Protein 9HTZ (pdb70)

Radius of gyration: 34.24 Å; Cα contacts (8 Å, |Δi|>4): 1737; chains: 4; bounding box: 71×93×92 Å

B-factor: mean 42.59, std 13.67, range [19.83, 121.64]

Organism: NCBI:txid3144407

Sequence (943 aa):
KLAPGYLEPADLPVRLALLGAPPKPGSAALARDEEARRRAALALRGSSREKLAATDAELSFPGPAKTFSCALGTQISEKKSTPHLYTLMQRTLTDAGGSSTYAGKNAYNRTRPFVVHDDEGTCRKKDMEPLLRTDGSWPSGHSAAGWAWGLVLAEISPARATELMTRGLAYGQSRVICDAHWQSDVDAGRIMGAATVASLHGNPAFLADLAAAKEEVKAAQQAGLKPAEDCAAEGVALGLTQKLAPGYLEPADLPVRLALLGAPPKPGSAALARDEEARRAALALRGSSREKLAATDAELSFPGPAKTFSCALGTQISEKSTPHLYTLMQRTLTDAGGSTYAGKNAYNRTRPFVVHDEGTCRKDMEPLLRTDGSWPSGHSAAGWAWGLVLAEISPARATELMTRGLAYGQSRVICDAHWQSDVDAGRIMGAATVASLHGNPAFLADLAAAKEEVKAAQQAGLKPAEDCAAEGVALGKLAPGYLEPADLPVRLALLGAPPKPGSAALARDEEARRAALALRGSSREKLAATTDAELSFPGPAKTFSCALGTQISEKSTPHLYTLMQRTLTDAGGSTYAGKNAYNRTRPFVVHDDEGTCRKKDMEPLLRRTDGSWPSGHSAAGWAWGLVLAEISPARATELMTRGLAYGQSRVICDAHWQSDVDAGRIMGAATVASLHGNPAFLADLAAAKEEVKAAQQAGLKPAEDCAAEGVALGLTQKLAPGYLEPADLPVRLALLGAPPKPGSAALARDEEARRAALALRGSSREKLAATDAELSFPGPAKTFSCALGTQISEKSTPHLYTLMQRTLTDAGGSTYAGKNAYNRTRPFVVHDEGTCRKDMEPLLRTDGSWPSGHSAAGWAWGLVLAEISPARATEELMTRGLAYGQSRVICDAHWQSDVDAGRIMGAATVASLHGNPAFLADLAAAKEEVKAAQQAGLKKPAEDCAAEGVALGL

Secondary structure (DSSP, 8-state):
--PPPSS-GGGS--HHHH-PPPPPTTSHHHHHHHHHHHHHHTTTTSHHHHHHHHHT--STTHHHHHHHHHHTS---TTT-HHHHHHHHHHHHHHSSTT--STTS-----HHHHTT---S-GGGHHHHHT---SS-HHHHHHHHHHHHHHHHSGGGHHHHHHHHHHHHHHHHHTTSS-HHHHHHHHHHHHHHHHHHTT-HHHHHHHHHHHHHHHHHHHTT---SS-HHHHHHHHT---/--PPPSS-GGGS--HHHH--PPPPTT-HHHHHHHHHHHHHHTTTTSHHHHHHHHHT--STTHHHHHTHHHHTS---TTT-HHHHHHHHHHHHHHSSTT--STTS-----HHHHTT---S-GGGHHHHHT---SS-HHHHHHHHHHHHHHHHSGGGHHHHHHHHHHHHHHHHHTTSS-HHHHHHHHHHHHHHHHHHTT-HHHHHHHHHHHHHHHHHHHTT---SS-HHHHHHHH-/--PPPSS-GGGS--HHHH-PPPPPTT-HHHHHHHHHHHHHHTTTTSHHHHHHHHHT--STTHHHHHHHHHHTS---TTT-HHHHHHHHHHHHHHSGGG--STTS-----HHHHTT---S-GGGHHHHHT---SS-HHHHHHHHHHHHHHHH-GGGHHHHHHHHHHHHHHHHHTTSS-HHHHHHHHHHHHHHHHHHTT-HHHHHHHHHHHHHHHHHHHTT---SS-HHHHHHHH----/--PPPSS-GGGS--HHHH-PPPPPTT-HHHHHHHHHHHHHHTTTTSHHHHHHHHHT--STTHHHHHHHHHHTS---TTT-HHHHHHHHHHHHHHSGGG--BTBS-----HHHHTT---S-GGGHHHHHT---SS-HHHHHHHHHHHHHHHHSGGGHHHHHHHHHHHHHHHHHTTSS-HHHHHHHHHHHHHHHHHHTT-HHHHHHHHHHHHHHHHHHHTT---SS-HHHHHHHHT-

Solvent-accessible surface area: 38184 Å² total; per-residue (Å²): 246,74,28,96,21,12,20,118,110,100,78,42,14,69,27,82,16,12,20,59,55,21,27,130,123,86,20,17,21,55,41,50,2,38,50,22,29,140,68,7,31,86,70,120,65,33,60,27,31,131,23,0,20,81,0,1,56,42,79,43,71,8,0,0,90,12,0,0,10,9,0,24,0,26,3,8,117,89,33,0,58,82,0,16,55,1,1,54,54,2,15,24,5,2,10,14,69,46,21,55,67,158,96,28,95,131,30,72,16,2,0,45,78,64,123,37,36,21,21,44,169,102,43,17,96,137,20,102,123,51,17,25,5,0,2,10,18,0,0,1,0,2,2,2,0,4,2,1,2,8,10,8,75,102,77,15,34,74,0,0,28,5,0,17,15,0,0,52,0,5,4,14,3,2,0,2,12,17,23,3,0,44,20,0,27,25,7,0,2,0,4,12,7,21,0,10,39,27,104,48,0,67,67,21,7,59,27,0,59,105,26,2,104,60,3,66,138,56,36,15,65,19,21,36,82,50,79,53,24,16,122,15,37,53,107,128,226,254,110,30,48,4,8,9,56,93,103,76,41,13,75,26,92,37,13,20,58,62,21,27,144,122,85,21,18,20,56,43,48,1,38,46,21,31,144,72,7,27,87,70,116,72,35,55,24,30,141,19,0,20,81,0,1,59,42,76,41,71,8,0,0,92,11,0,0,13,9,0,23,1,35,2,32,116,198,40,0,56,62,0,17,33,1,0,52,17,2,12,22,5,2,10,18,59,42,20,60,67,172,102,27,94,131,29,68,16,2,0,41,77,66,123,38,37,21,26,42,167,103,41,19,92,142,19,111,126,52,18,23,5,0,3,12,20,0,0,0,0,2,1,2,0,6,2,1,1,6,10,7,72,99,79,16,33,78,0,0,46,5,0,16,16,0,0,54,0,5,4,10,2,2,0,4,11,15,23,2,0,43,18,0,25,26,7,0,2,0,4,12,6,12,0,7,26,16,36,2,0,59,41,1,6,58,26,0,59,98,28,1,125,62,4,66,158,72,52,90,174,29,83,48,96,49,77,47,27,38,111,11,64,104,242,84,30,100,20,13,19,120,108,102,80,39,12,71,21,78,43,12,19,59,57,21,26,135,125,83,17,17,22,56,42,51,1,35,47,21,32,138,70,7,30,88,71,111,70,36,57,26,32,152,20,0,19,80,0,1,56,50,79,43,63,10,0,0,96,11,0,0,13,9,0,20,0,22,3,30,121,198,27,0,59,79,0,18,55,0,0,54,59,2,13,27,4,1,0,36,66,34,19,60,66,171,107,29,90,131,28,69,14,2,6,55,77,65,136,44,36,16,10,38,145,97,39,22,70,138,18,134,126,54,18,18,4,0,2,10,20,0,0,0,0,2,1,3,0,5,2,1,4,8,9,6,81,100,74,21,33,62,0,1,28,5,0,16,15,0,0,56,0,5,4,11,2,3,0,3,12,16,24,3,0,44,19,0,28,24,6,0,2,0,3,13,7,18,0,6,35,28,103,49,0,65,65,22,7,58,27,0,62,99,24,2,129,61,8,68,159,87,52,72,162,28,83,53,96,48,79,52,25,14,114,11,46,48,102,137,88,232,89,29,96,22,14,19,120,106,101,86,40,14,74,24,86,46,8,17,60,59,20,27,144,125,84,21,19,19,53,43,48,1,35,48,23,29,138,69,8,24,86,69,112,60,34,53,24,30,128,22,0,18,79,0,1,62,46,70,43,70,10,0,0,94,12,0,0,13,10,0,22,0,34,3,30,119,202,38,0,58,78,0,16,53,1,0,54,57,2,16,23,4,2,0,29,64,38,17,90,40,171,99,28,95,128,30,70,14,1,0,42,78,67,121,34,14,16,26,46,130,101,37,11,96,119,10,112,128,43,14,22,5,0,3,10,19,0,0,0,0,2,1,3,0,6,2,1,0,7,9,6,65,100,82,12,30,77,0,0,20,4,0,15,15,0,0,52,0,4,4,12,2,2,0,2,12,17,22,3,0,45,17,0,27,29,6,0,2,0,3,15,7,13,0,6,32,26,106,46,0,64,66,18,7,62,29,0,52,90,27,1,119,57,3,73,155,73,60,86,152,14,80,54,98,36,78,51,26,31,119,12,32,63,148

Structure (mmCIF, N/CA/C/O backbone):
data_9HTZ
#
_entry.id   9HTZ
#
_cell.length_a   61.070
_cell.length_b   123.637
_cell.length_c   138.646
_cell.angle_alpha   90.00
_cell.angle_beta   90.00
_cell.angle_gamma   90.00
#
_symmetry.space_group_name_H-M   'P 2 21 21'
#
loop_
_entity.id
_entity.type
_entity.pdbx_description
1 polymer 'Phosphatase PAP2 family protein'
2 non-polymer 'ACETATE ION'
3 non-polymer 1,2-ETHANEDIOL
4 non-polymer GLYCEROL
5 non-polymer DI(HYDROXYETHYL)ETHER
6 non-polymer 'SULFATE ION'
7 water water
#
loop_
_atom_site.group_PDB
_atom_site.id
_atom_site.type_symbol
_atom_site.label_atom_id
_atom_site.label_alt_id
_atom_site.label_comp_id
_atom_site.label_asym_id
_atom_site.label_entity_id
_atom_site.label_seq_id
_atom_site.pdbx_PDB_ins_code
_atom_site.Cartn_x
_atom_site.Cartn_y
_atom_site.Cartn_z
_atom_site.occupancy
_atom_site.B_iso_or_equiv
_atom_site.auth_seq_id
_atom_site.auth_comp_id
_atom_site.auth_asym_id
_atom_site.auth_atom_id
_atom_site.pdbx_PDB_model_num
ATOM 1 N N . LYS A 1 38 ? 6.632 -2.064 39.006 1.00 69.61 38 LYS A N 1
ATOM 2 C CA . LYS A 1 38 ? 6.017 -3.384 38.987 1.00 67.16 38 LYS A CA 1
ATOM 3 C C . LYS A 1 38 ? 5.621 -3.833 40.394 1.00 71.88 38 LYS A C 1
ATOM 4 O O . LYS A 1 38 ? 4.485 -4.236 40.634 1.00 71.12 38 LYS A O 1
ATOM 10 N N . LEU A 1 39 ? 6.568 -3.753 41.324 1.00 70.36 39 LEU A N 1
ATOM 11 C CA . LEU A 1 39 ? 6.379 -4.246 42.680 1.00 64.55 39 LEU A CA 1
ATOM 12 C C . LEU A 1 39 ? 6.513 -3.103 43.675 1.00 56.17 39 LEU A C 1
ATOM 13 O O . LEU A 1 39 ? 7.454 -2.308 43.593 1.00 59.11 39 LEU A O 1
ATOM 18 N N . ALA A 1 40 ? 5.572 -3.030 44.609 1.00 45.06 40 ALA A N 1
ATOM 19 C CA . ALA A 1 40 ? 5.650 -2.072 45.690 1.00 50.01 40 ALA A CA 1
ATOM 20 C C . ALA A 1 40 ? 6.733 -2.489 46.685 1.00 42.97 40 ALA A C 1
ATOM 21 O O . ALA A 1 40 ? 7.139 -3.652 46.725 1.00 47.34 40 ALA A O 1
ATOM 23 N N . PRO A 1 41 ? 7.258 -1.547 47.465 1.00 43.19 41 PRO A N 1
ATOM 24 C CA . PRO A 1 41 ? 8.174 -1.928 48.548 1.00 42.55 41 PRO A CA 1
ATOM 25 C C . PRO A 1 41 ? 7.455 -2.783 49.582 1.00 37.60 41 PRO A C 1
ATOM 26 O O . PRO A 1 41 ? 6.355 -2.454 50.024 1.00 38.35 41 PRO A O 1
ATOM 30 N N . GLY A 1 42 ? 8.076 -3.898 49.954 1.00 33.53 42 GLY A N 1
ATOM 31 C CA . GLY A 1 42 ? 7.563 -4.684 51.054 1.00 34.09 42 GLY A CA 1
ATOM 32 C C . GLY A 1 42 ? 7.732 -3.980 52.386 1.00 36.03 42 GLY A C 1
ATOM 33 O O . GLY A 1 42 ? 8.551 -3.076 52.550 1.00 36.01 42 GLY A O 1
ATOM 34 N N . TYR A 1 43 ? 6.902 -4.377 53.352 1.00 32.77 43 TYR A N 1
ATOM 35 C CA . TYR A 1 43 ? 7.079 -3.886 54.717 1.00 36.70 43 TYR A CA 1
ATOM 36 C C . TYR A 1 43 ? 8.342 -4.453 55.351 1.00 38.09 43 TYR A C 1
ATOM 37 O O . TYR A 1 43 ? 9.030 -3.759 56.108 1.00 37.00 43 TYR A O 1
ATOM 46 N N . LEU A 1 44 ? 8.644 -5.718 55.076 1.00 38.87 44 LEU A N 1
ATOM 47 C CA . LEU A 1 44 ? 9.657 -6.460 55.810 1.00 39.19 44 LEU A CA 1
ATOM 48 C C . LEU A 1 44 ? 11.035 -6.320 55.176 1.00 37.18 44 LEU A C 1
ATOM 49 O O . LEU A 1 44 ? 11.184 -6.388 53.952 1.00 39.22 44 LEU A O 1
ATOM 54 N N . GLU A 1 45 ? 12.041 -6.126 56.025 1.00 41.43 45 GLU A N 1
ATOM 55 C CA . GLU A 1 45 ? 13.424 -6.250 55.608 1.00 48.14 45 GLU A CA 1
ATOM 56 C C . GLU A 1 45 ? 13.707 -7.714 55.283 1.00 48.83 45 GLU A C 1
ATOM 57 O O . GLU A 1 45 ? 13.034 -8.609 55.799 1.00 47.09 45 GLU A O 1
ATOM 63 N N . PRO A 1 46 ? 14.680 -7.984 54.408 1.00 47.38 46 PRO A N 1
ATOM 64 C CA . PRO A 1 46 ? 14.982 -9.386 54.066 1.00 44.88 46 PRO A CA 1
ATOM 65 C C . PRO A 1 46 ? 15.239 -10.270 55.276 1.00 45.91 46 PRO A C 1
ATOM 66 O O . PRO A 1 46 ? 14.779 -11.419 55.309 1.00 46.31 46 PRO A O 1
ATOM 70 N N . ALA A 1 47 ? 15.948 -9.759 56.283 1.00 47.80 47 ALA A N 1
ATOM 71 C CA . ALA A 1 47 ? 16.268 -10.563 57.457 1.00 49.67 47 ALA A CA 1
ATOM 72 C C . ALA A 1 47 ? 15.038 -10.926 58.278 1.00 42.67 47 ALA A C 1
ATOM 73 O O . ALA A 1 47 ? 15.115 -11.829 59.116 1.00 42.81 47 ALA A O 1
ATOM 75 N N . ASP A 1 48 ? 13.911 -10.253 58.062 1.00 48.79 48 ASP A N 1
ATOM 76 C CA . ASP A 1 48 ? 12.694 -10.517 58.814 1.00 40.76 48 ASP A CA 1
ATOM 77 C C . ASP A 1 48 ? 11.694 -11.380 58.057 1.00 38.11 48 ASP A C 1
ATOM 78 O O . ASP A 1 48 ? 10.606 -11.645 58.578 1.00 44.17 48 ASP A O 1
ATOM 83 N N . LEU A 1 49 ? 12.032 -11.830 56.857 1.00 38.21 49 LEU A N 1
ATOM 84 C CA . LEU A 1 49 ? 11.154 -12.736 56.137 1.00 41.06 49 LEU A CA 1
ATOM 85 C C . LEU A 1 49 ? 11.204 -14.125 56.769 1.00 39.37 49 LEU A C 1
ATOM 86 O O . LEU A 1 49 ? 12.276 -14.587 57.169 1.00 35.03 49 LEU A O 1
ATOM 91 N N . PRO A 1 50 ? 10.062 -14.802 56.888 1.00 43.98 50 PRO A N 1
ATOM 92 C CA . PRO A 1 50 ? 10.078 -16.191 57.364 1.00 34.73 50 PRO A CA 1
ATOM 93 C C . PRO A 1 50 ? 10.919 -17.073 56.451 1.00 39.29 50 PRO A C 1
ATOM 94 O O . PRO A 1 50 ? 10.936 -16.899 55.231 1.00 40.18 50 PRO A O 1
ATOM 98 N N . VAL A 1 51 ? 11.620 -18.024 57.061 1.00 42.39 51 VAL A N 1
ATOM 99 C CA . VAL A 1 51 ? 12.610 -18.853 56.376 1.00 39.43 51 VAL A CA 1
ATOM 100 C C . VAL A 1 51 ? 11.923 -20.108 55.845 1.00 35.40 51 VAL A C 1
ATOM 101 O O . VAL A 1 51 ? 11.548 -20.992 56.621 1.00 36.83 51 VAL A O 1
ATOM 105 N N . ARG A 1 52 ? 11.759 -20.180 54.519 1.00 31.97 52 ARG A N 1
ATOM 106 C CA . ARG A 1 52 ? 11.087 -21.316 53.885 1.00 38.54 52 ARG A CA 1
ATOM 107 C C . ARG A 1 52 ? 11.688 -22.639 54.325 1.00 39.13 52 ARG A C 1
ATOM 108 O O . ARG A 1 52 ? 10.965 -23.580 54.666 1.00 34.24 52 ARG A O 1
ATOM 116 N N . LEU A 1 53 ? 13.021 -22.730 54.300 1.00 41.32 53 LEU A N 1
ATOM 117 C CA . LEU A 1 53 ? 13.686 -23.996 54.577 1.00 42.87 53 LEU A CA 1
ATOM 118 C C . LEU A 1 53 ? 13.364 -24.496 55.979 1.00 45.63 53 LEU A C 1
ATOM 119 O O . LEU A 1 53 ? 13.200 -25.703 56.193 1.00 42.63 53 LEU A O 1
ATOM 124 N N . ALA A 1 54 ? 13.250 -23.581 56.947 1.00 35.01 54 ALA A N 1
ATOM 125 C CA . ALA A 1 54 ? 12.958 -23.991 58.317 1.00 37.73 54 ALA A CA 1
ATOM 126 C C . ALA A 1 54 ? 11.495 -24.386 58.497 1.00 32.06 54 ALA A C 1
ATOM 127 O O . ALA A 1 54 ? 11.189 -25.303 59.267 1.00 32.38 54 ALA A O 1
ATOM 129 N N . LEU A 1 55 ? 10.581 -23.719 57.792 1.00 33.79 55 LEU A N 1
ATOM 130 C CA . LEU A 1 55 ? 9.155 -23.874 58.058 1.00 30.66 55 LEU A CA 1
ATOM 131 C C . LEU A 1 55 ? 8.481 -24.964 57.234 1.00 35.73 55 LEU A C 1
ATOM 132 O O . LEU A 1 55 ? 7.440 -25.482 57.656 1.00 34.56 55 LEU A O 1
ATOM 137 N N . LEU A 1 56 ? 9.029 -25.320 56.077 1.00 36.85 56 LEU A N 1
ATOM 138 C CA . LEU A 1 56 ? 8.365 -26.221 55.146 1.00 34.99 56 LEU A CA 1
ATOM 139 C C . LEU A 1 56 ? 9.098 -27.554 55.062 1.00 35.43 56 LEU A C 1
ATOM 140 O O . LEU A 1 56 ? 10.322 -27.622 55.212 1.00 34.42 56 LEU A O 1
ATOM 145 N N . GLY A 1 57 ? 8.339 -28.615 54.825 1.00 30.84 57 GLY A N 1
ATOM 146 C CA . GLY A 1 57 ? 8.944 -29.888 54.509 1.00 34.30 57 GLY A CA 1
ATOM 147 C C . GLY A 1 57 ? 9.347 -29.967 53.050 1.00 32.43 57 GLY A C 1
ATOM 148 O O . GLY A 1 57 ? 9.057 -29.084 52.246 1.00 35.09 57 GLY A O 1
ATOM 149 N N . ALA A 1 58 ? 10.027 -31.056 52.706 1.00 36.31 58 ALA A N 1
ATOM 150 C CA . ALA A 1 58 ? 10.386 -31.287 51.318 1.00 32.62 58 ALA A CA 1
ATOM 151 C C . ALA A 1 58 ? 9.127 -31.497 50.473 1.00 36.54 58 ALA A C 1
ATOM 152 O O . ALA A 1 58 ? 8.105 -31.973 50.977 1.00 31.43 58 ALA A O 1
ATOM 154 N N . PRO A 1 59 ? 9.177 -31.156 49.185 1.00 36.40 59 PRO A N 1
ATOM 155 C CA . PRO A 1 59 ? 8.046 -31.444 48.293 1.00 34.29 59 PRO A CA 1
ATOM 156 C C . PRO A 1 59 ? 7.819 -32.938 48.175 1.00 36.37 59 PRO A C 1
ATOM 157 O O . PRO A 1 59 ? 8.717 -33.737 48.496 1.00 35.52 59 PRO A O 1
ATOM 161 N N . PRO A 1 60 ? 6.634 -33.360 47.730 1.00 35.00 60 PRO A N 1
ATOM 162 C CA . PRO A 1 60 ? 6.364 -34.796 47.576 1.00 31.62 60 PRO A CA 1
ATOM 163 C C . PRO A 1 60 ? 7.417 -35.494 46.723 1.00 32.49 60 PRO A C 1
ATOM 164 O O . PRO A 1 60 ? 7.764 -35.039 45.633 1.00 40.51 60 PRO A O 1
ATOM 168 N N . LYS A 1 61 ? 7.933 -36.603 47.234 1.00 38.00 61 LYS A N 1
ATOM 169 C CA . LYS A 1 61 ? 8.944 -37.371 46.530 1.00 33.38 61 LYS A CA 1
ATOM 170 C C . LYS A 1 61 ? 8.332 -38.216 45.420 1.00 37.64 61 LYS A C 1
ATOM 171 O O . LYS A 1 61 ? 7.145 -38.547 45.458 1.00 39.22 61 LYS A O 1
ATOM 177 N N . PRO A 1 62 ? 9.126 -38.571 44.412 1.00 35.41 62 PRO A N 1
ATOM 178 C CA . PRO A 1 62 ? 8.630 -39.481 43.376 1.00 42.73 62 PRO A CA 1
ATOM 179 C C . PRO A 1 62 ? 8.207 -40.813 43.977 1.00 39.35 62 PRO A C 1
ATOM 180 O O . PRO A 1 62 ? 8.842 -41.330 44.899 1.00 42.29 62 PRO A O 1
ATOM 184 N N . GLY A 1 63 ? 7.123 -41.368 43.437 1.00 33.86 63 GLY A N 1
ATOM 185 C CA . GLY A 1 63 ? 6.618 -42.646 43.897 1.00 40.22 63 GLY A CA 1
ATOM 186 C C . GLY A 1 63 ? 5.938 -42.628 45.246 1.00 39.99 63 GLY A C 1
ATOM 187 O O . GLY A 1 63 ? 5.582 -43.694 45.756 1.00 33.23 63 GLY A O 1
ATOM 188 N N . SER A 1 64 ? 5.737 -41.458 45.839 1.00 30.46 64 SER A N 1
ATOM 189 C CA . SER A 1 64 ? 5.143 -41.359 47.163 1.00 38.47 64 SER A CA 1
ATOM 190 C C . SER A 1 64 ? 3.630 -41.168 47.076 1.00 34.35 64 SER A C 1
ATOM 191 O O . SER A 1 64 ? 3.088 -40.700 46.072 1.00 36.56 64 SER A O 1
ATOM 194 N N . ALA A 1 65 ? 2.947 -41.543 48.159 1.00 37.64 65 ALA A N 1
ATOM 195 C CA . ALA A 1 65 ? 1.528 -41.233 48.281 1.00 34.11 65 ALA A CA 1
ATOM 196 C C . ALA A 1 65 ? 1.292 -39.727 48.316 1.00 31.89 65 ALA A C 1
ATOM 197 O O . ALA A 1 65 ? 0.240 -39.250 47.871 1.00 36.17 65 ALA A O 1
ATOM 199 N N . ALA A 1 66 ? 2.250 -38.963 48.845 1.00 35.03 66 ALA A N 1
ATOM 200 C CA . ALA A 1 66 ? 2.141 -37.507 48.815 1.00 32.62 66 ALA A CA 1
ATOM 201 C C . ALA A 1 66 ? 2.070 -36.990 47.382 1.00 33.92 66 ALA A C 1
ATOM 202 O O . ALA A 1 66 ? 1.255 -36.116 47.062 1.00 32.72 66 ALA A O 1
ATOM 204 N N . LEU A 1 67 ? 2.924 -37.517 46.503 1.00 36.47 67 LEU A N 1
ATOM 205 C CA . LEU A 1 67 ? 2.846 -37.137 45.098 1.00 35.62 67 LEU A CA 1
ATOM 206 C C . LEU A 1 67 ? 1.545 -37.627 44.475 1.00 31.91 67 LEU A C 1
ATOM 207 O O . LEU A 1 67 ? 0.940 -36.924 43.659 1.00 28.49 67 LEU A O 1
ATOM 212 N N . ALA A 1 68 ? 1.098 -38.829 44.852 1.00 30.70 68 ALA A N 1
ATOM 213 C CA . ALA A 1 68 ? -0.180 -39.333 44.359 1.00 31.19 68 ALA A CA 1
ATOM 214 C C . ALA A 1 68 ? -1.325 -38.395 44.728 1.00 37.69 68 ALA A C 1
ATOM 215 O O . ALA A 1 68 ? -2.252 -38.191 43.933 1.00 30.74 68 ALA A O 1
ATOM 217 N N . ARG A 1 69 ? -1.282 -37.819 45.933 1.00 34.10 69 ARG A N 1
ATOM 218 C CA . ARG A 1 69 ? -2.289 -36.840 46.325 1.00 30.88 69 ARG A CA 1
ATOM 219 C C . ARG A 1 69 ? -2.234 -35.600 45.436 1.00 31.29 69 ARG A C 1
ATOM 220 O O . ARG A 1 69 ? -3.275 -35.024 45.100 1.00 32.48 69 ARG A O 1
ATOM 228 N N . ASP A 1 70 ? -1.028 -35.165 45.056 1.00 34.35 70 ASP A N 1
ATOM 229 C CA . ASP A 1 70 ? -0.910 -34.023 44.150 1.00 32.10 70 ASP A CA 1
ATOM 230 C C . ASP A 1 70 ? -1.523 -34.327 42.789 1.00 35.95 70 ASP A C 1
ATOM 231 O O . ASP A 1 70 ? -2.212 -33.479 42.207 1.00 33.96 70 ASP A O 1
ATOM 236 N N . GLU A 1 71 ? -1.284 -35.528 42.260 1.00 27.81 71 GLU A N 1
ATOM 237 C CA . GLU A 1 71 ? -1.878 -35.881 40.975 1.00 36.38 71 GLU A CA 1
ATOM 238 C C . GLU A 1 71 ? -3.389 -36.027 41.081 1.00 35.68 71 GLU A C 1
ATOM 239 O O . GLU A 1 71 ? -4.122 -35.624 40.171 1.00 37.03 71 GLU A O 1
ATOM 245 N N . GLU A 1 72 ? -3.871 -36.593 42.188 1.00 33.81 72 GLU A N 1
ATOM 246 C CA . GLU A 1 72 ? -5.308 -36.738 42.391 1.00 37.94 72 GLU A CA 1
ATOM 247 C C . GLU A 1 72 ? -5.997 -35.378 42.418 1.00 35.01 72 GLU A C 1
ATOM 248 O O . GLU A 1 72 ? -7.032 -35.182 41.772 1.00 38.51 72 GLU A O 1
ATOM 254 N N . ALA A 1 73 ? -5.424 -34.419 43.147 1.00 32.97 73 ALA A N 1
ATOM 255 C CA . ALA A 1 73 ? -6.001 -33.080 43.180 1.00 32.33 73 ALA A CA 1
ATOM 256 C C . ALA A 1 73 ? -5.955 -32.425 41.806 1.00 35.77 73 ALA A C 1
ATOM 257 O O . ALA A 1 73 ? -6.884 -31.704 41.423 1.00 36.96 73 ALA A O 1
ATOM 259 N N . ARG A 1 74 ? -4.876 -32.654 41.051 1.00 35.14 74 ARG A N 1
ATOM 260 C CA . ARG A 1 74 ? -4.805 -32.125 39.693 1.00 32.66 74 ARG A CA 1
ATOM 261 C C . ARG A 1 74 ? -5.936 -32.671 38.828 1.00 35.69 74 ARG A C 1
ATOM 262 O O . ARG A 1 74 ? -6.579 -31.918 38.087 1.00 36.59 74 ARG A O 1
ATOM 270 N N . ARG A 1 75 ? -6.199 -33.976 38.915 1.00 34.21 75 ARG A N 1
ATOM 271 C CA A ARG A 1 75 ? -7.264 -34.563 38.108 0.62 40.13 75 ARG A CA 1
ATOM 272 C CA B ARG A 1 75 ? -7.267 -34.570 38.115 0.38 40.09 75 ARG A CA 1
ATOM 273 C C . ARG A 1 75 ? -8.629 -34.011 38.500 1.00 38.37 75 ARG A C 1
ATOM 274 O O . ARG A 1 75 ? -9.444 -33.688 37.630 1.00 35.52 75 ARG A O 1
ATOM 289 N N . ALA A 1 76 ? -8.899 -33.898 39.803 1.00 40.66 76 ALA A N 1
ATOM 290 C CA . ALA A 1 76 ? -10.172 -33.337 40.246 1.00 36.57 76 ALA A CA 1
ATOM 291 C C . ALA A 1 76 ? -10.317 -31.890 39.794 1.00 40.42 76 ALA A C 1
ATOM 292 O O . ALA A 1 76 ? -11.419 -31.445 39.450 1.00 39.81 76 ALA A O 1
ATOM 294 N N . ALA A 1 77 ? -9.209 -31.144 39.779 1.00 37.74 77 ALA A N 1
ATOM 295 C CA . ALA A 1 77 ? -9.260 -29.748 39.358 1.00 37.46 77 ALA A CA 1
ATOM 296 C C . ALA A 1 77 ? -9.520 -29.630 37.863 1.00 37.08 77 ALA A C 1
ATOM 297 O O . ALA A 1 77 ? -10.296 -28.771 37.428 1.00 33.36 77 ALA A O 1
ATOM 299 N N . LEU A 1 78 ? -8.876 -30.476 37.056 1.00 33.57 78 LEU A N 1
ATOM 300 C CA . LEU A 1 78 ? -9.055 -30.392 35.612 1.00 37.23 78 LEU A CA 1
ATOM 301 C C . LEU A 1 78 ? -10.456 -30.802 35.169 1.00 43.43 78 LEU A C 1
ATOM 302 O O . LEU A 1 78 ? -10.851 -30.490 34.039 1.00 34.16 78 LEU A O 1
ATOM 307 N N . ALA A 1 79 ? -11.211 -31.504 36.018 1.00 34.72 79 ALA A N 1
ATOM 308 C CA . ALA A 1 79 ? -12.608 -31.762 35.698 1.00 35.73 79 ALA A CA 1
ATOM 309 C C . ALA A 1 79 ? -13.410 -30.470 35.612 1.00 35.34 79 ALA A C 1
ATOM 310 O O . ALA A 1 79 ? -14.468 -30.446 34.974 1.00 34.67 79 ALA A O 1
ATOM 312 N N . LEU A 1 80 ? -12.930 -29.401 36.246 1.00 37.47 80 LEU A N 1
ATOM 313 C CA . LEU A 1 80 ? -13.575 -28.096 36.222 1.00 31.35 80 LEU A CA 1
ATOM 314 C C . LEU A 1 80 ? -13.151 -27.237 35.038 1.00 32.78 80 LEU A C 1
ATOM 315 O O . LEU A 1 80 ? -13.514 -26.058 34.990 1.00 36.92 80 LEU A O 1
ATOM 320 N N . ARG A 1 81 ? -12.372 -27.778 34.103 1.00 36.73 81 ARG A N 1
ATOM 321 C CA . ARG A 1 81 ? -12.052 -27.034 32.889 1.00 38.09 81 ARG A CA 1
ATOM 322 C C . ARG A 1 81 ? -13.320 -26.639 32.142 1.00 38.45 81 ARG A C 1
ATOM 323 O O . ARG A 1 81 ? -14.200 -27.470 31.903 1.00 34.82 81 ARG A O 1
ATOM 331 N N . GLY A 1 82 ? -13.401 -25.364 31.767 1.00 30.19 82 GLY A N 1
ATOM 332 C CA . GLY A 1 82 ? -14.553 -24.828 31.077 1.00 32.84 82 GLY A CA 1
ATOM 333 C C . GLY A 1 82 ? -15.629 -24.268 31.979 1.00 35.24 82 GLY A C 1
ATOM 334 O O . GLY A 1 82 ? -16.604 -23.696 31.474 1.00 33.72 82 GLY A O 1
ATOM 335 N N . SER A 1 83 ? -15.471 -24.393 33.291 1.00 32.59 83 SER A N 1
ATOM 336 C CA . SER A 1 83 ? -16.481 -24.014 34.264 1.00 33.43 83 SER A CA 1
ATOM 337 C C . SER A 1 83 ? -16.297 -22.572 34.729 1.00 30.10 83 SER A C 1
ATOM 338 O O . SER A 1 83 ? -15.277 -21.927 34.477 1.00 29.17 83 SER A O 1
ATOM 341 N N . SER A 1 84 ? -17.317 -22.073 35.432 1.00 33.31 84 SER A N 1
ATOM 342 C CA . SER A 1 84 ? -17.220 -20.756 36.055 1.00 31.26 84 SER A CA 1
ATOM 343 C C . SER A 1 84 ? -16.124 -20.719 37.112 1.00 38.77 84 SER A C 1
ATOM 344 O O . SER A 1 84 ? -15.444 -19.697 37.274 1.00 31.08 84 SER A O 1
ATOM 347 N N . ARG A 1 85 ? -15.925 -21.828 37.832 1.00 28.25 85 ARG A N 1
ATOM 348 C CA . ARG A 1 85 ? -14.870 -21.865 38.839 1.00 31.73 85 ARG A CA 1
ATOM 349 C C . ARG A 1 85 ? -13.497 -21.679 38.205 1.00 32.79 85 ARG A C 1
ATOM 350 O O . ARG A 1 85 ? -12.623 -21.016 38.778 1.00 33.77 85 ARG A O 1
ATOM 358 N N . GLU A 1 86 ? -13.285 -22.262 37.023 1.00 29.17 86 GLU A N 1
ATOM 359 C CA . GLU A 1 86 ? -12.032 -22.034 36.312 1.00 31.04 86 GLU A CA 1
ATOM 360 C C . GLU A 1 86 ? -11.901 -20.573 35.901 1.00 31.57 86 GLU A C 1
ATOM 361 O O . GLU A 1 86 ? -10.818 -19.986 36.002 1.00 34.68 86 GLU A O 1
ATOM 367 N N . LYS A 1 87 ? -13.000 -19.969 35.442 1.00 34.33 87 LYS A N 1
ATOM 368 C CA . LYS A 1 87 ? -12.964 -18.567 35.039 1.00 35.17 87 LYS A CA 1
ATOM 369 C C . LYS A 1 87 ? -12.589 -17.674 36.213 1.00 32.26 87 LYS A C 1
ATOM 370 O O . LYS A 1 87 ? -11.782 -16.746 36.070 1.00 30.15 87 LYS A O 1
ATOM 376 N N . LEU A 1 88 ? -13.132 -17.969 37.394 1.00 32.92 88 LEU A N 1
ATOM 377 C CA . LEU A 1 88 ? -12.762 -17.210 38.582 1.00 30.39 88 LEU A CA 1
ATOM 378 C C . LEU A 1 88 ? -11.297 -17.421 38.937 1.00 33.38 88 LEU A C 1
ATOM 379 O O . LEU A 1 88 ? -10.625 -16.495 39.406 1.00 35.02 88 LEU A O 1
ATOM 384 N N . ALA A 1 89 ? -10.784 -18.635 38.721 1.00 30.21 89 ALA A N 1
ATOM 385 C CA . ALA A 1 89 ? -9.362 -18.880 38.935 1.00 30.37 89 ALA A CA 1
ATOM 386 C C . ALA A 1 89 ? -8.505 -18.056 37.983 1.00 29.24 89 ALA A C 1
ATOM 387 O O . ALA A 1 89 ? -7.366 -17.715 38.314 1.00 28.91 89 ALA A O 1
ATOM 389 N N . ALA A 1 90 ? -9.029 -17.738 36.796 1.00 29.70 90 ALA A N 1
ATOM 390 C CA . ALA A 1 90 ? -8.268 -16.946 35.836 1.00 31.41 90 ALA A CA 1
ATOM 391 C C . ALA A 1 90 ? -8.084 -15.509 36.315 1.00 33.88 90 ALA A C 1
ATOM 392 O O . ALA A 1 90 ? -7.029 -14.907 36.086 1.00 30.96 90 ALA A O 1
ATOM 394 N N . THR A 1 91 ? -9.091 -14.938 36.983 1.00 30.75 91 THR A N 1
ATOM 395 C CA . THR A 1 91 ? -8.899 -13.601 37.539 1.00 33.42 91 THR A CA 1
ATOM 396 C C . THR A 1 91 ? -8.203 -13.653 38.893 1.00 36.62 91 THR A C 1
ATOM 397 O O . THR A 1 91 ? -7.501 -12.701 39.259 1.00 29.02 91 THR A O 1
ATOM 401 N N . ASP A 1 92 ? -8.355 -14.758 39.632 1.00 29.17 92 ASP A N 1
ATOM 402 C CA . ASP A 1 92 ? -7.564 -14.947 40.842 1.00 26.27 92 ASP A CA 1
ATOM 403 C C . ASP A 1 92 ? -6.072 -14.965 40.551 1.00 30.24 92 ASP A C 1
ATOM 404 O O . ASP A 1 92 ? -5.273 -14.669 41.448 1.00 31.46 92 ASP A O 1
ATOM 409 N N . ALA A 1 93 ? -5.677 -15.304 39.322 1.00 27.81 93 ALA A N 1
ATOM 410 C CA . ALA A 1 93 ? -4.269 -15.322 38.946 1.00 33.42 93 ALA A CA 1
ATOM 411 C C . ALA A 1 93 ? -3.677 -13.929 38.797 1.00 31.96 93 ALA A C 1
ATOM 412 O O . ALA A 1 93 ? -2.451 -13.803 38.727 1.00 33.04 93 ALA A O 1
ATOM 414 N N . GLU A 1 94 ? -4.508 -12.893 38.728 1.00 34.02 94 GLU A N 1
ATOM 415 C CA . GLU A 1 94 ? -4.045 -11.543 38.424 1.00 30.04 94 GLU A CA 1
ATOM 416 C C . GLU A 1 94 ? -3.444 -10.920 39.676 1.00 32.34 94 GLU A C 1
ATOM 417 O O . GLU A 1 94 ? -4.162 -10.618 40.634 1.00 32.71 94 GLU A O 1
ATOM 423 N N . LEU A 1 95 ? -2.122 -10.753 39.682 1.00 33.35 95 LEU A N 1
ATOM 424 C CA . LEU A 1 95 ? -1.440 -10.078 40.775 1.00 35.10 95 LEU A CA 1
ATOM 425 C C . LEU A 1 95 ? -1.205 -8.600 40.507 1.00 34.38 95 LEU A C 1
ATOM 426 O O . LEU A 1 95 ? -0.953 -7.848 41.455 1.00 38.69 95 LEU A O 1
ATOM 431 N N . SER A 1 96 ? -1.276 -8.168 39.252 1.00 34.21 96 SER A N 1
ATOM 432 C CA . SER A 1 96 ? -1.178 -6.749 38.947 1.00 37.35 96 SER A CA 1
ATOM 433 C C . SER A 1 96 ? -2.395 -6.038 39.517 1.00 40.71 96 SER A C 1
ATOM 434 O O . SER A 1 96 ? -3.535 -6.402 39.208 1.00 31.85 96 SER A O 1
ATOM 437 N N . PHE A 1 97 ? -2.156 -5.031 40.353 1.00 33.24 97 PHE A N 1
ATOM 438 C CA . PHE A 1 97 ? -3.257 -4.285 40.932 1.00 39.32 97 PHE A CA 1
ATOM 439 C C . PHE A 1 97 ? -3.954 -3.457 39.853 1.00 35.29 97 PHE A C 1
ATOM 440 O O . PHE A 1 97 ? -3.314 -2.996 38.903 1.00 33.42 97 PHE A O 1
ATOM 448 N N . PRO A 1 98 ? -5.276 -3.257 39.971 1.00 31.09 98 PRO A N 1
ATOM 449 C CA . PRO A 1 98 ? -6.151 -3.554 41.115 1.00 34.10 98 PRO A CA 1
ATOM 450 C C . PRO A 1 98 ? -6.667 -4.990 41.186 1.00 29.89 98 PRO A C 1
ATOM 451 O O . PRO A 1 98 ? -7.670 -5.223 41.848 1.00 29.65 98 PRO A O 1
ATOM 455 N N . GLY A 1 99 ? -6.012 -5.950 40.533 1.00 30.43 99 GLY A N 1
ATOM 456 C CA . GLY A 1 99 ? -6.433 -7.335 40.533 1.00 26.95 99 GLY A CA 1
ATOM 457 C C . GLY A 1 99 ? -6.799 -7.869 41.905 1.00 29.93 99 GLY A C 1
ATOM 458 O O . GLY A 1 99 ? -7.954 -8.232 42.161 1.00 29.16 99 GLY A O 1
ATOM 459 N N . PRO A 1 100 ? -5.825 -7.925 42.822 1.00 25.49 100 PRO A N 1
ATOM 460 C CA . PRO A 1 100 ? -6.131 -8.445 44.168 1.00 28.26 100 PRO A CA 1
ATOM 461 C C . PRO A 1 100 ? -7.191 -7.647 44.914 1.00 29.18 100 PRO A C 1
ATOM 462 O O . PRO A 1 100 ? -8.021 -8.243 45.616 1.00 27.14 100 PRO A O 1
ATOM 466 N N . ALA A 1 101 ? -7.195 -6.318 44.778 1.00 26.35 101 ALA A N 1
ATOM 467 C CA . ALA A 1 101 ? -8.211 -5.506 45.443 1.00 31.42 101 ALA A CA 1
ATOM 468 C C . ALA A 1 101 ? -9.608 -5.892 44.974 1.00 28.31 101 ALA A C 1
ATOM 469 O O . ALA A 1 101 ? -10.524 -6.071 45.784 1.00 31.09 101 ALA A O 1
ATOM 471 N N . LYS A 1 102 ? -9.779 -6.041 43.662 1.00 29.76 102 LYS A N 1
ATOM 472 C CA . LYS A 1 102 ? -11.057 -6.473 43.109 1.00 30.65 102 LYS A CA 1
ATOM 473 C C . LYS A 1 102 ? -11.442 -7.856 43.631 1.00 29.52 102 LYS A C 1
ATOM 474 O O . LYS A 1 102 ? -12.597 -8.091 44.017 1.00 30.91 102 LYS A O 1
ATOM 480 N N . THR A 1 103 ? -10.472 -8.770 43.676 1.00 27.00 103 THR A N 1
ATOM 481 C CA . THR A 1 103 ? -10.731 -10.162 44.037 1.00 27.65 103 THR A CA 1
ATOM 482 C C . THR A 1 103 ? -11.330 -10.304 45.435 1.00 26.79 103 THR A C 1
ATOM 483 O O . THR A 1 103 ? -12.169 -11.180 45.668 1.00 27.03 103 THR A O 1
ATOM 487 N N . PHE A 1 104 ? -10.889 -9.488 46.388 1.00 27.50 104 PHE A N 1
ATOM 488 C CA . PHE A 1 104 ? -11.337 -9.620 47.768 1.00 27.38 104 PHE A CA 1
ATOM 489 C C . PHE A 1 104 ? -12.467 -8.661 48.142 1.00 25.69 104 PHE A C 1
ATOM 490 O O . PHE A 1 104 ? -12.943 -8.702 49.283 1.00 26.60 104 PHE A O 1
ATOM 498 N N . SER A 1 105 ? -12.944 -7.842 47.202 1.00 26.26 105 SER A N 1
ATOM 499 C CA . SER A 1 105 ? -13.921 -6.807 47.536 1.00 27.18 105 SER A CA 1
ATOM 500 C C . SER A 1 105 ? -15.250 -7.411 47.973 1.00 29.40 105 SER A C 1
ATOM 501 O O . SER A 1 105 ? -15.846 -6.968 48.961 1.00 27.19 105 SER A O 1
ATOM 504 N N . CYS A 1 106 ? -15.736 -8.423 47.252 1.00 28.41 106 CYS A N 1
ATOM 505 C CA . CYS A 1 106 ? -17.010 -9.027 47.627 1.00 30.31 106 CYS A CA 1
ATOM 506 C C . CYS A 1 106 ? -16.938 -9.662 49.008 1.00 27.91 106 CYS A C 1
ATOM 507 O O . CYS A 1 106 ? -17.852 -9.500 49.821 1.00 28.75 106 CYS A O 1
ATOM 510 N N . ALA A 1 107 ? -15.860 -10.388 49.295 1.00 34.42 107 ALA A N 1
ATOM 511 C CA . ALA A 1 107 ? -15.713 -10.968 50.623 1.00 30.25 107 ALA A CA 1
ATOM 512 C C . ALA A 1 107 ? -15.609 -9.886 51.685 1.00 30.82 107 ALA A C 1
ATOM 513 O O . ALA A 1 107 ? -16.044 -10.094 52.822 1.00 30.76 107 ALA A O 1
ATOM 515 N N . LEU A 1 108 ? -15.028 -8.730 51.343 1.00 33.93 108 LEU A N 1
ATOM 516 C CA . LEU A 1 108 ? -14.923 -7.646 52.316 1.00 29.82 108 LEU A CA 1
ATOM 517 C C . LEU A 1 108 ? -16.264 -6.947 52.526 1.00 33.96 108 LEU A C 1
ATOM 518 O O . LEU A 1 108 ? -16.514 -6.396 53.605 1.00 36.00 108 LEU A O 1
ATOM 523 N N . GLY A 1 109 ? -17.136 -6.958 51.522 1.00 32.09 109 GLY A N 1
ATOM 524 C CA . GLY A 1 109 ? -18.397 -6.253 51.604 1.00 30.93 109 GLY A CA 1
ATOM 525 C C . GLY A 1 109 ? -18.348 -4.806 51.163 1.00 38.49 109 GLY A C 1
ATOM 526 O O . GLY A 1 109 ? -19.377 -4.118 51.226 1.00 35.21 109 GLY A O 1
ATOM 527 N N . THR A 1 110 ? -17.194 -4.326 50.709 1.00 32.16 110 THR A N 1
ATOM 528 C CA . THR A 1 110 ? -17.070 -2.983 50.167 1.00 37.31 110 THR A CA 1
ATOM 529 C C . THR A 1 110 ? -15.914 -3.007 49.182 1.00 35.05 110 THR A C 1
ATOM 530 O O . THR A 1 110 ? -15.062 -3.897 49.230 1.00 32.60 110 THR A O 1
ATOM 534 N N . GLN A 1 111 ? -15.896 -2.035 48.274 1.00 28.99 111 GLN A N 1
ATOM 535 C CA . GLN A 1 111 ? -14.884 -2.033 47.226 1.00 31.42 111 GLN A CA 1
ATOM 536 C C . GLN A 1 111 ? -13.539 -1.597 47.782 1.00 33.42 111 GLN A C 1
ATOM 537 O O . GLN A 1 111 ? -13.441 -0.585 48.479 1.00 34.90 111 GLN A O 1
ATOM 543 N N . ILE A 1 112 ? -12.504 -2.374 47.485 1.00 29.98 112 ILE A N 1
ATOM 544 C CA . ILE A 1 112 ? -11.139 -2.007 47.834 1.00 30.60 112 ILE A CA 1
ATOM 545 C C . ILE A 1 112 ? -10.605 -1.179 46.674 1.00 31.62 112 ILE A C 1
ATOM 546 O O . ILE A 1 112 ? -10.399 -1.697 45.575 1.00 38.00 112 ILE A O 1
ATOM 551 N N . SER A 1 113 ? -10.373 0.110 46.920 1.00 32.53 113 SER A N 1
ATOM 552 C CA . SER A 1 113 ? -9.927 1.015 45.873 1.00 41.12 113 SER A CA 1
ATOM 553 C C . SER A 1 113 ? -9.047 2.091 46.483 1.00 39.31 113 SER A C 1
ATOM 554 O O . SER A 1 113 ? -9.091 2.347 47.688 1.00 37.73 113 SER A O 1
ATOM 557 N N . GLU A 1 114 ? -8.251 2.731 45.623 1.00 38.69 114 GLU A N 1
ATOM 558 C CA . GLU A 1 114 ? -7.435 3.851 46.076 1.00 39.41 114 GLU A CA 1
ATOM 559 C C . GLU A 1 114 ? -8.301 4.998 46.571 1.00 38.80 114 GLU A C 1
ATOM 560 O O . GLU A 1 114 ? -7.943 5.680 47.538 1.00 46.22 114 GLU A O 1
ATOM 566 N N . LYS A 1 115 ? -9.452 5.220 45.934 1.00 39.57 115 LYS A N 1
ATOM 567 C CA A LYS A 1 115 ? -10.301 6.347 46.304 0.62 43.05 115 LYS A CA 1
ATOM 568 C CA B LYS A 1 115 ? -10.286 6.353 46.314 0.38 43.96 115 LYS A CA 1
ATOM 569 C C . LYS A 1 115 ? -10.943 6.127 47.670 1.00 42.42 115 LYS A C 1
ATOM 570 O O . LYS A 1 115 ? -10.926 7.016 48.529 1.00 43.22 115 LYS A O 1
ATOM 581 N N . SER A 1 116 ? -11.508 4.941 47.891 1.00 42.90 116 SER A N 1
ATOM 582 C CA . SER A 1 116 ? -12.288 4.696 49.100 1.00 33.25 116 SER A CA 1
ATOM 583 C C . SER A 1 116 ? -11.470 4.119 50.252 1.00 36.66 116 SER A C 1
ATOM 584 O O . SER A 1 116 ? -11.712 4.469 51.412 1.00 37.98 116 SER A O 1
ATOM 587 N N . THR A 1 117 ? -10.529 3.220 49.976 1.00 38.50 117 THR A N 1
ATOM 588 C CA . THR A 1 117 ? -9.712 2.592 51.019 1.00 36.57 117 THR A CA 1
ATOM 589 C C . THR A 1 117 ? -8.233 2.653 50.637 1.00 36.90 117 THR A C 1
ATOM 590 O O . THR A 1 117 ? -7.588 1.621 50.430 1.00 36.87 117 THR A O 1
ATOM 594 N N . PRO A 1 118 ? -7.659 3.862 50.554 1.00 35.95 118 PRO A N 1
ATOM 595 C CA . PRO A 1 118 ? -6.270 3.985 50.057 1.00 36.39 118 PRO A CA 1
ATOM 596 C C . PRO A 1 118 ? -5.243 3.225 50.882 1.00 33.86 118 PRO A C 1
ATOM 597 O O . PRO A 1 118 ? -4.319 2.632 50.313 1.00 32.11 118 PRO A O 1
ATOM 601 N N . HIS A 1 119 ? -5.357 3.254 52.209 1.00 34.18 119 HIS A N 1
ATOM 602 C CA . HIS A 1 119 ? -4.371 2.576 53.046 1.00 30.73 119 HIS A CA 1
ATOM 603 C C . HIS A 1 119 ? -4.498 1.063 52.937 1.00 33.81 119 HIS A C 1
ATOM 604 O O . HIS A 1 119 ? -3.490 0.348 52.963 1.00 31.52 119 HIS A O 1
ATOM 611 N N . LEU A 1 120 ? -5.728 0.556 52.822 1.00 26.81 120 LEU A N 1
ATOM 612 C CA . LEU A 1 120 ? -5.913 -0.871 52.588 1.00 31.09 120 LEU A CA 1
ATOM 613 C C . LEU A 1 120 ? -5.351 -1.270 51.232 1.00 29.40 120 LEU A C 1
ATOM 614 O O . LEU A 1 120 ? -4.690 -2.307 51.102 1.00 31.54 120 LEU A O 1
ATOM 619 N N . TYR A 1 121 ? -5.602 -0.451 50.210 1.00 30.66 121 TYR A N 1
ATOM 620 C CA . TYR A 1 121 ? -5.046 -0.699 48.885 1.00 30.18 121 TYR A CA 1
ATOM 621 C C . TYR A 1 121 ? -3.525 -0.763 48.934 1.00 33.33 121 TYR A C 1
ATOM 622 O O . TYR A 1 121 ? -2.911 -1.697 48.406 1.00 31.40 121 TYR A O 1
ATOM 631 N N . THR A 1 122 ? -2.901 0.236 49.557 1.00 34.07 122 THR A N 1
ATOM 632 C CA . THR A 1 122 ? -1.452 0.222 49.725 1.00 38.80 122 THR A CA 1
ATOM 633 C C . THR A 1 122 ? -1.008 -1.000 50.520 1.00 33.71 122 THR A C 1
ATOM 634 O O . THR A 1 122 ? -0.036 -1.673 50.158 1.00 34.65 122 THR A O 1
ATOM 638 N N . LEU A 1 123 ? -1.711 -1.297 51.615 1.00 32.44 123 LEU A N 1
ATOM 639 C CA . LEU A 1 123 ? -1.346 -2.443 52.436 1.00 31.51 123 LEU A CA 1
ATOM 640 C C . LEU A 1 123 ? -1.333 -3.723 51.613 1.00 30.72 123 LEU A C 1
ATOM 641 O O . LEU A 1 123 ? -0.430 -4.549 51.765 1.00 23.72 123 LEU A O 1
ATOM 646 N N . MET A 1 124 ? -2.325 -3.908 50.737 1.00 35.20 124 MET A N 1
ATOM 647 C CA . MET A 1 124 ? -2.346 -5.115 49.916 1.00 32.27 124 MET A CA 1
ATOM 648 C C . MET A 1 124 ? -1.186 -5.127 48.931 1.00 30.63 124 MET A C 1
ATOM 649 O O . MET A 1 124 ? -0.578 -6.177 48.700 1.00 28.36 124 MET A O 1
ATOM 654 N N . GLN A 1 125 ? -0.855 -3.969 48.351 1.00 33.40 125 GLN A N 1
ATOM 655 C CA . GLN A 1 125 ? 0.262 -3.905 47.413 1.00 33.04 125 GLN A CA 1
ATOM 656 C C . GLN A 1 125 ? 1.574 -4.277 48.085 1.00 34.06 125 GLN A C 1
ATOM 657 O O . GLN A 1 125 ? 2.379 -5.020 47.515 1.00 33.39 125 GLN A O 1
ATOM 663 N N . ARG A 1 126 ? 1.823 -3.741 49.281 1.00 32.25 126 ARG A N 1
ATOM 664 C CA . ARG A 1 126 ? 3.098 -3.985 49.944 1.00 31.16 126 ARG A CA 1
ATOM 665 C C . ARG A 1 126 ? 3.174 -5.405 50.492 1.00 33.31 126 ARG A C 1
ATOM 666 O O . ARG A 1 126 ? 4.243 -6.027 50.474 1.00 30.29 126 ARG A O 1
ATOM 674 N N . THR A 1 127 ? 2.056 -5.932 51.000 1.00 30.14 127 THR A N 1
ATOM 675 C CA . THR A 1 127 ? 2.064 -7.308 51.481 1.00 26.54 127 THR A CA 1
ATOM 676 C C . THR A 1 127 ? 2.166 -8.307 50.336 1.00 31.71 127 THR A C 1
ATOM 677 O O . THR A 1 127 ? 2.646 -9.426 50.552 1.00 33.62 127 THR A O 1
ATOM 681 N N . LEU A 1 128 ? 1.757 -7.920 49.123 1.00 27.86 128 LEU A N 1
ATOM 682 C CA . LEU A 1 128 ? 2.031 -8.754 47.957 1.00 33.96 128 LEU A CA 1
ATOM 683 C C . LEU A 1 128 ? 3.523 -9.013 47.816 1.00 35.59 128 LEU A C 1
ATOM 684 O O . LEU A 1 128 ? 3.942 -10.145 47.562 1.00 36.12 128 LEU A O 1
ATOM 689 N N . THR A 1 129 ? 4.340 -7.973 47.985 1.00 32.18 129 THR A N 1
ATOM 690 C CA . THR A 1 129 ? 5.787 -8.145 47.918 1.00 32.45 129 THR A CA 1
ATOM 691 C C . THR A 1 129 ? 6.305 -9.027 49.050 1.00 29.11 129 THR A C 1
ATOM 692 O O . THR A 1 129 ? 7.137 -9.910 48.819 1.00 42.21 129 THR A O 1
ATOM 696 N N . ASP A 1 130 ? 5.824 -8.808 50.279 1.00 30.03 130 ASP A N 1
ATOM 697 C CA . ASP A 1 130 ? 6.295 -9.601 51.414 1.00 32.78 130 ASP A CA 1
ATOM 698 C C . ASP A 1 130 ? 5.930 -11.075 51.262 1.00 34.73 130 ASP A C 1
ATOM 699 O O . ASP A 1 130 ? 6.765 -11.959 51.493 1.00 34.74 130 ASP A O 1
ATOM 704 N N . ALA A 1 131 ? 4.668 -11.360 50.928 1.00 33.16 131 ALA A N 1
ATOM 705 C CA . ALA A 1 131 ? 4.144 -12.723 50.950 1.00 35.05 131 ALA A CA 1
ATOM 706 C C . ALA A 1 131 ? 4.103 -13.428 49.592 1.00 41.80 131 ALA A C 1
ATOM 707 O O . ALA A 1 131 ? 4.099 -14.662 49.560 1.00 45.27 131 ALA A O 1
ATOM 709 N N . GLY A 1 132 ? 4.050 -12.698 48.478 1.00 45.40 132 GLY A N 1
ATOM 710 C CA . GLY A 1 132 ? 3.616 -13.242 47.201 1.00 48.85 132 GLY A CA 1
ATOM 711 C C . GLY A 1 132 ? 4.598 -13.910 46.254 1.00 57.20 132 GLY A C 1
ATOM 712 O O . GLY A 1 132 ? 4.306 -13.958 45.054 1.00 70.42 132 GLY A O 1
ATOM 713 N N . GLY A 1 133 ? 5.724 -14.448 46.717 1.00 62.67 133 GLY A N 1
ATOM 714 C CA . GLY A 1 133 ? 6.616 -15.210 45.861 1.00 64.07 133 GLY A CA 1
ATOM 715 C C . GLY A 1 133 ? 7.834 -14.481 45.316 1.00 67.31 133 GLY A C 1
ATOM 716 O O . GLY A 1 133 ? 8.804 -15.148 44.919 1.00 67.03 133 GLY A O 1
ATOM 717 N N A SER A 1 134 ? 7.820 -13.146 45.266 0.11 60.01 134 SER A N 1
ATOM 718 N N B SER A 1 134 ? 7.813 -13.144 45.263 0.89 60.12 134 SER A N 1
ATOM 719 C CA A SER A 1 134 ? 9.002 -12.433 44.791 0.11 59.81 134 SER A CA 1
ATOM 720 C CA B SER A 1 134 ? 8.987 -12.410 44.797 0.89 60.14 134 SER A CA 1
ATOM 721 C C A SER A 1 134 ? 10.197 -12.678 45.699 0.11 58.22 134 SER A C 1
ATOM 722 C C B SER A 1 134 ? 10.182 -12.607 45.716 0.89 57.92 134 SER A C 1
ATOM 723 O O A SER A 1 134 ? 11.348 -12.567 45.259 0.11 58.64 134 SER A O 1
ATOM 724 O O B SER A 1 134 ? 11.321 -12.378 45.295 0.89 58.22 134 SER A O 1
ATOM 729 N N . THR A 1 135 ? 9.944 -13.020 46.961 1.00 61.36 135 THR A N 1
ATO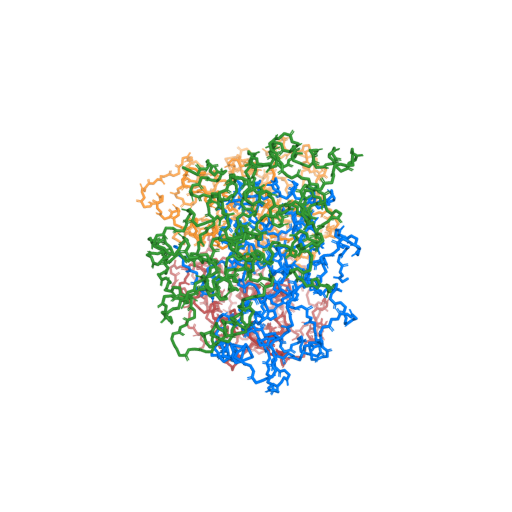M 730 C CA . THR A 1 135 ? 11.004 -13.344 47.902 1.00 65.01 135 THR A CA 1
ATOM 731 C C . THR A 1 135 ? 11.498 -14.776 47.747 1.00 59.65 135 THR A C 1
ATOM 732 O O . THR A 1 135 ? 12.531 -15.126 48.330 1.00 65.34 135 THR A O 1
ATOM 736 N N . TYR A 1 136 ? 10.776 -15.612 46.998 1.00 57.94 136 TYR A N 1
ATOM 737 C CA . TYR A 1 136 ? 11.129 -17.021 46.832 1.00 60.32 136 TYR A CA 1
ATOM 738 C C . TYR A 1 136 ? 12.260 -17.132 45.814 1.00 56.97 136 TYR A C 1
ATOM 739 O O . TYR A 1 136 ? 12.063 -17.473 44.645 1.00 61.10 136 TYR A O 1
ATOM 748 N N . ALA A 1 137 ? 13.472 -16.840 46.271 1.00 58.89 137 ALA A N 1
ATOM 749 C CA . ALA A 1 137 ? 14.635 -16.985 45.411 1.00 59.21 137 ALA A CA 1
ATOM 750 C C . ALA A 1 137 ? 14.937 -18.463 45.188 1.00 58.19 137 ALA A C 1
ATOM 751 O O . ALA A 1 137 ? 14.654 -19.311 46.036 1.00 51.24 137 ALA A O 1
ATOM 753 N N . GLY A 1 138 ? 15.507 -18.773 44.021 1.00 68.38 138 GLY A N 1
ATOM 754 C CA . GLY A 1 138 ? 15.870 -20.151 43.740 1.00 59.49 138 GLY A CA 1
ATOM 755 C C . GLY A 1 138 ? 16.979 -20.657 44.640 1.00 64.67 138 GLY A C 1
ATOM 756 O O . GLY A 1 138 ? 17.087 -21.863 44.880 1.00 66.59 138 GLY A O 1
ATOM 757 N N . LYS A 1 139 ? 17.809 -19.749 45.150 1.00 62.24 139 LYS A N 1
ATOM 758 C CA . LYS A 1 139 ? 18.891 -20.118 46.053 1.00 65.06 139 LYS A CA 1
ATOM 759 C C . LYS A 1 139 ? 18.327 -20.579 47.391 1.00 59.08 139 LYS A C 1
ATOM 760 O O . LYS A 1 139 ? 17.505 -19.886 48.000 1.00 62.99 139 LYS A O 1
ATOM 766 N N . ASN A 1 140 ? 18.773 -21.755 47.842 1.00 59.34 140 ASN A N 1
ATOM 767 C CA . ASN A 1 140 ? 18.298 -22.374 49.083 1.00 55.89 140 ASN A CA 1
ATOM 768 C C . ASN A 1 140 ? 16.804 -22.684 49.005 1.00 55.43 140 ASN A C 1
ATOM 769 O O . ASN A 1 140 ? 16.044 -22.429 49.944 1.00 51.29 140 ASN A O 1
ATOM 774 N N . ALA A 1 141 ? 16.385 -23.271 47.887 1.00 48.31 141 ALA A N 1
ATOM 775 C CA . ALA A 1 141 ? 14.982 -23.585 47.664 1.00 42.94 141 ALA A CA 1
ATOM 776 C C . ALA A 1 141 ? 14.880 -24.717 46.658 1.00 44.40 141 ALA A C 1
ATOM 777 O O . ALA A 1 141 ? 15.750 -24.881 45.799 1.00 42.05 141 ALA A O 1
ATOM 779 N N . TYR A 1 142 ? 13.802 -25.486 46.768 1.00 44.29 142 TYR A N 1
ATOM 780 C CA . TYR A 1 142 ? 13.538 -26.539 45.800 1.00 37.49 142 TYR A CA 1
ATOM 781 C C . TYR A 1 142 ? 13.065 -25.939 44.483 1.00 38.40 142 TYR A C 1
ATOM 782 O O . TYR A 1 142 ? 12.348 -24.935 44.463 1.00 47.49 142 TYR A O 1
ATOM 791 N N . ASN A 1 143 ? 13.484 -26.551 43.379 1.00 34.47 143 ASN A N 1
ATOM 792 C CA . ASN A 1 143 ? 12.966 -26.222 42.057 1.00 40.02 143 ASN A CA 1
ATOM 793 C C . ASN A 1 143 ? 11.745 -27.093 41.787 1.00 42.83 143 ASN A C 1
ATOM 794 O O . ASN A 1 143 ? 11.833 -28.324 41.841 1.00 44.82 143 ASN A O 1
ATOM 799 N N . ARG A 1 144 ? 10.613 -26.459 41.505 1.00 39.39 144 ARG A N 1
ATOM 800 C CA . ARG A 1 144 ? 9.337 -27.146 41.353 1.00 41.67 144 ARG A CA 1
ATOM 801 C C . ARG A 1 144 ? 8.903 -27.084 39.895 1.00 43.52 144 ARG A C 1
ATOM 802 O O . ARG A 1 144 ? 8.657 -25.995 39.368 1.00 51.01 144 ARG A O 1
ATOM 810 N N . THR A 1 145 ? 8.785 -28.240 39.249 1.00 38.72 145 THR A N 1
ATOM 811 C CA . THR A 1 145 ? 8.206 -28.271 37.912 1.00 41.59 145 THR A CA 1
ATOM 812 C C . THR A 1 145 ? 6.686 -28.247 38.039 1.00 39.23 145 THR A C 1
ATOM 813 O O . THR A 1 145 ? 6.101 -29.105 38.706 1.00 35.75 145 THR A O 1
ATOM 817 N N . ARG A 1 146 ? 6.053 -27.259 37.408 1.00 37.96 146 ARG A N 1
ATOM 818 C CA . ARG A 1 146 ? 4.627 -27.026 37.577 1.00 39.09 146 ARG A CA 1
ATOM 819 C C . ARG A 1 146 ? 3.808 -28.102 36.857 1.00 35.41 146 ARG A C 1
ATOM 820 O O . ARG A 1 146 ? 4.293 -28.746 35.923 1.00 37.15 146 ARG A O 1
ATOM 828 N N . PRO A 1 147 ? 2.563 -28.327 37.295 1.00 32.05 147 PRO A N 1
ATOM 829 C CA . PRO A 1 147 ? 1.777 -29.432 36.711 1.00 32.97 147 PRO A CA 1
ATOM 830 C C . PRO A 1 147 ? 1.589 -29.325 35.207 1.00 34.32 147 PRO A C 1
ATOM 831 O O . PRO A 1 147 ? 1.745 -30.325 34.495 1.00 35.42 147 PRO A O 1
ATOM 835 N N . PHE A 1 148 ? 1.247 -28.139 34.697 1.00 32.71 148 PHE A N 1
ATOM 836 C CA . PHE A 1 148 ? 0.987 -28.017 33.266 1.00 34.42 148 PHE A CA 1
ATOM 837 C C . PHE A 1 148 ? 2.245 -28.252 32.443 1.00 38.84 148 PHE A C 1
ATOM 838 O O . PHE A 1 148 ? 2.153 -28.647 31.274 1.00 40.38 148 PHE A O 1
ATOM 846 N N . VAL A 1 149 ? 3.420 -28.027 33.029 1.00 35.32 149 VAL A N 1
ATOM 847 C CA . VAL A 1 149 ? 4.665 -28.346 32.340 1.00 33.70 149 VAL A CA 1
ATOM 848 C C . VAL A 1 149 ? 4.923 -29.848 32.359 1.00 35.72 149 VAL A C 1
ATOM 849 O O . VAL A 1 149 ? 5.283 -30.443 31.337 1.00 37.03 149 VAL A O 1
ATOM 853 N N . VAL A 1 150 ? 4.755 -30.480 33.525 1.00 35.69 150 VAL A N 1
ATOM 854 C CA . VAL A 1 150 ? 4.962 -31.924 33.631 1.00 36.27 150 VAL A CA 1
ATOM 855 C C . VAL A 1 150 ? 4.096 -32.668 32.622 1.00 41.53 150 VAL A C 1
ATOM 856 O O . VAL A 1 150 ? 4.561 -33.594 31.946 1.00 39.71 150 VAL A O 1
ATOM 860 N N . HIS A 1 151 ? 2.829 -32.267 32.491 1.00 39.99 151 HIS A N 1
ATOM 861 C CA . HIS A 1 151 ? 1.864 -32.975 31.660 1.00 41.78 151 HIS A CA 1
ATOM 862 C C . HIS A 1 151 ? 1.633 -32.311 30.304 1.00 40.67 151 HIS A C 1
ATOM 863 O O . HIS A 1 151 ? 0.613 -32.590 29.666 1.00 40.76 151 HIS A O 1
ATOM 870 N N . ASP A 1 152 ? 2.577 -31.477 29.847 1.00 40.09 152 ASP A N 1
ATOM 871 C CA A ASP A 1 152 ? 2.476 -30.742 28.589 0.67 40.44 152 ASP A CA 1
ATOM 872 C CA B ASP A 1 152 ? 2.482 -30.704 28.607 0.33 40.36 152 ASP A CA 1
ATOM 873 C C . ASP A 1 152 ? 1.037 -30.367 28.246 1.00 43.15 152 ASP A C 1
ATOM 874 O O . ASP A 1 152 ? 0.509 -30.800 27.216 1.00 42.79 152 ASP A O 1
ATOM 883 N N . GLU A 1 153 ? 0.392 -29.576 29.099 1.00 38.54 153 GLU A N 1
ATOM 884 C CA . GLU A 1 153 ? -0.990 -29.159 28.912 1.00 38.53 153 GLU A CA 1
ATOM 885 C C . GLU A 1 153 ? -1.097 -27.672 29.227 1.00 42.35 153 GLU A C 1
ATOM 886 O O . GLU A 1 153 ? -0.110 -27.018 29.580 1.00 40.51 153 GLU A O 1
ATOM 892 N N . GLY A 1 154 ? -2.309 -27.129 29.096 1.00 40.10 154 GLY A N 1
ATOM 893 C CA . GLY A 1 154 ? -2.536 -25.712 29.264 1.00 38.66 154 GLY A CA 1
ATOM 894 C C . GLY A 1 154 ? -3.043 -25.333 30.645 1.00 38.06 154 GLY A C 1
ATOM 895 O O . GLY A 1 154 ? -3.485 -26.173 31.426 1.00 35.88 154 GLY A O 1
ATOM 896 N N . THR A 1 155 ? -2.960 -24.040 30.941 1.00 31.72 155 THR A N 1
ATOM 897 C CA . THR A 1 155 ? -3.494 -23.462 32.165 1.00 38.66 155 THR A CA 1
ATOM 898 C C . THR A 1 155 ? -4.716 -22.612 31.843 1.00 36.60 155 THR A C 1
ATOM 899 O O . THR A 1 155 ? -5.085 -22.413 30.683 1.00 31.21 155 THR A O 1
ATOM 903 N N . CYS A 1 156 ? -5.339 -22.092 32.896 1.00 32.08 156 CYS A N 1
ATOM 904 C CA . CYS A 1 156 ? -6.464 -21.188 32.733 1.00 31.15 156 CYS A CA 1
ATOM 905 C C . CYS A 1 156 ? -6.033 -19.793 32.286 1.00 37.55 156 CYS A C 1
ATOM 906 O O . CYS A 1 156 ? -6.894 -18.981 31.936 1.00 33.13 156 CYS A O 1
ATOM 909 N N . ARG A 1 157 ? -4.719 -19.496 32.284 1.00 37.02 157 ARG A N 1
ATOM 910 C CA . ARG A 1 157 ? -4.176 -18.198 31.856 1.00 39.48 157 ARG A CA 1
ATOM 911 C C . ARG A 1 157 ? -3.054 -18.447 30.846 1.00 36.34 157 ARG A C 1
ATOM 912 O O . ARG A 1 157 ? -1.875 -18.442 31.204 1.00 38.24 157 ARG A O 1
ATOM 920 N N . LYS A 1 158 ? -3.432 -18.651 29.579 1.00 37.58 158 LYS A N 1
ATOM 921 C CA A LYS A 1 158 ? -2.442 -18.914 28.536 0.50 40.88 158 LYS A CA 1
ATOM 922 C CA B LYS A 1 158 ? -2.438 -18.918 28.541 0.50 41.10 158 LYS A CA 1
ATOM 923 C C . LYS A 1 158 ? -1.405 -17.802 28.459 1.00 39.78 158 LYS A C 1
ATOM 924 O O . LYS A 1 158 ? -0.221 -18.061 28.210 1.00 38.88 158 LYS A O 1
ATOM 935 N N . ASP A 1 159 ? -1.828 -16.556 28.680 1.00 39.54 159 ASP A N 1
ATOM 936 C CA . ASP A 1 159 ? -0.928 -15.413 28.571 1.00 43.44 159 ASP A CA 1
ATOM 937 C C . ASP A 1 159 ? 0.195 -15.435 29.600 1.00 44.05 159 ASP A C 1
ATOM 938 O O . ASP A 1 159 ? 1.242 -14.822 29.361 1.00 42.83 159 ASP A O 1
ATOM 943 N N . MET A 1 160 ? 0.006 -16.107 30.736 1.00 37.77 160 MET A N 1
ATOM 944 C CA . MET A 1 160 ? 1.014 -16.132 31.790 1.00 40.83 160 MET A CA 1
ATOM 945 C C . MET A 1 160 ? 1.966 -17.315 31.684 1.00 46.69 160 MET A C 1
ATOM 946 O O . MET A 1 160 ? 2.916 -17.393 32.467 1.00 43.90 160 MET A O 1
ATOM 951 N N . GLU A 1 161 ? 1.735 -18.231 30.751 1.00 44.40 161 GLU A N 1
ATOM 952 C CA . GLU A 1 161 ? 2.507 -19.465 30.659 1.00 39.66 161 GLU A CA 1
ATOM 953 C C . GLU A 1 161 ? 3.970 -19.250 30.268 1.00 46.80 161 GLU A C 1
ATOM 954 O O . GLU A 1 161 ? 4.832 -19.970 30.789 1.00 48.27 161 GLU A O 1
ATOM 960 N N . PRO A 1 162 ? 4.310 -18.331 29.348 1.00 45.56 162 PRO A N 1
ATOM 961 C CA . PRO A 1 162 ? 5.741 -18.127 29.043 1.00 45.83 162 PRO A CA 1
ATOM 962 C C . PRO A 1 162 ? 6.597 -17.838 30.266 1.00 49.69 162 PRO A C 1
ATOM 963 O O . PRO A 1 162 ? 7.730 -18.327 30.347 1.00 55.52 162 PRO A O 1
ATOM 967 N N . LEU A 1 163 ? 6.085 -17.065 31.228 1.00 47.00 163 LEU A N 1
ATOM 968 C CA . LEU A 1 163 ? 6.815 -16.837 32.471 1.00 48.55 163 LEU A CA 1
ATOM 969 C C . LEU A 1 163 ? 6.761 -18.053 33.388 1.00 51.50 163 LEU A C 1
ATOM 970 O O . LEU A 1 163 ? 7.793 -18.488 33.914 1.00 49.55 163 LEU A O 1
ATOM 975 N N . LEU A 1 164 ? 5.565 -18.614 33.592 1.00 45.01 164 LEU A N 1
ATOM 976 C CA . LEU A 1 164 ? 5.420 -19.722 34.531 1.00 46.78 164 LEU A CA 1
ATOM 977 C C . LEU A 1 164 ? 6.168 -20.970 34.082 1.00 49.20 164 LEU A C 1
ATOM 978 O O . LEU A 1 164 ? 6.523 -21.798 34.928 1.00 43.98 164 LEU A O 1
ATOM 983 N N . ARG A 1 165 ? 6.410 -21.128 32.776 1.00 48.45 165 ARG A N 1
ATOM 984 C CA . ARG A 1 165 ? 7.078 -22.333 32.291 1.00 47.15 165 ARG A CA 1
ATOM 985 C C . ARG A 1 165 ? 8.492 -22.444 32.841 1.00 53.71 165 ARG A C 1
ATOM 986 O O . ARG A 1 165 ? 8.927 -23.529 33.244 1.00 56.54 165 ARG A O 1
ATOM 994 N N . THR A 1 166 ? 9.220 -21.333 32.870 1.00 48.06 166 THR A N 1
ATOM 995 C CA . THR A 1 166 ? 10.579 -21.289 33.389 1.00 52.04 166 THR A CA 1
ATOM 996 C C . THR A 1 166 ? 10.634 -21.021 34.888 1.00 54.13 166 THR A C 1
ATOM 997 O O . THR A 1 166 ? 11.732 -20.925 35.448 1.00 55.40 166 THR A O 1
ATOM 1001 N N . ASP A 1 167 ? 9.486 -20.881 35.544 1.00 50.99 167 ASP A N 1
ATOM 1002 C CA . ASP A 1 167 ? 9.428 -20.525 36.954 1.00 53.99 167 ASP A CA 1
ATOM 1003 C C . ASP A 1 167 ? 9.150 -21.779 37.777 1.00 49.64 167 ASP A C 1
ATOM 1004 O O . ASP A 1 167 ? 8.169 -22.489 37.526 1.00 46.69 167 ASP A O 1
ATOM 1009 N N . GLY A 1 168 ? 10.017 -22.054 38.749 1.00 49.42 168 GLY A N 1
ATOM 1010 C CA . GLY A 1 168 ? 9.831 -23.200 39.619 1.00 45.73 168 GLY A CA 1
ATOM 1011 C C . GLY A 1 168 ? 9.712 -22.828 41.083 1.00 47.93 168 GLY A C 1
ATOM 1012 O O . GLY A 1 168 ? 10.282 -23.501 41.949 1.00 40.83 168 GLY A O 1
ATOM 1013 N N . SER A 1 169 ? 8.949 -21.771 41.363 1.00 44.78 169 SER A N 1
ATOM 1014 C CA . SER A 1 169 ? 8.907 -21.180 42.695 1.00 47.91 169 SER A CA 1
ATOM 1015 C C . SER A 1 169 ? 8.318 -22.136 43.724 1.00 41.16 169 SER A C 1
ATOM 1016 O O . SER A 1 169 ? 7.390 -22.899 43.441 1.00 36.24 169 SER A O 1
ATOM 1019 N N . TRP A 1 170 ? 8.874 -22.086 44.931 1.00 40.46 170 TRP A N 1
ATOM 1020 C CA . TRP A 1 170 ? 8.488 -22.978 46.017 1.00 37.30 170 TRP A CA 1
ATOM 1021 C C . TRP A 1 170 ? 8.265 -22.157 47.277 1.00 36.84 170 TRP A C 1
ATOM 1022 O O . TRP A 1 170 ? 9.167 -21.400 47.685 1.00 41.77 170 TRP A O 1
ATOM 1033 N N . PRO A 1 171 ? 7.090 -22.230 47.910 1.00 40.30 171 PRO A N 1
ATOM 1034 C CA . PRO A 1 171 ? 5.860 -22.903 47.473 1.00 36.58 171 PRO A CA 1
ATOM 1035 C C . PRO A 1 171 ? 5.055 -21.999 46.542 1.00 33.75 171 PRO A C 1
ATOM 1036 O O . PRO A 1 171 ? 5.630 -21.309 45.709 1.00 34.11 171 PRO A O 1
ATOM 1040 N N . SER A 1 172 ? 3.729 -21.984 46.643 1.00 31.85 172 SER A N 1
ATOM 1041 C CA . SER A 1 172 ? 2.896 -21.134 45.800 1.00 30.42 172 SER A CA 1
ATOM 1042 C C . SER A 1 172 ? 2.815 -19.733 46.401 1.00 30.11 172 SER A C 1
ATOM 1043 O O . SER A 1 172 ? 2.337 -19.559 47.529 1.00 32.18 172 SER A O 1
ATOM 1046 N N . GLY A 1 173 ? 3.281 -18.739 45.644 1.00 32.38 173 GLY A N 1
ATOM 1047 C CA . GLY A 1 173 ? 3.223 -17.366 46.118 1.00 31.39 173 GLY A CA 1
ATOM 1048 C C . GLY A 1 173 ? 1.815 -16.800 46.110 1.00 31.81 173 GLY A C 1
ATOM 1049 O O . GLY A 1 173 ? 1.441 -16.041 47.009 1.00 30.61 173 GLY A O 1
ATOM 1050 N N . HIS A 1 174 ? 1.027 -17.133 45.082 1.00 33.07 174 HIS A N 1
ATOM 1051 C CA . HIS A 1 174 ? -0.385 -16.756 45.075 1.00 28.33 174 HIS A CA 1
ATOM 1052 C C . HIS A 1 174 ? -1.091 -17.272 46.317 1.00 29.45 174 HIS A C 1
ATOM 1053 O O . HIS A 1 174 ? -1.874 -16.550 46.945 1.00 34.32 174 HIS A O 1
ATOM 1060 N N . SER A 1 175 ? -0.848 -18.536 46.671 1.00 30.95 175 SER A N 1
ATOM 1061 C CA . SER A 1 175 ? -1.500 -19.115 47.841 1.00 33.80 175 SER A CA 1
ATOM 1062 C C . SER A 1 175 ? -1.089 -18.387 49.113 1.00 28.49 175 SER A C 1
ATOM 1063 O O . SER A 1 175 ? -1.934 -18.060 49.955 1.00 25.76 175 SER A O 1
ATOM 1066 N N . ALA A 1 176 ? 0.211 -18.133 49.271 1.00 23.05 176 ALA A N 1
ATOM 1067 C CA . ALA A 1 176 ? 0.699 -17.433 50.455 1.00 29.72 176 ALA A CA 1
ATOM 1068 C C . ALA A 1 176 ? 0.078 -16.046 50.563 1.00 28.10 176 ALA A C 1
ATOM 1069 O O . ALA A 1 176 ? -0.399 -15.648 51.631 1.00 28.76 176 ALA A O 1
ATOM 1071 N N . ALA A 1 177 ? 0.063 -15.296 49.461 1.00 33.19 177 ALA A N 1
ATOM 1072 C CA . ALA A 1 177 ? -0.548 -13.972 49.490 1.00 27.84 177 ALA A CA 1
ATOM 1073 C C . ALA A 1 177 ? -2.046 -14.067 49.754 1.00 26.66 177 ALA A C 1
ATOM 1074 O O . ALA A 1 177 ? -2.602 -13.260 50.507 1.00 27.67 177 ALA A O 1
ATOM 1076 N N . GLY A 1 178 ? -2.720 -15.039 49.131 1.00 29.75 178 GLY A N 1
ATOM 1077 C CA . GLY A 1 178 ? -4.148 -15.210 49.368 1.00 28.20 178 GLY A CA 1
ATOM 1078 C C . GLY A 1 178 ? -4.476 -15.437 50.833 1.00 26.74 178 GLY A C 1
ATOM 1079 O O . GLY A 1 178 ? -5.389 -14.816 51.384 1.00 25.74 178 GLY A O 1
ATOM 1080 N N . TRP A 1 179 ? -3.733 -16.328 51.487 1.00 25.54 179 TRP A N 1
ATOM 1081 C CA . TRP A 1 179 ? -4.011 -16.616 52.891 1.00 26.73 179 TRP A CA 1
ATOM 1082 C C . TRP A 1 179 ? -3.620 -15.437 53.772 1.00 30.22 179 TRP A C 1
ATOM 1083 O O . TRP A 1 179 ? -4.352 -15.083 54.705 1.00 28.30 179 TRP A O 1
ATOM 1094 N N . ALA A 1 180 ? -2.491 -14.795 53.464 1.00 24.64 180 ALA A N 1
ATOM 1095 C CA . ALA A 1 180 ? -2.075 -13.602 54.197 1.00 28.46 180 ALA A CA 1
ATOM 1096 C C . ALA A 1 180 ? -3.117 -12.493 54.089 1.00 25.53 180 ALA A C 1
ATOM 1097 O O . ALA A 1 180 ? -3.477 -11.866 55.093 1.00 27.26 180 ALA A O 1
ATOM 1099 N N . TRP A 1 181 ? -3.605 -12.229 52.872 1.00 26.06 181 TRP A N 1
ATOM 1100 C CA . TRP A 1 181 ? -4.666 -11.237 52.695 1.00 26.11 181 TRP A CA 1
ATOM 1101 C C . TRP A 1 181 ? -5.931 -11.643 53.439 1.00 27.42 181 TRP A C 1
ATOM 1102 O O . TRP A 1 181 ? -6.604 -10.801 54.041 1.00 25.51 181 TRP A O 1
ATOM 1113 N N . GLY A 1 182 ? -6.290 -12.926 53.379 1.00 30.38 182 GLY A N 1
ATOM 1114 C CA . GLY A 1 182 ? -7.461 -13.383 54.106 1.00 28.73 182 GLY A CA 1
ATOM 1115 C C . GLY A 1 182 ? -7.352 -13.137 55.599 1.00 27.48 182 GLY A C 1
ATOM 1116 O O . GLY A 1 182 ? -8.312 -12.697 56.237 1.00 27.74 182 GLY A O 1
ATOM 1117 N N . LEU A 1 183 ? -6.176 -13.408 56.170 1.00 28.61 183 LEU A N 1
ATOM 1118 C CA . LEU A 1 183 ? -5.986 -13.287 57.612 1.00 25.24 183 LEU A CA 1
ATOM 1119 C C . LEU A 1 183 ? -5.955 -11.829 58.053 1.00 24.43 183 LEU A C 1
ATOM 1120 O O . LEU A 1 183 ? -6.507 -11.482 59.104 1.00 29.65 183 LEU A O 1
ATOM 1125 N N . VAL A 1 184 ? -5.302 -10.966 57.275 1.00 26.82 184 VAL A N 1
ATOM 1126 C CA . VAL A 1 184 ? -5.238 -9.550 57.624 1.00 29.62 184 VAL A CA 1
ATOM 1127 C C . VAL A 1 184 ? -6.602 -8.895 57.441 1.00 31.09 184 VAL A C 1
ATOM 1128 O O . VAL A 1 184 ? -7.084 -8.173 58.321 1.00 28.59 184 VAL A O 1
ATOM 1132 N N . LEU A 1 185 ? -7.238 -9.128 56.288 1.00 26.29 185 LEU A N 1
ATOM 1133 C CA . LEU A 1 185 ? -8.559 -8.560 56.035 1.00 30.29 185 LEU A CA 1
ATOM 1134 C C . LEU A 1 185 ? -9.580 -9.029 57.064 1.00 31.43 185 LEU A C 1
ATOM 1135 O O . LEU A 1 185 ? -10.491 -8.272 57.418 1.00 32.01 185 LEU A O 1
ATOM 1140 N N . ALA A 1 186 ? -9.469 -10.280 57.526 1.00 27.71 186 ALA A N 1
ATOM 1141 C CA . ALA A 1 186 ? -10.382 -10.777 58.552 1.00 25.98 186 ALA A CA 1
ATOM 1142 C C . ALA A 1 186 ? -10.234 -9.997 59.851 1.00 32.39 186 ALA A C 1
ATOM 1143 O O . ALA A 1 186 ? -11.222 -9.754 60.553 1.00 32.82 186 ALA A O 1
ATOM 1145 N N . GLU A 1 187 ? -9.003 -9.615 60.203 1.00 33.38 187 GLU A N 1
ATOM 1146 C CA . GLU A 1 187 ? -8.808 -8.741 61.355 1.00 33.63 187 GLU A CA 1
ATOM 1147 C C . GLU A 1 187 ? -9.367 -7.348 61.092 1.00 33.24 187 GLU A C 1
ATOM 1148 O O . GLU A 1 187 ? -9.920 -6.715 61.998 1.00 36.78 187 GLU A O 1
ATOM 1154 N N . ILE A 1 188 ? -9.233 -6.857 59.858 1.00 36.73 188 ILE A N 1
ATOM 1155 C CA . ILE A 1 188 ? -9.716 -5.519 59.528 1.00 37.18 188 ILE A CA 1
ATOM 1156 C C . ILE A 1 188 ? -11.233 -5.446 59.652 1.00 37.21 188 ILE A C 1
ATOM 1157 O O . ILE A 1 188 ? -11.779 -4.481 60.196 1.00 35.83 188 ILE A O 1
ATOM 1162 N N . SER A 1 189 ? -11.935 -6.476 59.182 1.00 30.97 189 SER A N 1
ATOM 1163 C CA . SER A 1 189 ? -13.397 -6.515 59.188 1.00 31.75 189 SER A CA 1
ATOM 1164 C C . SER A 1 189 ? -13.824 -7.807 59.869 1.00 37.25 189 SER A C 1
ATOM 1165 O O . SER A 1 189 ? -14.207 -8.776 59.201 1.00 42.06 189 SER A O 1
ATOM 1168 N N . PRO A 1 190 ? -13.774 -7.850 61.206 1.00 42.58 190 PRO A N 1
ATOM 1169 C CA . PRO A 1 190 ? -14.043 -9.113 61.916 1.00 34.49 190 PRO A CA 1
ATOM 1170 C C . PRO A 1 190 ? -15.421 -9.694 61.658 1.00 37.74 190 PRO A C 1
ATOM 1171 O O . PRO A 1 190 ? -15.583 -10.918 61.741 1.00 33.40 190 PRO A O 1
ATOM 1175 N N . ALA A 1 191 ? -16.420 -8.860 61.351 1.00 31.91 191 ALA A N 1
ATOM 1176 C CA . ALA A 1 191 ? -17.761 -9.356 61.064 1.00 38.52 191 ALA A CA 1
ATOM 1177 C C . ALA A 1 191 ? -17.821 -10.193 59.791 1.00 38.43 191 ALA A C 1
ATOM 1178 O O . ALA A 1 191 ? -18.773 -10.960 59.611 1.00 45.18 191 ALA A O 1
ATOM 1180 N N . ARG A 1 192 ? -16.835 -10.063 58.908 1.00 39.03 192 ARG A N 1
ATOM 1181 C CA . ARG A 1 192 ? -16.757 -10.841 57.678 1.00 38.63 192 ARG A CA 1
ATOM 1182 C C . ARG A 1 192 ? -15.505 -11.712 57.667 1.00 34.25 192 ARG A C 1
ATOM 1183 O O . ARG A 1 192 ? -14.967 -12.041 56.608 1.00 36.17 192 ARG A O 1
ATOM 1191 N N . ALA A 1 193 ? -15.058 -12.109 58.860 1.00 36.11 193 ALA A N 1
ATOM 1192 C CA . ALA A 1 193 ? -13.813 -12.856 58.998 1.00 41.17 193 ALA A CA 1
ATOM 1193 C C . ALA A 1 193 ? -13.873 -14.180 58.248 1.00 37.59 193 ALA A C 1
ATOM 1194 O O . ALA A 1 193 ? -12.932 -14.547 57.537 1.00 38.35 193 ALA A O 1
ATOM 1196 N N . THR A 1 194 ? -14.972 -14.921 58.406 1.00 38.64 194 THR A N 1
ATOM 1197 C CA . THR A 1 194 ? -15.075 -16.223 57.756 1.00 38.94 194 THR A CA 1
ATOM 1198 C C . THR A 1 194 ? -15.136 -16.087 56.238 1.00 36.39 194 THR A C 1
ATOM 1199 O O . THR A 1 194 ? -14.467 -16.839 55.520 1.00 34.06 194 THR A O 1
ATOM 1203 N N . GLU A 1 195 ? -15.922 -15.132 55.731 1.00 33.57 195 GLU A N 1
ATOM 1204 C CA . GLU A 1 195 ? -15.958 -14.883 54.291 1.00 30.53 195 GLU A CA 1
ATOM 1205 C C . GLU A 1 195 ? -14.568 -14.571 53.748 1.00 35.39 195 GLU A C 1
ATOM 1206 O O . GLU A 1 195 ? -14.178 -15.073 52.687 1.00 29.45 195 GLU A O 1
ATOM 1212 N N . LEU A 1 196 ? -13.808 -13.742 54.465 1.00 33.90 196 LEU A N 1
ATOM 1213 C CA . LEU A 1 196 ? -12.523 -13.274 53.958 1.00 26.34 196 LEU A CA 1
ATOM 1214 C C . LEU A 1 196 ? -11.467 -14.373 54.017 1.00 31.26 196 LEU A C 1
ATOM 1215 O O . LEU A 1 196 ? -10.670 -14.534 53.082 1.00 25.88 196 LEU A O 1
ATOM 1220 N N . MET A 1 197 ? -11.445 -15.141 55.106 1.00 26.38 197 MET A N 1
ATOM 1221 C CA . MET A 1 197 ? -10.490 -16.235 55.210 1.00 32.23 197 MET A CA 1
ATOM 1222 C C . MET A 1 197 ? -10.823 -17.343 54.218 1.00 30.11 197 MET A C 1
ATOM 1223 O O . MET A 1 197 ? -9.921 -17.931 53.610 1.00 30.56 197 MET A O 1
ATOM 1228 N N . THR A 1 198 ? -12.114 -17.630 54.029 1.00 27.20 198 THR A N 1
ATOM 1229 C CA . THR A 1 198 ? -12.507 -18.575 52.990 1.00 30.03 198 THR A CA 1
ATOM 1230 C C . THR A 1 198 ? -12.034 -18.109 51.618 1.00 28.98 198 THR A C 1
ATOM 1231 O O . THR A 1 198 ? -11.481 -18.898 50.843 1.00 26.08 198 THR A O 1
ATOM 1235 N N . ARG A 1 199 ? -12.210 -16.819 51.315 1.00 28.12 199 ARG A N 1
ATOM 1236 C CA . ARG A 1 199 ? -11.787 -16.297 50.018 1.00 26.72 199 ARG A CA 1
ATOM 1237 C C . ARG A 1 199 ? -10.277 -16.412 49.842 1.00 27.52 199 ARG A C 1
ATOM 1238 O O . ARG A 1 199 ? -9.793 -16.687 48.737 1.00 29.28 199 ARG A O 1
ATOM 1246 N N . GLY A 1 200 ? -9.517 -16.190 50.918 1.00 26.11 200 GLY A N 1
ATOM 1247 C CA . GLY A 1 200 ? -8.071 -16.302 50.831 1.00 25.52 200 GLY A CA 1
ATOM 1248 C C . GLY A 1 200 ? -7.585 -17.718 50.598 1.00 26.42 200 GLY A C 1
ATOM 1249 O O . GLY A 1 200 ? -6.570 -17.924 49.926 1.00 26.79 200 GLY A O 1
ATOM 1250 N N . LEU A 1 201 ? -8.278 -18.708 51.170 1.00 27.18 201 LEU A N 1
ATOM 1251 C CA . LEU A 1 201 ? -7.967 -20.105 50.880 1.00 25.55 201 LEU A CA 1
ATOM 1252 C C . LEU A 1 201 ? -8.359 -20.463 49.452 1.00 27.59 201 LEU A C 1
ATOM 1253 O O . LEU A 1 201 ? -7.617 -21.163 48.751 1.00 25.75 201 LEU A O 1
ATOM 1258 N N . ALA A 1 202 ? -9.528 -19.999 49.011 1.00 23.44 202 ALA A N 1
ATOM 1259 C CA . ALA A 1 202 ? -9.957 -20.251 47.639 1.00 25.41 202 ALA A CA 1
ATOM 1260 C C . ALA A 1 202 ? -8.994 -19.622 46.643 1.00 27.29 202 ALA A C 1
ATOM 1261 O O . ALA A 1 202 ? -8.758 -20.171 45.561 1.00 29.26 202 ALA A O 1
ATOM 1263 N N . TYR A 1 203 ? -8.426 -18.469 47.000 1.00 28.78 203 TYR A N 1
ATOM 1264 C CA . TYR A 1 203 ? -7.442 -17.814 46.148 1.00 23.56 203 TYR A CA 1
ATOM 1265 C C . TYR A 1 203 ? -6.250 -18.728 45.893 1.00 25.96 203 TYR A C 1
ATOM 1266 O O . TYR A 1 203 ? -5.745 -18.808 44.766 1.00 29.23 203 TYR A O 1
ATOM 1275 N N . GLY A 1 204 ? -5.787 -19.428 46.929 1.00 24.25 204 GLY A N 1
ATOM 1276 C CA . GLY A 1 204 ? -4.723 -20.399 46.736 1.00 24.61 204 GLY A CA 1
ATOM 1277 C C . GLY A 1 204 ? -5.172 -21.616 45.952 1.00 30.33 204 GLY A C 1
ATOM 1278 O O . GLY A 1 204 ? -4.439 -22.119 45.096 1.00 29.30 204 GLY A O 1
ATOM 1279 N N . GLN A 1 205 ? -6.386 -22.106 46.228 1.00 27.46 205 GLN A N 1
ATOM 1280 C CA . GLN A 1 205 ? -6.897 -23.269 45.512 1.00 28.65 205 GLN A CA 1
ATOM 1281 C C . GLN A 1 205 ? -7.055 -22.986 44.024 1.00 30.85 205 GLN A C 1
ATOM 1282 O O . GLN A 1 205 ? -6.974 -23.907 43.203 1.00 26.92 205 GLN A O 1
ATOM 1288 N N . SER A 1 206 ? -7.281 -21.721 43.660 1.00 27.30 206 SER A N 1
ATOM 1289 C CA . SER A 1 206 ? -7.353 -21.348 42.251 1.00 28.18 206 SER A CA 1
ATOM 1290 C C . SER A 1 206 ? -6.095 -21.741 41.485 1.00 27.59 206 SER A C 1
ATOM 1291 O O . SER A 1 206 ? -6.165 -21.992 40.278 1.00 33.00 206 SER A O 1
ATOM 1294 N N . ARG A 1 207 ? -4.940 -21.805 42.155 1.00 23.04 207 ARG A N 1
ATOM 1295 C CA . ARG A 1 207 ? -3.722 -22.199 41.450 1.00 28.16 207 ARG A CA 1
ATOM 1296 C C . ARG A 1 207 ? -3.76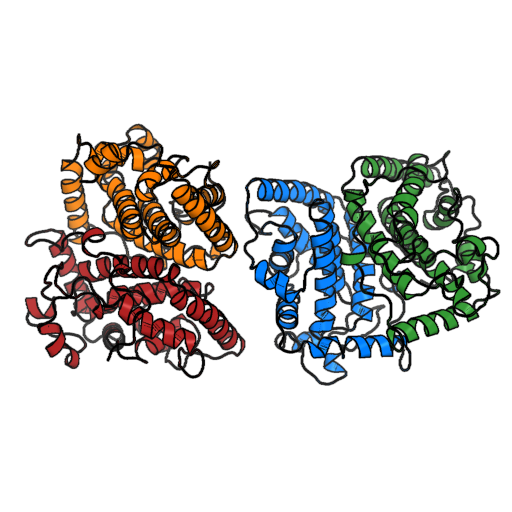0 -23.671 41.051 1.00 27.71 207 ARG A C 1
ATOM 1297 O O . ARG A 1 207 ? -3.207 -24.045 40.011 1.00 30.27 207 ARG A O 1
ATOM 1305 N N . VAL A 1 208 ? -4.401 -24.513 41.860 1.00 28.04 208 VAL A N 1
ATOM 1306 C CA . VAL A 1 208 ? -4.606 -25.904 41.473 1.00 27.26 208 VAL A CA 1
ATOM 1307 C C . VAL A 1 208 ? -5.623 -25.987 40.344 1.00 30.28 208 VAL A C 1
ATOM 1308 O O . VAL A 1 208 ? -5.434 -26.724 39.369 1.00 29.26 208 VAL A O 1
ATOM 1312 N N . ILE A 1 209 ? -6.721 -25.234 40.460 1.00 27.45 209 ILE A N 1
ATOM 1313 C CA . ILE A 1 209 ? -7.755 -25.250 39.428 1.00 28.99 209 ILE A CA 1
ATOM 1314 C C . ILE A 1 209 ? -7.208 -24.734 38.102 1.00 27.65 209 ILE A C 1
ATOM 1315 O O . ILE A 1 209 ? -7.571 -25.233 37.030 1.00 32.58 209 ILE A O 1
ATOM 1320 N N . CYS A 1 210 ? -6.315 -23.748 38.152 1.00 29.59 210 CYS A N 1
ATOM 1321 C CA . CYS A 1 210 ? -5.692 -23.198 36.955 1.00 26.74 210 CYS A CA 1
ATOM 1322 C C . CYS A 1 210 ? -4.616 -24.110 36.376 1.00 31.98 210 CYS A C 1
ATOM 1323 O O . CYS A 1 210 ? -4.131 -23.841 35.273 1.00 34.80 210 CYS A O 1
ATOM 1326 N N . ASP A 1 211 ? -4.239 -25.174 37.088 1.00 32.93 211 ASP A N 1
ATOM 1327 C CA . ASP A 1 211 ? -3.155 -26.074 36.685 1.00 29.31 211 ASP A CA 1
ATOM 1328 C C . ASP A 1 211 ? -1.808 -25.354 36.668 1.00 32.04 211 ASP A C 1
ATOM 1329 O O . ASP A 1 211 ? -0.900 -25.728 35.917 1.00 32.64 211 ASP A O 1
ATOM 1334 N N . ALA A 1 212 ? -1.680 -24.306 37.484 1.00 29.88 212 ALA A N 1
ATOM 1335 C CA . ALA A 1 212 ? -0.441 -23.547 37.580 1.00 30.02 212 ALA A CA 1
ATOM 1336 C C . ALA A 1 212 ? 0.502 -24.095 38.639 1.00 32.35 212 ALA A C 1
ATOM 1337 O O . ALA A 1 212 ? 1.722 -24.033 38.456 1.00 32.69 212 ALA A O 1
ATOM 1339 N N . HIS A 1 213 ? -0.020 -24.647 39.732 1.00 29.54 213 HIS A N 1
ATOM 1340 C CA . HIS A 1 213 ? 0.850 -25.229 40.741 1.00 31.92 213 HIS A CA 1
ATOM 1341 C C . HIS A 1 213 ? 0.148 -26.417 41.384 1.00 30.33 213 HIS A C 1
ATOM 1342 O O . HIS A 1 213 ? -1.049 -26.639 41.188 1.00 27.04 213 HIS A O 1
ATOM 1349 N N . TRP A 1 214 ? 0.925 -27.186 42.151 1.00 32.35 214 TRP A N 1
ATOM 1350 C CA . TRP A 1 214 ? 0.465 -28.399 42.811 1.00 32.87 214 TRP A CA 1
ATOM 1351 C C . TRP A 1 214 ? -0.263 -28.074 44.114 1.00 29.30 214 TRP A C 1
ATOM 1352 O O . TRP A 1 214 ? -0.102 -26.999 44.698 1.00 28.94 214 TRP A O 1
ATOM 1363 N N . GLN A 1 215 ? -1.088 -29.027 44.562 1.00 31.72 215 GLN A N 1
ATOM 1364 C CA . GLN A 1 215 ? -1.776 -28.876 45.842 1.00 27.14 215 GLN A CA 1
ATOM 1365 C C . GLN A 1 215 ? -0.788 -28.688 46.988 1.00 30.10 215 GLN A C 1
ATOM 1366 O O . GLN A 1 215 ? -0.987 -27.824 47.849 1.00 26.95 215 GLN A O 1
ATOM 1372 N N . SER A 1 216 ? 0.286 -29.486 47.013 1.00 28.68 216 SER A N 1
ATOM 1373 C CA . SER A 1 216 ? 1.229 -29.417 48.126 1.00 27.18 216 SER A CA 1
ATOM 1374 C C . SER A 1 216 ? 1.879 -28.041 48.221 1.00 29.15 216 SER A C 1
ATOM 1375 O O . SER A 1 216 ? 2.133 -27.539 49.322 1.00 25.99 216 SER A O 1
ATOM 1378 N N . ASP A 1 217 ? 2.156 -27.415 47.076 1.00 32.46 217 ASP A N 1
ATOM 1379 C CA . ASP A 1 217 ? 2.742 -26.079 47.086 1.00 35.10 217 ASP A CA 1
ATOM 1380 C C . ASP A 1 217 ? 1.720 -25.021 47.478 1.00 33.62 217 ASP A C 1
ATOM 1381 O O . ASP A 1 217 ? 2.083 -23.990 48.054 1.00 26.70 217 ASP A O 1
ATOM 1386 N N . VAL A 1 218 ? 0.445 -25.251 47.171 1.00 32.10 218 VAL A N 1
ATOM 1387 C CA . VAL A 1 218 ? -0.600 -24.368 47.670 1.00 28.65 218 VAL A CA 1
ATOM 1388 C C . VAL A 1 218 ? -0.716 -24.494 49.186 1.00 28.79 218 VAL A C 1
ATOM 1389 O O . VAL A 1 218 ? -0.773 -23.491 49.905 1.00 27.03 218 VAL A O 1
ATOM 1393 N N . ASP A 1 219 ? -0.710 -25.731 49.693 1.00 29.05 219 ASP A N 1
ATOM 1394 C CA . ASP A 1 219 ? -0.801 -25.956 51.132 1.00 28.61 219 ASP A CA 1
ATOM 1395 C C . ASP A 1 219 ? 0.365 -25.310 51.856 1.00 29.32 219 ASP A C 1
ATOM 1396 O O . ASP A 1 219 ? 0.182 -24.599 52.851 1.00 30.07 219 ASP A O 1
ATOM 1401 N N . ALA A 1 220 ? 1.579 -25.544 51.359 1.00 31.53 220 ALA A N 1
ATOM 1402 C CA . ALA A 1 220 ? 2.753 -24.940 51.970 1.00 29.77 220 ALA A CA 1
ATOM 1403 C C . ALA A 1 220 ? 2.697 -23.423 51.874 1.00 29.12 220 ALA A C 1
ATOM 1404 O O . ALA A 1 220 ? 3.218 -22.724 52.754 1.00 28.62 220 ALA A O 1
ATOM 1406 N N . GLY A 1 221 ? 2.070 -22.900 50.814 1.00 31.25 221 GLY A N 1
ATOM 1407 C CA . GLY A 1 221 ? 1.895 -21.459 50.695 1.00 33.18 221 GLY A CA 1
ATOM 1408 C C . GLY A 1 221 ? 1.195 -20.841 51.891 1.00 27.79 221 GLY A C 1
ATOM 1409 O O . GLY A 1 221 ? 1.536 -19.738 52.324 1.00 27.26 221 GLY A O 1
ATOM 1410 N N . ARG A 1 222 ? 0.214 -21.546 52.452 1.00 27.18 222 ARG A N 1
ATOM 1411 C CA . ARG A 1 222 ? -0.508 -21.004 53.597 1.00 29.00 222 ARG A CA 1
ATOM 1412 C C . ARG A 1 222 ? 0.347 -20.975 54.856 1.00 30.79 222 ARG A C 1
ATOM 1413 O O . ARG A 1 222 ? 0.133 -20.118 55.722 1.00 32.55 222 ARG A O 1
ATOM 1421 N N . ILE A 1 223 ? 1.300 -21.902 54.993 1.00 25.95 223 ILE A N 1
ATOM 1422 C CA . ILE A 1 223 ? 2.233 -21.823 56.110 1.00 27.34 223 ILE A CA 1
ATOM 1423 C C . ILE A 1 223 ? 3.040 -20.533 56.015 1.00 30.79 223 ILE A C 1
ATOM 1424 O O . ILE A 1 223 ? 3.181 -19.789 56.994 1.00 30.67 223 ILE A O 1
ATOM 1429 N N . MET A 1 224 ? 3.570 -20.247 54.822 1.00 26.91 224 MET A N 1
ATOM 1430 C CA . MET A 1 224 ? 4.350 -19.030 54.625 1.00 30.22 224 MET A CA 1
ATOM 1431 C C . MET A 1 224 ? 3.487 -17.782 54.791 1.00 27.84 224 MET A C 1
ATOM 1432 O O . MET A 1 224 ? 3.935 -16.783 55.359 1.00 30.28 224 MET A O 1
ATOM 1437 N N . GLY A 1 225 ? 2.244 -17.823 54.307 1.00 24.63 225 GLY A N 1
ATOM 1438 C CA . GLY A 1 225 ? 1.364 -16.671 54.450 1.00 26.27 225 GLY A CA 1
ATOM 1439 C C . GLY A 1 225 ? 1.054 -16.351 55.899 1.00 31.70 225 GLY A C 1
ATOM 1440 O O . GLY A 1 225 ? 1.118 -15.194 56.324 1.00 28.75 225 GLY A O 1
ATOM 1441 N N . ALA A 1 226 ? 0.723 -17.377 56.684 1.00 26.26 226 ALA A N 1
ATOM 1442 C CA . ALA A 1 226 ? 0.461 -17.153 58.100 1.00 24.14 226 ALA A CA 1
ATOM 1443 C C . ALA A 1 226 ? 1.711 -16.653 58.809 1.00 29.72 226 ALA A C 1
ATOM 1444 O O . ALA A 1 226 ? 1.631 -15.764 59.667 1.00 27.87 226 ALA A O 1
ATOM 1446 N N . ALA A 1 227 ? 2.875 -17.226 58.472 1.00 27.37 227 ALA A N 1
ATOM 1447 C CA . ALA A 1 227 ? 4.134 -16.776 59.060 1.00 28.70 227 ALA A CA 1
ATOM 1448 C C . ALA A 1 227 ? 4.413 -15.318 58.725 1.00 28.72 227 ALA A C 1
ATOM 1449 O O . ALA A 1 227 ? 4.839 -14.545 59.591 1.00 32.04 227 ALA A O 1
ATOM 1451 N N . THR A 1 228 ? 4.193 -14.930 57.466 1.00 32.10 228 THR A N 1
ATOM 1452 C CA . THR A 1 228 ? 4.431 -13.551 57.052 1.00 30.17 228 THR A CA 1
ATOM 1453 C C . THR A 1 228 ? 3.527 -12.584 57.806 1.00 26.36 228 THR A C 1
ATOM 1454 O O . THR A 1 228 ? 3.958 -11.486 58.175 1.00 34.95 228 THR A O 1
ATOM 1458 N N . VAL A 1 229 ? 2.270 -12.972 58.042 1.00 23.80 229 VAL A N 1
ATOM 1459 C CA . VAL A 1 229 ? 1.356 -12.122 58.805 1.00 26.23 229 VAL A CA 1
ATOM 1460 C C . VAL A 1 229 ? 1.866 -11.931 60.232 1.00 33.01 229 VAL A C 1
ATOM 1461 O O . VAL A 1 229 ? 1.791 -10.829 60.791 1.00 33.66 229 VAL A O 1
ATOM 1465 N N . ALA A 1 230 ? 2.397 -12.994 60.843 1.00 31.33 230 ALA A N 1
ATOM 1466 C CA . ALA A 1 230 ? 2.969 -12.865 62.180 1.00 33.41 230 ALA A CA 1
ATOM 1467 C C . ALA A 1 230 ? 4.119 -11.867 62.192 1.00 37.24 230 ALA A C 1
ATOM 1468 O O . ALA A 1 230 ? 4.218 -11.036 63.103 1.00 35.40 230 ALA A O 1
ATOM 1470 N N . SER A 1 231 ? 5.009 -11.944 61.197 1.00 31.24 231 SER A N 1
ATOM 1471 C CA . SER A 1 231 ? 6.100 -10.979 61.101 1.00 36.65 231 SER A CA 1
ATOM 1472 C C . SER A 1 231 ? 5.573 -9.568 60.871 1.00 34.28 231 SER A C 1
ATOM 1473 O O . SER A 1 231 ? 6.077 -8.605 61.462 1.00 35.43 231 SER A O 1
ATOM 1476 N N . LEU A 1 232 ? 4.552 -9.430 60.020 1.00 36.04 232 LEU A N 1
ATOM 1477 C CA . LEU A 1 232 ? 4.001 -8.115 59.710 1.00 32.17 232 LEU A CA 1
ATOM 1478 C C . LEU A 1 232 ? 3.489 -7.411 60.959 1.00 35.90 232 LEU A C 1
ATOM 1479 O O . LEU A 1 232 ? 3.604 -6.185 61.077 1.00 36.00 232 LEU A O 1
ATOM 1484 N N . HIS A 1 233 ? 2.930 -8.163 61.909 1.00 30.94 233 HIS A N 1
ATOM 1485 C CA . HIS A 1 233 ? 2.422 -7.539 63.124 1.00 32.81 233 HIS A CA 1
ATOM 1486 C C . HIS A 1 233 ? 3.532 -7.009 64.024 1.00 34.79 233 HIS A C 1
ATOM 1487 O O . HIS A 1 233 ? 3.234 -6.310 64.999 1.00 34.46 233 HIS A O 1
ATOM 1494 N N . GLY A 1 234 ? 4.790 -7.323 63.731 1.00 34.47 234 GLY A N 1
ATOM 1495 C CA . GLY A 1 234 ? 5.913 -6.692 64.389 1.00 37.95 234 GLY A CA 1
ATOM 1496 C C . GLY A 1 234 ? 6.465 -5.478 63.676 1.00 39.93 234 GLY A C 1
ATOM 1497 O O . GLY A 1 234 ? 7.429 -4.872 64.154 1.00 42.52 234 GLY A O 1
ATOM 1498 N N . ASN A 1 235 ? 5.877 -5.103 62.538 1.00 38.71 235 ASN A N 1
ATOM 1499 C CA . ASN A 1 235 ? 6.401 -4.039 61.693 1.00 37.44 235 ASN A CA 1
ATOM 1500 C C . ASN A 1 235 ? 5.566 -2.782 61.876 1.00 36.85 235 ASN A C 1
ATOM 1501 O O . ASN A 1 235 ? 4.360 -2.802 61.578 1.00 37.17 235 ASN A O 1
ATOM 1506 N N . PRO A 1 236 ? 6.143 -1.686 62.380 1.00 34.43 236 PRO A N 1
ATOM 1507 C CA . PRO A 1 236 ? 5.330 -0.485 62.633 1.00 31.45 236 PRO A CA 1
ATOM 1508 C C . PRO A 1 236 ? 4.706 0.128 61.389 1.00 36.34 236 PRO A C 1
ATOM 1509 O O . PRO A 1 236 ? 3.608 0.691 61.486 1.00 42.59 236 PRO A O 1
ATOM 1513 N N . ALA A 1 237 ? 5.353 0.040 60.221 1.00 40.55 237 ALA A N 1
ATOM 1514 C CA . ALA A 1 237 ? 4.745 0.612 59.022 1.00 37.43 237 ALA A CA 1
ATOM 1515 C C . ALA A 1 237 ? 3.482 -0.146 58.641 1.00 35.71 237 ALA A C 1
ATOM 1516 O O . ALA A 1 237 ? 2.457 0.464 58.311 1.00 39.71 237 ALA A O 1
ATOM 1518 N N . PHE A 1 238 ? 3.542 -1.477 58.680 1.00 35.67 238 PHE A N 1
ATOM 1519 C CA . PHE A 1 238 ? 2.350 -2.290 58.463 1.00 31.23 238 PHE A CA 1
ATOM 1520 C C . PHE A 1 238 ? 1.259 -1.954 59.473 1.00 32.74 238 PHE A C 1
ATOM 1521 O O . PHE A 1 238 ? 0.085 -1.829 59.110 1.00 33.30 238 PHE A O 1
ATOM 1529 N N . LEU A 1 239 ? 1.627 -1.814 60.749 1.00 31.26 239 LEU A N 1
ATOM 1530 C CA . LEU A 1 239 ? 0.631 -1.559 61.787 1.00 39.44 239 LEU A CA 1
ATOM 1531 C C . LEU A 1 239 ? -0.064 -0.218 61.579 1.00 36.54 239 LEU A C 1
ATOM 1532 O O . LEU A 1 239 ? -1.261 -0.082 61.861 1.00 35.87 239 LEU A O 1
ATOM 1537 N N . ALA A 1 240 ? 0.672 0.789 61.100 1.00 37.37 240 ALA A N 1
ATOM 1538 C CA . ALA A 1 240 ? 0.065 2.089 60.826 1.00 30.99 240 ALA A CA 1
ATOM 1539 C C . ALA A 1 240 ? -0.937 2.007 59.678 1.00 32.10 240 ALA A C 1
ATOM 1540 O O . ALA A 1 240 ? -2.017 2.604 59.748 1.00 32.00 240 ALA A O 1
ATOM 1542 N N . ASP A 1 241 ? -0.585 1.304 58.595 1.00 33.86 241 ASP A N 1
ATOM 1543 C CA . ASP A 1 241 ? -1.531 1.129 57.493 1.00 31.60 241 ASP A CA 1
ATOM 1544 C C . ASP A 1 241 ? -2.717 0.266 57.900 1.00 35.31 241 ASP A C 1
ATOM 1545 O O . ASP A 1 241 ? -3.835 0.482 57.419 1.00 30.85 241 ASP A O 1
ATOM 1550 N N . LEU A 1 242 ? -2.484 -0.722 58.768 1.00 37.46 242 LEU A N 1
ATOM 1551 C CA . LEU A 1 242 ? -3.558 -1.584 59.250 1.00 35.06 242 LEU A CA 1
ATOM 1552 C C . LEU A 1 242 ? -4.601 -0.787 60.024 1.00 32.47 242 LEU A C 1
ATOM 1553 O O . LEU A 1 242 ? -5.808 -0.957 59.819 1.00 33.79 242 LEU A O 1
ATOM 1558 N N . ALA A 1 243 ? -4.150 0.077 60.937 1.00 35.77 243 ALA A N 1
ATOM 1559 C CA . ALA A 1 243 ? -5.084 0.875 61.727 1.00 33.81 243 ALA A CA 1
ATOM 1560 C C . ALA A 1 243 ? -5.910 1.804 60.846 1.00 35.54 243 ALA A C 1
ATOM 1561 O O . ALA A 1 243 ? -7.116 1.973 61.069 1.00 32.18 243 ALA A O 1
ATOM 1563 N N . ALA A 1 244 ? -5.278 2.421 59.845 1.00 31.93 244 ALA A N 1
ATOM 1564 C CA . ALA A 1 244 ? -6.015 3.293 58.936 1.00 29.89 244 ALA A CA 1
ATOM 1565 C C . ALA A 1 244 ? -6.990 2.496 58.080 1.00 36.62 244 ALA A C 1
ATOM 1566 O O . ALA A 1 244 ? -8.098 2.964 57.792 1.00 37.52 244 ALA A O 1
ATOM 1568 N N . ALA A 1 245 ? -6.593 1.293 57.660 1.00 34.75 245 ALA A N 1
ATOM 1569 C CA . ALA A 1 245 ? -7.474 0.460 56.850 1.00 35.20 245 ALA A CA 1
ATOM 1570 C C . ALA A 1 245 ? -8.723 0.055 57.625 1.00 33.70 245 ALA A C 1
ATOM 1571 O O . ALA A 1 245 ? -9.812 -0.050 57.050 1.00 33.22 245 ALA A O 1
ATOM 1573 N N . LYS A 1 246 ? -8.583 -0.189 58.930 1.00 32.92 246 LYS A N 1
ATOM 1574 C CA . LYS A 1 246 ? -9.747 -0.515 59.746 1.00 37.19 246 LYS A CA 1
ATOM 1575 C C . LYS A 1 246 ? -10.749 0.631 59.752 1.00 37.29 246 LYS A C 1
ATOM 1576 O O . LYS A 1 246 ? -11.962 0.404 59.713 1.00 33.16 246 LYS A O 1
ATOM 1582 N N . GLU A 1 247 ? -10.262 1.871 59.825 1.00 36.58 247 GLU A N 1
ATOM 1583 C CA . GLU A 1 247 ? -11.167 3.014 59.786 1.00 33.84 247 GLU A CA 1
ATOM 1584 C C . GLU A 1 247 ? -11.757 3.210 58.395 1.00 38.53 247 GLU A C 1
ATOM 1585 O O . GLU A 1 247 ? -12.939 3.550 58.259 1.00 35.24 247 GLU A O 1
ATOM 1591 N N . GLU A 1 248 ? -10.948 3.000 57.352 1.00 35.49 248 GLU A N 1
ATOM 1592 C CA . GLU A 1 248 ? -11.429 3.153 55.982 1.00 36.23 248 GLU A CA 1
ATOM 1593 C C . GLU A 1 248 ?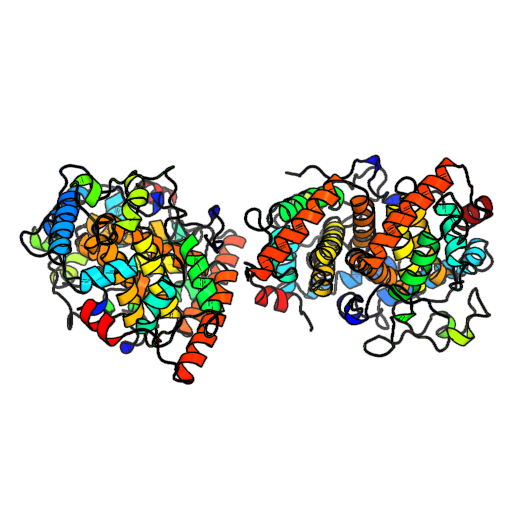 -12.552 2.171 55.675 1.00 38.24 248 GLU A C 1
ATOM 1594 O O . GLU A 1 248 ? -13.588 2.547 55.115 1.00 34.61 248 GLU A O 1
ATOM 1600 N N . VAL A 1 249 ? -12.357 0.900 56.028 1.00 34.82 249 VAL A N 1
ATOM 1601 C CA . VAL A 1 249 ? -13.360 -0.113 55.727 1.00 32.93 249 VAL A CA 1
ATOM 1602 C C . VAL A 1 249 ? -14.630 0.128 56.533 1.00 36.70 249 VAL A C 1
ATOM 1603 O O . VAL A 1 249 ? -15.743 0.035 56.003 1.00 32.02 249 VAL A O 1
ATOM 1607 N N . LYS A 1 250 ? -14.489 0.447 57.821 1.00 35.80 250 LYS A N 1
ATOM 1608 C CA . LYS A 1 250 ? -15.665 0.712 58.639 1.00 41.02 250 LYS A CA 1
ATOM 1609 C C . LYS A 1 250 ? -16.458 1.892 58.095 1.00 43.44 250 LYS A C 1
ATOM 1610 O O . LYS A 1 250 ? -17.691 1.842 58.026 1.00 46.42 250 LYS A O 1
ATOM 1616 N N . ALA A 1 251 ? -15.768 2.971 57.720 1.00 37.60 251 ALA A N 1
ATOM 1617 C CA . ALA A 1 251 ? -16.451 4.133 57.161 1.00 33.05 251 ALA A CA 1
ATOM 1618 C C . ALA A 1 251 ? -17.153 3.784 55.853 1.00 44.27 251 ALA A C 1
ATOM 1619 O O . ALA A 1 251 ? -18.273 4.245 55.596 1.00 42.04 251 ALA A O 1
ATOM 1621 N N . ALA A 1 252 ? -16.507 2.981 55.007 1.00 33.45 252 ALA A N 1
ATOM 1622 C CA . ALA A 1 252 ? -17.114 2.625 53.730 1.00 34.92 252 ALA A CA 1
ATOM 1623 C C . ALA A 1 252 ? -18.342 1.744 53.932 1.00 41.06 252 ALA A C 1
ATOM 1624 O O . ALA A 1 252 ? -19.372 1.946 53.277 1.00 38.96 252 ALA A O 1
ATOM 1626 N N . GLN A 1 253 ? -18.254 0.767 54.839 1.00 43.02 253 GLN A N 1
ATOM 1627 C CA . GLN A 1 253 ? -19.383 -0.125 55.088 1.00 44.44 253 GLN A CA 1
ATOM 1628 C C . GLN A 1 253 ? -20.545 0.616 55.743 1.00 41.02 253 GLN A C 1
ATOM 1629 O O . GLN A 1 253 ? -21.712 0.342 55.442 1.00 51.32 253 GLN A O 1
ATOM 1635 N N . GLN A 1 254 ? -20.248 1.554 56.647 1.00 39.54 254 GLN A N 1
ATOM 1636 C CA . GLN A 1 254 ? -21.310 2.328 57.280 1.00 45.46 254 GLN A CA 1
ATOM 1637 C C . GLN A 1 254 ? -21.972 3.290 56.300 1.00 52.51 254 GLN A C 1
ATOM 1638 O O . GLN A 1 254 ? -23.165 3.589 56.439 1.00 47.58 254 GLN A O 1
ATOM 1644 N N . ALA A 1 255 ? -21.227 3.790 55.315 1.00 45.31 255 ALA A N 1
ATOM 1645 C CA . ALA A 1 255 ? -21.824 4.611 54.268 1.00 45.31 255 ALA A CA 1
ATOM 1646 C C . ALA A 1 255 ? -22.546 3.783 53.212 1.00 42.53 255 ALA A C 1
ATOM 1647 O O . ALA A 1 255 ? -23.081 4.356 52.256 1.00 35.93 255 ALA A O 1
ATOM 1649 N N . GLY A 1 256 ? -22.562 2.459 53.348 1.00 37.77 256 GLY A N 1
ATOM 1650 C CA . GLY A 1 256 ? -23.285 1.629 52.405 1.00 38.24 256 GLY A CA 1
ATOM 1651 C C . GLY A 1 256 ? -22.627 1.494 51.052 1.00 39.75 256 GLY A C 1
ATOM 1652 O O . GLY A 1 256 ? -23.321 1.291 50.051 1.00 36.69 256 GLY A O 1
ATOM 1653 N N . LEU A 1 257 ? -21.305 1.614 50.987 1.00 34.57 257 LEU A N 1
ATOM 1654 C CA . LEU A 1 257 ? -20.598 1.485 49.717 1.00 35.41 257 LEU A CA 1
ATOM 1655 C C . LEU A 1 257 ? -20.510 0.003 49.368 1.00 31.90 257 LEU A C 1
ATOM 1656 O O . LEU A 1 257 ? -19.728 -0.741 49.957 1.00 34.29 257 LEU A O 1
ATOM 1661 N N . LYS A 1 258 ? -21.325 -0.437 48.415 1.00 39.51 258 LYS A N 1
ATOM 1662 C CA . LYS A 1 258 ? -21.335 -1.840 48.038 1.00 38.01 258 LYS A CA 1
ATOM 1663 C C . LYS A 1 258 ? -20.068 -2.195 47.264 1.00 35.82 258 LYS A C 1
ATOM 1664 O O . LYS A 1 258 ? -19.393 -1.315 46.724 1.00 34.46 258 LYS A O 1
ATOM 1670 N N . PRO A 1 259 ? -19.715 -3.480 47.206 1.00 31.45 259 PRO A N 1
ATOM 1671 C CA . PRO A 1 259 ? -18.630 -3.890 46.306 1.00 34.37 259 PRO A CA 1
ATOM 1672 C C . PRO A 1 259 ? -18.994 -3.571 44.864 1.00 31.30 259 PRO A C 1
ATOM 1673 O O . PRO A 1 259 ? -20.148 -3.702 44.452 1.00 34.50 259 PRO A O 1
ATOM 1677 N N . ALA A 1 260 ? -17.995 -3.155 44.093 1.00 33.78 260 ALA A N 1
ATOM 1678 C CA . ALA A 1 260 ? -18.159 -2.905 42.664 1.00 34.74 260 ALA A CA 1
ATOM 1679 C C . ALA A 1 260 ? -17.753 -4.116 41.842 1.00 31.02 260 ALA A C 1
ATOM 1680 O O . ALA A 1 260 ? -17.181 -3.991 40.758 1.00 38.94 260 ALA A O 1
ATOM 1682 N N . GLU A 1 261 ? -18.012 -5.307 42.368 1.00 35.61 261 GLU A N 1
ATOM 1683 C CA . GLU A 1 261 ? -17.774 -6.559 41.674 1.00 33.73 261 GLU A CA 1
ATOM 1684 C C . GLU A 1 261 ? -19.077 -7.343 41.653 1.00 36.69 261 GLU A C 1
ATOM 1685 O O . GLU A 1 261 ? -19.961 -7.134 42.487 1.00 37.38 261 GLU A O 1
ATOM 1691 N N . ASP A 1 262 ? -19.182 -8.271 40.709 1.00 37.14 262 ASP A N 1
ATOM 1692 C CA . ASP A 1 262 ? -20.374 -9.109 40.589 1.00 38.67 262 ASP A CA 1
ATOM 1693 C C . ASP A 1 262 ? -20.294 -10.185 41.666 1.00 42.50 262 ASP A C 1
ATOM 1694 O O . ASP A 1 262 ? -19.762 -11.275 41.453 1.00 43.30 262 ASP A O 1
ATOM 1699 N N . CYS A 1 263 ? -20.807 -9.860 42.855 1.00 35.93 263 CYS A N 1
ATOM 1700 C CA . CYS A 1 263 ? -20.711 -10.793 43.971 1.00 38.55 263 CYS A CA 1
ATOM 1701 C C . CYS A 1 263 ? -21.606 -12.007 43.767 1.00 38.80 263 CYS A C 1
ATOM 1702 O O . CYS A 1 263 ? -21.287 -13.096 44.255 1.00 42.49 263 CYS A O 1
ATOM 1705 N N . ALA A 1 264 ? -22.729 -11.841 43.065 1.00 41.06 264 ALA A N 1
ATOM 1706 C CA . ALA A 1 264 ? -23.553 -12.991 42.713 1.00 37.82 264 ALA A CA 1
ATOM 1707 C C . ALA A 1 264 ? -22.760 -13.994 41.889 1.00 40.80 264 ALA A C 1
ATOM 1708 O O . ALA A 1 264 ? -22.713 -15.187 42.214 1.00 44.64 264 ALA A O 1
ATOM 1710 N N . ALA A 1 265 ? -22.106 -13.521 40.825 1.00 40.82 265 ALA A N 1
ATOM 1711 C CA . ALA A 1 265 ? -21.375 -14.429 39.947 1.00 40.29 265 ALA A CA 1
ATOM 1712 C C . ALA A 1 265 ? -20.204 -15.078 40.671 1.00 41.30 265 ALA A C 1
ATOM 1713 O O . ALA A 1 265 ? -19.906 -16.259 40.447 1.00 41.80 265 ALA A O 1
ATOM 1715 N N . GLU A 1 266 ? -19.521 -14.323 41.536 1.00 37.45 266 GLU A N 1
ATOM 1716 C CA . GLU A 1 266 ? -18.431 -14.910 42.307 1.00 38.30 266 GLU A CA 1
ATOM 1717 C C . GLU A 1 266 ? -18.957 -15.955 43.289 1.00 36.05 266 GLU A C 1
ATOM 1718 O O . GLU A 1 266 ? -18.315 -16.990 43.504 1.00 33.18 266 GLU A O 1
ATOM 1724 N N . GLY A 1 267 ? -20.118 -15.698 43.900 1.00 43.74 267 GLY A N 1
ATOM 1725 C CA . GLY A 1 267 ? -20.716 -16.684 44.791 1.00 35.82 267 GLY A CA 1
ATOM 1726 C C . GLY A 1 267 ? -21.031 -17.998 44.097 1.00 39.15 267 GLY A C 1
ATOM 1727 O O . GLY A 1 267 ? -20.745 -19.075 44.624 1.00 43.51 267 GLY A O 1
ATOM 1728 N N . VAL A 1 268 ? -21.636 -17.927 42.908 1.00 38.67 268 VAL A N 1
ATOM 1729 C CA . VAL A 1 268 ? -21.939 -19.145 42.154 1.00 45.86 268 VAL A CA 1
ATOM 1730 C C . VAL A 1 268 ? -20.658 -19.888 41.789 1.00 41.25 268 VAL A C 1
ATOM 1731 O O . VAL A 1 268 ? -20.547 -21.102 41.989 1.00 39.36 268 VAL A O 1
ATOM 1735 N N . ALA A 1 269 ? -19.669 -19.168 41.248 1.00 43.09 269 ALA A N 1
ATOM 1736 C CA . ALA A 1 269 ? -18.430 -19.819 40.828 1.00 39.90 269 ALA A CA 1
ATOM 1737 C C . ALA A 1 269 ? -17.736 -20.513 41.996 1.00 40.84 269 ALA A C 1
ATOM 1738 O O . ALA A 1 269 ? -17.142 -21.584 41.827 1.00 41.94 269 ALA A O 1
ATOM 1740 N N . LEU A 1 270 ? -17.788 -19.913 43.185 1.00 43.39 270 LEU A N 1
ATOM 1741 C CA . LEU A 1 270 ? -17.140 -20.498 44.352 1.00 41.84 270 LEU A CA 1
ATOM 1742 C C . LEU A 1 270 ? -17.932 -21.641 44.973 1.00 50.89 270 LEU A C 1
ATOM 1743 O O . LEU A 1 270 ? -17.340 -22.486 45.653 1.00 53.03 270 LEU A O 1
ATOM 1748 N N . GLY A 1 271 ? -19.246 -21.682 44.768 1.00 52.48 271 GLY A N 1
ATOM 1749 C CA . GLY A 1 271 ? -20.068 -22.688 45.412 1.00 48.51 271 GLY A CA 1
ATOM 1750 C C . GLY A 1 271 ? -20.390 -22.343 46.849 1.00 70.61 271 GLY A C 1
ATOM 1751 O O . GLY A 1 271 ? -20.603 -23.248 47.664 1.00 69.37 271 GLY A O 1
ATOM 1752 N N . LEU A 1 272 ? -20.439 -21.049 47.176 1.00 77.94 272 LEU A N 1
ATOM 1753 C CA . LEU A 1 272 ? -20.497 -20.597 48.561 1.00 76.81 272 LEU A CA 1
ATOM 1754 C C . LEU A 1 272 ? -21.714 -21.156 49.289 1.00 89.54 272 LEU A C 1
ATOM 1755 O O . LEU A 1 272 ? -22.810 -21.246 48.730 1.00 97.39 272 LEU A O 1
ATOM 1760 N N . THR A 1 273 ? -21.510 -21.516 50.555 1.00 91.04 273 THR A N 1
ATOM 1761 C CA . THR A 1 273 ? -22.550 -22.081 51.403 1.00 97.62 273 THR A CA 1
ATOM 1762 C C . THR A 1 273 ? -22.658 -21.261 52.680 1.00 104.98 273 THR A C 1
ATOM 1763 O O . THR A 1 273 ? -21.641 -20.938 53.304 1.00 97.05 273 THR A O 1
ATOM 1767 N N . GLN A 1 274 ? -23.887 -20.928 53.065 1.00 103.39 274 GLN A N 1
ATOM 1768 C CA . GLN A 1 274 ? -24.132 -20.129 54.260 1.00 101.69 274 GLN A CA 1
ATOM 1769 C C . GLN A 1 274 ? -24.527 -21.010 55.441 1.00 97.66 274 GLN A C 1
ATOM 1770 O O . GLN A 1 274 ? -23.678 -21.430 56.225 1.00 103.86 274 GLN A O 1
ATOM 1776 N N . LYS B 1 38 ? -21.091 18.607 51.598 1.00 78.18 38 LYS B N 1
ATOM 1777 C CA . LYS B 1 38 ? -20.891 17.175 51.794 1.00 78.14 38 LYS B CA 1
ATOM 1778 C C . LYS B 1 38 ? -21.307 16.382 50.555 1.00 71.43 38 LYS B C 1
ATOM 1779 O O . LYS B 1 38 ? -22.453 16.455 50.115 1.00 66.55 38 LYS B O 1
ATOM 1785 N N . LEU B 1 39 ? -20.366 15.620 50.002 1.00 64.87 39 LEU B N 1
ATOM 1786 C CA . LEU B 1 39 ? -20.602 14.811 48.814 1.00 61.56 39 LEU B CA 1
ATOM 1787 C C . LEU B 1 39 ? -20.396 13.342 49.148 1.00 52.42 39 LEU B C 1
ATOM 1788 O O . LEU B 1 39 ? -19.392 12.975 49.767 1.00 52.35 39 LEU B O 1
ATOM 1793 N N . ALA B 1 40 ? -21.349 12.507 48.746 1.00 49.39 40 ALA B N 1
ATOM 1794 C CA . ALA B 1 40 ? -21.176 11.074 48.883 1.00 45.71 40 ALA B CA 1
ATOM 1795 C C . ALA B 1 40 ? -20.176 10.581 47.838 1.00 48.54 40 ALA B C 1
ATOM 1796 O O . ALA B 1 40 ? -20.006 11.205 46.789 1.00 41.00 40 ALA B O 1
ATOM 1798 N N . PRO B 1 41 ? -19.508 9.459 48.087 1.00 44.93 41 PRO B N 1
ATOM 1799 C CA . PRO B 1 41 ? -18.630 8.900 47.053 1.00 37.95 41 PRO B CA 1
ATOM 1800 C C . PRO B 1 41 ? -19.430 8.493 45.824 1.00 37.35 41 PRO B C 1
ATOM 1801 O O . PRO B 1 41 ? -20.477 7.853 45.925 1.00 38.18 41 PRO B O 1
ATOM 1805 N N . GLY B 1 42 ? -18.945 8.892 44.656 1.00 33.76 42 GLY B N 1
ATOM 1806 C CA . GLY B 1 42 ? -19.529 8.406 43.427 1.00 37.83 42 GLY B CA 1
ATOM 1807 C C . GLY B 1 42 ? -19.267 6.925 43.226 1.00 38.12 42 GLY B C 1
ATOM 1808 O O . GLY B 1 42 ? -18.349 6.342 43.800 1.00 36.79 42 GLY B O 1
ATOM 1809 N N . TYR B 1 43 ? -20.114 6.301 42.405 1.00 37.13 43 TYR B N 1
ATOM 1810 C CA . TYR B 1 43 ? -19.890 4.910 42.028 1.00 31.23 43 TYR B CA 1
ATOM 1811 C C . TYR B 1 43 ? -18.637 4.753 41.181 1.00 36.76 43 TYR B C 1
ATOM 1812 O O . TYR B 1 43 ? -17.898 3.773 41.332 1.00 39.42 43 TYR B O 1
ATOM 1821 N N . LEU B 1 44 ? -18.379 5.698 40.284 1.00 32.23 44 LEU B N 1
ATOM 1822 C CA . LEU B 1 44 ? -17.376 5.498 39.251 1.00 42.70 44 LEU B CA 1
ATOM 1823 C C . LEU B 1 44 ? -16.001 5.927 39.741 1.00 44.92 44 LEU B C 1
ATOM 1824 O O . LEU B 1 44 ? -15.850 6.998 40.337 1.00 43.47 44 LEU B O 1
ATOM 1829 N N . GLU B 1 45 ? -15.004 5.088 39.470 1.00 50.31 45 GLU B N 1
ATOM 1830 C CA . GLU B 1 45 ? -13.620 5.481 39.652 1.00 50.17 45 GLU B CA 1
ATOM 1831 C C . GLU B 1 45 ? -13.295 6.551 38.611 1.00 46.89 45 GLU B C 1
ATOM 1832 O O . GLU B 1 45 ? -13.928 6.598 37.554 1.00 48.37 45 GLU B O 1
ATOM 1838 N N . PRO B 1 46 ? -12.324 7.429 38.884 1.00 48.22 46 PRO B N 1
ATOM 1839 C CA . PRO B 1 46 ? -12.051 8.524 37.931 1.00 44.59 46 PRO B CA 1
ATOM 1840 C C . PRO B 1 46 ? -11.842 8.062 36.495 1.00 46.95 46 PRO B C 1
ATOM 1841 O O . PRO B 1 46 ? -12.370 8.688 35.567 1.00 44.96 46 PRO B O 1
ATOM 1845 N N . ALA B 1 47 ? -11.112 6.963 36.290 1.00 44.77 47 ALA B N 1
ATOM 1846 C CA . ALA B 1 47 ? -10.836 6.458 34.950 1.00 39.52 47 ALA B CA 1
ATOM 1847 C C . ALA B 1 47 ? -12.083 5.941 34.241 1.00 46.08 47 ALA B C 1
ATOM 1848 O O . ALA B 1 47 ? -12.048 5.751 33.019 1.00 45.83 47 ALA B O 1
ATOM 1850 N N . ASP B 1 48 ? -13.169 5.699 34.969 1.00 40.34 48 ASP B N 1
ATOM 1851 C CA . ASP B 1 48 ? -14.412 5.216 34.389 1.00 42.11 48 ASP B CA 1
ATOM 1852 C C . ASP B 1 48 ? -15.438 6.319 34.197 1.00 41.58 48 ASP B C 1
ATOM 1853 O O . ASP B 1 48 ? -16.562 6.038 33.768 1.00 36.24 48 ASP B O 1
ATOM 1858 N N . LEU B 1 49 ? -15.084 7.559 34.509 1.00 38.71 49 LEU B N 1
ATOM 1859 C CA . LEU B 1 49 ? -15.967 8.672 34.216 1.00 39.73 49 LEU B CA 1
ATOM 1860 C C . LEU B 1 49 ? -15.957 8.939 32.714 1.00 41.40 49 LEU B C 1
ATOM 1861 O O . LEU B 1 49 ? -14.898 8.886 32.082 1.00 42.07 49 LEU B O 1
ATOM 1866 N N . PRO B 1 50 ? -17.113 9.204 32.113 1.00 46.73 50 PRO B N 1
ATOM 1867 C CA . PRO B 1 50 ? -17.127 9.617 30.704 1.00 44.44 50 PRO B CA 1
ATOM 1868 C C . PRO B 1 50 ? -16.321 10.894 30.503 1.00 42.07 50 PRO B C 1
ATOM 1869 O O . PRO B 1 50 ? -16.311 11.786 31.354 1.00 39.63 50 PRO B O 1
ATOM 1873 N N . VAL B 1 51 ? -15.632 10.965 29.368 1.00 47.99 51 VAL B N 1
ATOM 1874 C CA . VAL B 1 51 ? -14.682 12.038 29.083 1.00 48.44 51 VAL B CA 1
ATOM 1875 C C . VAL B 1 51 ? -15.412 13.161 28.349 1.00 44.83 51 VAL B C 1
ATOM 1876 O O . VAL B 1 51 ? -15.783 13.009 27.182 1.00 38.72 51 VAL B O 1
ATOM 1880 N N . ARG B 1 52 ? -15.615 14.290 29.041 1.00 38.74 52 ARG B N 1
ATOM 1881 C CA . ARG B 1 52 ? -16.331 15.430 28.468 1.00 40.69 52 ARG B CA 1
ATOM 1882 C C . ARG B 1 52 ? -15.773 15.826 27.106 1.00 43.51 52 ARG B C 1
ATOM 1883 O O . ARG B 1 52 ? -16.530 16.056 26.156 1.00 34.85 52 ARG B O 1
ATOM 1891 N N . LEU B 1 53 ? -14.443 15.931 27.003 1.00 36.75 53 LEU B N 1
ATOM 1892 C CA . LEU B 1 53 ? -13.818 16.427 25.779 1.00 41.13 53 LEU B CA 1
ATOM 1893 C C . LEU B 1 53 ? -14.144 15.541 24.583 1.00 40.59 53 LEU B C 1
ATOM 1894 O O . LEU B 1 53 ? -14.299 16.035 23.460 1.00 44.76 53 LEU B O 1
ATOM 1899 N N . ALA B 1 54 ? -14.244 14.230 24.800 1.00 39.21 54 ALA B N 1
ATOM 1900 C CA . ALA B 1 54 ? -14.543 13.329 23.693 1.00 39.16 54 ALA B CA 1
ATOM 1901 C C . ALA B 1 54 ? -16.006 13.407 23.278 1.00 34.44 54 ALA B C 1
ATOM 1902 O O . ALA B 1 54 ? -16.319 13.270 22.090 1.00 35.74 54 ALA B O 1
ATOM 1904 N N . LEU B 1 55 ? -16.911 13.625 24.231 1.00 36.42 55 LEU B N 1
ATOM 1905 C CA . LEU B 1 55 ? -18.340 13.510 23.972 1.00 35.76 55 LEU B CA 1
ATOM 1906 C C . LEU B 1 55 ? -18.996 14.821 23.559 1.00 45.83 55 LEU B C 1
ATOM 1907 O O . LEU B 1 55 ? -20.035 14.798 22.887 1.00 39.44 55 LEU B O 1
ATOM 1912 N N . LEU B 1 56 ? -18.426 15.959 23.943 1.00 38.19 56 LEU B N 1
ATOM 1913 C CA . LEU B 1 56 ? -19.067 17.251 23.759 1.00 33.54 56 LEU B CA 1
ATOM 1914 C C . LEU B 1 56 ? -18.318 18.081 22.727 1.00 36.11 56 LEU B C 1
ATOM 1915 O O . LEU B 1 56 ? -17.098 17.976 22.583 1.00 40.18 56 LEU B O 1
ATOM 1920 N N . GLY B 1 57 ? -19.063 18.906 22.001 1.00 35.82 57 GLY B N 1
ATOM 1921 C CA . GLY B 1 57 ? -18.461 19.899 21.142 1.00 45.20 57 GLY B CA 1
ATOM 1922 C C . GLY B 1 57 ? -18.039 21.125 21.924 1.00 43.06 57 GLY B C 1
ATOM 1923 O O . GLY B 1 57 ? -18.246 21.237 23.131 1.00 43.26 57 GLY B O 1
ATOM 1924 N N . ALA B 1 58 ? -17.393 22.047 21.219 1.00 46.42 58 ALA B N 1
ATOM 1925 C CA . ALA B 1 58 ? -17.051 23.323 21.821 1.00 37.73 58 ALA B CA 1
ATOM 1926 C C . ALA B 1 58 ? -18.322 24.121 22.126 1.00 38.81 58 ALA B C 1
ATOM 1927 O O . ALA B 1 58 ? -19.343 23.957 21.453 1.00 37.25 58 ALA B O 1
ATOM 1929 N N . PRO B 1 59 ? -18.285 24.986 23.139 1.00 35.38 59 PRO B N 1
ATOM 1930 C CA . PRO B 1 59 ? -19.424 25.881 23.407 1.00 34.69 59 PRO B CA 1
ATOM 1931 C C . PRO B 1 59 ? -19.629 26.856 22.263 1.00 30.64 59 PRO B C 1
ATOM 1932 O O . PRO B 1 59 ? -18.721 27.050 21.439 1.00 29.68 59 PRO B O 1
ATOM 1936 N N . PRO B 1 60 ? -20.804 27.482 22.168 1.00 34.65 60 PRO B N 1
ATOM 1937 C CA . PRO B 1 60 ? -21.046 28.446 21.086 1.00 36.34 60 PRO B CA 1
ATOM 1938 C C . PRO B 1 60 ? -19.957 29.506 21.017 1.00 28.79 60 PRO B C 1
ATOM 1939 O O . PRO B 1 60 ? -19.570 30.088 22.030 1.00 31.23 60 PRO B O 1
ATOM 1943 N N . LYS B 1 61 ? -19.438 29.730 19.815 1.00 28.28 61 LYS B N 1
ATOM 1944 C CA . LYS B 1 61 ? -18.406 30.736 19.614 1.00 33.72 61 LYS B CA 1
ATOM 1945 C C . LYS B 1 61 ? -19.010 32.138 19.573 1.00 30.92 61 LYS B C 1
ATOM 1946 O O . LYS B 1 61 ? -20.199 32.306 19.291 1.00 30.73 61 LYS B O 1
ATOM 1952 N N . PRO B 1 62 ? -18.209 33.166 19.859 1.00 33.84 62 PRO B N 1
ATOM 1953 C CA . PRO B 1 62 ? -18.704 34.543 19.720 1.00 30.05 62 PRO B CA 1
ATOM 1954 C C . PRO B 1 62 ? -19.169 34.817 18.297 1.00 28.76 62 PRO B C 1
ATOM 1955 O O . PRO B 1 62 ? -18.591 34.318 17.330 1.00 32.08 62 PRO B O 1
ATOM 1959 N N . GLY B 1 63 ? -20.240 35.602 18.176 1.00 32.17 63 GLY B N 1
ATOM 1960 C CA . GLY B 1 63 ? -20.761 35.958 16.867 1.00 34.97 63 GLY B CA 1
ATOM 1961 C C . GLY B 1 63 ? -21.457 34.846 16.110 1.00 38.34 63 GLY B C 1
ATOM 1962 O O . GLY B 1 63 ? -21.851 35.054 14.959 1.00 35.09 63 GLY B O 1
ATOM 1963 N N . SER B 1 64 ? -21.647 33.682 16.720 1.00 30.66 64 SER B N 1
ATOM 1964 C CA . SER B 1 64 ? -22.232 32.545 16.029 1.00 36.55 64 SER B CA 1
ATOM 1965 C C . SER B 1 64 ? -23.743 32.500 16.230 1.00 27.40 64 SER B C 1
ATOM 1966 O O . SER B 1 64 ? -24.287 33.034 17.200 1.00 31.95 64 SER B O 1
ATOM 1969 N N . ALA B 1 65 ? -24.420 31.836 15.290 1.00 34.81 65 ALA B N 1
ATOM 1970 C CA . ALA B 1 65 ? -25.844 31.561 15.452 1.00 34.37 65 ALA B CA 1
ATOM 1971 C C . ALA B 1 65 ? -26.104 30.672 16.660 1.00 31.83 65 ALA B C 1
ATOM 1972 O O . ALA B 1 65 ? -27.156 30.787 17.301 1.00 38.17 65 ALA B O 1
ATOM 1974 N N . ALA B 1 66 ? -25.164 29.779 16.984 1.00 26.41 66 ALA B N 1
ATOM 1975 C CA . ALA B 1 66 ? -25.294 28.963 18.188 1.00 24.12 66 ALA B CA 1
ATOM 1976 C C . ALA B 1 66 ? -25.346 29.826 19.441 1.00 29.27 66 ALA B C 1
ATOM 1977 O O . ALA B 1 66 ? -26.139 29.563 20.351 1.00 29.91 66 ALA B O 1
ATOM 1979 N N . LEU B 1 67 ? -24.491 30.849 19.520 1.00 29.73 67 LEU B N 1
ATOM 1980 C CA . LEU B 1 67 ? -24.563 31.766 20.652 1.00 35.32 67 LEU B CA 1
ATOM 1981 C C . LEU B 1 67 ? -25.871 32.550 20.634 1.00 34.93 67 LEU B C 1
ATOM 1982 O O . LEU B 1 67 ? -26.479 32.781 21.686 1.00 26.69 67 LEU B O 1
ATOM 1987 N N . ALA B 1 68 ? -26.319 32.963 19.443 1.00 29.16 68 ALA B N 1
ATOM 1988 C CA . ALA B 1 68 ? -27.601 33.647 19.330 1.00 37.68 68 ALA B CA 1
ATOM 1989 C C . ALA B 1 68 ? -28.737 32.768 19.837 1.00 31.61 68 ALA B C 1
ATOM 1990 O O . ALA B 1 68 ? -29.678 33.263 20.466 1.00 31.87 68 ALA B O 1
ATOM 1992 N N . ARG B 1 69 ? -28.668 31.458 19.575 1.00 33.55 69 ARG B N 1
ATOM 1993 C CA . ARG B 1 69 ? -29.680 30.551 20.111 1.00 33.21 69 ARG B CA 1
ATOM 1994 C C . ARG B 1 69 ? -29.658 30.532 21.638 1.00 28.36 69 ARG B C 1
ATOM 1995 O O . ARG B 1 69 ? -30.713 30.450 22.278 1.00 30.67 69 ARG B O 1
ATOM 2003 N N . ASP B 1 70 ? -28.466 30.583 22.239 1.00 31.45 70 ASP B N 1
ATOM 2004 C CA . ASP B 1 70 ? -28.382 30.658 23.697 1.00 31.78 70 ASP B CA 1
ATOM 2005 C C . ASP B 1 70 ? -29.010 31.941 24.227 1.00 26.72 70 ASP B C 1
ATOM 2006 O O . ASP B 1 70 ? -29.714 31.921 25.242 1.00 31.66 70 ASP B O 1
ATOM 2011 N N . GLU B 1 71 ? -28.760 33.070 23.561 1.00 28.35 71 GLU B N 1
ATOM 2012 C CA . GLU B 1 71 ? -29.357 34.324 24.011 1.00 37.78 71 GLU B CA 1
ATOM 2013 C C . GLU B 1 71 ? -30.867 34.300 23.829 1.00 31.64 71 GLU B C 1
ATOM 2014 O O . GLU B 1 71 ? -31.611 34.793 24.683 1.00 37.16 71 GLU B O 1
ATOM 2020 N N . GLU B 1 72 ? -31.331 33.714 22.726 1.00 32.21 72 GLU B N 1
ATOM 2021 C CA . GLU B 1 72 ? -32.762 33.565 22.495 1.00 32.79 72 GLU B CA 1
ATOM 2022 C C . GLU B 1 72 ? -33.405 32.722 23.591 1.00 34.80 72 GLU B C 1
ATOM 2023 O O . GLU B 1 72 ? -34.453 33.084 24.138 1.00 32.80 72 GLU B O 1
ATOM 2029 N N . ALA B 1 73 ? -32.775 31.600 23.946 1.00 31.16 73 ALA B N 1
ATOM 2030 C CA . ALA B 1 73 ? -33.321 30.762 25.007 1.00 35.26 73 ALA B CA 1
ATOM 2031 C C . ALA B 1 73 ? -33.313 31.488 26.345 1.00 36.03 73 ALA B C 1
ATOM 2032 O O . ALA B 1 73 ? -34.247 31.344 27.144 1.00 33.87 73 ALA B O 1
ATOM 2034 N N . ARG B 1 74 ? -32.265 32.271 26.611 1.00 31.70 74 ARG B N 1
ATOM 2035 C CA . ARG B 1 74 ? -32.239 33.062 27.835 1.00 31.15 74 ARG B CA 1
ATOM 2036 C C . ARG B 1 74 ? -33.415 34.032 27.889 1.00 33.16 74 ARG B C 1
ATOM 2037 O O . ARG B 1 74 ? -34.054 34.182 28.938 1.00 32.61 74 ARG B O 1
ATOM 2045 N N . ARG B 1 75 ? -33.732 34.689 26.768 1.00 32.52 75 ARG B N 1
ATOM 2046 C CA . ARG B 1 75 ? -34.819 35.664 26.794 1.00 37.51 75 ARG B CA 1
ATOM 2047 C C . ARG B 1 75 ? -36.170 34.987 26.992 1.00 32.21 75 ARG B C 1
ATOM 2048 O O . ARG B 1 75 ? -37.011 35.484 27.750 1.00 36.79 75 ARG B O 1
ATOM 2056 N N . ALA B 1 76 ? -36.401 33.857 26.319 1.00 29.09 76 ALA B N 1
ATOM 2057 C CA . ALA B 1 76 ? -37.652 33.132 26.520 1.00 30.53 76 ALA B CA 1
ATOM 2058 C C . ALA B 1 76 ? -37.783 32.652 27.960 1.00 35.48 76 ALA B C 1
ATOM 2059 O O . ALA B 1 76 ? -38.881 32.656 28.528 1.00 35.06 76 ALA B O 1
ATOM 2061 N N . ALA B 1 77 ? -36.668 32.249 28.573 1.00 34.70 77 ALA B N 1
ATOM 2062 C CA . ALA B 1 77 ? -36.717 31.756 29.944 1.00 40.71 77 ALA B CA 1
ATOM 2063 C C . ALA B 1 77 ? -36.989 32.881 30.940 1.00 34.89 77 ALA B C 1
ATOM 2064 O O . ALA B 1 77 ? -37.795 32.715 31.863 1.00 34.99 77 ALA B O 1
ATOM 2066 N N . LEU B 1 78 ? -36.339 34.032 30.767 1.00 31.19 78 LEU B N 1
ATOM 2067 C CA . LEU B 1 78 ? -36.501 35.129 31.715 1.00 33.05 78 LEU B CA 1
ATOM 2068 C C . LEU B 1 78 ? -37.891 35.746 31.662 1.00 37.09 78 LEU B C 1
ATOM 2069 O O . LEU B 1 78 ? -38.269 36.464 32.592 1.00 39.57 78 LEU B O 1
ATOM 2074 N N . ALA B 1 79 ? -38.657 35.485 30.600 1.00 36.84 79 ALA B N 1
ATOM 2075 C CA . ALA B 1 79 ? -40.051 35.908 30.572 1.00 35.87 79 ALA B CA 1
ATOM 2076 C C . ALA B 1 79 ? -40.863 35.265 31.690 1.00 39.09 79 ALA B C 1
ATOM 2077 O O . ALA B 1 79 ? -41.929 35.783 32.043 1.00 33.07 79 ALA B O 1
ATOM 2079 N N . LEU B 1 80 ? -40.390 34.141 32.239 1.00 33.94 80 LEU B N 1
ATOM 2080 C CA . LEU B 1 80 ? -41.041 33.452 33.347 1.00 32.04 80 LEU B CA 1
ATOM 2081 C C . LEU B 1 80 ? -40.621 33.978 34.715 1.00 30.06 80 LEU B C 1
ATOM 2082 O O . LEU B 1 80 ? -40.996 33.384 35.729 1.00 31.89 80 LEU B O 1
ATOM 2087 N N . ARG B 1 81 ? -39.841 35.056 34.772 1.00 34.30 81 ARG B N 1
ATOM 2088 C CA . ARG B 1 81 ? -39.491 35.646 36.058 1.00 33.58 81 ARG B CA 1
ATOM 2089 C C . ARG B 1 81 ? -40.758 36.051 36.801 1.00 32.88 81 ARG B C 1
ATOM 2090 O O . ARG B 1 81 ? -41.642 36.700 36.234 1.00 34.67 81 ARG B O 1
ATOM 2098 N N . GLY B 1 82 ? -40.849 35.661 38.072 1.00 32.91 82 GLY B N 1
ATOM 2099 C CA . GLY B 1 82 ? -42.011 35.953 38.886 1.00 33.90 82 GLY B CA 1
ATOM 2100 C C . GLY B 1 82 ? -43.098 34.904 38.844 1.00 35.66 82 GLY B C 1
ATOM 2101 O O . GLY B 1 82 ? -44.088 35.037 39.576 1.00 36.38 82 GLY B O 1
ATOM 2102 N N . SER B 1 83 ? -42.950 33.876 38.011 1.00 31.58 83 SER B N 1
ATOM 2103 C CA . SER B 1 83 ? -43.960 32.850 37.819 1.00 33.50 83 SER B CA 1
ATOM 2104 C C . SER B 1 83 ? -43.723 31.677 38.769 1.00 34.22 83 SER B C 1
ATOM 2105 O O . SER B 1 83 ? -42.678 31.558 39.414 1.00 32.18 83 SER B O 1
ATOM 2108 N N . SER B 1 84 ? -44.723 30.798 38.850 1.00 31.08 84 SER B N 1
ATOM 2109 C CA . SER B 1 84 ? -44.563 29.574 39.626 1.00 37.36 84 SER B CA 1
ATOM 2110 C C . SER B 1 84 ? -43.465 28.686 39.058 1.00 32.15 84 SER B C 1
ATOM 2111 O O . SER B 1 84 ? -42.765 28.007 39.817 1.00 39.22 84 SER B O 1
ATOM 2114 N N . ARG B 1 85 ? -43.297 28.682 37.733 1.00 30.89 85 ARG B N 1
ATOM 2115 C CA . ARG B 1 85 ? -42.238 27.886 37.126 1.00 37.36 85 ARG B CA 1
ATOM 2116 C C . ARG B 1 85 ? -40.866 28.347 37.602 1.00 34.80 85 ARG B C 1
ATOM 2117 O O . ARG B 1 85 ? -39.970 27.525 37.827 1.00 35.64 85 ARG B O 1
ATOM 2125 N N . GLU B 1 86 ? -40.681 29.657 37.766 1.00 31.43 86 GLU B N 1
ATOM 2126 C CA . GLU B 1 86 ? -39.415 30.136 38.310 1.00 36.66 86 GLU B CA 1
ATOM 2127 C C . GLU B 1 86 ? -39.232 29.667 39.744 1.00 34.49 86 GLU B C 1
ATOM 2128 O O . GLU B 1 86 ? -38.128 29.288 40.146 1.00 34.96 86 GLU B O 1
ATOM 2134 N N . LYS B 1 87 ? -40.304 29.703 40.537 1.00 34.36 87 LYS B N 1
ATOM 2135 C CA . LYS B 1 87 ? -40.223 29.235 41.916 1.00 37.12 87 LYS B CA 1
ATOM 2136 C C . LYS B 1 87 ? -39.884 27.747 41.974 1.00 35.12 87 LYS B C 1
ATOM 2137 O O . LYS B 1 87 ? -39.108 27.316 42.833 1.00 36.83 87 LYS B O 1
ATOM 2143 N N . LEU B 1 88 ? -40.444 26.949 41.062 1.00 38.59 88 LEU B N 1
ATOM 2144 C CA . LEU B 1 88 ? -40.040 25.549 40.973 1.00 35.25 88 LEU B CA 1
ATOM 2145 C C . LEU B 1 88 ? -38.587 25.413 40.532 1.00 37.52 88 LEU B C 1
ATOM 2146 O O . LEU B 1 88 ? -37.892 24.489 40.969 1.00 35.05 88 LEU B O 1
ATOM 2151 N N . ALA B 1 89 ? -38.111 26.318 39.672 1.00 34.74 89 ALA B N 1
ATOM 2152 C CA . ALA B 1 89 ? -36.702 26.302 39.296 1.00 34.35 89 ALA B CA 1
ATOM 2153 C C . ALA B 1 89 ? -35.802 26.563 40.495 1.00 33.30 89 ALA B C 1
ATOM 2154 O O . ALA B 1 89 ? -34.675 26.057 40.545 1.00 33.86 89 ALA B O 1
ATOM 2156 N N . ALA B 1 90 ? -36.282 27.341 41.470 1.00 33.62 90 ALA B N 1
ATOM 2157 C CA . ALA B 1 90 ? -35.496 27.624 42.667 1.00 37.41 90 ALA B CA 1
ATOM 2158 C C . ALA B 1 90 ? -35.355 26.399 43.566 1.00 41.46 90 ALA B C 1
ATOM 2159 O O . ALA B 1 90 ? -34.319 26.236 44.219 1.00 34.82 90 ALA B O 1
ATOM 2161 N N . THR B 1 91 ? -36.377 25.539 43.635 1.00 36.60 91 THR B N 1
ATOM 2162 C CA . THR B 1 91 ? -36.224 24.311 44.413 1.00 39.16 91 THR B CA 1
ATOM 2163 C C . THR B 1 91 ? -35.498 23.229 43.623 1.00 37.58 91 THR B C 1
ATOM 2164 O O . THR B 1 91 ? -34.836 22.374 44.221 1.00 42.23 91 THR B O 1
ATOM 2168 N N . ASP B 1 92 ? -35.601 23.254 42.290 1.00 32.98 92 ASP B N 1
ATOM 2169 C CA . ASP B 1 92 ? -34.786 22.383 41.450 1.00 31.41 92 ASP B CA 1
ATOM 2170 C C . ASP B 1 92 ? -33.299 22.668 41.614 1.00 36.30 92 ASP B C 1
ATOM 2171 O O . ASP B 1 92 ? -32.475 21.795 41.326 1.00 37.25 92 ASP B O 1
ATOM 2176 N N . ALA B 1 93 ? -32.938 23.872 42.060 1.00 32.44 93 ALA B N 1
ATOM 2177 C CA . ALA B 1 93 ? -31.533 24.209 42.249 1.00 39.69 93 ALA B CA 1
ATOM 2178 C C . ALA B 1 93 ? -30.913 23.508 43.453 1.00 36.49 93 ALA B C 1
ATOM 2179 O O . ALA B 1 93 ? -29.682 23.477 43.569 1.00 34.06 93 ALA B O 1
ATOM 2181 N N . GLU B 1 94 ? -31.721 22.944 44.348 1.00 37.62 94 GLU B N 1
ATOM 2182 C CA . GLU B 1 94 ? -31.204 22.409 45.604 1.00 43.03 94 GLU B CA 1
ATOM 2183 C C . GLU B 1 94 ? -30.589 21.035 45.362 1.00 35.38 94 GLU B C 1
ATOM 2184 O O . GLU B 1 94 ? -31.304 20.055 45.136 1.00 37.82 94 GLU B O 1
ATOM 2190 N N . LEU B 1 95 ? -29.264 20.957 45.421 1.00 35.20 95 LEU B N 1
ATOM 2191 C CA . LEU B 1 95 ? -28.578 19.680 45.288 1.00 37.55 95 LEU B CA 1
ATOM 2192 C C . LEU B 1 95 ? -28.280 19.030 46.629 1.00 40.42 95 LEU B C 1
ATOM 2193 O O . LEU B 1 95 ? -28.021 17.822 46.670 1.00 46.18 95 LEU B O 1
ATOM 2198 N N . SER B 1 96 ? -28.313 19.793 47.718 1.00 36.96 96 SER B N 1
ATOM 2199 C CA . SER B 1 96 ? -28.160 19.210 49.043 1.00 40.83 96 SER B CA 1
ATOM 2200 C C . SER B 1 96 ? -29.358 18.315 49.336 1.00 43.20 96 SER B C 1
ATOM 2201 O O . SER B 1 96 ? -30.509 18.756 49.243 1.00 39.56 96 SER B O 1
ATOM 2204 N N . PHE B 1 97 ? -29.091 17.053 49.659 1.00 38.01 97 PHE B N 1
ATOM 2205 C CA . PHE B 1 97 ? -30.170 16.130 49.956 1.00 42.61 97 PHE B CA 1
ATOM 2206 C C . PHE B 1 97 ? -30.836 16.514 51.276 1.00 42.71 97 PHE B C 1
ATOM 2207 O O . PHE B 1 97 ? -30.175 17.014 52.189 1.00 42.11 97 PHE B O 1
ATOM 2215 N N . PRO B 1 98 ? -32.153 16.285 51.408 1.00 40.74 98 PRO B N 1
ATOM 2216 C CA . PRO B 1 98 ? -33.049 15.516 50.528 1.00 40.92 98 PRO B CA 1
ATOM 2217 C C . PRO B 1 98 ? -33.619 16.277 49.329 1.00 39.93 98 PRO B C 1
ATOM 2218 O O . PRO B 1 98 ? -34.650 15.869 48.805 1.00 40.09 98 PRO B O 1
ATOM 2222 N N . GLY B 1 99 ? -32.995 17.369 48.886 1.00 39.08 99 GLY B N 1
ATOM 2223 C CA . GLY B 1 99 ? -33.472 18.149 47.763 1.00 41.02 99 GLY B CA 1
ATOM 2224 C C . GLY B 1 99 ? -33.857 17.339 46.537 1.00 37.68 99 GLY B C 1
ATOM 2225 O O . GLY B 1 99 ? -35.021 17.315 46.121 1.00 34.50 99 GLY B O 1
ATOM 2226 N N . PRO B 1 100 ? -32.882 16.664 45.924 1.00 36.83 100 PRO B N 1
ATOM 2227 C CA . PRO B 1 100 ? -33.202 15.870 44.727 1.00 39.42 100 PRO B CA 1
ATOM 2228 C C . PRO B 1 100 ? -34.222 14.777 44.985 1.00 36.55 100 PRO B C 1
ATOM 2229 O O . PRO B 1 100 ? -35.067 14.510 44.122 1.00 33.20 100 PRO B O 1
ATOM 2233 N N . ALA B 1 101 ? -34.159 14.130 46.153 1.00 37.79 101 ALA B N 1
ATOM 2234 C CA . ALA B 1 101 ? -35.149 13.112 46.491 1.00 34.01 101 ALA B CA 1
ATOM 2235 C C . ALA B 1 101 ? -36.550 13.708 46.524 1.00 40.52 101 ALA B C 1
ATOM 2236 O O . ALA B 1 101 ? -37.505 13.113 46.007 1.00 33.00 101 ALA B O 1
ATOM 2238 N N . LYS B 1 102 ? -36.688 14.878 47.150 1.00 33.32 102 LYS B N 1
ATOM 2239 C CA . LYS B 1 102 ? -37.968 15.574 47.175 1.00 38.34 102 LYS B CA 1
ATOM 2240 C C . LYS B 1 102 ? -38.415 15.938 45.766 1.00 34.54 102 LYS B C 1
ATOM 2241 O O . LYS B 1 102 ? -39.583 15.756 45.408 1.00 38.61 102 LYS B O 1
ATOM 2247 N N . THR B 1 103 ? -37.484 16.433 44.948 1.00 36.09 103 THR B N 1
ATOM 2248 C CA . THR B 1 103 ? -37.821 16.921 43.615 1.00 37.52 103 THR B CA 1
ATOM 2249 C C . THR B 1 103 ? -38.439 15.834 42.744 1.00 34.62 103 THR B C 1
ATOM 2250 O O . THR B 1 103 ? -39.362 16.106 41.968 1.00 35.46 103 THR B O 1
ATOM 2254 N N . PHE B 1 104 ? -37.949 14.602 42.851 1.00 30.36 104 PHE B N 1
ATOM 2255 C CA . PHE B 1 104 ? -38.388 13.529 41.969 1.00 35.09 104 PHE B CA 1
ATOM 2256 C C . PHE B 1 104 ? -39.478 12.646 42.570 1.00 33.77 104 PHE B C 1
ATOM 2257 O O . PHE B 1 104 ? -39.867 11.658 41.940 1.00 32.90 104 PHE B O 1
ATOM 2265 N N . SER B 1 105 ? -39.976 12.966 43.768 1.00 32.88 105 SER B N 1
ATOM 2266 C CA . SER B 1 105 ? -40.948 12.089 44.415 1.00 32.32 105 SER B CA 1
ATOM 2267 C C . SER B 1 105 ? -42.280 12.069 43.674 1.00 39.44 105 SER B C 1
ATOM 2268 O O . SER B 1 105 ? -42.870 11.000 43.485 1.00 41.53 105 SER B O 1
ATOM 2271 N N . CYS B 1 106 ? -42.778 13.238 43.260 1.00 35.77 106 CYS B N 1
ATOM 2272 C CA . CYS B 1 106 ? -44.077 13.296 42.593 1.00 38.70 106 CYS B CA 1
ATOM 2273 C C . CYS B 1 106 ? -44.066 12.541 41.268 1.00 37.71 106 CYS B C 1
ATOM 2274 O O . CYS B 1 106 ? -45.025 11.835 40.939 1.00 38.54 106 CYS B O 1
ATOM 2277 N N . ALA B 1 107 ? -43.006 12.701 40.477 1.00 33.09 107 ALA B N 1
ATOM 2278 C CA . ALA B 1 107 ? -42.913 11.952 39.230 1.00 41.47 107 ALA B CA 1
ATOM 2279 C C . ALA B 1 107 ? -42.826 10.454 39.489 1.00 39.98 107 ALA B C 1
ATOM 2280 O O . ALA B 1 107 ? -43.300 9.655 38.675 1.00 30.97 107 ALA B O 1
ATOM 2282 N N . LEU B 1 108 ? -42.214 10.057 40.608 1.00 34.32 108 LEU B N 1
ATOM 2283 C CA . LEU B 1 108 ? -42.098 8.639 40.932 1.00 41.07 108 LEU B CA 1
ATOM 2284 C C . LEU B 1 108 ? -43.416 8.059 41.432 1.00 43.00 108 LEU B C 1
ATOM 2285 O O . LEU B 1 108 ? -43.652 6.854 41.291 1.00 39.69 108 LEU B O 1
ATOM 2290 N N . GLY B 1 109 ? -44.269 8.883 42.035 1.00 38.28 109 GLY B N 1
ATOM 2291 C CA . GLY B 1 109 ? -45.502 8.403 42.620 1.00 40.91 109 GLY B CA 1
ATOM 2292 C C . GLY B 1 109 ? -45.380 7.935 44.052 1.00 38.59 109 GLY B C 1
ATOM 2293 O O . GLY B 1 109 ? -46.368 7.450 44.615 1.00 40.07 109 GLY B O 1
ATOM 2294 N N . THR B 1 110 ? -44.202 8.057 44.656 1.00 38.50 110 THR B N 1
ATOM 2295 C CA . THR B 1 110 ? -43.999 7.707 46.054 1.00 38.05 110 THR B CA 1
ATOM 2296 C C . THR B 1 110 ? -42.842 8.541 46.582 1.00 36.50 110 THR B C 1
ATOM 2297 O O . THR B 1 110 ? -42.029 9.058 45.813 1.00 38.42 110 THR B O 1
ATOM 2301 N N . GLN B 1 111 ? -42.782 8.684 47.904 1.00 39.07 111 GLN B N 1
ATOM 2302 C CA . GLN B 1 111 ? -41.759 9.519 48.521 1.00 36.81 111 GLN B CA 1
ATOM 2303 C C . GLN B 1 111 ? -40.405 8.819 48.512 1.00 37.94 111 GLN B C 1
ATOM 2304 O O . GLN B 1 111 ? -40.284 7.670 48.947 1.00 35.28 111 GLN B O 1
ATOM 2310 N N . ILE B 1 112 ? -39.387 9.527 48.032 1.00 33.44 112 ILE B N 1
ATOM 2311 C CA . ILE B 1 112 ? -38.008 9.051 48.061 1.00 38.67 112 ILE B CA 1
ATOM 2312 C C . ILE B 1 112 ? -37.391 9.486 49.388 1.00 37.34 112 ILE B C 1
ATOM 2313 O O . ILE B 1 112 ? -37.228 10.682 49.642 1.00 42.77 112 ILE B O 1
ATOM 2318 N N . SER B 1 113 ? -37.063 8.518 50.243 1.00 37.31 113 SER B N 1
ATOM 2319 C CA . SER B 1 113 ? -36.488 8.816 51.548 1.00 41.48 113 SER B CA 1
ATOM 2320 C C . SER B 1 113 ? -35.594 7.666 51.989 1.00 45.87 113 SER B C 1
ATOM 2321 O O . SER B 1 113 ? -35.674 6.551 51.462 1.00 41.40 113 SER B O 1
ATOM 2324 N N . GLU B 1 114 ? -34.724 7.957 52.962 1.00 39.13 114 GLU B N 1
ATOM 2325 C CA . GLU B 1 114 ? -33.902 6.904 53.550 1.00 41.57 114 GLU B CA 1
ATOM 2326 C C . GLU B 1 114 ? -34.750 5.856 54.250 1.00 43.53 114 GLU B C 1
ATOM 2327 O O . GLU B 1 114 ? -34.389 4.674 54.265 1.00 40.42 114 GLU B O 1
ATOM 2333 N N . LYS B 1 115 ? -35.873 6.269 54.838 1.00 49.46 115 LYS B N 1
ATOM 2334 C CA . LYS B 1 115 ? -36.698 5.338 55.598 1.00 46.20 115 LYS B CA 1
ATOM 2335 C C . LYS B 1 115 ? -37.391 4.342 54.680 1.00 48.34 115 LYS B C 1
ATOM 2336 O O . LYS B 1 115 ? -37.407 3.138 54.961 1.00 43.70 115 LYS B O 1
ATOM 2342 N N . SER B 1 116 ? -37.950 4.819 53.570 1.00 41.59 116 SER B N 1
ATOM 2343 C CA . SER B 1 116 ? -38.781 3.988 52.710 1.00 44.95 116 SER B CA 1
ATOM 2344 C C . SER B 1 116 ? -38.016 3.379 51.539 1.00 45.18 116 SER B C 1
ATOM 2345 O O . SER B 1 116 ? -38.284 2.231 51.168 1.00 41.39 116 SER B O 1
ATOM 2348 N N . THR B 1 117 ? -37.081 4.118 50.937 1.00 41.89 117 THR B N 1
ATOM 2349 C CA . THR B 1 117 ? -36.300 3.643 49.791 1.00 37.86 117 THR B CA 1
ATOM 2350 C C . THR B 1 117 ? -34.816 3.902 50.044 1.00 43.49 117 THR B C 1
ATOM 2351 O O . THR B 1 117 ? -34.181 4.699 49.344 1.00 43.14 117 THR B O 1
ATOM 2355 N N . PRO B 1 118 ? -34.227 3.227 51.038 1.00 45.19 118 PRO B N 1
ATOM 2356 C CA . PRO B 1 118 ? -32.825 3.532 51.395 1.00 43.72 118 PRO B CA 1
ATOM 2357 C C . PRO B 1 118 ? -31.843 3.345 50.251 1.00 42.11 118 PRO B C 1
ATOM 2358 O O . PRO B 1 118 ? -30.926 4.160 50.084 1.00 37.90 118 PRO B O 1
ATOM 2362 N N . HIS B 1 119 ? -31.992 2.275 49.470 1.00 39.99 119 HIS B N 1
ATOM 2363 C CA . HIS B 1 119 ? -31.053 2.029 48.384 1.00 43.45 119 HIS B CA 1
ATOM 2364 C C . HIS B 1 119 ? -31.234 3.020 47.244 1.00 40.53 119 HIS B C 1
ATOM 2365 O O . HIS B 1 119 ? -30.254 3.375 46.580 1.00 37.79 119 HIS B O 1
ATOM 2372 N N . LEU B 1 120 ? -32.470 3.450 46.977 1.00 39.32 120 LEU B N 1
ATOM 2373 C CA . LEU B 1 120 ? -32.679 4.498 45.985 1.00 39.23 120 LEU B CA 1
ATOM 2374 C C . LEU B 1 120 ? -32.076 5.818 46.451 1.00 40.70 120 LEU B C 1
ATOM 2375 O O . LEU B 1 120 ? -31.437 6.529 45.668 1.00 34.91 120 LEU B O 1
ATOM 2380 N N . TYR B 1 121 ? -32.277 6.160 47.724 1.00 35.36 121 TYR B N 1
ATOM 2381 C CA . TYR B 1 121 ? -31.687 7.371 48.285 1.00 37.23 121 TYR B CA 1
ATOM 2382 C C . TYR B 1 121 ? -30.164 7.346 48.166 1.00 38.34 121 TYR B C 1
ATOM 2383 O O . TYR B 1 121 ? -29.543 8.330 47.745 1.00 32.97 121 TYR B O 1
ATOM 2392 N N . THR B 1 122 ? -29.542 6.231 48.558 1.00 38.52 122 THR B N 1
ATOM 2393 C CA . THR B 1 122 ? -28.096 6.093 48.419 1.00 31.29 122 THR B CA 1
ATOM 2394 C C . THR B 1 122 ? -27.672 6.240 46.966 1.00 33.28 122 THR B C 1
ATOM 2395 O O . THR B 1 122 ? -26.704 6.946 46.654 1.00 34.84 122 THR B O 1
ATOM 2399 N N . LEU B 1 123 ? -28.385 5.566 46.063 1.00 32.05 123 LEU B N 1
ATOM 2400 C CA . LEU B 1 123 ? -28.063 5.641 44.645 1.00 32.84 123 LEU B CA 1
ATOM 2401 C C . LEU B 1 123 ? -28.115 7.076 44.133 1.00 37.22 123 LEU B C 1
ATOM 2402 O O . LEU B 1 123 ? -27.233 7.502 43.381 1.00 32.51 123 LEU B O 1
ATOM 2407 N N . MET B 1 124 ? -29.136 7.839 44.528 1.00 33.47 124 MET B N 1
ATOM 2408 C CA . MET B 1 124 ? -29.229 9.216 44.053 1.00 32.67 124 MET B CA 1
ATOM 2409 C C . MET B 1 124 ? -28.088 10.067 44.593 1.00 32.11 124 MET B C 1
ATOM 2410 O O . MET B 1 124 ? -27.566 10.937 43.885 1.00 34.15 124 MET B O 1
ATOM 2415 N N . GLN B 1 125 ? -27.698 9.843 45.847 1.00 32.05 125 GLN B N 1
ATOM 2416 C CA . GLN B 1 125 ? -26.583 10.591 46.418 1.00 37.51 125 GLN B CA 1
ATOM 2417 C C . GLN B 1 125 ? -25.289 10.305 45.665 1.00 34.88 125 GLN B C 1
ATOM 2418 O O . GLN B 1 125 ? -24.541 11.226 45.321 1.00 37.53 125 GLN B O 1
ATOM 2424 N N . ARG B 1 126 ? -25.013 9.027 45.389 1.00 34.93 126 ARG B N 1
ATOM 2425 C CA . ARG B 1 126 ? -23.752 8.673 44.746 1.00 35.25 126 ARG B CA 1
ATOM 2426 C C . ARG B 1 126 ? -23.743 9.085 43.280 1.00 36.40 126 ARG B C 1
ATOM 2427 O O . ARG B 1 126 ? -22.715 9.532 42.758 1.00 35.54 126 ARG B O 1
ATOM 2435 N N . THR B 1 127 ? -24.875 8.944 42.595 1.00 35.35 127 THR B N 1
ATOM 2436 C CA . THR B 1 127 ? -24.926 9.365 41.205 1.00 34.32 127 THR B CA 1
ATOM 2437 C C . THR B 1 127 ? -24.895 10.880 41.065 1.00 38.38 127 THR B C 1
ATOM 2438 O O . THR B 1 127 ? -24.524 11.378 39.998 1.00 33.35 127 THR B O 1
ATOM 2442 N N . LEU B 1 128 ? -25.294 11.625 42.102 1.00 33.39 128 LEU B N 1
ATOM 2443 C CA . LEU B 1 128 ? -25.079 13.068 42.075 1.00 38.16 128 LEU B CA 1
ATOM 2444 C C . LEU B 1 128 ? -23.598 13.382 41.925 1.00 35.89 128 LEU B C 1
ATOM 2445 O O . LEU B 1 128 ? -23.218 14.261 41.150 1.00 31.39 128 LEU B O 1
ATOM 2450 N N . THR B 1 129 ? -22.747 12.676 42.666 1.00 35.05 129 THR B N 1
ATOM 2451 C CA . THR B 1 129 ? -21.310 12.870 42.513 1.00 36.56 129 THR B CA 1
ATOM 2452 C C . THR B 1 129 ? -20.836 12.430 41.133 1.00 36.11 129 THR B C 1
ATOM 2453 O O . THR B 1 129 ? -20.030 13.122 40.502 1.00 34.18 129 THR B O 1
ATOM 2457 N N . ASP B 1 130 ? -21.338 11.294 40.639 1.00 34.92 130 ASP B N 1
ATOM 2458 C CA . ASP B 1 130 ? -20.910 10.808 39.329 1.00 33.04 130 ASP B CA 1
ATOM 2459 C C . ASP B 1 130 ? -21.286 11.788 38.224 1.00 32.91 130 ASP B C 1
ATOM 2460 O O . ASP B 1 130 ? -20.452 12.142 37.385 1.00 37.73 130 ASP B O 1
ATOM 2465 N N . ALA B 1 131 ? -22.541 12.229 38.194 1.00 38.10 131 ALA B N 1
ATOM 2466 C CA . ALA B 1 131 ? -23.016 13.027 37.072 1.00 35.64 131 ALA B CA 1
ATOM 2467 C C . ALA B 1 131 ? -23.001 14.527 37.328 1.00 39.11 131 ALA B C 1
ATOM 2468 O O . ALA B 1 131 ? -22.837 15.300 36.382 1.00 43.02 131 ALA B O 1
ATOM 2470 N N . GLY B 1 132 ? -23.143 14.945 38.583 1.00 73.44 132 GLY B N 1
ATOM 2471 C CA . GLY B 1 132 ? -23.492 16.310 38.938 1.00 79.40 132 GLY B CA 1
ATOM 2472 C C . GLY B 1 132 ? -22.424 17.360 39.174 1.00 84.35 132 GLY B C 1
ATOM 2473 O O . GLY B 1 132 ? -22.315 17.878 40.290 1.00 104.49 132 GLY B O 1
ATOM 2474 N N . GLY B 1 133 ? -21.630 17.686 38.160 1.00 65.40 133 GLY B N 1
ATOM 2475 C CA . GLY B 1 133 ? -20.686 18.788 38.265 1.00 73.06 133 GLY B CA 1
ATOM 2476 C C . GLY B 1 133 ? -19.406 18.634 39.066 1.00 68.80 133 GLY B C 1
ATOM 2477 O O . GLY B 1 133 ? -18.403 19.270 38.725 1.00 63.38 133 GLY B O 1
ATOM 2478 N N . SER B 1 134 ? -19.410 17.829 40.133 1.00 62.67 134 SER B N 1
ATOM 2479 C CA . SER B 1 134 ? -18.215 17.731 40.969 1.00 66.26 134 SER B CA 1
ATOM 2480 C C . SER B 1 134 ? -17.040 17.136 40.200 1.00 63.73 134 SER B C 1
ATOM 2481 O O . SER B 1 134 ? -15.880 17.394 40.543 1.00 62.62 134 SER B O 1
ATOM 2484 N N . THR B 1 135 ? -17.316 16.348 39.159 1.00 67.04 135 THR B N 1
ATOM 2485 C CA . THR B 1 135 ? -16.269 15.825 38.292 1.00 62.96 135 THR B CA 1
ATOM 2486 C C . THR B 1 135 ? -15.794 16.844 37.266 1.00 67.36 135 THR B C 1
ATOM 2487 O O . THR B 1 135 ? -14.753 16.623 36.637 1.00 63.03 135 THR B O 1
ATOM 2491 N N . TYR B 1 136 ? -16.526 17.947 37.082 1.00 59.83 136 TYR B N 1
ATOM 2492 C CA . TYR B 1 136 ? -16.195 18.951 36.069 1.00 55.38 136 TYR B CA 1
ATOM 2493 C C . TYR B 1 136 ? -15.063 19.846 36.567 1.00 64.43 136 TYR B C 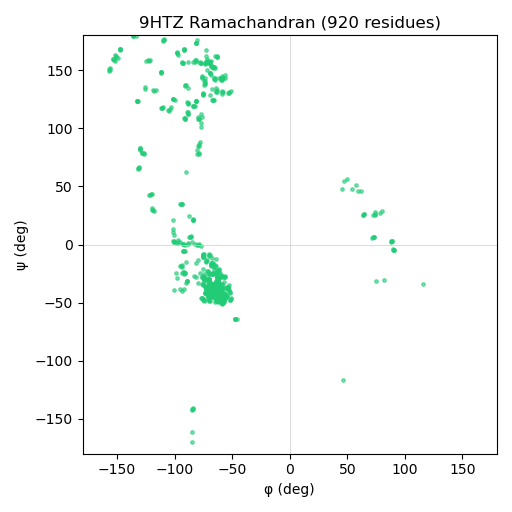1
ATOM 2494 O O . TYR B 1 136 ? -15.263 20.984 37.001 1.00 63.14 136 TYR B O 1
ATOM 2503 N N . ALA B 1 137 ? -13.844 19.316 36.497 1.00 57.88 137 ALA B N 1
ATOM 2504 C CA . ALA B 1 137 ? -12.675 20.104 36.846 1.00 68.04 137 ALA B CA 1
ATOM 2505 C C . ALA B 1 137 ? -12.396 21.138 35.756 1.00 70.53 137 ALA B C 1
ATOM 2506 O O . ALA B 1 137 ? -12.877 21.033 34.625 1.00 64.16 137 ALA B O 1
ATOM 2508 N N . GLY B 1 138 ? -11.602 22.150 36.109 1.00 72.57 138 GLY B N 1
ATOM 2509 C CA . GLY B 1 138 ? -11.258 23.174 35.138 1.00 73.06 138 GLY B CA 1
ATOM 2510 C C . GLY B 1 138 ? -10.289 22.691 34.078 1.00 74.89 138 GLY B C 1
ATOM 2511 O O . GLY B 1 138 ? -10.287 23.204 32.955 1.00 74.15 138 GLY B O 1
ATOM 2512 N N . LYS B 1 139 ? -9.463 21.702 34.412 1.00 77.79 139 LYS B N 1
ATOM 2513 C CA . LYS B 1 139 ? -8.475 21.184 33.474 1.00 76.79 139 LYS B CA 1
ATOM 2514 C C . LYS B 1 139 ? -9.142 20.317 32.411 1.00 71.16 139 LYS B C 1
ATOM 2515 O O . LYS B 1 139 ? -10.021 19.502 32.710 1.00 65.32 139 LYS B O 1
ATOM 2521 N N . ASN B 1 140 ? -8.707 20.494 31.159 1.00 68.26 140 ASN B N 1
ATOM 2522 C CA . ASN B 1 140 ? -9.337 19.859 29.996 1.00 58.27 140 ASN B CA 1
ATOM 2523 C C . ASN B 1 140 ? -10.832 20.171 29.954 1.00 59.23 140 ASN B C 1
ATOM 2524 O O . ASN B 1 140 ? -11.676 19.290 29.779 1.00 58.52 140 ASN B O 1
ATOM 2529 N N . ALA B 1 141 ? -11.155 21.449 30.125 1.00 54.69 141 ALA B N 1
ATOM 2530 C CA . ALA B 1 141 ? -12.539 21.891 30.110 1.00 55.87 141 ALA B CA 1
ATOM 2531 C C . ALA B 1 141 ? -12.575 23.360 29.729 1.00 48.22 141 ALA B C 1
ATOM 2532 O O . ALA B 1 141 ? -11.635 24.110 30.004 1.00 43.29 141 ALA B O 1
ATOM 2534 N N . TYR B 1 142 ? -13.669 23.755 29.086 1.00 49.89 142 TYR B N 1
ATOM 2535 C CA . TYR B 1 142 ? -13.901 25.155 28.777 1.00 41.64 142 TYR B CA 1
ATOM 2536 C C . TYR B 1 142 ? -14.346 25.901 30.024 1.00 42.97 142 TYR B C 1
ATOM 2537 O O . TYR B 1 142 ? -15.092 25.368 30.851 1.00 48.78 142 TYR B O 1
ATOM 2546 N N . ASN B 1 143 ? -13.896 27.146 30.151 1.00 41.16 143 ASN B N 1
ATOM 2547 C CA . ASN B 1 143 ? -14.391 28.035 31.192 1.00 42.86 143 ASN B CA 1
ATOM 2548 C C . ASN B 1 143 ? -15.616 28.762 30.653 1.00 51.32 143 ASN B C 1
ATOM 2549 O O . ASN B 1 143 ? -15.533 29.463 29.639 1.00 60.51 143 ASN B O 1
ATOM 2554 N N . ARG B 1 144 ? -16.744 28.601 31.332 1.00 37.81 144 ARG B N 1
ATOM 2555 C CA . ARG B 1 144 ? -18.021 29.124 30.875 1.00 44.40 144 ARG B CA 1
ATOM 2556 C C . ARG B 1 144 ? -18.441 30.263 31.791 1.00 48.45 144 ARG B C 1
ATOM 2557 O O . ARG B 1 144 ? -18.631 30.056 32.994 1.00 53.16 144 ARG B O 1
ATOM 2565 N N . THR B 1 145 ? -18.577 31.460 31.233 1.00 36.09 145 THR B N 1
ATOM 2566 C CA . THR B 1 145 ? -19.164 32.562 31.983 1.00 38.57 145 THR B CA 1
ATOM 2567 C C . THR B 1 145 ? -20.682 32.425 31.933 1.00 37.03 145 THR B C 1
ATOM 2568 O O . THR B 1 145 ? -21.268 32.357 30.848 1.00 37.95 145 THR B O 1
ATOM 2572 N N . ARG B 1 146 ? -21.313 32.366 33.103 1.00 33.10 146 ARG B N 1
ATOM 2573 C CA . ARG B 1 146 ? -22.734 32.074 33.195 1.00 36.32 146 ARG B CA 1
ATOM 2574 C C . ARG B 1 146 ? -23.573 33.263 32.722 1.00 39.57 146 ARG B C 1
ATOM 2575 O O . ARG B 1 146 ? -23.112 34.406 32.741 1.00 36.17 146 ARG B O 1
ATOM 2583 N N . PRO B 1 147 ? -24.816 33.010 32.286 1.00 32.16 147 PRO B N 1
ATOM 2584 C CA . PRO B 1 147 ? -25.634 34.109 31.737 1.00 35.55 147 PRO B CA 1
ATOM 2585 C C . PRO B 1 147 ? -25.835 35.268 32.698 1.00 38.91 147 PRO B C 1
ATOM 2586 O O . PRO B 1 147 ? -25.702 36.427 32.283 1.00 36.64 147 PRO B O 1
ATOM 2590 N N . PHE B 1 148 ? -26.147 34.997 33.971 1.00 32.82 148 PHE B N 1
ATOM 2591 C CA . PHE B 1 148 ? -26.397 36.099 34.894 1.00 35.66 148 PHE B CA 1
ATOM 2592 C C . PHE B 1 148 ? -25.145 36.925 35.157 1.00 39.15 148 PHE B C 1
ATOM 2593 O O . PHE B 1 148 ? -25.260 38.098 35.533 1.00 39.01 148 PHE B O 1
ATOM 2601 N N . VAL B 1 149 ? -23.957 36.344 34.987 1.00 37.89 149 VAL B N 1
ATOM 2602 C CA . VAL B 1 149 ? -22.731 37.126 35.092 1.00 38.84 149 VAL B CA 1
ATOM 2603 C C . VAL B 1 149 ? -22.517 37.956 33.832 1.00 36.54 149 VAL B C 1
ATOM 2604 O O . VAL B 1 149 ? -22.170 39.140 33.903 1.00 38.44 149 VAL B O 1
ATOM 2608 N N . VAL B 1 150 ? -22.698 37.335 32.660 1.00 37.36 150 VAL B N 1
ATOM 2609 C CA . VAL B 1 150 ? -22.531 38.044 31.391 1.00 37.17 150 VAL B CA 1
ATOM 2610 C C . VAL B 1 150 ? -23.394 39.301 31.349 1.00 37.62 150 VAL B C 1
ATOM 2611 O O . VAL B 1 150 ? -22.935 40.373 30.940 1.00 39.08 150 VAL B O 1
ATOM 2615 N N . HIS B 1 151 ? -24.645 39.198 31.790 1.00 36.90 151 HIS B N 1
ATOM 2616 C CA . HIS B 1 151 ? -25.598 40.295 31.677 1.00 42.35 151 HIS B CA 1
ATOM 2617 C C . HIS B 1 151 ? -25.791 41.068 32.974 1.00 40.24 151 HIS B C 1
ATOM 2618 O O . HIS B 1 151 ? -26.704 41.896 33.050 1.00 44.51 151 HIS B O 1
ATOM 2625 N N . ASP B 1 152 ? -24.950 40.825 33.983 1.00 45.65 152 ASP B N 1
ATOM 2626 C CA . ASP B 1 152 ? -24.987 41.540 35.264 1.00 45.20 152 ASP B CA 1
ATOM 2627 C C . ASP B 1 152 ? -26.411 41.627 35.815 1.00 39.54 152 ASP B C 1
ATOM 2628 O O . ASP B 1 152 ? -26.931 42.706 36.109 1.00 39.75 152 ASP B O 1
ATOM 2633 N N . GLU B 1 153 ? -27.046 40.464 35.951 1.00 43.50 153 GLU B N 1
ATOM 2634 C CA . GLU B 1 153 ? -28.408 40.358 36.459 1.00 45.39 153 GLU B CA 1
ATOM 2635 C C . GLU B 1 153 ? -28.463 39.238 37.495 1.00 43.21 153 GLU B C 1
ATOM 2636 O O . GLU B 1 153 ? -27.456 38.589 37.790 1.00 48.74 153 GLU B O 1
ATOM 2642 N N . GLY B 1 154 ? -29.653 39.022 38.063 1.00 46.04 154 GLY B N 1
ATOM 2643 C CA . GLY B 1 154 ? -29.843 38.064 39.131 1.00 36.99 154 GLY B CA 1
ATOM 2644 C C . GLY B 1 154 ? -30.385 36.718 38.660 1.00 41.03 154 GLY B C 1
ATOM 2645 O O . GLY B 1 154 ? -30.855 36.560 37.537 1.00 43.14 154 GLY B O 1
ATOM 2646 N N . THR B 1 155 ? -30.296 35.737 39.556 1.00 35.64 155 THR B N 1
ATOM 2647 C CA . THR B 1 155 ? -30.841 34.401 39.353 1.00 39.60 155 THR B CA 1
ATOM 2648 C C . THR B 1 155 ? -32.053 34.180 40.252 1.00 33.89 155 THR B C 1
ATOM 2649 O O . THR B 1 155 ? -32.421 35.023 41.073 1.00 38.28 155 THR B O 1
ATOM 2653 N N . CYS B 1 156 ? -32.671 33.008 40.094 1.00 35.48 156 CYS B N 1
ATOM 2654 C CA . CYS B 1 156 ? -33.780 32.603 40.947 1.00 36.72 156 CYS B CA 1
ATOM 2655 C C . CYS B 1 156 ? -33.332 32.167 42.339 1.00 39.83 156 CYS B C 1
ATOM 2656 O O . CYS B 1 156 ? -34.188 31.979 43.210 1.00 41.31 156 CYS B O 1
ATOM 2659 N N . ARG B 1 157 ? -32.021 31.993 42.566 1.00 41.15 157 ARG B N 1
ATOM 2660 C CA . ARG B 1 157 ? -31.459 31.598 43.863 1.00 39.87 157 ARG B CA 1
ATOM 2661 C C . ARG B 1 157 ? -30.328 32.573 44.190 1.00 43.92 157 ARG B C 1
ATOM 2662 O O . ARG B 1 157 ? -29.152 32.266 43.983 1.00 44.61 157 ARG B O 1
ATOM 2670 N N . LYS B 1 158 ? -30.690 33.751 44.705 1.00 48.97 158 LYS B N 1
ATOM 2671 C CA . LYS B 1 158 ? -29.683 34.760 45.023 1.00 48.31 158 LYS B CA 1
ATOM 2672 C C . LYS B 1 158 ? -28.682 34.248 46.052 1.00 46.71 158 LYS B C 1
ATOM 2673 O O . LYS B 1 158 ? -27.523 34.680 46.062 1.00 46.42 158 LYS B O 1
ATOM 2679 N N . ASP B 1 159 ? -29.102 33.315 46.908 1.00 46.34 159 ASP B N 1
ATOM 2680 C CA . ASP B 1 159 ? -28.218 32.790 47.944 1.00 41.89 159 ASP B CA 1
ATOM 2681 C C . ASP B 1 159 ? -27.090 31.945 47.361 1.00 48.34 159 ASP B C 1
ATOM 2682 O O . ASP B 1 159 ? -26.027 31.824 47.980 1.00 44.54 159 ASP B O 1
ATOM 2687 N N . MET B 1 160 ? -27.292 31.357 46.183 1.00 49.56 160 MET B N 1
ATOM 2688 C CA . MET B 1 160 ? -26.287 30.480 45.596 1.00 44.13 160 MET B CA 1
ATOM 2689 C C . MET B 1 160 ? -25.330 31.220 44.667 1.00 43.74 160 MET B C 1
ATOM 2690 O O . MET B 1 160 ? -24.363 30.618 44.188 1.00 42.44 160 MET B O 1
ATOM 2695 N N . GLU B 1 161 ? -25.579 32.502 44.405 1.00 44.31 161 GLU B N 1
ATOM 2696 C CA . GLU B 1 161 ? -24.839 33.294 43.427 1.00 44.54 161 GLU B CA 1
ATOM 2697 C C . GLU B 1 161 ? -23.383 33.558 43.801 1.00 49.82 161 GLU B C 1
ATOM 2698 O O . GLU B 1 161 ? -22.523 33.503 42.914 1.00 53.02 161 GLU B O 1
ATOM 2704 N N . PRO B 1 162 ? -23.050 33.872 45.065 1.00 48.11 162 PRO B N 1
ATOM 2705 C CA . PRO B 1 162 ? -21.628 34.078 45.397 1.00 55.39 162 PRO B CA 1
ATOM 2706 C C . PRO B 1 162 ? -20.738 32.916 44.990 1.00 54.35 162 PRO B C 1
ATOM 2707 O O . PRO B 1 162 ? -19.599 33.130 44.555 1.00 56.34 162 PRO B O 1
ATOM 2711 N N . LEU B 1 163 ? -21.235 31.686 45.118 1.00 54.59 163 LEU B N 1
ATOM 2712 C CA . LEU B 1 163 ? -20.484 30.521 44.665 1.00 56.83 163 LEU B CA 1
ATOM 2713 C C . LEU B 1 163 ? -20.509 30.408 43.144 1.00 60.34 163 LEU B C 1
ATOM 2714 O O . LEU B 1 163 ? -19.468 30.192 42.513 1.00 63.86 163 LEU B O 1
ATOM 2719 N N . LEU B 1 164 ? -21.694 30.560 42.542 1.00 46.26 164 LEU B N 1
ATOM 2720 C CA . LEU B 1 164 ? -21.838 30.368 41.102 1.00 52.32 164 LEU B CA 1
ATOM 2721 C C . LEU B 1 164 ? -21.054 31.397 40.297 1.00 51.51 164 LEU B C 1
ATOM 2722 O O . LEU B 1 164 ? -20.698 31.133 39.143 1.00 46.73 164 LEU B O 1
ATOM 2727 N N . ARG B 1 165 ? -20.785 32.573 40.876 1.00 50.59 165 ARG B N 1
ATOM 2728 C CA . ARG B 1 165 ? -20.131 33.641 40.120 1.00 52.16 165 ARG B CA 1
ATOM 2729 C C . ARG B 1 165 ? -18.732 33.238 39.672 1.00 61.80 165 ARG B C 1
ATOM 2730 O O . ARG B 1 165 ? -18.347 33.477 38.521 1.00 68.13 165 ARG B O 1
ATOM 2738 N N . THR B 1 166 ? -17.956 32.640 40.568 1.00 63.36 166 THR B N 1
ATOM 2739 C CA . THR B 1 166 ? -16.600 32.204 40.264 1.00 66.66 166 THR B CA 1
ATOM 2740 C C . THR B 1 166 ? -16.557 30.822 39.627 1.00 60.15 166 THR B C 1
ATOM 2741 O O . THR B 1 166 ? -15.465 30.314 39.353 1.00 55.90 166 THR B O 1
ATOM 2745 N N . ASP B 1 167 ? -17.711 30.208 39.390 1.00 53.94 167 ASP B N 1
ATOM 2746 C CA . ASP B 1 167 ? -17.796 28.848 38.875 1.00 60.01 167 ASP B CA 1
ATOM 2747 C C . ASP B 1 167 ? -18.061 28.915 37.375 1.00 55.36 167 ASP B C 1
ATOM 2748 O O . ASP B 1 167 ? -19.040 29.528 36.938 1.00 50.94 167 ASP B O 1
ATOM 2753 N N . GLY B 1 168 ? -17.194 28.278 36.595 1.00 55.01 168 GLY B N 1
ATOM 2754 C CA . GLY B 1 168 ? -17.361 28.239 35.157 1.00 54.02 168 GLY B CA 1
ATOM 2755 C C . GLY B 1 168 ? -17.500 26.829 34.625 1.00 47.41 168 GLY B C 1
ATOM 2756 O O . GLY B 1 168 ? -16.899 26.483 33.605 1.00 48.42 168 GLY B O 1
ATOM 2757 N N . SER B 1 169 ? -18.299 26.013 35.314 1.00 49.72 169 SER B N 1
ATOM 2758 C CA . SER B 1 169 ? -18.381 24.588 35.019 1.00 48.43 169 SER B CA 1
ATOM 2759 C C . SER B 1 169 ? -18.981 24.332 33.641 1.00 46.54 169 SER B C 1
ATOM 2760 O O . SER B 1 169 ? -19.897 25.031 33.198 1.00 40.29 169 SER B O 1
ATOM 2763 N N . TRP B 1 170 ? -18.447 23.315 32.967 1.00 46.33 170 TRP B N 1
ATOM 2764 C CA . TRP B 1 170 ? -18.857 22.937 31.619 1.00 39.80 170 TRP B CA 1
ATOM 2765 C C . TRP B 1 170 ? -19.065 21.433 31.586 1.00 38.08 170 TRP B C 1
ATOM 2766 O O . TRP B 1 170 ? -18.141 20.676 31.942 1.00 38.34 170 TRP B O 1
ATOM 2777 N N . PRO B 1 171 ? -20.245 20.940 31.195 1.00 37.24 171 PRO B N 1
ATOM 2778 C CA . PRO B 1 171 ? -21.486 21.675 30.924 1.00 35.84 171 PRO B CA 1
ATOM 2779 C C . PRO B 1 171 ? -22.275 21.914 32.215 1.00 33.54 171 PRO B C 1
ATOM 2780 O O . PRO B 1 171 ? -21.680 22.177 33.255 1.00 33.85 171 PRO B O 1
ATOM 2784 N N . SER B 1 172 ? -23.605 21.836 32.185 1.00 31.59 172 SER B N 1
ATOM 2785 C CA . SER B 1 172 ? -24.416 22.037 33.382 1.00 31.15 172 SER B CA 1
ATOM 2786 C C . SER B 1 172 ? -24.506 20.741 34.182 1.00 33.81 172 SER B C 1
ATOM 2787 O O . SER B 1 172 ? -25.023 19.732 33.686 1.00 29.55 172 SER B O 1
ATOM 2790 N N . GLY B 1 173 ? -24.019 20.781 35.427 1.00 35.72 173 GLY B N 1
ATOM 2791 C CA . GLY B 1 173 ? -24.060 19.602 36.277 1.00 25.34 173 GLY B CA 1
ATOM 2792 C C . GLY B 1 173 ? -25.462 19.269 36.753 1.00 31.40 173 GLY B C 1
ATOM 2793 O O . GLY B 1 173 ? -25.825 18.094 36.866 1.00 26.23 173 GLY B O 1
ATOM 2794 N N . HIS B 1 174 ? -26.254 20.296 37.076 1.00 30.38 174 HIS B N 1
ATOM 2795 C CA . HIS B 1 174 ? -27.663 20.078 37.392 1.00 29.09 174 HIS B CA 1
ATOM 2796 C C . HIS B 1 174 ? -28.364 19.360 36.250 1.00 27.37 174 HIS B C 1
ATOM 2797 O O . HIS B 1 174 ? -29.120 18.407 36.467 1.00 30.53 174 HIS B O 1
ATOM 2804 N N . SER B 1 175 ? -28.116 19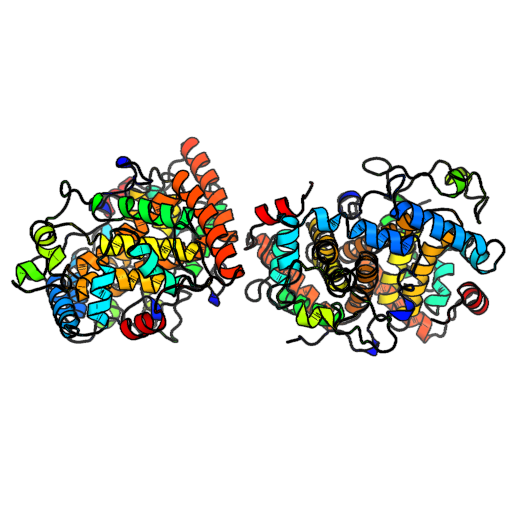.806 35.019 1.00 27.56 175 SER B N 1
ATOM 2805 C CA . SER B 1 175 ? -28.758 19.193 33.865 1.00 26.88 175 SER B CA 1
ATOM 2806 C C . SER B 1 175 ? -28.358 17.730 33.736 1.00 27.98 175 SER B C 1
ATOM 2807 O O . SER B 1 175 ? -29.207 16.861 33.503 1.00 25.25 175 SER B O 1
ATOM 2810 N N . ALA B 1 176 ? -27.063 17.443 33.882 1.00 27.64 176 ALA B N 1
ATOM 2811 C CA . ALA B 1 176 ? -26.583 16.068 33.788 1.00 27.38 176 ALA B CA 1
ATOM 2812 C C . ALA B 1 176 ? -27.220 15.182 34.855 1.00 25.89 176 ALA B C 1
ATOM 2813 O O . ALA B 1 176 ? -27.691 14.078 34.559 1.00 24.23 176 ALA B O 1
ATOM 2815 N N . ALA B 1 177 ? -27.247 15.655 36.105 1.00 28.68 177 ALA B N 1
ATOM 2816 C CA . ALA B 1 177 ? -27.831 14.873 37.191 1.00 29.13 177 ALA B CA 1
ATOM 2817 C C . ALA B 1 177 ? -29.328 14.673 36.993 1.00 30.46 177 ALA B C 1
ATOM 2818 O O . ALA B 1 177 ? -29.846 13.576 37.224 1.00 29.19 177 ALA B O 1
ATOM 2820 N N . GLY B 1 178 ? -30.035 15.726 36.576 1.00 28.41 178 GLY B N 1
ATOM 2821 C CA . GLY B 1 178 ? -31.462 15.601 36.329 1.00 24.37 178 GLY B CA 1
ATOM 2822 C C . GLY B 1 178 ? -31.776 14.538 35.295 1.00 30.31 178 GLY B C 1
ATOM 2823 O O . GLY B 1 178 ? -32.674 13.713 35.483 1.00 26.60 178 GLY B O 1
ATOM 2824 N N . TRP B 1 179 ? -31.039 14.545 34.183 1.00 26.83 179 TRP B N 1
ATOM 2825 C CA . TRP B 1 179 ? -31.300 13.570 33.130 1.00 29.53 179 TRP B CA 1
ATOM 2826 C C . TRP B 1 179 ? -30.874 12.173 33.565 1.00 28.45 179 TRP B C 1
ATOM 2827 O O . TRP B 1 179 ? -31.566 11.190 33.279 1.00 30.90 179 TRP B O 1
ATOM 2838 N N . ALA B 1 180 ? -29.741 12.067 34.263 1.00 26.04 180 ALA B N 1
ATOM 2839 C CA . ALA B 1 180 ? -29.309 10.778 34.792 1.00 27.38 180 ALA B CA 1
ATOM 2840 C C . ALA B 1 180 ? -30.342 10.206 35.752 1.00 33.63 180 ALA B C 1
ATOM 2841 O O . ALA B 1 180 ? -30.700 9.026 35.666 1.00 33.73 180 ALA B O 1
ATOM 2843 N N . TRP B 1 181 ? -30.831 11.034 36.682 1.00 25.24 181 TRP B N 1
ATOM 2844 C CA . TRP B 1 181 ? -31.852 10.578 37.618 1.00 31.99 181 TRP B CA 1
ATOM 2845 C C . TRP B 1 181 ? -33.124 10.174 36.891 1.00 30.48 181 TRP B C 1
ATOM 2846 O O . TRP B 1 181 ? -33.745 9.160 37.230 1.00 28.47 181 TRP B O 1
ATOM 2857 N N . GLY B 1 182 ? -33.536 10.966 35.897 1.00 24.41 182 GLY B N 1
ATOM 2858 C CA . GLY B 1 182 ? -34.715 10.614 35.124 1.00 28.26 182 GLY B CA 1
ATOM 2859 C C . GLY B 1 182 ? -34.588 9.266 34.441 1.00 25.49 182 GLY B C 1
ATOM 2860 O O . GLY B 1 182 ? -35.528 8.471 34.442 1.00 31.28 182 GLY B O 1
ATOM 2861 N N . LEU B 1 183 ? -33.422 8.987 33.857 1.00 28.28 183 LEU B N 1
ATOM 2862 C CA . LEU B 1 183 ? -33.243 7.738 33.122 1.00 30.23 183 LEU B CA 1
ATOM 2863 C C . LEU B 1 183 ? -33.177 6.543 34.062 1.00 32.10 183 LEU B C 1
ATOM 2864 O O . LEU B 1 183 ? -33.745 5.485 33.771 1.00 27.21 183 LEU B O 1
ATOM 2869 N N . VAL B 1 184 ? -32.487 6.694 35.194 1.00 29.66 184 VAL B N 1
ATOM 2870 C CA . VAL B 1 184 ? -32.365 5.596 36.149 1.00 27.10 184 VAL B CA 1
ATOM 2871 C C . VAL B 1 184 ? -33.705 5.326 36.826 1.00 33.94 184 VAL B C 1
ATOM 2872 O O . VAL B 1 184 ? -34.145 4.175 36.935 1.00 29.54 184 VAL B O 1
ATOM 2876 N N . LEU B 1 185 ? -34.367 6.381 37.302 1.00 30.43 185 LEU B N 1
ATOM 2877 C CA . LEU B 1 185 ? -35.669 6.205 37.935 1.00 29.81 185 LEU B CA 1
ATOM 2878 C C . LEU B 1 185 ? -36.680 5.600 36.971 1.00 34.36 185 LEU B C 1
ATOM 2879 O O . LEU B 1 185 ? -37.536 4.806 37.379 1.00 33.66 185 LEU B O 1
ATOM 2884 N N . ALA B 1 186 ? -36.603 5.969 35.688 1.00 30.47 186 ALA B N 1
ATOM 2885 C CA . ALA B 1 186 ? -37.519 5.413 34.696 1.00 27.27 186 ALA B CA 1
ATOM 2886 C C . ALA B 1 186 ? -37.336 3.907 34.553 1.00 33.97 186 ALA B C 1
ATOM 2887 O O . ALA B 1 186 ? -38.312 3.170 34.367 1.00 37.37 186 ALA B O 1
ATOM 2889 N N . GLU B 1 187 ? -36.089 3.433 34.624 1.00 29.52 187 GLU B N 1
ATOM 2890 C CA . GLU B 1 187 ? -35.842 1.998 34.650 1.00 32.81 187 GLU B CA 1
ATOM 2891 C C . GLU B 1 187 ? -36.369 1.377 35.937 1.00 37.16 187 GLU B C 1
ATOM 2892 O O . GLU B 1 187 ? -36.853 0.238 35.933 1.00 34.72 187 GLU B O 1
ATOM 2898 N N . ILE B 1 188 ? -36.261 2.103 37.051 1.00 33.70 188 ILE B N 1
ATOM 2899 C CA . ILE B 1 188 ? -36.721 1.578 38.330 1.00 33.74 188 ILE B CA 1
ATOM 2900 C C . ILE B 1 188 ? -38.233 1.390 38.329 1.00 32.81 188 ILE B C 1
ATOM 2901 O O . ILE B 1 188 ? -38.741 0.370 38.805 1.00 39.56 188 ILE B O 1
ATOM 2906 N N . SER B 1 189 ? -38.977 2.352 37.789 1.00 35.62 189 SER B N 1
ATOM 2907 C CA . SER B 1 189 ? -40.442 2.309 37.784 1.00 40.74 189 SER B CA 1
ATOM 2908 C C . SER B 1 189 ? -40.925 2.546 36.359 1.00 39.59 189 SER B C 1
ATOM 2909 O O . SER B 1 189 ? -41.362 3.653 36.013 1.00 39.88 189 SER B O 1
ATOM 2912 N N . PRO B 1 190 ? -40.869 1.517 35.508 1.00 43.59 190 PRO B N 1
ATOM 2913 C CA . PRO B 1 190 ? -41.199 1.711 34.083 1.00 39.26 190 PRO B CA 1
ATOM 2914 C C . PRO B 1 190 ? -42.600 2.238 33.831 1.00 40.56 190 PRO B C 1
ATOM 2915 O O . PRO B 1 190 ? -42.827 2.888 32.802 1.00 42.22 190 PRO B O 1
ATOM 2919 N N . ALA B 1 191 ? -43.552 1.971 34.729 1.00 39.95 191 ALA B N 1
ATOM 2920 C CA . ALA B 1 191 ? -44.908 2.478 34.547 1.00 43.03 191 ALA B CA 1
ATOM 2921 C C . ALA B 1 191 ? -44.970 3.997 34.607 1.00 38.18 191 ALA B C 1
ATOM 2922 O O . ALA B 1 191 ? -45.961 4.584 34.162 1.00 42.93 191 ALA B O 1
ATOM 2924 N N . ARG B 1 192 ? -43.944 4.643 35.155 1.00 41.50 192 ARG B N 1
ATOM 2925 C CA . ARG B 1 192 ? -43.874 6.096 35.237 1.00 40.16 192 ARG B CA 1
ATOM 2926 C C . ARG B 1 192 ? -42.661 6.635 34.480 1.00 40.96 192 ARG B C 1
ATOM 2927 O O . ARG B 1 192 ? -42.122 7.690 34.821 1.00 37.26 192 ARG B O 1
ATOM 2935 N N . ALA B 1 193 ? -42.245 5.916 33.432 1.00 39.33 193 ALA B N 1
ATOM 2936 C CA . ALA B 1 193 ? -41.023 6.254 32.706 1.00 41.91 193 ALA B CA 1
ATOM 2937 C C . ALA B 1 193 ? -41.099 7.643 32.085 1.00 40.86 193 ALA B C 1
ATOM 2938 O O . ALA B 1 193 ? -40.160 8.440 32.200 1.00 31.41 193 ALA B O 1
ATOM 2940 N N . THR B 1 194 ? -42.207 7.948 31.409 1.00 38.72 194 THR B N 1
ATOM 2941 C CA . THR B 1 194 ? -42.329 9.242 30.749 1.00 35.71 194 THR B CA 1
ATOM 2942 C C . THR B 1 194 ? -42.397 10.381 31.758 1.00 39.55 194 THR B C 1
ATOM 2943 O O . THR B 1 194 ? -41.749 11.417 31.570 1.00 40.87 194 THR B O 1
ATOM 2947 N N . GLU B 1 195 ? -43.173 10.212 32.833 1.00 36.26 195 GLU B N 1
ATOM 2948 C CA . GLU B 1 195 ? -43.223 11.230 33.881 1.00 37.33 195 GLU B CA 1
ATOM 2949 C C . GLU B 1 195 ? -41.831 11.509 34.436 1.00 35.50 195 GLU B C 1
ATOM 2950 O O . GLU B 1 195 ? -41.422 12.666 34.575 1.00 34.65 195 GLU B O 1
ATOM 2956 N N . LEU B 1 196 ? -41.084 10.450 34.745 1.00 33.74 196 LEU B N 1
ATOM 2957 C CA . LEU B 1 196 ? -39.783 10.618 35.379 1.00 35.42 196 LEU B CA 1
ATOM 2958 C C . LEU B 1 196 ? -38.766 11.246 34.427 1.00 37.35 196 LEU B C 1
ATOM 2959 O O . LEU B 1 196 ? -37.992 12.119 34.834 1.00 38.53 196 LEU B O 1
ATOM 2964 N N . MET B 1 197 ? -38.749 10.824 33.160 1.00 30.63 197 MET B N 1
ATOM 2965 C CA . MET B 1 197 ? -37.814 11.410 32.203 1.00 31.96 197 MET B CA 1
ATOM 2966 C C . MET B 1 197 ? -38.190 12.855 31.872 1.00 33.13 197 MET B C 1
ATOM 2967 O O . MET B 1 197 ? -37.312 13.717 31.724 1.00 28.59 197 MET B O 1
ATOM 2972 N N . THR B 1 198 ? -39.487 13.144 31.750 1.00 29.97 198 THR B N 1
ATOM 2973 C CA . THR B 1 198 ? -39.903 14.533 31.586 1.00 31.67 198 THR B CA 1
ATOM 2974 C C . THR B 1 198 ? -39.426 15.386 32.755 1.00 31.76 198 THR B C 1
ATOM 2975 O O . THR B 1 198 ? -38.936 16.504 32.560 1.00 28.67 198 THR B O 1
ATOM 2979 N N . ARG B 1 199 ? -39.550 14.867 33.979 1.00 26.49 199 ARG B N 1
ATOM 2980 C CA . ARG B 1 199 ? -39.109 15.619 35.149 1.00 30.77 199 ARG B CA 1
ATOM 2981 C C . ARG B 1 199 ? -37.604 15.860 35.115 1.00 31.84 199 ARG B C 1
ATOM 2982 O O . ARG B 1 199 ? -37.132 16.939 35.492 1.00 31.50 199 ARG B O 1
ATOM 2990 N N . GLY B 1 200 ? -36.835 14.870 34.656 1.00 30.10 200 GLY B N 1
ATOM 2991 C CA . GLY B 1 200 ? -35.394 15.041 34.579 1.00 30.05 200 GLY B CA 1
ATOM 2992 C C . GLY B 1 200 ? -34.966 16.074 33.557 1.00 31.71 200 GLY B C 1
ATOM 2993 O O . GLY B 1 200 ? -33.976 16.784 33.764 1.00 30.71 200 GLY B O 1
ATOM 2994 N N . LEU B 1 201 ? -35.700 16.179 32.447 1.00 32.53 201 LEU B N 1
ATOM 2995 C CA . LEU B 1 201 ? -35.414 17.227 31.476 1.00 29.34 201 LEU B CA 1
ATOM 2996 C C . LEU B 1 201 ? -35.768 18.598 32.034 1.00 30.80 201 LEU B C 1
ATOM 2997 O O . LEU B 1 201 ? -34.999 19.553 31.884 1.00 30.86 201 LEU B O 1
ATOM 3002 N N . ALA B 1 202 ? -36.921 18.708 32.698 1.00 30.79 202 ALA B N 1
ATOM 3003 C CA . ALA B 1 202 ? -37.303 19.977 33.308 1.00 32.31 202 ALA B CA 1
ATOM 3004 C C . ALA B 1 202 ? -36.301 20.413 34.367 1.00 31.07 202 ALA B C 1
ATOM 3005 O O . ALA B 1 202 ? -36.066 21.614 34.543 1.00 32.56 202 ALA B O 1
ATOM 3007 N N . TYR B 1 203 ? -35.708 19.452 35.079 1.00 29.67 203 TYR B N 1
ATOM 3008 C CA . TYR B 1 203 ? -34.705 19.769 36.088 1.00 27.39 203 TYR B CA 1
ATOM 3009 C C . TYR B 1 203 ? -33.527 20.518 35.478 1.00 29.91 203 TYR B C 1
ATOM 3010 O O . TYR B 1 203 ? -33.019 21.480 36.067 1.00 28.99 203 TYR B O 1
ATOM 3019 N N . GLY B 1 204 ? -33.069 20.080 34.305 1.00 28.71 204 GLY B N 1
ATOM 3020 C CA . GLY B 1 204 ? -32.020 20.809 33.611 1.00 34.44 204 GLY B CA 1
ATOM 3021 C C . GLY B 1 204 ? -32.500 22.140 33.065 1.00 32.02 204 GLY B C 1
ATOM 3022 O O . GLY B 1 204 ? -31.778 23.139 33.118 1.00 29.24 204 GLY B O 1
ATOM 3023 N N . GLN B 1 205 ? -33.721 22.168 32.526 1.00 25.79 205 GLN B N 1
ATOM 3024 C CA . GLN B 1 205 ? -34.278 23.406 31.995 1.00 29.54 205 GLN B CA 1
ATOM 3025 C C . GLN B 1 205 ? -34.449 24.456 33.087 1.00 29.56 205 GLN B C 1
ATOM 3026 O O . GLN B 1 205 ? -34.420 25.658 32.804 1.00 32.16 205 GLN B O 1
ATOM 3032 N N . SER B 1 206 ? -34.641 24.022 34.335 1.00 34.64 206 SER B N 1
ATOM 3033 C CA . SER B 1 206 ? -34.715 24.958 35.452 1.00 33.82 206 SER B CA 1
ATOM 3034 C C . SER B 1 206 ? -33.471 25.831 35.557 1.00 30.48 206 SER B C 1
ATOM 3035 O O . SER B 1 206 ? -33.547 26.949 36.078 1.00 28.92 206 SER B O 1
ATOM 3038 N N . ARG B 1 207 ? -32.320 25.337 35.090 1.00 32.60 207 ARG B N 1
ATOM 3039 C CA . ARG B 1 207 ? -31.097 26.131 35.160 1.00 34.95 207 ARG B CA 1
ATOM 3040 C C . ARG B 1 207 ? -31.146 27.316 34.206 1.00 28.82 207 ARG B C 1
ATOM 3041 O O . ARG B 1 207 ? -30.603 28.383 34.515 1.00 29.98 207 ARG B O 1
ATOM 3049 N N . VAL B 1 208 ? -31.797 27.152 33.056 1.00 29.11 208 VAL B N 1
ATOM 3050 C CA . VAL B 1 208 ? -31.987 28.269 32.138 1.00 29.64 208 VAL B CA 1
ATOM 3051 C C . VAL B 1 208 ? -32.991 29.256 32.715 1.00 32.70 208 VAL B C 1
ATOM 3052 O O . VAL B 1 208 ? -32.780 30.474 32.685 1.00 34.01 208 VAL B O 1
ATOM 3056 N N . ILE B 1 209 ? -34.105 28.741 33.243 1.00 32.54 209 ILE B N 1
ATOM 3057 C CA . ILE B 1 209 ? -35.134 29.599 33.826 1.00 32.35 209 ILE B CA 1
ATOM 3058 C C . ILE B 1 209 ? -34.581 30.358 35.021 1.00 34.74 209 ILE B C 1
ATOM 3059 O O . ILE B 1 209 ? -34.941 31.517 35.255 1.00 34.36 209 ILE B O 1
ATOM 3064 N N . CYS B 1 210 ? -33.685 29.728 35.782 1.00 30.18 210 CYS B N 1
ATOM 3065 C CA . CYS B 1 210 ? -33.037 30.380 36.909 1.00 33.28 210 CYS B CA 1
ATOM 3066 C C . CYS B 1 210 ? -31.980 31.377 36.458 1.00 30.76 210 CYS B C 1
ATOM 3067 O O . CYS B 1 210 ? -31.453 32.111 37.297 1.00 34.53 210 CYS B O 1
ATOM 3070 N N . ASP B 1 211 ? -31.662 31.407 35.162 1.00 32.37 211 ASP B N 1
ATOM 3071 C CA . ASP B 1 211 ? -30.603 32.246 34.597 1.00 33.73 211 ASP B CA 1
ATOM 3072 C C . ASP B 1 211 ? -29.237 31.846 35.142 1.00 35.39 211 ASP B C 1
ATOM 3073 O O . ASP B 1 211 ? -28.301 32.647 35.165 1.00 35.74 211 ASP B O 1
ATOM 3078 N N . ALA B 1 212 ? -29.109 30.587 35.557 1.00 31.57 212 ALA B N 1
ATOM 3079 C CA . ALA B 1 212 ? -27.859 30.094 36.115 1.00 38.66 212 ALA B CA 1
ATOM 3080 C C . ALA B 1 212 ? -26.915 29.531 35.060 1.00 31.26 212 ALA B C 1
ATOM 3081 O O . ALA B 1 212 ? -25.695 29.627 35.225 1.00 33.43 212 ALA B O 1
ATOM 3083 N N . HIS B 1 213 ? -27.432 28.950 33.978 1.00 29.15 213 HIS B N 1
ATOM 3084 C CA . HIS B 1 213 ? -26.552 28.445 32.934 1.00 29.98 213 HIS B CA 1
ATOM 3085 C C . HIS B 1 213 ? -27.226 28.585 31.576 1.00 27.62 213 HIS B C 1
ATOM 3086 O O . HIS B 1 213 ? -28.422 28.866 31.471 1.00 27.39 213 HIS B O 1
ATOM 3093 N N . TRP B 1 214 ? -26.426 28.394 30.530 1.00 32.73 214 TRP B N 1
ATOM 3094 C CA . TRP B 1 214 ? -26.888 28.551 29.162 1.00 31.60 214 TRP B CA 1
ATOM 3095 C C . TRP B 1 214 ? -27.595 27.296 28.669 1.00 30.64 214 TRP B C 1
ATOM 3096 O O . TRP B 1 214 ? -27.356 26.184 29.149 1.00 28.13 214 TRP B O 1
ATOM 3107 N N . GLN B 1 215 ? -28.449 27.492 27.660 1.00 29.71 215 GLN B N 1
ATOM 3108 C CA . GLN B 1 215 ? -29.157 26.371 27.049 1.00 30.01 215 GLN B CA 1
ATOM 3109 C C . GLN B 1 215 ? -28.188 25.324 26.512 1.00 30.08 215 GLN B C 1
ATOM 3110 O O . GLN B 1 215 ? -28.416 24.121 26.679 1.00 32.41 215 GLN B O 1
ATOM 3116 N N . SER B 1 216 ? -27.110 25.759 25.851 1.00 28.02 216 SER B N 1
ATOM 3117 C CA . SER B 1 216 ? -26.169 24.811 25.258 1.00 30.38 216 SER B CA 1
ATOM 3118 C C . SER B 1 216 ? -25.506 23.943 26.321 1.00 33.93 216 SER B C 1
ATOM 3119 O O . SER B 1 216 ? -25.217 22.765 26.080 1.00 33.40 216 SER B O 1
ATOM 3122 N N . ASP B 1 217 ? -25.235 24.514 27.498 1.00 29.78 217 ASP B N 1
ATOM 3123 C CA . ASP B 1 217 ? -24.643 23.730 28.576 1.00 27.20 217 ASP B CA 1
ATOM 3124 C C . ASP B 1 217 ? -25.658 22.796 29.216 1.00 30.47 217 ASP B C 1
ATOM 3125 O O . ASP B 1 217 ? -25.291 21.716 29.690 1.00 29.38 217 ASP B O 1
ATOM 3130 N N . VAL B 1 218 ? -26.930 23.190 29.241 1.00 27.59 218 VAL B N 1
ATOM 3131 C CA . VAL B 1 218 ? -27.977 22.272 29.669 1.00 29.20 218 VAL B CA 1
ATOM 3132 C C . VAL B 1 218 ? -28.122 21.137 28.662 1.00 31.12 218 VAL B C 1
ATOM 3133 O O . VAL B 1 218 ? -28.241 19.966 29.038 1.00 34.86 218 VAL B O 1
ATOM 3137 N N . ASP B 1 219 ? -28.102 21.460 27.367 1.00 26.86 219 ASP B N 1
ATOM 3138 C CA . ASP B 1 219 ? -28.199 20.423 26.346 1.00 32.35 219 ASP B CA 1
ATOM 3139 C C . ASP B 1 219 ? -27.038 19.447 26.455 1.00 29.29 219 ASP B C 1
ATOM 3140 O O . ASP B 1 219 ? -27.234 18.229 26.467 1.00 33.48 219 ASP B O 1
ATOM 3145 N N . ALA B 1 220 ? -25.816 19.971 26.545 1.00 25.36 220 ALA B N 1
ATOM 3146 C CA . ALA B 1 220 ? -24.650 19.113 26.688 1.00 29.49 220 ALA B CA 1
ATOM 3147 C C . ALA B 1 220 ? -24.691 18.334 27.995 1.00 32.09 220 ALA B C 1
ATOM 3148 O O . ALA B 1 220 ? -24.179 17.211 28.063 1.00 34.41 220 ALA B O 1
ATOM 3150 N N . GLY B 1 221 ? -25.280 18.919 29.043 1.00 35.40 221 GLY B N 1
ATOM 3151 C CA . GLY B 1 221 ? -25.430 18.200 30.299 1.00 25.07 221 GLY B CA 1
ATOM 3152 C C . GLY B 1 221 ? -26.137 16.870 30.137 1.00 30.68 221 GLY B C 1
ATOM 3153 O O . GLY B 1 221 ? -25.778 15.883 30.780 1.00 31.03 221 GLY B O 1
ATOM 3154 N N . ARG B 1 222 ? -27.140 16.818 29.261 1.00 29.41 222 ARG B N 1
ATOM 3155 C CA . ARG B 1 222 ? -27.863 15.568 29.053 1.00 32.61 222 ARG B CA 1
ATOM 3156 C C . ARG B 1 222 ? -27.016 14.538 28.321 1.00 32.63 222 ARG B C 1
ATOM 3157 O O . ARG B 1 222 ? -27.200 13.334 28.527 1.00 31.01 222 ARG B O 1
ATOM 3165 N N . ILE B 1 223 ? -26.096 14.980 27.460 1.00 30.09 223 ILE B N 1
ATOM 3166 C CA . ILE B 1 223 ? -25.162 14.037 26.853 1.00 29.52 223 ILE B CA 1
ATOM 3167 C C . ILE B 1 223 ? -24.316 13.384 27.937 1.00 35.79 223 ILE B C 1
ATOM 3168 O O . ILE B 1 223 ? -24.153 12.158 27.971 1.00 28.71 223 ILE B O 1
ATOM 3173 N N . MET B 1 224 ? -23.777 14.199 28.851 1.00 26.37 224 MET B N 1
ATOM 3174 C CA . MET B 1 224 ? -22.985 13.664 29.952 1.00 26.31 224 MET B CA 1
ATOM 3175 C C . MET B 1 224 ? -23.843 12.835 30.902 1.00 29.51 224 MET B C 1
ATOM 3176 O O . MET B 1 224 ? -23.402 11.791 31.394 1.00 27.74 224 MET B O 1
ATOM 3181 N N . GLY B 1 225 ? -25.076 13.276 31.161 1.00 28.01 225 GLY B N 1
ATOM 3182 C CA . GLY B 1 225 ? -25.948 12.523 32.047 1.00 26.72 225 GLY B CA 1
ATOM 3183 C C . GLY B 1 225 ? -26.264 11.140 31.511 1.00 31.51 225 GLY B C 1
ATOM 3184 O O . GLY B 1 225 ? -26.226 10.152 32.251 1.00 27.41 225 GLY B O 1
ATOM 3185 N N . ALA B 1 226 ? -26.593 11.056 30.218 1.00 28.94 226 ALA B N 1
ATOM 3186 C CA . ALA B 1 226 ? -26.873 9.769 29.589 1.00 33.57 226 ALA B CA 1
ATOM 3187 C C . ALA B 1 226 ? -25.632 8.888 29.556 1.00 26.66 226 ALA B C 1
ATOM 3188 O O . ALA B 1 226 ? -25.711 7.681 29.814 1.00 30.82 226 ALA B O 1
ATOM 3190 N N . ALA B 1 227 ? -24.479 9.478 29.236 1.00 29.90 227 ALA B N 1
ATOM 3191 C CA . ALA B 1 227 ? -23.232 8.725 29.218 1.00 26.99 227 ALA B CA 1
ATOM 3192 C C . ALA B 1 227 ? -22.919 8.148 30.590 1.00 31.40 227 ALA B C 1
ATOM 3193 O O . ALA B 1 227 ? -22.488 6.994 30.704 1.00 29.86 227 ALA B O 1
ATOM 3195 N N . THR B 1 228 ? -23.118 8.945 31.641 1.00 28.95 228 THR B N 1
ATOM 3196 C CA . THR B 1 228 ? -22.822 8.487 32.991 1.00 30.04 228 THR B CA 1
ATOM 3197 C C . THR B 1 228 ? -23.699 7.302 33.363 1.00 31.21 228 THR B C 1
ATOM 3198 O O . THR B 1 228 ? -23.230 6.344 33.985 1.00 26.83 228 THR B O 1
ATOM 3202 N N . VAL B 1 229 ? -24.969 7.335 32.966 1.00 29.05 229 VAL B N 1
ATOM 3203 C CA . VAL B 1 229 ? -25.846 6.208 33.252 1.00 30.82 229 VAL B CA 1
ATOM 3204 C C . VAL B 1 229 ? -25.350 4.956 32.540 1.00 26.56 229 VAL B C 1
ATOM 3205 O O . VAL B 1 229 ? -25.337 3.863 33.119 1.00 31.27 229 VAL B O 1
ATOM 3209 N N . ALA B 1 230 ? -24.909 5.095 31.289 1.00 31.20 230 ALA B N 1
ATOM 3210 C CA . ALA B 1 230 ? -24.358 3.945 30.579 1.00 31.08 230 ALA B CA 1
ATOM 3211 C C . ALA B 1 230 ? -23.135 3.401 31.305 1.00 32.55 230 ALA B C 1
ATOM 3212 O O . ALA B 1 230 ? -22.994 2.185 31.483 1.00 30.60 230 ALA B O 1
ATOM 3214 N N . SER B 1 231 ? -22.243 4.294 31.742 1.00 32.28 231 SER B N 1
ATOM 3215 C CA . SER B 1 231 ? -21.077 3.866 32.508 1.00 30.58 231 SER B CA 1
ATOM 3216 C C . SER B 1 231 ? -21.489 3.223 33.825 1.00 33.59 231 SER B C 1
ATOM 3217 O O . SER B 1 231 ? -20.912 2.208 34.235 1.00 33.83 231 SER B O 1
ATOM 3220 N N . LEU B 1 232 ? -22.485 3.806 34.501 1.00 28.95 232 LEU B N 1
ATOM 3221 C CA . LEU B 1 232 ? -22.956 3.264 35.772 1.00 31.46 232 LEU B CA 1
ATOM 3222 C C . LEU B 1 232 ? -23.472 1.840 35.614 1.00 32.77 232 LEU B C 1
ATOM 3223 O O . LEU B 1 232 ? -23.301 1.010 36.513 1.00 33.66 232 LEU B O 1
ATOM 3228 N N . HIS B 1 233 ? -24.106 1.537 34.476 1.00 31.02 233 HIS B N 1
ATOM 3229 C CA . HIS B 1 233 ? -24.613 0.191 34.241 1.00 30.04 233 HIS B CA 1
ATOM 3230 C C . HIS B 1 233 ? -23.501 -0.831 34.043 1.00 38.56 233 HIS B C 1
ATOM 3231 O O . HIS B 1 233 ? -23.791 -2.032 34.010 1.00 39.36 233 HIS B O 1
ATOM 3238 N N . GLY B 1 234 ? -22.251 -0.393 33.917 1.00 34.26 234 GLY B N 1
ATOM 3239 C CA . GLY B 1 234 ? -21.118 -1.289 33.960 1.00 34.51 234 GLY B CA 1
ATOM 3240 C C . GLY B 1 234 ? -20.536 -1.477 35.342 1.00 38.64 234 GLY B C 1
ATOM 3241 O O . GLY B 1 234 ? -19.564 -2.221 35.503 1.00 39.12 234 GLY B O 1
ATOM 3242 N N . ASN B 1 235 ? -21.106 -0.811 36.353 1.00 37.20 235 ASN B N 1
ATOM 3243 C CA . ASN B 1 235 ? -20.583 -0.841 37.709 1.00 33.59 235 ASN B CA 1
ATOM 3244 C C . ASN B 1 235 ? -21.475 -1.742 38.553 1.00 35.64 235 ASN B C 1
ATOM 3245 O O . ASN B 1 235 ? -22.649 -1.406 38.769 1.00 30.60 235 ASN B O 1
ATOM 3250 N N . PRO B 1 236 ? -20.979 -2.876 39.053 1.00 39.69 236 PRO B N 1
ATOM 3251 C CA . PRO B 1 236 ? -21.856 -3.792 39.804 1.00 37.38 236 PRO B CA 1
ATOM 3252 C C . PRO B 1 236 ? -22.437 -3.204 41.082 1.00 33.88 236 PRO B C 1
ATOM 3253 O O . PRO B 1 236 ? -23.509 -3.646 41.509 1.00 35.47 236 PRO B O 1
ATOM 3257 N N . ALA B 1 237 ? -21.747 -2.265 41.740 1.00 33.34 237 ALA B N 1
ATOM 3258 C CA . ALA B 1 237 ? -22.308 -1.655 42.943 1.00 31.84 237 ALA B CA 1
ATOM 3259 C C . ALA B 1 237 ? -23.538 -0.826 42.604 1.00 36.28 237 ALA B C 1
ATOM 3260 O O . ALA B 1 237 ? -24.554 -0.892 43.307 1.00 38.50 237 ALA B O 1
ATOM 3262 N N . PHE B 1 238 ? -23.459 -0.030 41.536 1.00 34.65 238 PHE B N 1
ATOM 3263 C CA . PHE B 1 238 ? -24.643 0.663 41.050 1.00 32.44 238 PHE B CA 1
ATOM 3264 C C . PHE B 1 238 ? -25.750 -0.330 40.722 1.00 33.07 238 PHE B C 1
ATOM 3265 O O . PHE B 1 238 ? -26.920 -0.093 41.040 1.00 32.08 238 PHE B O 1
ATOM 3273 N N . LEU B 1 239 ? -25.399 -1.445 40.075 1.00 31.63 239 LEU B N 1
ATOM 3274 C CA . LEU B 1 239 ? -26.419 -2.410 39.670 1.00 45.17 239 LEU B CA 1
ATOM 3275 C C . LEU B 1 239 ? -27.109 -3.024 40.881 1.00 32.41 239 LEU B C 1
ATOM 3276 O O . LEU B 1 239 ? -28.328 -3.230 40.871 1.00 35.09 239 LEU B O 1
ATOM 3281 N N . ALA B 1 240 ? -26.351 -3.300 41.941 1.00 35.93 240 ALA B N 1
ATOM 3282 C CA . ALA B 1 240 ? -26.941 -3.877 43.144 1.00 41.22 240 ALA B CA 1
ATOM 3283 C C . ALA B 1 240 ? -27.873 -2.890 43.839 1.00 37.79 240 ALA B C 1
ATOM 3284 O O . ALA B 1 240 ? -28.971 -3.260 44.265 1.00 35.05 240 ALA B O 1
ATOM 3286 N N . ASP B 1 241 ? -27.455 -1.628 43.963 1.00 34.61 241 ASP B N 1
ATOM 3287 C CA . ASP B 1 241 ? -28.331 -0.627 44.562 1.00 34.06 241 ASP B CA 1
ATOM 3288 C C . ASP B 1 241 ? -29.565 -0.396 43.704 1.00 33.54 241 ASP B C 1
ATOM 3289 O O . ASP B 1 241 ? -30.656 -0.142 44.226 1.00 34.95 241 ASP B O 1
ATOM 3294 N N . LEU B 1 242 ? -29.406 -0.473 42.382 1.00 39.10 242 LEU B N 1
ATOM 3295 C CA . LEU B 1 242 ? -30.531 -0.300 41.472 1.00 32.05 242 LEU B CA 1
ATOM 3296 C C . LEU B 1 242 ? -31.575 -1.387 41.684 1.00 37.89 242 LEU B C 1
ATOM 3297 O O . LEU B 1 242 ? -32.772 -1.099 41.812 1.00 34.28 242 LEU B O 1
ATOM 3302 N N . ALA B 1 243 ? -31.128 -2.647 41.739 1.00 34.25 243 ALA B N 1
ATOM 3303 C CA . ALA B 1 243 ? -32.045 -3.768 41.919 1.00 38.60 243 ALA B CA 1
ATOM 3304 C C . ALA B 1 243 ? -32.789 -3.670 43.245 1.00 35.15 243 ALA B C 1
ATOM 3305 O O . ALA B 1 243 ? -33.991 -3.949 43.311 1.00 34.92 243 ALA B O 1
ATOM 3307 N N . ALA B 1 244 ? -32.092 -3.280 44.315 1.00 33.48 244 ALA B N 1
ATOM 3308 C CA . ALA B 1 244 ? -32.762 -3.110 45.600 1.00 34.27 244 ALA B CA 1
ATOM 3309 C C . ALA B 1 244 ? -33.740 -1.942 45.561 1.00 39.59 244 ALA B C 1
ATOM 3310 O O . ALA B 1 244 ? -34.817 -2.008 46.166 1.00 39.39 244 ALA B O 1
ATOM 3312 N N . ALA B 1 245 ? -33.381 -0.863 44.860 1.00 35.90 245 ALA B N 1
ATOM 3313 C CA . ALA B 1 245 ? -34.280 0.282 44.755 1.00 38.99 245 ALA B CA 1
ATOM 3314 C C . ALA B 1 245 ? -35.563 -0.097 44.033 1.00 36.45 245 ALA B C 1
ATOM 3315 O O . ALA B 1 245 ? -36.640 0.409 44.367 1.00 34.33 245 ALA B O 1
ATOM 3317 N N . LYS B 1 246 ? -35.464 -0.982 43.034 1.00 32.24 246 LYS B N 1
ATOM 3318 C CA . LYS B 1 246 ? -36.653 -1.441 42.327 1.00 37.94 246 LYS B CA 1
ATOM 3319 C C . LYS B 1 246 ? -37.614 -2.141 43.274 1.00 39.20 246 LYS B C 1
ATOM 3320 O O . LYS B 1 246 ? -38.829 -1.929 43.204 1.00 37.51 246 LYS B O 1
ATOM 3326 N N . GLU B 1 247 ? -37.081 -2.963 44.179 1.00 41.15 247 GLU B N 1
ATOM 3327 C CA . GLU B 1 247 ? -37.922 -3.658 45.146 1.00 44.33 247 GLU B CA 1
ATOM 3328 C C . GLU B 1 247 ? -38.520 -2.683 46.147 1.00 37.10 247 GLU B C 1
ATOM 3329 O O . GLU B 1 247 ? -39.684 -2.820 46.540 1.00 40.67 247 GLU B O 1
ATOM 3335 N N . GLU B 1 248 ? -37.732 -1.693 46.566 1.00 35.83 248 GLU B N 1
ATOM 3336 C CA . GLU B 1 248 ? -38.208 -0.684 47.505 1.00 40.59 248 GLU B CA 1
ATOM 3337 C C . GLU B 1 248 ? -39.352 0.129 46.912 1.00 34.94 248 GLU B C 1
ATOM 3338 O O . GLU B 1 248 ? -40.383 0.341 47.561 1.00 39.15 248 GLU B O 1
ATOM 3344 N N . VAL B 1 249 ? -39.185 0.596 45.673 1.00 37.33 249 VAL B N 1
ATOM 3345 C CA . VAL B 1 249 ? -40.210 1.415 45.032 1.00 37.50 249 VAL B CA 1
ATOM 3346 C C . VAL B 1 249 ? -41.468 0.595 44.771 1.00 39.25 249 VAL B C 1
ATOM 3347 O O . VAL B 1 249 ? -42.590 1.080 44.955 1.00 36.91 249 VAL B O 1
ATOM 3351 N N . LYS B 1 250 ? -41.300 -0.655 44.332 1.00 37.88 250 LYS B N 1
ATOM 3352 C CA . LYS B 1 250 ? -42.442 -1.537 44.126 1.00 38.78 250 LYS B CA 1
ATOM 3353 C C . LYS B 1 250 ? -43.234 -1.725 45.413 1.00 41.09 250 LYS B C 1
ATOM 3354 O O . LYS B 1 250 ? -44.463 -1.599 45.422 1.00 41.40 250 LYS B O 1
ATOM 3360 N N . ALA B 1 251 ? -42.540 -2.006 46.521 1.00 45.76 251 ALA B N 1
ATOM 3361 C CA . ALA B 1 251 ? -43.227 -2.200 47.794 1.00 41.52 251 ALA B CA 1
ATOM 3362 C C . ALA B 1 251 ? -43.927 -0.924 48.244 1.00 40.83 251 ALA B C 1
ATOM 3363 O O . ALA B 1 251 ? -45.049 -0.973 48.759 1.00 42.38 251 ALA B O 1
ATOM 3365 N N . ALA B 1 252 ? -43.277 0.229 48.064 1.00 38.77 252 ALA B N 1
ATOM 3366 C CA . ALA B 1 252 ? -43.872 1.487 48.505 1.00 43.04 252 ALA B CA 1
ATOM 3367 C C . ALA B 1 252 ? -45.108 1.830 47.681 1.00 44.97 252 ALA B C 1
ATOM 3368 O O . ALA B 1 252 ? -46.134 2.242 48.236 1.00 42.55 252 ALA B O 1
ATOM 3370 N N . GLN B 1 253 ? -45.033 1.659 46.359 1.00 44.76 253 GLN B N 1
ATOM 3371 C CA . GLN B 1 253 ? -46.177 1.964 45.507 1.00 39.96 253 GLN B CA 1
ATOM 3372 C C . GLN B 1 253 ? -47.315 0.983 45.746 1.00 48.84 253 GLN B C 1
ATOM 3373 O O . GLN B 1 253 ? -48.491 1.370 45.733 1.00 60.38 253 GLN B O 1
ATOM 3379 N N . GLN B 1 254 ? -46.986 -0.290 45.976 1.00 46.10 254 GLN B N 1
ATOM 3380 C CA . GLN B 1 254 ? -48.019 -1.274 46.273 1.00 46.25 254 GLN B CA 1
ATOM 3381 C C . GLN B 1 254 ? -48.637 -1.036 47.646 1.00 53.64 254 GLN B C 1
ATOM 3382 O O . GLN B 1 254 ? -49.816 -1.341 47.851 1.00 53.89 254 GLN B O 1
ATOM 3388 N N . ALA B 1 255 ? -47.874 -0.491 48.598 1.00 46.45 255 ALA B N 1
ATOM 3389 C CA . ALA B 1 255 ? -48.469 -0.123 49.876 1.00 44.58 255 ALA B CA 1
ATOM 3390 C C . ALA B 1 255 ? -49.256 1.175 49.786 1.00 41.69 255 ALA B C 1
ATOM 3391 O O . ALA B 1 255 ? -49.851 1.594 50.783 1.00 50.25 255 ALA B O 1
ATOM 3393 N N . GLY B 1 256 ? -49.280 1.808 48.615 1.00 49.23 256 GLY B N 1
ATOM 3394 C CA . GLY B 1 256 ? -50.047 3.022 48.430 1.00 44.90 256 GLY B CA 1
ATOM 3395 C C . GLY B 1 256 ? -49.449 4.229 49.110 1.00 50.13 256 GLY B C 1
ATOM 3396 O O . GLY B 1 256 ? -50.179 5.170 49.437 1.00 50.88 256 GLY B O 1
ATOM 3397 N N . LEU B 1 257 ? -48.134 4.232 49.326 1.00 42.05 257 LEU B N 1
ATOM 3398 C CA . LEU B 1 257 ? -47.467 5.355 49.974 1.00 47.14 257 LEU B CA 1
ATOM 3399 C C . LEU B 1 257 ? -47.346 6.485 48.961 1.00 48.75 257 LEU B C 1
ATOM 3400 O O . LEU B 1 257 ? -46.586 6.385 47.992 1.00 45.86 257 LEU B O 1
ATOM 3405 N N . LYS B 1 258 ? -48.109 7.547 49.169 1.00 46.51 258 LYS B N 1
ATOM 3406 C CA . LYS B 1 258 ? -48.103 8.664 48.248 1.00 43.97 258 LYS B CA 1
ATOM 3407 C C . LYS B 1 258 ? -46.947 9.602 48.567 1.00 47.69 258 LYS B C 1
ATOM 3408 O O . LYS B 1 258 ? -46.424 9.602 49.684 1.00 51.50 258 LYS B O 1
ATOM 3414 N N . PRO B 1 259 ? -46.508 10.393 47.591 1.00 46.19 259 PRO B N 1
ATOM 3415 C CA . PRO B 1 259 ? -45.466 11.385 47.871 1.00 49.87 259 PRO B CA 1
ATOM 3416 C C . PRO B 1 259 ? -45.912 12.356 48.953 1.00 47.94 259 PRO B C 1
ATOM 3417 O O . PRO B 1 259 ? -47.088 12.712 49.050 1.00 47.50 259 PRO B O 1
ATOM 3421 N N . ALA B 1 260 ? -44.956 12.776 49.780 1.00 48.93 260 ALA B N 1
ATOM 3422 C CA . ALA B 1 260 ? -45.194 13.804 50.784 1.00 46.70 260 ALA B CA 1
ATOM 3423 C C . ALA B 1 260 ? -44.843 15.189 50.267 1.00 52.40 260 ALA B C 1
ATOM 3424 O O . ALA B 1 260 ? -44.395 16.050 51.034 1.00 60.83 260 ALA B O 1
ATOM 3426 N N . GLU B 1 261 ? -45.071 15.425 48.981 1.00 52.11 261 GLU B N 1
ATOM 3427 C CA . GLU B 1 261 ? -44.833 16.696 48.324 1.00 47.02 261 GLU B CA 1
ATOM 3428 C C . GLU B 1 261 ? -46.148 17.174 47.729 1.00 52.27 261 GLU B C 1
ATOM 3429 O O . GLU B 1 261 ? -47.069 16.384 47.496 1.00 50.92 261 GLU B O 1
ATOM 3435 N N . ASP B 1 262 ? -46.236 18.478 47.489 1.00 48.06 262 ASP B N 1
ATOM 3436 C CA . ASP B 1 262 ? -47.429 19.056 46.877 1.00 45.33 262 ASP B CA 1
ATOM 3437 C C . ASP B 1 262 ? -47.356 18.787 45.378 1.00 45.07 262 ASP B C 1
ATOM 3438 O O . ASP B 1 262 ? -46.871 19.609 44.599 1.00 44.87 262 ASP B O 1
ATOM 3443 N N . CYS B 1 263 ? -47.842 17.610 44.968 1.00 45.48 263 CYS B N 1
ATOM 3444 C CA . CYS B 1 263 ? -47.751 17.230 43.561 1.00 41.36 263 CYS B CA 1
ATOM 3445 C C . CYS B 1 263 ? -48.678 18.059 42.689 1.00 44.89 263 CYS B C 1
ATOM 3446 O O . CYS B 1 263 ? -48.378 18.285 41.510 1.00 45.04 263 CYS B O 1
ATOM 3449 N N . ALA B 1 264 ? -49.809 18.505 43.237 1.00 47.74 264 ALA B N 1
ATOM 3450 C CA . ALA B 1 264 ? -50.662 19.435 42.509 1.00 49.55 264 ALA B CA 1
ATOM 3451 C C . ALA B 1 264 ? -49.904 20.714 42.172 1.00 46.92 264 ALA B C 1
ATOM 3452 O O . ALA B 1 264 ? -49.896 21.160 41.019 1.00 50.65 264 ALA B O 1
ATOM 3454 N N . ALA B 1 265 ? -49.253 21.316 43.171 1.00 45.40 265 ALA B N 1
ATOM 3455 C CA . ALA B 1 265 ? -48.547 22.573 42.938 1.00 49.56 265 ALA B CA 1
ATOM 3456 C C . ALA B 1 265 ? -47.372 22.391 41.981 1.00 52.56 265 ALA B C 1
ATOM 3457 O O . ALA B 1 265 ? -47.101 23.265 41.152 1.00 51.24 265 ALA B O 1
ATOM 3459 N N . GLU B 1 266 ? -46.653 21.271 42.083 1.00 47.65 266 GLU B N 1
ATOM 3460 C CA . GLU B 1 266 ? -45.571 21.031 41.132 1.00 43.17 266 GLU B CA 1
ATOM 3461 C C . GLU B 1 266 ? -46.112 20.839 39.724 1.00 49.39 266 GLU B C 1
ATOM 3462 O O . GLU B 1 266 ? -45.506 21.305 38.751 1.00 50.17 266 GLU B O 1
ATOM 3468 N N . GLY B 1 267 ? -47.252 20.153 39.601 1.00 49.92 267 GLY B N 1
ATOM 3469 C CA . GLY B 1 267 ? -47.855 19.963 38.292 1.00 46.04 267 GLY B CA 1
ATOM 3470 C C . GLY B 1 267 ? -48.204 21.269 37.603 1.00 53.90 267 GLY B C 1
ATOM 3471 O O . GLY B 1 267 ? -47.918 21.453 36.416 1.00 54.81 267 GLY B O 1
ATOM 3472 N N . VAL B 1 268 ? -48.841 22.191 38.332 1.00 50.96 268 VAL B N 1
ATOM 3473 C CA . VAL B 1 268 ? -49.177 23.487 37.745 1.00 56.66 268 VAL B CA 1
ATOM 3474 C C . VAL B 1 268 ? -47.906 24.233 37.352 1.00 49.77 268 VAL B C 1
ATOM 3475 O O . VAL B 1 268 ? -47.816 24.803 36.260 1.00 56.96 268 VAL B O 1
ATOM 3479 N N . ALA B 1 269 ? -46.902 24.234 38.235 1.00 49.35 269 ALA B N 1
ATOM 3480 C CA . ALA B 1 269 ? -45.660 24.951 37.965 1.00 46.72 269 ALA B CA 1
ATOM 3481 C C . ALA B 1 269 ? -44.987 24.458 36.693 1.00 50.48 269 ALA B C 1
ATOM 3482 O O . ALA B 1 269 ? -44.367 25.249 35.974 1.00 52.00 269 ALA B O 1
ATOM 3484 N N . LEU B 1 270 ? -45.104 23.164 36.393 1.00 49.84 270 LEU B N 1
ATOM 3485 C CA . LEU B 1 270 ? -44.426 22.614 35.226 1.00 50.51 270 LEU B CA 1
ATOM 3486 C C . LEU B 1 270 ? -45.110 23.015 33.923 1.00 51.48 270 LEU B C 1
ATOM 3487 O O . LEU B 1 270 ? -44.457 23.053 32.874 1.00 60.72 270 LEU B O 1
ATOM 3492 N N . GLY B 1 271 ? -46.404 23.317 33.960 1.00 57.53 271 GLY B N 1
ATOM 3493 C CA . GLY B 1 271 ? -47.118 23.733 32.760 1.00 55.16 271 GLY B CA 1
ATOM 3494 C C . GLY B 1 271 ? -47.531 22.615 31.821 1.00 58.62 271 GLY B C 1
ATOM 3495 O O . GLY B 1 271 ? -48.002 21.560 32.250 1.00 74.49 271 GLY B O 1
ATOM 3496 N N . LYS C 1 38 ? -11.535 -27.097 84.219 1.00 91.09 38 LYS C N 1
ATOM 3497 C CA . LYS C 1 38 ? -10.109 -27.297 83.995 1.00 91.88 38 LYS C CA 1
ATOM 3498 C C . LYS C 1 38 ? -9.619 -26.476 82.806 1.00 87.41 38 LYS C C 1
ATOM 3499 O O . LYS C 1 38 ? -8.447 -26.548 82.429 1.00 83.73 38 LYS C O 1
ATOM 3505 N N . LEU C 1 39 ? -10.519 -25.694 82.219 1.00 82.88 39 LEU C N 1
ATOM 3506 C CA . LEU C 1 39 ? -10.209 -24.849 81.076 1.00 74.74 39 LEU C CA 1
ATOM 3507 C C . LEU C 1 39 ? -10.375 -23.380 81.444 1.00 65.82 39 LEU C C 1
ATOM 3508 O O . LEU C 1 39 ? -11.389 -22.986 82.033 1.00 58.75 39 LEU C O 1
ATOM 3513 N N . ALA C 1 40 ? -9.382 -22.572 81.079 1.00 56.55 40 ALA C N 1
ATOM 3514 C CA . ALA C 1 40 ? -9.472 -21.136 81.264 1.00 48.31 40 ALA C CA 1
ATOM 3515 C C . ALA C 1 40 ? -10.496 -20.550 80.298 1.00 49.79 40 ALA C C 1
ATOM 3516 O O . ALA C 1 40 ? -10.791 -21.143 79.263 1.00 48.94 40 ALA C O 1
ATOM 3518 N N . PRO C 1 41 ? -11.065 -19.391 80.622 1.00 49.83 41 PRO C N 1
ATOM 3519 C CA . PRO C 1 41 ? -11.957 -18.731 79.660 1.00 40.17 41 PRO C CA 1
ATOM 3520 C C . PRO C 1 41 ? -11.194 -18.343 78.403 1.00 38.92 41 PRO C C 1
ATOM 3521 O O . PRO C 1 41 ? -10.112 -17.758 78.468 1.00 37.62 41 PRO C O 1
ATOM 3525 N N . GLY C 1 42 ? -11.754 -18.693 77.250 1.00 35.90 42 GLY C N 1
ATOM 3526 C CA . GLY C 1 42 ? -11.200 -18.220 76.003 1.00 34.94 42 GLY C CA 1
ATOM 3527 C C . GLY C 1 42 ? -11.416 -16.729 75.827 1.00 42.37 42 GLY C C 1
ATOM 3528 O O . GLY C 1 42 ? -12.297 -16.120 76.434 1.00 42.91 42 GLY C O 1
ATOM 3529 N N . TYR C 1 43 ? -10.569 -16.123 74.993 1.00 38.62 43 TYR C N 1
ATOM 3530 C CA . TYR C 1 43 ? -10.773 -14.723 74.641 1.00 41.56 43 TYR C CA 1
ATOM 3531 C C . TYR C 1 43 ? -12.027 -14.536 73.799 1.00 35.10 43 TYR C C 1
ATOM 3532 O O . TYR C 1 43 ? -12.747 -13.549 73.963 1.00 31.23 43 TYR C O 1
ATOM 3541 N N . LEU C 1 44 ? -12.282 -15.453 72.869 1.00 34.38 44 LEU C N 1
ATOM 3542 C CA . LEU C 1 44 ? -13.297 -15.248 71.847 1.00 36.99 44 LEU C CA 1
ATOM 3543 C C . LEU C 1 44 ? -14.659 -15.766 72.283 1.00 45.47 44 LEU C C 1
ATOM 3544 O O . LEU C 1 44 ? -14.773 -16.855 72.858 1.00 43.57 44 LEU C O 1
ATOM 3549 N N . GLU C 1 45 ? -15.692 -14.977 71.994 1.00 39.09 45 GLU C N 1
ATOM 3550 C CA . GLU C 1 45 ? -17.054 -15.470 72.097 1.00 41.32 45 GLU C CA 1
ATOM 3551 C C . GLU C 1 45 ? -17.288 -16.531 71.024 1.00 43.78 45 GLU C C 1
ATOM 3552 O O . GLU C 1 45 ? -16.639 -16.512 69.974 1.00 47.12 45 GLU C O 1
ATOM 3558 N N . PRO C 1 46 ? -18.200 -17.477 71.267 1.00 55.34 46 PRO C N 1
ATOM 3559 C CA . PRO C 1 46 ? -18.438 -18.540 70.273 1.00 42.33 46 PRO C CA 1
ATOM 3560 C C . PRO C 1 46 ? -18.732 -18.015 68.876 1.00 48.63 46 PRO C C 1
ATOM 3561 O O . PRO C 1 46 ? -18.258 -18.593 67.889 1.00 42.87 46 PRO C O 1
ATOM 3565 N N . ALA C 1 47 ? -19.504 -16.929 68.767 1.00 38.92 47 ALA C N 1
ATOM 3566 C CA . ALA C 1 47 ? -19.851 -16.378 67.461 1.00 48.10 47 ALA C CA 1
ATOM 3567 C C . ALA C 1 47 ? -18.644 -15.806 66.726 1.00 49.46 47 ALA C C 1
ATOM 3568 O O . ALA C 1 47 ? -18.724 -15.582 65.513 1.00 48.17 47 ALA C O 1
ATOM 3570 N N . ASP C 1 48 ? -17.539 -15.557 67.426 1.00 49.45 48 ASP C N 1
ATOM 3571 C CA . ASP C 1 48 ? -16.324 -15.030 66.821 1.00 41.04 48 ASP C CA 1
ATOM 3572 C C . ASP C 1 48 ? -15.265 -16.096 66.578 1.00 44.02 48 ASP C C 1
ATOM 3573 O O . ASP C 1 48 ? -14.163 -15.764 66.131 1.00 38.31 48 ASP C O 1
ATOM 3578 N N . LEU C 1 49 ? -15.560 -17.357 66.875 1.00 34.97 49 LEU C N 1
ATOM 3579 C CA . LEU C 1 49 ? -14.636 -18.425 66.536 1.00 40.89 49 LEU C CA 1
ATOM 3580 C C . LEU C 1 49 ? -14.675 -18.689 65.032 1.00 40.43 49 LEU C C 1
ATOM 3581 O O . LEU C 1 49 ? -15.746 -18.640 64.420 1.00 46.87 49 LEU C O 1
ATOM 3586 N N . PRO C 1 50 ? -13.527 -18.949 64.408 1.00 40.57 50 PRO C N 1
ATOM 3587 C CA . PRO C 1 50 ? -13.527 -19.342 62.993 1.00 41.63 50 PRO C CA 1
ATOM 3588 C C . PRO C 1 50 ? -14.352 -20.601 62.764 1.00 43.78 50 PRO C C 1
ATOM 3589 O O . PRO C 1 50 ? -14.374 -21.513 63.593 1.00 47.72 50 PRO C O 1
ATOM 3593 N N . VAL C 1 51 ? -15.033 -20.639 61.624 1.00 47.96 51 VAL C N 1
ATOM 3594 C CA . VAL C 1 51 ? -15.992 -21.692 61.306 1.00 44.59 51 VAL C CA 1
ATOM 3595 C C . VAL C 1 51 ? -15.263 -22.810 60.567 1.00 44.89 51 VAL C C 1
ATOM 3596 O O . VAL C 1 51 ? -14.857 -22.642 59.413 1.00 43.05 51 VAL C O 1
ATOM 3600 N N . ARG C 1 52 ? -15.094 -23.949 61.243 1.00 37.96 52 ARG C N 1
ATOM 3601 C CA . ARG C 1 52 ? -14.384 -25.089 60.666 1.00 48.11 52 ARG C CA 1
ATOM 3602 C C . ARG C 1 52 ? -14.927 -25.472 59.291 1.00 47.82 52 ARG C C 1
ATOM 3603 O O . ARG C 1 52 ? -14.154 -25.679 58.348 1.00 41.13 52 ARG C O 1
ATOM 3611 N N . LEU C 1 53 ? -16.258 -25.581 59.161 1.00 41.67 53 LEU C N 1
ATOM 3612 C CA . LEU C 1 53 ? -16.846 -26.069 57.911 1.00 47.37 53 LEU C CA 1
ATOM 3613 C C . LEU C 1 53 ? -16.498 -25.179 56.731 1.00 47.65 53 LEU C C 1
ATOM 3614 O O . LEU C 1 53 ? -16.290 -25.670 55.615 1.00 45.92 53 LEU C O 1
ATOM 3619 N N . ALA C 1 54 ? -16.440 -23.867 56.950 1.00 41.15 54 ALA C N 1
ATOM 3620 C CA . ALA C 1 54 ? -16.145 -22.965 55.844 1.00 41.21 54 ALA C CA 1
ATOM 3621 C C . ALA C 1 54 ? -14.671 -23.020 55.463 1.00 40.39 54 ALA C C 1
ATOM 3622 O O . ALA C 1 54 ? -14.326 -22.925 54.280 1.00 41.49 54 ALA C O 1
ATOM 3624 N N . LEU C 1 55 ? -13.790 -23.206 56.444 1.00 36.05 55 LEU C N 1
ATOM 3625 C CA . LEU C 1 55 ? -12.359 -23.065 56.212 1.00 43.23 55 LEU C CA 1
ATOM 3626 C C . LEU C 1 55 ? -11.674 -24.363 55.805 1.00 47.65 55 LEU C C 1
ATOM 3627 O O . LEU C 1 55 ? -10.622 -24.316 55.157 1.00 46.25 55 LEU C O 1
ATOM 3632 N N . LEU C 1 56 ? -12.237 -25.510 56.160 1.00 43.13 56 LEU C N 1
ATOM 3633 C CA . LEU C 1 56 ? -11.582 -26.794 55.972 1.00 42.41 56 LEU C CA 1
ATOM 3634 C C . LEU C 1 56 ? -12.306 -27.613 54.912 1.00 42.43 56 LEU C C 1
ATOM 3635 O O . LEU C 1 56 ? -13.521 -27.496 54.731 1.00 40.93 56 LEU C O 1
ATOM 3640 N N . GLY C 1 57 ? -11.544 -28.423 54.194 1.00 39.89 57 GLY C N 1
ATOM 3641 C CA . GLY C 1 57 ? -12.148 -29.408 53.328 1.00 44.58 57 GLY C CA 1
ATOM 3642 C C . GLY C 1 57 ? -12.569 -30.641 54.102 1.00 38.00 57 GLY C C 1
ATOM 3643 O O . GLY C 1 57 ? -12.303 -30.792 55.293 1.00 45.41 57 GLY C O 1
ATOM 3644 N N . ALA C 1 58 ? -13.251 -31.539 53.407 1.00 43.93 58 ALA C N 1
ATOM 3645 C CA . ALA C 1 58 ? -13.604 -32.809 54.012 1.00 37.97 58 ALA C CA 1
ATOM 3646 C C . ALA C 1 58 ? -12.331 -33.609 54.297 1.00 42.28 58 ALA C C 1
ATOM 3647 O O . ALA C 1 58 ? -11.307 -33.417 53.635 1.00 38.28 58 ALA C O 1
ATOM 3649 N N . PRO C 1 59 ? -12.359 -34.494 55.290 1.00 42.78 59 PRO C N 1
ATOM 3650 C CA . PRO C 1 59 ? -11.201 -35.359 55.545 1.00 42.74 59 PRO C CA 1
ATOM 3651 C C . PRO C 1 59 ? -10.939 -36.273 54.367 1.00 43.79 59 PRO C C 1
ATOM 3652 O O . PRO C 1 59 ? -11.818 -36.442 53.505 1.00 33.26 59 PRO C O 1
ATOM 3656 N N . PRO C 1 60 ? -9.741 -36.857 54.273 1.00 39.50 60 PRO C N 1
ATOM 3657 C CA . PRO C 1 60 ? -9.435 -37.765 53.161 1.00 40.06 60 PRO C CA 1
ATOM 3658 C C . PRO C 1 60 ? -10.500 -38.842 53.010 1.00 37.27 60 PRO C C 1
ATOM 3659 O O . PRO C 1 60 ? -10.906 -39.475 53.985 1.00 34.98 60 PRO C O 1
ATOM 3663 N N . LYS C 1 61 ? -10.964 -39.033 51.777 1.00 40.86 61 LYS C N 1
ATOM 3664 C CA . LYS C 1 61 ? -12.003 -40.011 51.506 1.00 43.50 61 LYS C CA 1
ATOM 3665 C C . LYS C 1 61 ? -11.410 -41.418 51.505 1.00 40.54 61 LYS C C 1
ATOM 3666 O O . LYS C 1 61 ? -10.208 -41.598 51.290 1.00 36.05 61 LYS C O 1
ATOM 3672 N N . PRO C 1 62 ? -12.230 -42.437 51.748 1.00 43.60 62 PRO C N 1
ATOM 3673 C CA . PRO C 1 62 ? -11.745 -43.815 51.614 1.00 38.17 62 PRO C CA 1
ATOM 3674 C C . PRO C 1 62 ? -11.255 -44.079 50.196 1.00 37.88 62 PRO C C 1
ATOM 3675 O O . PRO C 1 62 ? -11.841 -43.606 49.220 1.00 37.49 62 PRO C O 1
ATOM 3679 N N . GLY C 1 63 ? -10.168 -44.844 50.091 1.00 34.87 63 GLY C N 1
ATOM 3680 C CA . GLY C 1 63 ? -9.611 -45.188 48.797 1.00 35.34 63 GLY C CA 1
ATOM 3681 C C . GLY C 1 63 ? -8.906 -44.065 48.067 1.00 36.44 63 GLY C C 1
ATOM 3682 O O . GLY C 1 63 ? -8.506 -44.254 46.915 1.00 36.04 63 GLY C O 1
ATOM 3683 N N . SER C 1 64 ? -8.731 -42.906 48.695 1.00 33.93 64 SER C N 1
ATOM 3684 C CA . SER C 1 64 ? -8.131 -41.764 48.027 1.00 35.19 64 SER C CA 1
ATOM 3685 C C . SER C 1 64 ? -6.628 -41.730 48.269 1.00 35.62 64 SER C C 1
ATOM 3686 O O . SER C 1 64 ? -6.118 -42.281 49.249 1.00 38.03 64 SER C O 1
ATOM 3689 N N . ALA C 1 65 ? -5.919 -41.068 47.351 1.00 34.41 65 ALA C N 1
ATOM 3690 C CA . ALA C 1 65 ? -4.497 -40.816 47.558 1.00 33.12 65 ALA C CA 1
ATOM 3691 C C . ALA C 1 65 ? -4.261 -39.937 48.777 1.00 31.20 65 ALA C C 1
ATOM 3692 O O . ALA C 1 65 ? -3.230 -40.070 49.444 1.00 37.53 65 ALA C O 1
ATOM 3694 N N . ALA C 1 66 ? -5.202 -39.041 49.091 1.00 33.13 66 ALA C N 1
ATOM 3695 C CA . ALA C 1 66 ? -5.085 -38.249 50.310 1.00 30.98 66 ALA C CA 1
ATOM 3696 C C . ALA C 1 66 ? -5.044 -39.144 51.541 1.00 29.15 66 ALA C C 1
ATOM 3697 O O . ALA C 1 66 ? -4.242 -38.922 52.453 1.00 28.31 66 ALA C O 1
ATOM 3699 N N . LEU C 1 67 ? -5.901 -40.167 51.582 1.00 33.10 67 LEU C N 1
ATOM 3700 C CA . LEU C 1 67 ? -5.853 -41.119 52.685 1.00 29.54 67 LEU C CA 1
ATOM 3701 C C . LEU C 1 67 ? -4.552 -41.909 52.667 1.00 31.27 67 LEU C C 1
ATOM 3702 O O . LEU C 1 67 ? -3.965 -42.174 53.723 1.00 31.45 67 LEU C O 1
ATOM 3707 N N . ALA C 1 68 ? -4.087 -42.291 51.473 1.00 31.60 68 ALA C N 1
ATOM 3708 C CA . ALA C 1 68 ? -2.806 -42.979 51.362 1.00 31.93 68 ALA C CA 1
ATOM 3709 C C . ALA C 1 68 ? -1.675 -42.117 51.906 1.00 31.85 68 ALA C C 1
ATOM 3710 O O . ALA C 1 68 ? -0.760 -42.625 52.563 1.00 33.26 68 ALA C O 1
ATOM 3712 N N . ARG C 1 69 ? -1.732 -40.804 51.664 1.00 33.42 69 ARG C N 1
ATOM 3713 C CA . ARG C 1 69 ? -0.722 -39.910 52.223 1.00 29.90 69 ARG C CA 1
ATOM 3714 C C . ARG C 1 69 ? -0.746 -39.940 53.746 1.00 28.38 69 ARG C C 1
ATOM 3715 O O . ARG C 1 69 ? 0.307 -39.891 54.392 1.00 34.44 69 ARG C O 1
ATOM 3723 N N . ASP C 1 70 ? -1.937 -40.019 54.340 1.00 33.77 70 ASP C N 1
ATOM 3724 C CA . ASP C 1 70 ? -2.028 -40.125 55.793 1.00 33.23 70 ASP C CA 1
ATOM 3725 C C . ASP C 1 70 ? -1.401 -41.419 56.301 1.00 31.42 70 ASP C C 1
ATOM 3726 O O . ASP C 1 70 ? -0.716 -41.422 57.330 1.00 32.44 70 ASP C O 1
ATOM 3731 N N . GLU C 1 71 ? -1.640 -42.534 55.608 1.00 33.17 71 GLU C N 1
ATOM 3732 C CA . GLU C 1 71 ? -1.045 -43.798 56.034 1.00 38.55 71 GLU C CA 1
ATOM 3733 C C . GLU C 1 71 ? 0.463 -43.790 55.831 1.00 32.69 71 GLU C C 1
ATOM 3734 O O . GLU C 1 71 ? 1.211 -44.333 56.653 1.00 37.10 71 GLU C O 1
ATOM 3740 N N . GLU C 1 72 ? 0.918 -43.195 54.731 1.00 33.29 72 GLU C N 1
ATOM 3741 C CA . GLU C 1 72 ? 2.347 -43.047 54.493 1.00 37.11 72 GLU C CA 1
ATOM 3742 C C . GLU C 1 72 ? 2.993 -42.209 55.591 1.00 39.30 72 GLU C C 1
ATOM 3743 O O . GLU C 1 72 ? 4.055 -42.567 56.115 1.00 38.23 72 GLU C O 1
ATOM 3749 N N . ALA C 1 73 ? 2.354 -41.095 55.966 1.00 35.97 73 ALA C N 1
ATOM 3750 C CA . ALA C 1 73 ? 2.876 -40.264 57.048 1.00 39.59 73 ALA C CA 1
ATOM 3751 C C . ALA C 1 73 ? 2.868 -41.012 58.375 1.00 38.43 73 ALA C C 1
ATOM 3752 O O . ALA C 1 73 ? 3.789 -40.862 59.187 1.00 36.14 73 ALA C O 1
ATOM 3754 N N . ARG C 1 74 ? 1.831 -41.812 58.620 1.00 33.08 74 ARG C N 1
ATOM 3755 C CA . ARG C 1 74 ? 1.797 -42.634 59.824 1.00 33.91 74 ARG C CA 1
ATOM 3756 C C . ARG C 1 74 ? 2.968 -43.609 59.859 1.00 39.05 74 ARG C C 1
ATOM 3757 O O . ARG C 1 74 ? 3.658 -43.732 60.878 1.00 35.49 74 ARG C O 1
ATOM 3765 N N . ARG C 1 75 ? 3.207 -44.315 58.751 1.00 36.81 75 ARG C N 1
ATOM 3766 C CA . ARG C 1 75 ? 4.275 -45.309 58.733 1.00 37.51 75 ARG C CA 1
ATOM 3767 C C . ARG C 1 75 ? 5.637 -44.658 58.929 1.00 33.79 75 ARG C C 1
ATOM 3768 O O . ARG C 1 75 ? 6.492 -45.194 59.644 1.00 40.65 75 ARG C O 1
ATOM 3776 N N . ALA C 1 76 ? 5.857 -43.500 58.305 1.00 34.09 76 ALA C N 1
ATOM 3777 C CA . ALA C 1 76 ? 7.113 -42.787 58.505 1.00 38.40 76 ALA C CA 1
ATOM 3778 C C . ALA C 1 76 ? 7.256 -42.329 59.949 1.00 34.88 76 ALA C C 1
ATOM 3779 O O . ALA C 1 76 ? 8.359 -42.343 60.506 1.00 41.50 76 ALA C O 1
ATOM 3781 N N . ALA C 1 77 ? 6.147 -41.927 60.574 1.00 42.59 77 ALA C N 1
ATOM 3782 C CA . ALA C 1 77 ? 6.201 -41.456 61.954 1.00 44.30 77 ALA C CA 1
ATOM 3783 C C . ALA C 1 77 ? 6.468 -42.597 62.929 1.00 42.37 77 ALA C C 1
ATOM 3784 O O . ALA C 1 77 ? 7.250 -42.441 63.874 1.00 41.84 77 ALA C O 1
ATOM 3786 N N . LEU C 1 78 ? 5.822 -43.748 62.726 1.00 38.13 78 LEU C N 1
ATOM 3787 C CA . LEU C 1 78 ? 5.978 -44.857 63.659 1.00 39.03 78 LEU C CA 1
ATOM 3788 C C . LEU C 1 78 ? 7.373 -45.462 63.613 1.00 41.16 78 LEU C C 1
ATOM 3789 O O . LEU C 1 78 ? 7.755 -46.176 64.546 1.00 41.06 78 LEU C O 1
ATOM 3794 N N . ALA C 1 79 ? 8.142 -45.197 62.555 1.00 38.27 79 ALA C N 1
ATOM 3795 C CA . ALA C 1 79 ? 9.538 -45.612 62.542 1.00 38.81 79 ALA C CA 1
ATOM 3796 C C . ALA C 1 79 ? 10.328 -44.951 63.660 1.00 40.19 79 ALA C C 1
ATOM 3797 O O . ALA C 1 79 ? 11.377 -45.469 64.057 1.00 43.43 79 ALA C O 1
ATOM 3799 N N . LEU C 1 80 ? 9.844 -43.822 64.174 1.00 35.63 80 LEU C N 1
ATOM 3800 C CA . LEU C 1 80 ? 10.478 -43.112 65.271 1.00 34.46 80 LEU C CA 1
ATOM 3801 C C . LEU C 1 80 ? 10.053 -43.630 66.638 1.00 34.28 80 LEU C C 1
ATOM 3802 O O . LEU C 1 80 ? 10.434 -43.034 67.649 1.00 33.43 80 LEU C O 1
ATOM 3807 N N . ARG C 1 81 ? 9.278 -44.716 66.695 1.00 37.11 81 ARG C N 1
ATOM 3808 C CA . ARG C 1 81 ? 8.921 -45.297 67.982 1.00 39.69 81 ARG C CA 1
ATOM 3809 C C . ARG C 1 81 ? 10.178 -45.687 68.748 1.00 38.74 81 ARG C C 1
ATOM 3810 O O . ARG C 1 81 ? 11.082 -46.320 68.199 1.00 39.69 81 ARG C O 1
ATOM 3818 N N . GLY C 1 82 ? 10.236 -45.291 70.017 1.00 34.11 82 GLY C N 1
ATOM 3819 C CA . GLY C 1 82 ? 11.379 -45.558 70.860 1.00 31.82 82 GLY C CA 1
ATOM 3820 C C . GLY C 1 82 ? 12.450 -44.490 70.836 1.00 36.72 82 GLY C C 1
ATOM 3821 O O . GLY C 1 82 ? 13.415 -44.591 71.603 1.00 37.15 82 GLY C O 1
ATOM 3822 N N . SER C 1 83 ? 12.306 -43.469 69.995 1.00 33.54 83 SER C N 1
ATOM 3823 C CA . SER C 1 83 ? 13.334 -42.457 69.821 1.00 33.99 83 SER C CA 1
ATOM 3824 C C . SER C 1 83 ? 13.104 -41.292 70.776 1.00 34.12 83 SER C C 1
ATOM 3825 O O . SER C 1 83 ? 12.042 -41.145 71.384 1.00 37.25 83 SER C O 1
ATOM 3828 N N . SER C 1 84 ? 14.124 -40.441 70.889 1.00 31.99 84 SER C N 1
ATOM 3829 C CA . SER C 1 84 ? 13.977 -39.233 71.690 1.00 39.14 84 SER C CA 1
ATOM 3830 C C . SER C 1 84 ? 12.902 -38.314 71.120 1.00 34.14 84 SER C C 1
ATOM 3831 O O . SER C 1 84 ? 12.233 -37.606 71.878 1.00 39.09 84 SER C O 1
ATOM 3834 N N . ARG C 1 85 ? 12.731 -38.299 69.793 1.00 35.79 85 ARG C N 1
ATOM 3835 C CA . ARG C 1 85 ? 11.672 -37.488 69.198 1.00 37.94 85 ARG C CA 1
ATOM 3836 C C . ARG C 1 85 ? 10.297 -37.950 69.663 1.00 28.03 85 ARG C C 1
ATOM 3837 O O . ARG C 1 85 ? 9.404 -37.128 69.889 1.00 37.89 85 ARG C O 1
ATOM 3845 N N . GLU C 1 86 ? 10.106 -39.263 69.814 1.00 35.96 86 GLU C N 1
ATOM 3846 C CA . GLU C 1 86 ? 8.837 -39.759 70.339 1.00 33.36 86 GLU C CA 1
ATOM 3847 C C . GLU C 1 86 ? 8.634 -39.308 71.779 1.00 39.35 86 GLU C C 1
ATOM 3848 O O . GLU C 1 86 ? 7.525 -38.925 72.167 1.00 33.75 86 GLU C O 1
ATOM 3854 N N . LYS C 1 87 ? 9.699 -39.351 72.589 1.00 32.64 87 LYS C N 1
ATOM 3855 C CA . LYS C 1 87 ? 9.597 -38.889 73.969 1.00 38.83 87 LYS C CA 1
ATOM 3856 C C . LYS C 1 87 ? 9.228 -37.411 74.027 1.00 39.48 87 LYS C C 1
ATOM 3857 O O . LYS C 1 87 ? 8.430 -36.995 74.874 1.00 38.01 87 LYS C O 1
ATOM 3863 N N . LEU C 1 88 ? 9.799 -36.601 73.134 1.00 38.46 88 LEU C N 1
ATOM 3864 C CA . LEU C 1 88 ? 9.402 -35.199 73.071 1.00 39.41 88 LEU C CA 1
ATOM 3865 C C . LEU C 1 88 ? 7.954 -35.056 72.623 1.00 38.40 88 LEU C C 1
ATOM 3866 O O . LEU C 1 88 ? 7.253 -34.143 73.073 1.00 38.82 88 LEU C O 1
ATOM 3871 N N . ALA C 1 89 ? 7.491 -35.947 71.742 1.00 42.06 89 ALA C N 1
ATOM 3872 C CA . ALA C 1 89 ? 6.081 -35.947 71.365 1.00 31.58 89 ALA C CA 1
ATOM 3873 C C . ALA C 1 89 ? 5.190 -36.244 72.562 1.00 39.17 89 ALA C C 1
ATOM 3874 O O . ALA C 1 89 ? 4.054 -35.755 72.627 1.00 36.97 89 ALA C O 1
ATOM 3876 N N . ALA C 1 90 ? 5.696 -37.020 73.529 1.00 36.70 90 ALA C N 1
ATOM 3877 C CA . ALA C 1 90 ? 4.910 -37.346 74.714 1.00 36.47 90 ALA C CA 1
ATOM 3878 C C . ALA C 1 90 ? 4.696 -36.122 75.596 1.00 37.76 90 ALA C C 1
ATOM 3879 O O . ALA C 1 90 ? 3.593 -35.908 76.108 1.00 37.22 90 ALA C O 1
ATOM 3881 N N A THR C 1 91 ? 5.738 -35.311 75.797 0.83 37.42 91 THR C N 1
ATOM 3882 N N B THR C 1 91 ? 5.733 -35.304 75.783 0.17 36.61 91 THR C N 1
ATOM 3883 C CA A THR C 1 91 ? 5.554 -34.089 76.570 0.83 35.98 91 THR C CA 1
ATOM 3884 C CA B THR C 1 91 ? 5.579 -34.088 76.571 0.17 39.83 91 THR C CA 1
ATOM 3885 C C A THR C 1 91 ? 4.825 -33.021 75.768 0.83 36.98 91 THR C C 1
ATOM 3886 C C B THR C 1 91 ? 4.951 -32.951 75.769 0.17 37.53 91 THR C C 1
ATOM 3887 O O A THR C 1 91 ? 4.152 -32.168 76.355 0.83 37.98 91 THR C O 1
ATOM 3888 O O B THR C 1 91 ? 4.468 -31.984 76.366 0.17 38.12 91 THR C O 1
ATOM 3895 N N . ASP C 1 92 ? 4.936 -33.052 74.436 1.00 37.65 92 ASP C N 1
ATOM 3896 C CA . ASP C 1 92 ? 4.168 -32.122 73.614 1.00 30.49 92 ASP C CA 1
ATOM 3897 C C . ASP C 1 92 ? 2.672 -32.360 73.744 1.00 37.59 92 ASP C C 1
ATOM 3898 O O . ASP C 1 92 ? 1.884 -31.443 73.489 1.00 35.74 92 ASP C O 1
ATOM 3903 N N . ALA C 1 93 ? 2.268 -33.573 74.126 1.00 36.07 93 ALA C N 1
ATOM 3904 C CA . ALA C 1 93 ? 0.858 -33.893 74.303 1.00 37.38 93 ALA C CA 1
ATOM 3905 C C . ALA C 1 93 ? 0.264 -33.256 75.550 1.00 33.48 93 ALA C C 1
ATOM 3906 O O . ALA C 1 93 ? -0.962 -33.221 75.686 1.00 38.48 93 ALA C O 1
ATOM 3908 N N . GLU C 1 94 ? 1.094 -32.758 76.463 1.00 37.31 94 GLU C N 1
ATOM 3909 C CA . GLU C 1 94 ? 0.606 -32.280 77.753 1.00 40.43 94 GLU C CA 1
ATOM 3910 C C . GLU C 1 94 ? -0.003 -30.892 77.594 1.00 35.55 94 GLU C C 1
ATOM 3911 O O . GLU C 1 94 ? 0.719 -29.904 77.430 1.00 34.51 94 GLU C O 1
ATOM 3917 N N . LEU C 1 95 ? -1.332 -30.810 77.682 1.00 40.18 95 LEU C N 1
ATOM 3918 C CA . LEU C 1 95 ? -2.029 -29.532 77.601 1.00 37.89 95 LEU C CA 1
ATOM 3919 C C . LEU C 1 95 ? -2.299 -28.899 78.958 1.00 43.90 95 LEU C C 1
ATOM 3920 O O . LEU C 1 95 ? -2.588 -27.697 79.013 1.00 40.75 95 LEU C O 1
ATOM 3925 N N . SER C 1 96 ? -2.230 -29.664 80.046 1.00 42.17 96 SER C N 1
ATOM 3926 C CA . SER C 1 96 ? -2.362 -29.072 81.371 1.00 44.62 96 SER C CA 1
ATOM 3927 C C . SER C 1 96 ? -1.163 -28.176 81.643 1.00 41.61 96 SER C C 1
ATOM 3928 O O . SER C 1 96 ? -0.016 -28.625 81.566 1.00 46.20 96 SER C O 1
ATOM 3931 N N . PHE C 1 97 ? -1.424 -26.913 81.960 1.00 44.37 97 PHE C N 1
ATOM 3932 C CA . PHE C 1 97 ? -0.337 -26.000 82.259 1.00 42.47 97 PHE C CA 1
ATOM 3933 C C . PHE C 1 97 ? 0.322 -26.404 83.577 1.00 45.53 97 PHE C C 1
ATOM 3934 O O . PHE C 1 97 ? -0.349 -26.891 84.490 1.00 47.80 97 PHE C O 1
ATOM 3942 N N . PRO C 1 98 ? 1.645 -26.210 83.707 1.00 42.79 98 PRO C N 1
ATOM 3943 C CA . PRO C 1 98 ? 2.562 -25.464 82.831 1.00 45.79 98 PRO C CA 1
ATOM 3944 C C . PRO C 1 98 ? 3.106 -26.225 81.623 1.00 41.92 98 PRO C C 1
ATOM 3945 O O . PRO C 1 98 ? 4.140 -25.828 81.097 1.00 44.69 98 PRO C O 1
ATOM 3949 N N . GLY C 1 99 ? 2.458 -27.302 81.176 1.00 41.46 99 GLY C N 1
ATOM 3950 C CA . GLY C 1 99 ? 2.911 -28.081 80.043 1.00 37.70 99 GLY C CA 1
ATOM 3951 C C . GLY C 1 99 ? 3.295 -27.254 78.828 1.00 40.23 99 GLY C C 1
ATOM 3952 O O . GLY C 1 99 ? 4.456 -27.238 78.404 1.00 39.49 99 GLY C O 1
ATOM 3953 N N . PRO C 1 100 ? 2.320 -26.555 78.237 1.00 35.72 100 PRO C N 1
ATOM 3954 C CA . PRO C 1 100 ? 2.633 -25.738 77.054 1.00 39.11 100 PRO C CA 1
ATOM 3955 C C . PRO C 1 100 ? 3.658 -24.654 77.329 1.00 36.63 100 PRO C C 1
ATOM 3956 O O . PRO C 1 100 ? 4.457 -24.327 76.443 1.00 33.36 100 PRO C O 1
ATOM 3960 N N . ALA C 1 101 ? 3.629 -24.058 78.523 1.00 33.56 101 ALA C N 1
ATOM 3961 C CA . ALA C 1 101 ? 4.606 -23.031 78.875 1.00 38.73 101 ALA C CA 1
ATOM 3962 C C . ALA C 1 101 ? 6.029 -23.582 78.847 1.00 36.28 101 ALA C C 1
ATOM 3963 O O . ALA C 1 101 ? 6.935 -22.954 78.288 1.00 39.21 101 ALA C O 1
ATOM 3965 N N . LYS C 1 102 ? 6.248 -24.753 79.456 1.00 35.31 102 LYS C N 1
ATOM 3966 C CA . LYS C 1 102 ? 7.566 -25.382 79.396 1.00 40.75 102 LYS C CA 1
ATOM 3967 C C . LYS C 1 102 ? 7.946 -25.719 77.960 1.00 36.93 102 LYS C C 1
ATOM 3968 O O . LYS C 1 102 ? 9.095 -25.521 77.550 1.00 41.38 102 LYS C O 1
ATOM 3974 N N . THR C 1 103 ? 6.989 -26.236 77.186 1.00 37.07 103 THR C N 1
ATOM 3975 C CA . THR C 1 103 ? 7.283 -26.721 75.841 1.00 36.98 103 THR C CA 1
ATOM 3976 C C . THR C 1 103 ? 7.868 -25.625 74.959 1.00 39.36 103 THR C C 1
ATOM 3977 O O . THR C 1 103 ? 8.791 -25.880 74.176 1.00 36.17 103 THR C O 1
ATOM 3981 N N . PHE C 1 104 ? 7.367 -24.398 75.082 1.00 34.15 104 PHE C N 1
ATOM 3982 C CA . PHE C 1 104 ? 7.781 -23.312 74.205 1.00 35.26 104 PHE C CA 1
ATOM 3983 C C . PHE C 1 104 ? 8.865 -22.419 74.801 1.00 39.55 104 PHE C C 1
ATOM 3984 O O . PHE C 1 104 ? 9.264 -21.445 74.155 1.00 36.69 104 PHE C O 1
ATOM 3992 N N . SER C 1 105 ? 9.356 -22.725 76.007 1.00 37.48 105 SER C N 1
ATOM 3993 C CA . SER C 1 105 ? 10.321 -21.840 76.658 1.00 37.12 105 SER C CA 1
ATOM 3994 C C . SER C 1 105 ? 11.658 -21.827 75.928 1.00 39.47 105 SER C C 1
ATOM 3995 O O . SER C 1 105 ? 12.261 -20.763 75.746 1.00 34.72 105 SER C O 1
ATOM 3998 N N . CYS C 1 106 ? 12.150 -23.001 75.525 1.00 36.38 106 CYS C N 1
ATOM 3999 C CA . CYS C 1 106 ? 13.444 -23.063 74.853 1.00 34.74 106 CYS C CA 1
ATOM 4000 C C . CYS C 1 106 ? 13.418 -22.308 73.530 1.00 37.88 106 CYS C C 1
ATOM 4001 O O . CYS C 1 106 ? 14.371 -21.596 73.195 1.00 38.69 106 CYS C O 1
ATOM 4004 N N . ALA C 1 107 ? 12.345 -22.465 72.751 1.00 38.44 107 ALA C N 1
ATOM 4005 C CA . ALA C 1 107 ? 12.228 -21.700 71.514 1.00 38.45 107 ALA C CA 1
ATOM 4006 C C . ALA C 1 107 ? 12.134 -20.201 71.789 1.00 39.19 107 ALA C C 1
ATOM 4007 O O . ALA C 1 107 ? 12.638 -19.390 71.001 1.00 33.13 107 ALA C O 1
ATOM 4009 N N . LEU C 1 108 ? 11.512 -19.812 72.905 1.00 38.41 108 LEU C N 1
ATOM 4010 C CA . LEU C 1 108 ? 11.397 -18.393 73.226 1.00 35.50 108 LEU C CA 1
ATOM 4011 C C . LEU C 1 108 ? 12.719 -17.812 73.710 1.00 38.73 108 LEU C C 1
ATOM 4012 O O . LEU C 1 108 ? 12.991 -16.626 73.486 1.00 37.74 108 LEU C O 1
ATOM 4017 N N . GLY C 1 109 ? 13.564 -18.629 74.333 1.00 39.30 109 GLY C N 1
ATOM 4018 C CA . GLY C 1 109 ? 14.796 -18.150 74.921 1.00 42.64 109 GLY C CA 1
ATOM 4019 C C . GLY C 1 109 ? 14.678 -17.692 76.357 1.00 42.39 109 GLY C C 1
ATOM 4020 O O . GLY C 1 109 ? 15.671 -17.220 76.924 1.00 45.44 109 GLY C O 1
ATOM 4021 N N . THR C 1 110 ? 13.504 -17.820 76.963 1.00 40.80 110 THR C N 1
ATOM 4022 C CA . THR C 1 110 ? 13.324 -17.489 78.366 1.00 43.77 110 THR C CA 1
ATOM 4023 C C . THR C 1 110 ? 12.173 -18.323 78.900 1.00 41.61 110 THR C C 1
ATOM 4024 O O . THR C 1 110 ? 11.353 -18.841 78.139 1.00 41.26 110 THR C O 1
ATOM 4028 N N . GLN C 1 111 ? 12.132 -18.467 80.219 1.00 46.50 111 GLN C N 1
ATOM 4029 C CA . GLN C 1 111 ? 11.122 -19.308 80.841 1.00 47.42 111 GLN C CA 1
ATOM 4030 C C . GLN C 1 111 ? 9.766 -18.609 80.845 1.00 40.36 111 GLN C C 1
ATOM 4031 O O . GLN C 1 111 ? 9.649 -17.449 81.255 1.00 39.12 111 GLN C O 1
ATOM 4037 N N . ILE C 1 112 ? 8.747 -19.317 80.369 1.00 40.49 112 ILE C N 1
ATOM 4038 C CA . ILE C 1 112 ? 7.365 -18.856 80.436 1.00 38.53 112 ILE C CA 1
ATOM 4039 C C . ILE C 1 112 ? 6.779 -19.345 81.757 1.00 38.19 112 ILE C C 1
ATOM 4040 O O . ILE C 1 112 ? 6.630 -20.550 81.968 1.00 40.21 112 ILE C O 1
ATOM 4045 N N . SER C 1 113 ? 6.458 -18.416 82.656 1.00 42.96 113 SER C N 1
ATOM 4046 C CA . SER C 1 113 ? 5.917 -18.779 83.958 1.00 42.88 113 SER C CA 1
ATOM 4047 C C . SER C 1 113 ? 5.023 -17.661 84.471 1.00 42.87 113 SER C C 1
ATOM 4048 O O . SER C 1 113 ? 5.067 -16.530 83.982 1.00 39.14 113 SER C O 1
ATOM 4051 N N . GLU C 1 114 ? 4.199 -17.999 85.466 1.00 47.31 114 GLU C N 1
ATOM 4052 C CA . GLU C 1 114 ? 3.384 -16.986 86.130 1.00 49.38 114 GLU C CA 1
ATOM 4053 C C . GLU C 1 114 ? 4.256 -15.933 86.797 1.00 46.45 114 GLU C C 1
ATOM 4054 O O . GLU C 1 114 ? 3.917 -14.744 86.800 1.00 49.92 114 GLU C O 1
ATOM 4060 N N . LYS C 1 115 ? 5.387 -16.352 87.369 1.00 43.46 115 LYS C N 1
ATOM 4061 C CA . LYS C 1 115 ? 6.247 -15.413 88.080 1.00 47.27 115 LYS C CA 1
ATOM 4062 C C . LYS C 1 115 ? 6.933 -14.447 87.123 1.00 49.30 115 LYS C C 1
ATOM 4063 O O . LYS C 1 115 ? 7.005 -13.242 87.392 1.00 53.48 115 LYS C O 1
ATOM 4069 N N . SER C 1 116 ? 7.444 -14.953 86.004 1.00 49.20 116 SER C N 1
ATOM 4070 C CA . SER C 1 116 ? 8.252 -14.129 85.116 1.00 47.16 116 SER C CA 1
ATOM 4071 C C . SER C 1 116 ? 7.440 -13.485 83.998 1.00 43.44 116 SER C C 1
ATOM 4072 O O . SER C 1 116 ? 7.674 -12.319 83.662 1.00 45.71 116 SER C O 1
ATOM 4075 N N . THR C 1 117 ? 6.488 -14.213 83.417 1.00 39.45 117 THR C N 1
ATOM 4076 C CA . THR C 1 117 ? 5.672 -13.720 82.304 1.00 44.48 117 THR C CA 1
ATOM 4077 C C . THR C 1 117 ? 4.193 -13.993 82.576 1.00 39.83 117 THR C C 1
ATOM 4078 O O . THR C 1 117 ? 3.555 -14.776 81.865 1.00 42.65 117 THR C O 1
ATOM 4082 N N . PRO C 1 118 ? 3.612 -13.348 83.599 1.00 36.94 118 PRO C N 1
ATOM 4083 C CA . PRO C 1 118 ? 2.212 -13.664 83.957 1.00 39.56 118 PRO C CA 1
ATOM 4084 C C . PRO C 1 118 ? 1.219 -13.443 82.827 1.00 41.56 118 PRO C C 1
ATOM 4085 O O . PRO C 1 118 ? 0.309 -14.263 82.647 1.00 34.52 118 PRO C O 1
ATOM 4089 N N . HIS C 1 119 ? 1.355 -12.354 82.065 1.00 37.22 119 HIS C N 1
ATOM 4090 C CA . HIS C 1 119 ? 0.404 -12.089 80.988 1.00 41.42 119 HIS C CA 1
ATOM 4091 C C . HIS C 1 119 ? 0.576 -13.063 79.831 1.00 39.69 119 HIS C C 1
ATOM 4092 O O . HIS C 1 119 ? -0.413 -13.501 79.230 1.00 36.27 119 HIS C O 1
ATOM 4099 N N . LEU C 1 120 ? 1.822 -13.420 79.506 1.00 30.79 120 LEU C N 1
ATOM 4100 C CA . LEU C 1 120 ? 2.042 -14.425 78.473 1.00 31.70 120 LEU C CA 1
ATOM 4101 C C . LEU C 1 120 ? 1.495 -15.775 78.913 1.00 38.67 120 LEU C C 1
ATOM 4102 O O . LEU C 1 120 ? 0.869 -16.492 78.123 1.00 33.32 120 LEU C O 1
ATOM 4107 N N . TYR C 1 121 ? 1.721 -16.130 80.178 1.00 38.91 121 TYR C N 1
ATOM 4108 C CA . TYR C 1 121 ? 1.176 -17.360 80.733 1.00 37.22 121 TYR C CA 1
ATOM 4109 C C . TYR C 1 121 ? -0.342 -17.385 80.609 1.00 36.28 121 TYR C C 1
ATOM 4110 O O . TYR C 1 121 ? -0.924 -18.376 80.152 1.00 32.46 121 TYR C O 1
ATOM 4119 N N . THR C 1 122 ? -1.000 -16.300 81.025 1.00 38.45 122 THR C N 1
ATOM 4120 C CA . THR C 1 122 ? -2.451 -16.198 80.880 1.00 37.26 122 THR C CA 1
ATOM 4121 C C . THR C 1 122 ? -2.866 -16.290 79.415 1.00 28.63 122 THR C C 1
ATOM 4122 O O . THR C 1 122 ? -3.823 -16.992 79.072 1.00 36.21 122 THR C O 1
ATOM 4126 N N . LEU C 1 123 ? -2.164 -15.568 78.539 1.00 30.56 123 LEU C N 1
ATOM 4127 C CA . LEU C 1 123 ? -2.495 -15.598 77.118 1.00 29.89 123 LEU C CA 1
ATOM 4128 C C . LEU C 1 123 ? -2.443 -17.017 76.563 1.00 33.40 123 LEU C C 1
ATOM 4129 O O . LEU C 1 123 ? -3.317 -17.414 75.786 1.00 34.31 123 LEU C O 1
ATOM 4134 N N . MET C 1 124 ? -1.426 -17.796 76.942 1.00 30.03 124 MET C N 1
ATOM 4135 C CA . MET C 1 124 ? -1.336 -19.161 76.431 1.00 30.69 124 MET C CA 1
ATOM 4136 C C . MET C 1 124 ? -2.486 -20.017 76.945 1.00 34.12 124 MET C C 1
ATOM 4137 O O . MET C 1 124 ? -3.043 -20.825 76.196 1.00 35.27 124 MET C O 1
ATOM 4142 N N . GLN C 1 125 ? -2.867 -19.844 78.212 1.00 32.18 125 GLN C N 1
ATOM 4143 C CA . GLN C 1 125 ? -3.985 -20.603 78.762 1.00 37.31 125 GLN C CA 1
ATOM 4144 C C . GLN C 1 125 ? -5.287 -20.275 78.042 1.00 38.15 125 GLN C C 1
ATOM 4145 O O . GLN C 1 125 ? -6.047 -21.175 77.668 1.00 36.12 125 GLN C O 1
ATOM 4151 N N . ARG C 1 126 ? -5.561 -18.987 77.840 1.00 38.57 126 ARG C N 1
ATOM 4152 C CA . ARG C 1 126 ? -6.828 -18.593 77.236 1.00 35.34 126 ARG C CA 1
ATOM 4153 C C . ARG C 1 126 ? -6.864 -18.928 75.749 1.00 36.28 126 ARG C C 1
ATOM 4154 O O . ARG C 1 126 ? -7.910 -19.328 75.224 1.00 36.45 126 ARG C O 1
ATOM 4162 N N . THR C 1 127 ? -5.736 -18.775 75.047 1.00 30.26 127 THR C N 1
ATOM 4163 C CA . THR C 1 127 ? -5.724 -19.118 73.630 1.00 36.11 127 THR C CA 1
ATOM 4164 C C . THR C 1 127 ? -5.790 -20.623 73.398 1.00 35.31 127 THR C C 1
ATOM 4165 O O . THR C 1 127 ? -6.170 -21.045 72.301 1.00 32.57 127 THR C O 1
ATOM 4169 N N . LEU C 1 128 ? -5.393 -21.436 74.383 1.00 32.22 128 LEU C N 1
ATOM 4170 C CA . LEU C 1 128 ? -5.627 -22.873 74.280 1.00 38.30 128 LEU C CA 1
ATOM 4171 C C . LEU C 1 128 ? -7.113 -23.167 74.131 1.00 36.68 128 LEU C C 1
ATOM 4172 O O . LEU C 1 128 ? -7.511 -24.007 73.318 1.00 40.40 128 LEU C O 1
ATOM 4177 N N . THR C 1 129 ? -7.948 -22.483 74.912 1.00 36.24 129 THR C N 1
ATOM 4178 C CA . THR C 1 129 ? -9.391 -22.651 74.784 1.00 37.52 129 THR C CA 1
ATOM 4179 C C . THR C 1 129 ? -9.880 -22.198 73.411 1.00 39.21 129 THR C C 1
ATOM 4180 O O . THR C 1 129 ? -10.689 -22.883 72.776 1.00 42.32 129 THR C O 1
ATOM 4184 N N . ASP C 1 130 ? -9.390 -21.050 72.935 1.00 35.12 130 ASP C N 1
ATOM 4185 C CA . ASP C 1 130 ? -9.811 -20.527 71.637 1.00 37.68 130 ASP C CA 1
ATOM 4186 C C . ASP C 1 130 ? -9.386 -21.442 70.495 1.00 34.89 130 ASP C C 1
ATOM 4187 O O . ASP C 1 130 ? -10.182 -21.743 69.599 1.00 38.64 130 ASP C O 1
ATOM 4192 N N . ALA C 1 131 ? -8.133 -21.890 70.505 1.00 35.24 131 ALA C N 1
ATOM 4193 C CA . ALA C 1 131 ? -7.564 -22.593 69.364 1.00 39.58 131 ALA C CA 1
ATOM 4194 C C . ALA C 1 131 ? -7.687 -24.105 69.459 1.00 48.07 131 ALA C C 1
ATOM 4195 O O . ALA C 1 131 ? -7.702 -24.772 68.419 1.00 55.50 131 ALA C O 1
ATOM 4197 N N . GLY C 1 132 ? -7.806 -24.658 70.659 1.00 64.39 132 GLY C N 1
ATOM 4198 C CA . GLY C 1 132 ? -7.632 -26.080 70.862 1.00 75.75 132 GLY C CA 1
ATOM 4199 C C . GLY C 1 132 ? -8.896 -26.868 70.587 1.00 92.13 132 GLY C C 1
ATOM 4200 O O . GLY C 1 132 ? -9.824 -26.402 69.922 1.00 99.81 132 GLY C O 1
ATOM 4201 N N . GLY C 1 133 ? -8.926 -28.091 71.118 1.00 105.16 133 GLY C N 1
ATOM 4202 C CA . GLY C 1 133 ? -10.062 -28.981 70.948 1.00 110.59 133 GLY C CA 1
ATOM 4203 C C . GLY C 1 133 ? -11.339 -28.543 71.640 1.00 112.07 133 GLY C C 1
ATOM 4204 O O . GLY C 1 133 ? -12.394 -29.121 71.355 1.00 108.67 133 GLY C O 1
ATOM 4205 N N . SER C 1 134 ? -11.276 -27.546 72.528 1.00 104.59 134 SER C N 1
ATOM 4206 C CA . SER C 1 134 ? -12.462 -27.146 73.282 1.00 98.61 134 SER C CA 1
ATOM 4207 C C . SER C 1 134 ? -13.569 -26.650 72.360 1.00 97.52 134 SER C C 1
ATOM 4208 O O . SER C 1 134 ? -14.755 -26.891 72.617 1.00 96.50 134 SER C O 1
ATOM 4211 N N . THR C 1 135 ? -13.202 -25.958 71.282 1.00 101.00 135 THR C N 1
ATOM 4212 C CA . THR C 1 135 ? -14.188 -25.429 70.347 1.00 96.39 135 THR C CA 1
ATOM 4213 C C . THR C 1 135 ? -14.685 -26.475 69.357 1.00 97.74 135 THR C C 1
ATOM 4214 O O . THR C 1 135 ? -15.727 -26.264 68.724 1.00 94.23 135 THR C O 1
ATOM 4218 N N . TYR C 1 136 ? -13.978 -27.597 69.224 1.00 89.19 136 TYR C N 1
ATOM 4219 C CA . TYR C 1 136 ? -14.312 -28.625 68.238 1.00 79.40 136 TYR C CA 1
ATOM 4220 C C . TYR C 1 136 ? -15.443 -29.507 68.760 1.00 86.12 136 TYR C C 1
ATOM 4221 O O . TYR C 1 136 ? -15.239 -30.634 69.221 1.00 87.65 136 TYR C O 1
ATOM 4230 N N . ALA C 1 137 ? -16.662 -28.980 68.683 1.00 86.90 137 ALA C N 1
ATOM 4231 C CA . ALA C 1 137 ? -17.827 -29.758 69.067 1.00 87.46 137 ALA C CA 1
ATOM 4232 C C . ALA C 1 137 ? -18.109 -30.829 68.013 1.00 92.40 137 ALA C C 1
ATOM 4233 O O . ALA C 1 137 ? -17.559 -30.815 66.908 1.00 87.65 137 ALA C O 1
ATOM 4235 N N . GLY C 1 138 ? -18.986 -31.771 68.366 1.00 100.29 138 GLY C N 1
ATOM 4236 C CA . GLY C 1 138 ? -19.349 -32.816 67.426 1.00 94.54 138 GLY C CA 1
ATOM 4237 C C . GLY C 1 138 ? -20.364 -32.370 66.398 1.00 98.81 138 GLY C C 1
ATOM 4238 O O . GLY C 1 138 ? -20.334 -32.835 65.254 1.00 102.25 138 GLY C O 1
ATOM 4239 N N . LYS C 1 139 ? -21.269 -31.472 66.783 1.00 91.52 139 LYS C N 1
ATOM 4240 C CA . LYS C 1 139 ? -22.260 -30.943 65.854 1.00 97.45 139 LYS C CA 1
ATOM 4241 C C . LYS C 1 139 ? -21.579 -30.087 64.795 1.00 89.88 139 LYS C C 1
ATOM 4242 O O . LYS C 1 139 ? -20.735 -29.245 65.119 1.00 83.17 139 LYS C O 1
ATOM 4248 N N . ASN C 1 140 ? -21.947 -30.301 63.528 1.00 96.38 140 ASN C N 1
ATOM 4249 C CA . ASN C 1 140 ? -21.298 -29.608 62.414 1.00 93.14 140 ASN C CA 1
ATOM 4250 C C . ASN C 1 140 ? -19.794 -29.877 62.417 1.00 84.07 140 ASN C C 1
ATOM 4251 O O . ASN C 1 140 ? -18.973 -28.961 62.482 1.00 83.92 140 ASN C O 1
ATOM 4256 N N . ALA C 1 141 ? -19.444 -31.159 62.480 1.00 67.84 141 ALA C N 1
ATOM 4257 C CA . ALA C 1 141 ? -18.054 -31.580 62.437 1.00 66.57 141 ALA C CA 1
ATOM 4258 C C . ALA C 1 141 ? -18.010 -33.023 61.969 1.00 57.67 141 ALA C C 1
ATOM 4259 O O . ALA C 1 141 ? -18.937 -33.797 62.222 1.00 54.12 141 ALA C O 1
ATOM 4261 N N . TYR C 1 142 ? -16.923 -33.375 61.290 1.00 53.06 142 TYR C N 1
ATOM 4262 C CA . TYR C 1 142 ? -16.691 -34.762 60.920 1.00 47.91 142 TYR C CA 1
ATOM 4263 C C . TYR C 1 142 ? -16.224 -35.545 62.135 1.00 52.84 142 TYR C C 1
ATOM 4264 O O . TYR C 1 142 ? -15.493 -35.026 62.984 1.00 55.21 142 TYR C O 1
ATOM 4273 N N . ASN C 1 143 ? -16.658 -36.797 62.220 1.00 44.61 143 ASN C N 1
ATOM 4274 C CA . ASN C 1 143 ? -16.148 -37.714 63.226 1.00 51.15 143 ASN C CA 1
ATOM 4275 C C . ASN C 1 143 ? -14.921 -38.412 62.653 1.00 56.49 143 ASN C C 1
ATOM 4276 O O . ASN C 1 143 ? -15.000 -39.051 61.599 1.00 61.40 143 ASN C O 1
ATOM 4281 N N . ARG C 1 144 ? -13.787 -38.268 63.333 1.00 53.77 144 ARG C N 1
ATOM 4282 C CA . ARG C 1 144 ? -12.505 -38.781 62.864 1.00 49.02 144 ARG C CA 1
ATOM 4283 C C . ARG C 1 144 ? -12.068 -39.916 63.775 1.00 48.93 144 ARG C C 1
ATOM 4284 O O . ARG C 1 144 ? -11.845 -39.701 64.971 1.00 56.56 144 ARG C O 1
ATOM 4292 N N . THR C 1 145 ? -11.938 -41.115 63.218 1.00 37.05 145 THR C N 1
ATOM 4293 C CA . THR C 1 145 ? -11.356 -42.216 63.974 1.00 37.60 145 THR C CA 1
ATOM 4294 C C . THR C 1 145 ? -9.839 -42.084 63.928 1.00 42.81 145 THR C C 1
ATOM 4295 O O . THR C 1 145 ? -9.246 -42.046 62.844 1.00 39.46 145 THR C O 1
ATOM 4299 N N . ARG C 1 146 ? -9.214 -42.014 65.100 1.00 33.64 146 ARG C N 1
ATOM 4300 C CA . ARG C 1 146 ? -7.794 -41.727 65.188 1.00 40.39 146 ARG C CA 1
ATOM 4301 C C . ARG C 1 146 ? -6.960 -42.919 64.712 1.00 40.62 146 ARG C C 1
ATOM 4302 O O . ARG C 1 146 ? -7.431 -44.059 64.710 1.00 39.99 146 ARG C O 1
ATOM 4310 N N . PRO C 1 147 ? -5.715 -42.672 64.282 1.00 40.02 147 PRO C N 1
ATOM 4311 C CA . PRO C 1 147 ? -4.908 -43.768 63.713 1.00 36.55 147 PRO C CA 1
ATOM 4312 C C . PRO C 1 147 ? -4.717 -44.947 64.650 1.00 46.25 147 PRO C C 1
ATOM 4313 O O . PRO C 1 147 ? -4.845 -46.098 64.214 1.00 43.60 147 PRO C O 1
ATOM 4317 N N . PHE C 1 148 ? -4.406 -44.698 65.926 1.00 39.98 148 PHE C N 1
ATOM 4318 C CA . PHE C 1 148 ? -4.146 -45.806 66.839 1.00 41.14 148 PHE C CA 1
ATOM 4319 C C . PHE C 1 148 ? -5.401 -46.632 67.107 1.00 42.81 148 PHE C C 1
ATOM 4320 O O . PHE C 1 148 ? -5.296 -47.817 67.444 1.00 43.66 148 PHE C O 1
ATOM 4328 N N . VAL C 1 149 ? -6.586 -46.037 66.970 1.00 43.13 149 VAL C N 1
ATOM 4329 C CA . VAL C 1 149 ? -7.815 -46.817 67.081 1.00 39.79 149 VAL C CA 1
ATOM 4330 C C . VAL C 1 149 ? -8.040 -47.633 65.814 1.00 45.95 149 VAL C C 1
ATOM 4331 O O . VAL C 1 149 ? -8.364 -48.825 65.872 1.00 45.56 149 VAL C O 1
ATOM 4335 N N . VAL C 1 150 ? -7.869 -46.995 64.652 1.00 49.73 150 VAL C N 1
ATOM 4336 C CA . VAL C 1 150 ? -8.037 -47.677 63.371 1.00 42.81 150 VAL C CA 1
ATOM 4337 C C . VAL C 1 150 ? -7.159 -48.918 63.303 1.00 48.37 150 VAL C C 1
ATOM 4338 O O . VAL C 1 150 ? -7.605 -49.990 62.879 1.00 54.20 150 VAL C O 1
ATOM 4342 N N . HIS C 1 151 ? -5.905 -48.798 63.736 1.00 45.64 151 HIS C N 1
ATOM 4343 C CA . HIS C 1 151 ? -4.929 -49.870 63.605 1.00 48.35 151 HIS C CA 1
ATOM 4344 C C . HIS C 1 151 ? -4.719 -50.651 64.895 1.00 51.09 151 HIS C C 1
ATOM 4345 O O . HIS C 1 151 ? -3.768 -51.436 64.974 1.00 54.82 151 HIS C O 1
ATOM 4352 N N . ASP C 1 152 ? -5.597 -50.470 65.884 1.00 46.40 152 ASP C N 1
ATOM 4353 C CA A ASP C 1 152 ? -5.523 -51.171 67.164 0.75 49.40 152 ASP C CA 1
ATOM 4354 C CA B ASP C 1 152 ? -5.526 -51.139 67.187 0.25 49.34 152 ASP C CA 1
ATOM 4355 C C . ASP C 1 152 ? -4.077 -51.275 67.658 1.00 49.85 152 ASP C C 1
ATOM 4356 O O . ASP C 1 152 ? -3.530 -52.364 67.832 1.00 47.68 152 ASP C O 1
ATOM 4365 N N . GLU C 1 153 ? -3.458 -50.112 67.865 1.00 48.81 153 GLU C N 1
ATOM 4366 C CA . GLU C 1 153 ? -2.083 -50.015 68.338 1.00 50.50 153 GLU C CA 1
ATOM 4367 C C . GLU C 1 153 ? -2.015 -48.941 69.419 1.00 45.40 153 GLU C C 1
ATOM 4368 O O . GLU C 1 153 ? -3.021 -48.311 69.758 1.00 41.63 153 GLU C O 1
ATOM 4374 N N . GLY C 1 154 ? -0.816 -48.737 69.971 1.00 43.93 154 GLY C N 1
ATOM 4375 C CA . GLY C 1 154 ? -0.618 -47.811 71.064 1.00 41.22 154 GLY C CA 1
ATOM 4376 C C . GLY C 1 154 ? -0.100 -46.453 70.613 1.00 45.77 154 GLY C C 1
ATOM 4377 O O . GLY C 1 154 ? 0.372 -46.284 69.491 1.00 47.82 154 GLY C O 1
ATOM 4378 N N . THR C 1 155 ? -0.207 -45.476 71.512 1.00 41.94 155 THR C N 1
ATOM 4379 C CA . THR C 1 155 ? 0.325 -44.133 71.317 1.00 41.76 155 THR C CA 1
ATOM 4380 C C . THR C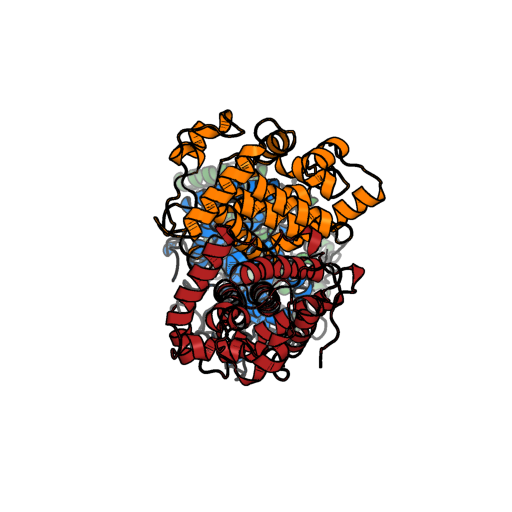 1 155 ? 1.518 -43.903 72.238 1.00 36.80 155 THR C C 1
ATOM 4381 O O . THR C 1 155 ? 1.862 -44.738 73.076 1.00 42.66 155 THR C O 1
ATOM 4385 N N . CYS C 1 156 ? 2.137 -42.730 72.089 1.00 40.22 156 CYS C N 1
ATOM 4386 C CA . CYS C 1 156 ? 3.241 -42.330 72.953 1.00 36.17 156 CYS C CA 1
ATOM 4387 C C . CYS C 1 156 ? 2.786 -41.905 74.348 1.00 41.00 156 CYS C C 1
ATOM 4388 O O . CYS C 1 156 ? 3.636 -41.732 75.229 1.00 37.32 156 CYS C O 1
ATOM 4391 N N . ARG C 1 157 ? 1.475 -41.725 74.572 1.00 40.13 157 ARG C N 1
ATOM 4392 C CA . ARG C 1 157 ? 0.916 -41.339 75.876 1.00 41.01 157 ARG C CA 1
ATOM 4393 C C . ARG C 1 157 ? -0.220 -42.306 76.196 1.00 42.14 157 ARG C C 1
ATOM 4394 O O . ARG C 1 157 ? -1.393 -42.001 75.975 1.00 48.40 157 ARG C O 1
ATOM 4402 N N . LYS C 1 158 ? 0.141 -43.475 76.727 1.00 46.54 158 LYS C N 1
ATOM 4403 C CA A LYS C 1 158 ? -0.856 -44.488 77.065 0.54 48.84 158 LYS C CA 1
ATOM 4404 C CA B LYS C 1 158 ? -0.866 -44.481 77.049 0.46 48.81 158 LYS C CA 1
ATOM 4405 C C . LYS C 1 158 ? -1.910 -43.944 78.019 1.00 46.29 158 LYS C C 1
ATOM 4406 O O . LYS C 1 158 ? -3.072 -44.362 77.968 1.00 49.16 158 LYS C O 1
ATOM 4417 N N . ASP C 1 159 ? -1.524 -43.015 78.896 1.00 52.17 159 ASP C N 1
ATOM 4418 C CA . ASP C 1 159 ? -2.440 -42.500 79.909 1.00 42.67 159 ASP C CA 1
ATOM 4419 C C . ASP C 1 159 ? -3.548 -41.647 79.304 1.00 49.96 159 ASP C C 1
ATOM 4420 O O . ASP C 1 159 ? -4.628 -41.529 79.897 1.00 53.83 159 ASP C O 1
ATOM 4425 N N . MET C 1 160 ? -3.310 -41.047 78.138 1.00 48.82 160 MET C N 1
ATOM 4426 C CA . MET C 1 160 ? -4.290 -40.162 77.521 1.00 51.37 160 MET C CA 1
ATOM 4427 C C . MET C 1 160 ? -5.229 -40.901 76.575 1.00 51.16 160 MET C C 1
ATOM 4428 O O . MET C 1 160 ? -6.187 -40.297 76.082 1.00 52.05 160 MET C O 1
ATOM 4433 N N . GLU C 1 161 ? -4.993 -42.193 76.334 1.00 51.23 161 GLU C N 1
ATOM 4434 C CA . GLU C 1 161 ? -5.758 -42.973 75.367 1.00 52.42 161 GLU C CA 1
ATOM 4435 C C . GLU C 1 161 ? -7.219 -43.200 75.764 1.00 51.63 161 GLU C C 1
ATOM 4436 O O . GLU C 1 161 ? -8.091 -43.103 74.893 1.00 51.01 161 GLU C O 1
ATOM 4442 N N . PRO C 1 162 ? -7.548 -43.510 77.031 1.00 52.93 162 PRO C N 1
ATOM 4443 C CA . PRO C 1 162 ? -8.976 -43.647 77.379 1.00 57.23 162 PRO C CA 1
ATOM 4444 C C . PRO C 1 162 ? -9.801 -42.439 76.970 1.00 54.30 162 PRO C C 1
ATOM 4445 O O . PRO C 1 162 ? -10.959 -42.590 76.565 1.00 59.61 162 PRO C O 1
ATOM 4449 N N . LEU C 1 163 ? -9.222 -41.240 77.052 1.00 58.72 163 LEU C N 1
ATOM 4450 C CA . LEU C 1 163 ? -9.905 -40.044 76.571 1.00 60.52 163 LEU C CA 1
ATOM 4451 C C . LEU C 1 163 ? -9.934 -40.000 75.048 1.00 55.85 163 LEU C C 1
ATOM 4452 O O . LEU C 1 163 ? -10.982 -39.753 74.440 1.00 56.82 163 LEU C O 1
ATOM 4457 N N . LEU C 1 164 ? -8.783 -40.237 74.415 1.00 56.44 164 LEU C N 1
ATOM 4458 C CA . LEU C 1 164 ? -8.677 -40.098 72.966 1.00 54.57 164 LEU C CA 1
ATOM 4459 C C . LEU C 1 164 ? -9.513 -41.122 72.205 1.00 57.72 164 LEU C C 1
ATOM 4460 O O . LEU C 1 164 ? -10.024 -40.801 71.126 1.00 52.56 164 LEU C O 1
ATOM 4465 N N . ARG C 1 165 ? -9.642 -42.351 72.724 1.00 51.24 165 ARG C N 1
ATOM 4466 C CA A ARG C 1 165 ? -10.365 -43.394 71.998 0.51 53.91 165 ARG C CA 1
ATOM 4467 C CA B ARG C 1 165 ? -10.360 -43.387 71.985 0.49 53.95 165 ARG C CA 1
ATOM 4468 C C . ARG C 1 165 ? -11.781 -42.948 71.659 1.00 57.92 165 ARG C C 1
ATOM 4469 O O . ARG C 1 165 ? -12.249 -43.128 70.529 1.00 65.55 165 ARG C O 1
ATOM 4484 N N . THR C 1 166 ? -12.477 -42.362 72.627 1.00 55.13 166 THR C N 1
ATOM 4485 C CA . THR C 1 166 ? -13.831 -41.879 72.409 1.00 57.74 166 THR C CA 1
ATOM 4486 C C . THR C 1 166 ? -13.865 -40.504 71.759 1.00 57.56 166 THR C C 1
ATOM 4487 O O . THR C 1 166 ? -14.955 -39.974 71.528 1.00 68.87 166 THR C O 1
ATOM 4491 N N . ASP C 1 167 ? -12.708 -39.920 71.460 1.00 63.13 167 ASP C N 1
ATOM 4492 C CA . ASP C 1 167 ? -12.614 -38.564 70.933 1.00 63.03 167 ASP C CA 1
ATOM 4493 C C . ASP C 1 167 ? -12.373 -38.630 69.427 1.00 58.13 167 ASP C C 1
ATOM 4494 O O . ASP C 1 167 ? -11.429 -39.283 68.970 1.00 56.14 167 ASP C O 1
ATOM 4499 N N . GLY C 1 168 ? -13.237 -37.962 68.662 1.00 61.32 168 GLY C N 1
ATOM 4500 C CA . GLY C 1 168 ? -13.102 -37.887 67.217 1.00 59.06 168 GLY C CA 1
ATOM 4501 C C . GLY C 1 168 ? -12.995 -36.460 66.713 1.00 62.26 168 GLY C C 1
ATOM 4502 O O . GLY C 1 168 ? -13.590 -36.100 65.692 1.00 55.74 168 GLY C O 1
ATOM 4503 N N . SER C 1 169 ? -12.216 -35.647 67.426 1.00 70.18 169 SER C N 1
ATOM 4504 C CA . SER C 1 169 ? -12.158 -34.213 67.176 1.00 64.61 169 SER C CA 1
ATOM 4505 C C . SER C 1 169 ? -11.568 -33.920 65.802 1.00 61.79 169 SER C C 1
ATOM 4506 O O . SER C 1 169 ? -10.626 -34.584 65.352 1.00 57.34 169 SER C O 1
ATOM 4509 N N . TRP C 1 170 ? -12.129 -32.908 65.139 1.00 57.26 170 TRP C N 1
ATOM 4510 C CA . TRP C 1 170 ? -11.724 -32.528 63.800 1.00 45.74 170 TRP C CA 1
ATOM 4511 C C . TRP C 1 170 ? -11.527 -31.012 63.748 1.00 48.02 170 TRP C C 1
ATOM 4512 O O . TRP C 1 170 ? -12.454 -30.260 64.091 1.00 48.11 170 TRP C O 1
ATOM 4523 N N . PRO C 1 171 ? -10.352 -30.538 63.351 1.00 41.91 171 PRO C N 1
ATOM 4524 C CA . PRO C 1 171 ? -9.121 -31.290 63.090 1.00 38.49 171 PRO C CA 1
ATOM 4525 C C . PRO C 1 171 ? -8.349 -31.531 64.379 1.00 34.45 171 PRO C C 1
ATOM 4526 O O . PRO C 1 171 ? -8.941 -31.761 65.429 1.00 40.87 171 PRO C O 1
ATOM 4530 N N . SER C 1 172 ? -7.022 -31.457 64.329 1.00 37.36 172 SER C N 1
ATOM 4531 C CA . SER C 1 172 ? -6.192 -31.655 65.511 1.00 35.08 172 SER C CA 1
ATOM 4532 C C . SER C 1 172 ? -6.112 -30.367 66.323 1.00 34.50 172 SER C C 1
ATOM 4533 O O . SER C 1 172 ? -5.621 -29.343 65.830 1.00 33.28 172 SER C O 1
ATOM 4536 N N . GLY C 1 173 ? -6.580 -30.427 67.572 1.00 37.22 173 GLY C N 1
ATOM 4537 C CA . GLY C 1 173 ? -6.543 -29.252 68.426 1.00 34.43 173 GLY C CA 1
ATOM 4538 C C . GLY C 1 173 ? -5.147 -28.903 68.904 1.00 28.51 173 GLY C C 1
ATOM 4539 O O . GLY C 1 173 ? -4.794 -27.724 68.987 1.00 27.89 173 GLY C O 1
ATOM 4540 N N . HIS C 1 174 ? -4.342 -29.917 69.249 1.00 30.57 174 HIS C N 1
ATOM 4541 C CA . HIS C 1 174 ? -2.940 -29.678 69.585 1.00 26.14 174 HIS C CA 1
ATOM 4542 C C . HIS C 1 174 ? -2.233 -28.950 68.452 1.00 31.11 174 HIS C C 1
ATOM 4543 O O . HIS C 1 174 ? -1.454 -28.019 68.689 1.00 29.30 174 HIS C O 1
ATOM 4550 N N . SER C 1 175 ? -2.475 -29.385 67.213 1.00 27.16 175 SER C N 1
ATOM 4551 C CA . SER C 1 175 ? -1.848 -28.749 66.062 1.00 28.44 175 SER C CA 1
ATOM 4552 C C . SER C 1 175 ? -2.271 -27.291 65.940 1.00 28.87 175 SER C C 1
ATOM 4553 O O . SER C 1 175 ? -1.436 -26.408 65.711 1.00 25.19 175 SER C O 1
ATOM 4556 N N . ALA C 1 176 ? -3.573 -27.025 66.076 1.00 25.69 176 ALA C N 1
ATOM 4557 C CA . ALA C 1 176 ? -4.070 -25.655 65.989 1.00 31.60 176 ALA C CA 1
ATOM 4558 C C . ALA C 1 176 ? -3.451 -24.775 67.069 1.00 27.16 176 ALA C C 1
ATOM 4559 O O . ALA C 1 176 ? -2.976 -23.669 66.787 1.00 28.18 176 ALA C O 1
ATOM 4561 N N . ALA C 1 177 ? -3.439 -25.261 68.313 1.00 27.11 177 ALA C N 1
ATOM 4562 C CA . ALA C 1 177 ? -2.876 -24.489 69.417 1.00 26.91 177 ALA C CA 1
ATOM 4563 C C . ALA C 1 177 ? -1.379 -24.275 69.242 1.00 30.30 177 ALA C C 1
ATOM 4564 O O . ALA C 1 177 ? -0.861 -23.192 69.542 1.00 26.48 177 ALA C O 1
ATOM 4566 N N . GLY C 1 178 ? -0.662 -25.311 68.801 1.00 28.19 178 GLY C N 1
ATOM 4567 C CA . GLY C 1 178 ? 0.770 -25.172 68.576 1.00 27.64 178 GLY C CA 1
ATOM 4568 C C . GLY C 1 178 ? 1.103 -24.095 67.562 1.00 29.79 178 GLY C C 1
ATOM 4569 O O . GLY C 1 178 ? 1.994 -23.272 67.780 1.00 29.88 178 GLY C O 1
ATOM 4570 N N . TRP C 1 179 ? 0.395 -24.096 66.430 1.00 22.06 179 TRP C N 1
ATOM 4571 C CA . TRP C 1 179 ? 0.660 -23.115 65.382 1.00 28.09 179 TRP C CA 1
ATOM 4572 C C . TRP C 1 179 ? 0.215 -21.728 65.818 1.00 27.44 179 TRP C C 1
ATOM 4573 O O . TRP C 1 179 ? 0.896 -20.733 65.542 1.00 26.49 179 TRP C O 1
ATOM 4584 N N . ALA C 1 180 ? -0.925 -21.643 66.508 1.00 26.64 180 ALA C N 1
ATOM 4585 C CA . ALA C 1 180 ? -1.362 -20.367 67.063 1.00 27.28 180 ALA C CA 1
ATOM 4586 C C . ALA C 1 180 ? -0.334 -19.825 68.045 1.00 26.43 180 ALA C C 1
ATOM 4587 O O . ALA C 1 180 ? 0.017 -18.640 68.007 1.00 26.83 180 ALA C O 1
ATOM 4589 N N . TRP C 1 181 ? 0.159 -20.685 68.940 1.00 28.68 181 TRP C N 1
ATOM 4590 C CA . TRP C 1 181 ? 1.186 -20.259 69.884 1.00 31.02 181 TRP C CA 1
ATOM 4591 C C . TRP C 1 181 ? 2.446 -19.821 69.161 1.00 30.96 181 TRP C C 1
ATOM 4592 O O . TRP C 1 181 ? 3.046 -18.800 69.512 1.00 32.55 181 TRP C O 1
ATOM 4603 N N . GLY C 1 182 ? 2.860 -20.582 68.147 1.00 26.81 182 GLY C N 1
ATOM 4604 C CA . GLY C 1 182 ? 4.036 -20.204 67.383 1.00 31.13 182 GLY C CA 1
ATOM 4605 C C . GLY C 1 182 ? 3.899 -18.845 66.724 1.00 27.51 182 GLY C C 1
ATOM 4606 O O . GLY C 1 182 ? 4.837 -18.046 66.732 1.00 28.09 182 GLY C O 1
ATOM 4607 N N . LEU C 1 183 ? 2.728 -18.564 66.146 1.00 27.04 183 LEU C N 1
ATOM 4608 C CA . LEU C 1 183 ? 2.528 -17.300 65.442 1.00 30.26 183 LEU C CA 1
ATOM 4609 C C . LEU C 1 183 ? 2.443 -16.124 66.410 1.00 29.31 183 LEU C C 1
ATOM 4610 O O . LEU C 1 183 ? 2.985 -15.047 66.136 1.00 29.12 183 LEU C O 1
ATOM 4615 N N . VAL C 1 184 ? 1.767 -16.306 67.544 1.00 29.89 184 VAL C N 1
ATOM 4616 C CA . VAL C 1 184 ? 1.666 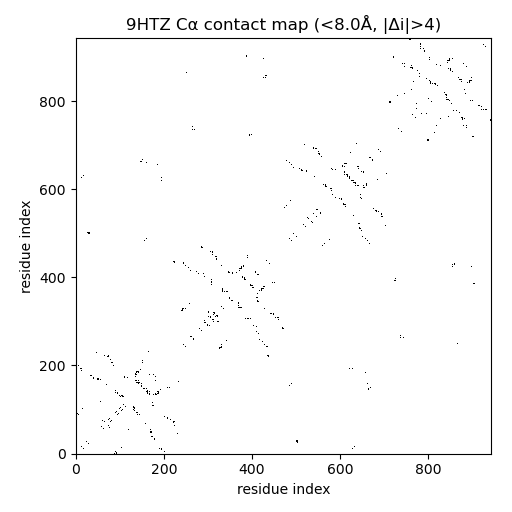-15.226 68.521 1.00 32.80 184 VAL C CA 1
ATOM 4617 C C . VAL C 1 184 ? 3.017 -14.984 69.184 1.00 31.66 184 VAL C C 1
ATOM 4618 O O . VAL C 1 184 ? 3.476 -13.841 69.297 1.00 30.84 184 VAL C O 1
ATOM 4622 N N . LEU C 1 185 ? 3.671 -16.057 69.634 1.00 31.96 185 LEU C N 1
ATOM 4623 C CA . LEU C 1 185 ? 4.976 -15.919 70.275 1.00 30.99 185 LEU C CA 1
ATOM 4624 C C . LEU C 1 185 ? 6.005 -15.314 69.328 1.00 34.63 185 LEU C C 1
ATOM 4625 O O . LEU C 1 185 ? 6.854 -14.520 69.752 1.00 36.21 185 LEU C O 1
ATOM 4630 N N . ALA C 1 186 ? 5.951 -15.678 68.042 1.00 35.00 186 ALA C N 1
ATOM 4631 C CA . ALA C 1 186 ? 6.884 -15.106 67.075 1.00 29.57 186 ALA C CA 1
ATOM 4632 C C . ALA C 1 186 ? 6.695 -13.600 66.959 1.00 36.05 186 ALA C C 1
ATOM 4633 O O . ALA C 1 186 ? 7.668 -12.854 66.790 1.00 30.76 186 ALA C O 1
ATOM 4635 N N . GLU C 1 187 ? 5.444 -13.136 67.032 1.00 32.67 187 GLU C N 1
ATOM 4636 C CA . GLU C 1 187 ? 5.190 -11.701 67.095 1.00 30.75 187 GLU C CA 1
ATOM 4637 C C . GLU C 1 187 ? 5.695 -11.112 68.406 1.00 33.94 187 GLU C C 1
ATOM 4638 O O . GLU C 1 187 ? 6.193 -9.981 68.435 1.00 36.57 187 GLU C O 1
ATOM 4644 N N . ILE C 1 188 ? 5.567 -11.859 69.504 1.00 34.79 188 ILE C N 1
ATOM 4645 C CA . ILE C 1 188 ? 6.005 -11.359 70.803 1.00 30.96 188 ILE C CA 1
ATOM 4646 C C . ILE C 1 188 ? 7.518 -11.169 70.827 1.00 38.91 188 ILE C C 1
ATOM 4647 O O . ILE C 1 188 ? 8.022 -10.164 71.342 1.00 39.82 188 ILE C O 1
ATOM 4652 N N . SER C 1 189 ? 8.267 -12.119 70.266 1.00 34.20 189 SER C N 1
ATOM 4653 C CA . SER C 1 189 ? 9.730 -12.078 70.252 1.00 38.18 189 SER C CA 1
ATOM 4654 C C . SER C 1 189 ? 10.206 -12.289 68.819 1.00 40.16 189 SER C C 1
ATOM 4655 O O . SER C 1 189 ? 10.615 -13.396 68.445 1.00 40.24 189 SER C O 1
ATOM 4658 N N . PRO C 1 190 ? 10.151 -11.245 67.985 1.00 38.94 190 PRO C N 1
ATOM 4659 C CA . PRO C 1 190 ? 10.504 -11.417 66.564 1.00 38.66 190 PRO C CA 1
ATOM 4660 C C . PRO C 1 190 ? 11.924 -11.907 66.339 1.00 39.74 190 PRO C C 1
ATOM 4661 O O . PRO C 1 190 ? 12.197 -12.528 65.304 1.00 39.80 190 PRO C O 1
ATOM 4665 N N . ALA C 1 191 ? 12.843 -11.634 67.266 1.00 37.81 191 ALA C N 1
ATOM 4666 C CA . ALA C 1 191 ? 14.211 -12.109 67.103 1.00 42.76 191 ALA C CA 1
ATOM 4667 C C . ALA C 1 191 ? 14.287 -13.627 67.115 1.00 41.37 191 ALA C C 1
ATOM 4668 O O . ALA C 1 191 ? 15.291 -14.192 66.668 1.00 42.37 191 ALA C O 1
ATOM 4670 N N . ARG C 1 192 ? 13.261 -14.300 67.627 1.00 41.51 192 ARG C N 1
ATOM 4671 C CA . ARG C 1 192 ? 13.237 -15.753 67.632 1.00 39.55 192 ARG C CA 1
ATOM 4672 C C . ARG C 1 192 ? 12.042 -16.279 66.842 1.00 36.20 192 ARG C C 1
ATOM 4673 O O . ARG C 1 192 ? 11.486 -17.329 67.165 1.00 38.09 192 ARG C O 1
ATOM 4681 N N . ALA C 1 193 ? 11.639 -15.533 65.809 1.00 37.59 193 ALA C N 1
ATOM 4682 C CA . ALA C 1 193 ? 10.450 -15.872 65.033 1.00 35.41 193 ALA C CA 1
ATOM 4683 C C . ALA C 1 193 ? 10.570 -17.252 64.396 1.00 37.19 193 ALA C C 1
ATOM 4684 O O . ALA C 1 193 ? 9.629 -18.053 64.440 1.00 32.88 193 ALA C O 1
ATOM 4686 N N . THR C 1 194 ? 11.723 -17.547 63.790 1.00 38.89 194 THR C N 1
ATOM 4687 C CA . THR C 1 194 ? 11.890 -18.829 63.112 1.00 38.07 194 THR C CA 1
ATOM 4688 C C . THR C 1 194 ? 11.824 -19.980 64.105 1.00 34.72 194 THR C C 1
ATOM 4689 O O . THR C 1 194 ? 11.091 -20.954 63.895 1.00 36.25 194 THR C O 1
ATOM 4693 N N . GLU C 1 195 ? 12.580 -19.878 65.201 1.00 32.95 195 GLU C N 1
ATOM 4694 C CA . GLU C 1 195 ? 12.569 -20.925 66.216 1.00 35.60 195 GLU C CA 1
ATOM 4695 C C . GLU C 1 195 ? 11.163 -21.171 66.744 1.00 35.07 195 GLU C C 1
ATOM 4696 O O . GLU C 1 195 ? 10.759 -22.324 66.942 1.00 36.28 195 GLU C O 1
ATOM 4702 N N . LEU C 1 196 ? 10.401 -20.099 66.977 1.00 32.55 196 LEU C N 1
ATOM 4703 C CA . LEU C 1 196 ? 9.089 -20.246 67.599 1.00 30.50 196 LEU C CA 1
ATOM 4704 C C . LEU C 1 196 ? 8.073 -20.842 66.634 1.00 27.44 196 LEU C C 1
ATOM 4705 O O . LEU C 1 196 ? 7.256 -21.680 67.033 1.00 29.36 196 LEU C O 1
ATOM 4710 N N . MET C 1 197 ? 8.086 -20.403 65.369 1.00 26.60 197 MET C N 1
ATOM 4711 C CA . MET C 1 197 ? 7.147 -20.942 64.389 1.00 27.79 197 MET C CA 1
ATOM 4712 C C . MET C 1 197 ? 7.495 -22.380 64.024 1.00 31.42 197 MET C C 1
ATOM 4713 O O . MET C 1 197 ? 6.599 -23.211 63.831 1.00 26.88 197 MET C O 1
ATOM 4718 N N . THR C 1 198 ? 8.788 -22.686 63.898 1.00 24.68 198 THR C N 1
ATOM 4719 C CA . THR C 1 198 ? 9.206 -24.071 63.721 1.00 28.88 198 THR C CA 1
ATOM 4720 C C . THR C 1 198 ? 8.748 -24.940 64.888 1.00 27.29 198 THR C C 1
ATOM 4721 O O . THR C 1 198 ? 8.234 -26.047 64.686 1.00 30.68 198 THR C O 1
ATOM 4725 N N . ARG C 1 199 ? 8.916 -24.449 66.118 1.00 24.02 199 ARG C N 1
ATOM 4726 C CA . ARG C 1 199 ? 8.506 -25.222 67.289 1.00 28.76 199 ARG C CA 1
ATOM 4727 C C . ARG C 1 199 ? 6.997 -25.442 67.310 1.00 34.95 199 ARG C C 1
ATOM 4728 O O . ARG C 1 199 ? 6.523 -26.512 67.715 1.00 29.05 199 ARG C O 1
ATOM 4736 N N . GLY C 1 200 ? 6.223 -24.433 66.897 1.00 27.92 200 GLY C N 1
ATOM 4737 C CA . GLY C 1 200 ? 4.780 -24.599 66.840 1.00 27.98 200 GLY C CA 1
ATOM 4738 C C . GLY C 1 200 ? 4.345 -25.601 65.789 1.00 26.92 200 GLY C C 1
ATOM 4739 O O . GLY C 1 200 ? 3.356 -26.313 65.979 1.00 30.72 200 GLY C O 1
ATOM 4740 N N . LEU C 1 201 ? 5.068 -25.666 64.665 1.00 29.60 201 LEU C N 1
ATOM 4741 C CA . LEU C 1 201 ? 4.797 -26.692 63.661 1.00 30.77 201 LEU C CA 1
ATOM 4742 C C . LEU C 1 201 ? 5.188 -28.075 64.167 1.00 24.69 201 LEU C C 1
ATOM 4743 O O . LEU C 1 201 ? 4.459 -29.048 63.955 1.00 29.86 201 LEU C O 1
ATOM 4748 N N . ALA C 1 202 ? 6.342 -28.184 64.828 1.00 24.45 202 ALA C N 1
ATOM 4749 C CA . ALA C 1 202 ? 6.744 -29.462 65.403 1.00 27.05 202 ALA C CA 1
ATOM 4750 C C . ALA C 1 202 ? 5.746 -29.934 66.449 1.00 35.53 202 ALA C C 1
ATOM 4751 O O . ALA C 1 202 ? 5.536 -31.142 66.611 1.00 34.84 202 ALA C O 1
ATOM 4753 N N . TYR C 1 203 ? 5.135 -28.994 67.173 1.00 31.48 203 TYR C N 1
ATOM 4754 C CA . TYR C 1 203 ? 4.128 -29.333 68.170 1.00 28.65 203 TYR C CA 1
ATOM 4755 C C . TYR C 1 203 ? 2.953 -30.074 67.540 1.00 34.59 203 TYR C C 1
ATOM 4756 O O . TYR C 1 203 ? 2.441 -31.047 68.110 1.00 28.74 203 TYR C O 1
ATOM 4765 N N . GLY C 1 204 ? 2.501 -29.622 66.368 1.00 27.82 204 GLY C N 1
ATOM 4766 C CA . GLY C 1 204 ? 1.462 -30.355 65.665 1.00 31.09 204 GLY C CA 1
ATOM 4767 C C . GLY C 1 204 ? 1.959 -31.685 65.133 1.00 32.15 204 GLY C C 1
ATOM 4768 O O . GLY C 1 204 ? 1.259 -32.700 65.209 1.00 29.27 204 GLY C O 1
ATOM 4769 N N . GLN C 1 205 ? 3.182 -31.704 64.606 1.00 30.31 205 GLN C N 1
ATOM 4770 C CA . GLN C 1 205 ? 3.742 -32.943 64.082 1.00 34.02 205 GLN C CA 1
ATOM 4771 C C . GLN C 1 205 ? 3.897 -33.997 65.173 1.00 33.80 205 GLN C C 1
ATOM 4772 O O . GLN C 1 205 ? 3.883 -35.199 64.881 1.00 35.72 205 GLN C O 1
ATOM 4778 N N . SER C 1 206 ? 4.065 -33.569 66.428 1.00 35.56 206 SER C N 1
ATOM 4779 C CA . SER C 1 206 ? 4.132 -34.516 67.539 1.00 30.38 206 SER C CA 1
ATOM 4780 C C . SER C 1 206 ? 2.895 -35.402 67.617 1.00 35.21 206 SER C C 1
ATOM 4781 O O . SER C 1 206 ? 2.978 -36.530 68.114 1.00 34.99 206 SER C O 1
ATOM 4784 N N . ARG C 1 207 ? 1.742 -34.911 67.150 1.00 32.88 207 ARG C N 1
ATOM 4785 C CA . ARG C 1 207 ? 0.533 -35.727 67.184 1.00 31.51 207 ARG C CA 1
ATOM 4786 C C . ARG C 1 207 ? 0.613 -36.883 66.195 1.00 27.63 207 ARG C C 1
ATOM 4787 O O . ARG C 1 207 ? 0.088 -37.969 66.466 1.00 32.96 207 ARG C O 1
ATOM 4795 N N . VAL C 1 208 ? 1.273 -36.682 65.056 1.00 29.30 208 VAL C N 1
ATOM 4796 C CA . VAL C 1 208 ? 1.488 -37.789 64.130 1.00 32.17 208 VAL C CA 1
ATOM 4797 C C . VAL C 1 208 ? 2.498 -38.768 64.715 1.00 34.76 208 VAL C C 1
ATOM 4798 O O . VAL C 1 208 ? 2.290 -39.986 64.696 1.00 31.99 208 VAL C O 1
ATOM 4802 N N . ILE C 1 209 ? 3.598 -38.244 65.264 1.00 29.25 209 ILE C N 1
ATOM 4803 C CA . ILE C 1 209 ? 4.628 -39.087 65.865 1.00 36.63 209 ILE C CA 1
ATOM 4804 C C . ILE C 1 209 ? 4.065 -39.869 67.041 1.00 37.47 209 ILE C C 1
ATOM 4805 O O . ILE C 1 209 ? 4.443 -41.024 67.273 1.00 36.50 209 ILE C O 1
ATOM 4810 N N . CYS C 1 210 ? 3.143 -39.269 67.787 1.00 32.85 210 CYS C N 1
ATOM 4811 C CA . CYS C 1 210 ? 2.513 -39.954 68.900 1.00 31.10 210 CYS C CA 1
ATOM 4812 C C . CYS C 1 210 ? 1.479 -40.973 68.445 1.00 35.86 210 CYS C C 1
ATOM 4813 O O . CYS C 1 210 ? 0.970 -41.722 69.284 1.00 36.19 210 CYS C O 1
ATOM 4816 N N . ASP C 1 211 ? 1.159 -41.006 67.148 1.00 35.33 211 ASP C N 1
ATOM 4817 C CA . ASP C 1 211 ? 0.107 -41.860 66.592 1.00 33.85 211 ASP C CA 1
ATOM 4818 C C . ASP C 1 211 ? -1.260 -41.474 67.144 1.00 34.18 211 ASP C C 1
ATOM 4819 O O . ASP C 1 211 ? -2.185 -42.289 67.185 1.00 38.53 211 ASP C O 1
ATOM 4824 N N . ALA C 1 212 ? -1.401 -40.220 67.561 1.00 29.17 212 ALA C N 1
ATOM 4825 C CA . ALA C 1 212 ? -2.655 -39.741 68.121 1.00 33.87 212 ALA C CA 1
ATOM 4826 C C . ALA C 1 212 ? -3.602 -39.187 67.065 1.00 35.36 212 ALA C C 1
ATOM 4827 O O . ALA C 1 212 ? -4.822 -39.302 67.224 1.00 33.52 212 ALA C O 1
ATOM 4829 N N . HIS C 1 213 ? -3.085 -38.601 65.987 1.00 29.91 213 HIS C N 1
ATOM 4830 C CA . HIS C 1 213 ? -3.964 -38.090 64.948 1.00 33.68 213 HIS C CA 1
ATOM 4831 C C . HIS C 1 213 ? -3.287 -38.223 63.593 1.00 33.83 213 HIS C C 1
ATOM 4832 O O . HIS C 1 213 ? -2.084 -38.469 63.496 1.00 37.13 213 HIS C O 1
ATOM 4839 N N . TRP C 1 214 ? -4.081 -38.039 62.541 1.00 33.37 214 TRP C N 1
ATOM 4840 C CA . TRP C 1 214 ? -3.597 -38.178 61.178 1.00 36.63 214 TRP C CA 1
ATOM 4841 C C . TRP C 1 214 ? -2.890 -36.904 60.729 1.00 33.87 214 TRP C C 1
ATOM 4842 O O . TRP C 1 214 ? -3.124 -35.813 61.257 1.00 29.78 214 TRP C O 1
ATOM 4853 N N . GLN C 1 215 ? -2.025 -37.058 59.722 1.00 34.11 215 GLN C N 1
ATOM 4854 C CA . GLN C 1 215 ? -1.322 -35.909 59.153 1.00 33.24 215 GLN C CA 1
ATOM 4855 C C . GLN C 1 215 ? -2.297 -34.852 58.644 1.00 32.12 215 GLN C C 1
ATOM 4856 O O . GLN C 1 215 ? -2.086 -33.652 58.858 1.00 27.28 215 GLN C O 1
ATOM 4862 N N . SER C 1 216 ? -3.365 -35.275 57.961 1.00 29.83 216 SER C N 1
ATOM 4863 C CA . SER C 1 216 ? -4.308 -34.314 57.394 1.00 37.30 216 SER C CA 1
ATOM 4864 C C . SER C 1 216 ? -4.983 -33.481 58.476 1.00 31.25 216 SER C C 1
ATOM 4865 O O . SER C 1 216 ? -5.293 -32.306 58.251 1.00 31.89 216 SER C O 1
ATOM 4868 N N . ASP C 1 217 ? -5.244 -34.076 59.641 1.00 32.13 217 ASP C N 1
ATOM 4869 C CA . ASP C 1 217 ? -5.856 -33.322 60.730 1.00 34.53 217 ASP C CA 1
ATOM 4870 C C . ASP C 1 217 ? -4.861 -32.374 61.382 1.00 34.24 217 ASP C C 1
ATOM 4871 O O . ASP C 1 217 ? -5.257 -31.323 61.896 1.00 28.63 217 ASP C O 1
ATOM 4876 N N . VAL C 1 218 ? -3.577 -32.737 61.391 1.00 29.89 218 VAL C N 1
ATOM 4877 C CA . VAL C 1 218 ? -2.546 -31.803 61.830 1.00 27.10 218 VAL C CA 1
ATOM 4878 C C . VAL C 1 218 ? -2.418 -30.652 60.837 1.00 27.47 218 VAL C C 1
ATOM 4879 O O . VAL C 1 218 ? -2.295 -29.487 61.230 1.00 32.68 218 VAL C O 1
ATOM 4883 N N . ASP C 1 219 ? -2.436 -30.955 59.537 1.00 27.87 219 ASP C N 1
ATOM 4884 C CA . ASP C 1 219 ? -2.371 -29.900 58.529 1.00 26.77 219 ASP C CA 1
ATOM 4885 C C . ASP C 1 219 ? -3.562 -28.958 58.651 1.00 27.02 219 ASP C C 1
ATOM 4886 O O . ASP C 1 219 ? -3.405 -27.733 58.650 1.00 26.97 219 ASP C O 1
ATOM 4891 N N . ALA C 1 220 ? -4.768 -29.522 58.746 1.00 24.50 220 ALA C N 1
ATOM 4892 C CA . ALA C 1 220 ? -5.968 -28.707 58.894 1.00 28.10 220 ALA C CA 1
ATOM 4893 C C . ALA C 1 220 ? -5.961 -27.932 60.204 1.00 29.97 220 ALA C C 1
ATOM 4894 O O . ALA C 1 220 ? -6.504 -26.822 60.271 1.00 26.07 220 ALA C O 1
ATOM 4896 N N . GLY C 1 221 ? -5.363 -28.501 61.253 1.00 30.83 221 GLY C N 1
ATOM 4897 C CA . GLY C 1 221 ? -5.222 -27.768 62.501 1.00 25.76 221 GLY C CA 1
ATOM 4898 C C . GLY C 1 221 ? -4.514 -26.438 62.326 1.00 30.69 221 GLY C C 1
ATOM 4899 O O . GLY C 1 221 ? -4.881 -25.440 62.947 1.00 33.77 221 GLY C O 1
ATOM 4900 N N . ARG C 1 222 ? -3.509 -26.397 61.453 1.00 27.68 222 ARG C N 1
ATOM 4901 C CA . ARG C 1 222 ? -2.769 -25.158 61.245 1.00 30.36 222 ARG C CA 1
ATOM 4902 C C . ARG C 1 222 ? -3.604 -24.104 60.533 1.00 32.74 222 ARG C C 1
ATOM 4903 O O . ARG C 1 222 ? -3.378 -22.906 60.733 1.00 35.35 222 ARG C O 1
ATOM 4911 N N . ILE C 1 223 ? -4.548 -24.519 59.685 1.00 26.85 223 ILE C N 1
ATOM 4912 C CA . ILE C 1 223 ? -5.480 -23.563 59.098 1.00 25.89 223 ILE C CA 1
ATOM 4913 C C . ILE C 1 223 ? -6.306 -22.909 60.196 1.00 37.33 223 ILE C C 1
ATOM 4914 O O . ILE C 1 223 ? -6.470 -21.683 60.232 1.00 32.98 223 ILE C O 1
ATOM 4919 N N . MET C 1 224 ? -6.838 -23.728 61.110 1.00 28.34 224 MET C N 1
ATOM 4920 C CA . MET C 1 224 ? -7.619 -23.204 62.220 1.00 27.82 224 MET C CA 1
ATOM 4921 C C . MET C 1 224 ? -6.753 -22.371 63.157 1.00 26.03 224 MET C C 1
ATOM 4922 O O . MET C 1 224 ? -7.200 -21.338 63.662 1.00 31.89 224 MET C O 1
ATOM 4927 N N . GLY C 1 225 ? -5.511 -22.797 63.390 1.00 27.67 225 GLY C N 1
ATOM 4928 C CA . GLY C 1 225 ? -4.636 -22.055 64.284 1.00 25.16 225 GLY C CA 1
ATOM 4929 C C . GLY C 1 225 ? -4.343 -20.656 63.781 1.00 26.15 225 GLY C C 1
ATOM 4930 O O . GLY C 1 225 ? -4.411 -19.683 64.537 1.00 29.40 225 GLY C O 1
ATOM 4931 N N . ALA C 1 226 ? -4.010 -20.536 62.491 1.00 24.80 226 ALA C N 1
ATOM 4932 C CA . ALA C 1 226 ? -3.756 -19.224 61.911 1.00 27.43 226 ALA C CA 1
ATOM 4933 C C . ALA C 1 226 ? -5.021 -18.377 61.893 1.00 28.48 226 ALA C C 1
ATOM 4934 O O . ALA C 1 226 ? -4.979 -17.181 62.207 1.00 27.51 226 ALA C O 1
ATOM 4936 N N . ALA C 1 227 ? -6.154 -18.986 61.529 1.00 29.19 227 ALA C N 1
ATOM 4937 C CA . ALA C 1 227 ? -7.423 -18.268 61.510 1.00 27.74 227 ALA C CA 1
ATOM 4938 C C . ALA C 1 227 ? -7.781 -17.742 62.893 1.00 30.56 227 ALA C C 1
ATOM 4939 O O . ALA C 1 227 ? -8.249 -16.605 63.031 1.00 31.53 227 ALA C O 1
ATOM 4941 N N . THR C 1 228 ? -7.584 -18.561 63.928 1.00 26.07 228 THR C N 1
ATOM 4942 C CA . THR C 1 228 ? -7.891 -18.126 65.285 1.00 26.40 228 THR C CA 1
ATOM 4943 C C . THR C 1 228 ? -7.020 -16.943 65.689 1.00 25.64 228 THR C C 1
ATOM 4944 O O . THR C 1 228 ? -7.482 -16.026 66.376 1.00 30.21 228 THR C O 1
ATOM 4948 N N . VAL C 1 229 ? -5.753 -16.949 65.273 1.00 29.04 229 VAL C N 1
ATOM 4949 C CA . VAL C 1 229 ? -4.869 -15.831 65.585 1.00 31.52 229 VAL C CA 1
ATOM 4950 C C . VAL C 1 229 ? -5.382 -14.551 64.940 1.00 28.22 229 VAL C C 1
ATOM 4951 O O . VAL C 1 229 ? -5.340 -13.474 65.546 1.00 30.97 229 VAL C O 1
ATOM 4955 N N . ALA C 1 230 ? -5.881 -14.646 63.706 1.00 28.84 230 ALA C N 1
ATOM 4956 C CA . ALA C 1 230 ? -6.454 -13.473 63.057 1.00 27.48 230 ALA C CA 1
ATOM 4957 C C . ALA C 1 230 ? -7.639 -12.933 63.849 1.00 31.94 230 ALA C C 1
ATOM 4958 O O . ALA C 1 230 ? -7.752 -11.721 64.059 1.00 32.24 230 ALA C O 1
ATOM 4960 N N . SER C 1 231 ? -8.530 -13.821 64.305 1.00 30.27 231 SER C N 1
ATOM 4961 C CA . SER C 1 231 ? -9.655 -13.384 65.128 1.00 30.47 231 SER C CA 1
ATOM 4962 C C . SER C 1 231 ? -9.183 -12.778 66.444 1.00 33.61 231 SER C C 1
ATOM 4963 O O . SER C 1 231 ? -9.747 -11.783 66.914 1.00 29.00 231 SER C O 1
ATOM 4966 N N . LEU C 1 232 ? -8.161 -13.378 67.064 1.00 27.96 232 LEU C N 1
ATOM 4967 C CA . LEU C 1 232 ? -7.654 -12.861 68.334 1.00 31.88 232 LEU C CA 1
ATOM 4968 C C . LEU C 1 232 ? -7.159 -11.428 68.192 1.00 31.51 232 LEU C C 1
ATOM 4969 O O . LEU C 1 232 ? -7.304 -10.617 69.115 1.00 32.98 232 LEU C O 1
ATOM 4974 N N . HIS C 1 233 ? -6.572 -11.095 67.042 1.00 32.63 233 HIS C N 1
ATOM 4975 C CA . HIS C 1 233 ? -6.087 -9.737 66.827 1.00 31.43 233 HIS C CA 1
ATOM 4976 C C . HIS C 1 233 ? -7.214 -8.725 66.672 1.00 31.35 233 HIS C C 1
ATOM 4977 O O . HIS C 1 233 ? -6.936 -7.521 66.616 1.00 40.17 233 HIS C O 1
ATOM 4984 N N . GLY C 1 234 ? -8.462 -9.173 66.580 1.00 35.14 234 GLY C N 1
ATOM 4985 C CA . GLY C 1 234 ? -9.621 -8.309 66.677 1.00 33.11 234 GLY C CA 1
ATOM 4986 C C . GLY C 1 234 ? -10.198 -8.181 68.073 1.00 39.07 234 GLY C C 1
ATOM 4987 O O . GLY C 1 234 ? -11.209 -7.496 68.261 1.00 44.59 234 GLY C O 1
ATOM 4988 N N . ASN C 1 235 ? -9.596 -8.850 69.059 1.00 32.16 235 ASN C N 1
ATOM 4989 C CA . ASN C 1 235 ? -10.118 -8.922 70.420 1.00 37.67 235 ASN C CA 1
ATOM 4990 C C . ASN C 1 235 ? -9.302 -8.032 71.347 1.00 32.02 235 ASN C C 1
ATOM 4991 O O . ASN C 1 235 ? -8.110 -8.303 71.561 1.00 37.13 235 ASN C O 1
ATOM 4996 N N . PRO C 1 236 ? -9.886 -6.980 71.926 1.00 37.74 236 PRO C N 1
ATOM 4997 C CA . PRO C 1 236 ? -9.088 -6.071 72.767 1.00 39.97 236 PRO C CA 1
ATOM 4998 C C . PRO C 1 236 ? -8.482 -6.728 73.998 1.00 37.18 236 PRO C C 1
ATOM 4999 O O . PRO C 1 236 ? -7.406 -6.310 74.442 1.00 36.51 236 PRO C O 1
ATOM 5003 N N . ALA C 1 237 ? -9.137 -7.737 74.575 1.00 36.64 237 ALA C N 1
ATOM 5004 C CA . ALA C 1 237 ? -8.568 -8.393 75.748 1.00 31.48 237 ALA C CA 1
ATOM 5005 C C . ALA C 1 237 ? -7.289 -9.134 75.388 1.00 35.34 237 ALA C C 1
ATOM 5006 O O . ALA C 1 237 ? -6.284 -9.037 76.100 1.00 39.21 237 ALA C O 1
ATOM 5008 N N . PHE C 1 238 ? -7.312 -9.880 74.280 1.00 35.68 238 PHE C N 1
ATOM 5009 C CA . PHE C 1 238 ? -6.109 -10.538 73.780 1.00 30.52 238 PHE C CA 1
ATOM 5010 C C . PHE C 1 238 ? -5.004 -9.530 73.492 1.00 34.14 238 PHE C C 1
ATOM 5011 O O . PHE C 1 238 ? -3.841 -9.752 73.847 1.00 35.91 238 PHE C O 1
ATOM 5019 N N . LEU C 1 239 ? -5.349 -8.416 72.841 1.00 32.12 239 LEU C N 1
ATOM 5020 C CA . LEU C 1 239 ? -4.336 -7.439 72.453 1.00 37.62 239 LEU C CA 1
ATOM 5021 C C . LEU C 1 239 ? -3.660 -6.828 73.671 1.00 33.77 239 LEU C C 1
ATOM 5022 O O . LEU C 1 239 ? -2.460 -6.528 73.637 1.00 32.18 239 LEU C O 1
ATOM 5027 N N . ALA C 1 240 ? -4.420 -6.605 74.745 1.00 34.93 240 ALA C N 1
ATOM 5028 C CA . ALA C 1 240 ? -3.830 -6.049 75.957 1.00 37.03 240 ALA C CA 1
ATOM 5029 C C . ALA C 1 240 ? -2.856 -7.032 76.590 1.00 35.31 240 ALA C C 1
ATOM 5030 O O . ALA C 1 240 ? -1.765 -6.642 77.023 1.00 33.99 240 ALA C O 1
ATOM 5032 N N . ASP C 1 241 ? -3.234 -8.311 76.663 1.00 33.42 241 ASP C N 1
ATOM 5033 C CA . ASP C 1 241 ? -2.306 -9.308 77.188 1.00 39.69 241 ASP C CA 1
ATOM 5034 C C . ASP C 1 241 ? -1.107 -9.480 76.268 1.00 31.04 241 ASP C C 1
ATOM 5035 O O . ASP C 1 241 ? 0.011 -9.722 76.734 1.00 36.71 241 ASP C O 1
ATOM 5040 N N . LEU C 1 242 ? -1.326 -9.358 74.958 1.00 31.73 242 LEU C N 1
ATOM 5041 C CA . LEU C 1 242 ? -0.237 -9.453 73.993 1.00 32.01 242 LEU C CA 1
ATOM 5042 C C . LEU C 1 242 ? 0.784 -8.345 74.214 1.00 36.91 242 LEU C C 1
ATOM 5043 O O . LEU C 1 242 ? 1.995 -8.592 74.234 1.00 38.04 242 LEU C O 1
ATOM 5048 N N . ALA C 1 243 ? 0.306 -7.108 74.377 1.00 33.37 243 ALA C N 1
ATOM 5049 C CA . ALA C 1 243 ? 1.210 -5.988 74.608 1.00 35.78 243 ALA C CA 1
ATOM 5050 C C . ALA C 1 243 ? 1.995 -6.170 75.899 1.00 34.10 243 ALA C C 1
ATOM 5051 O O . ALA C 1 243 ? 3.204 -5.910 75.943 1.00 33.73 243 ALA C O 1
ATOM 5053 N N . ALA C 1 244 ? 1.329 -6.639 76.957 1.00 33.19 244 ALA C N 1
ATOM 5054 C CA . ALA C 1 244 ? 2.022 -6.868 78.220 1.00 36.58 244 ALA C CA 1
ATOM 5055 C C . ALA C 1 244 ? 3.028 -8.007 78.101 1.00 34.89 244 ALA C C 1
ATOM 5056 O O . ALA C 1 244 ? 4.111 -7.947 78.692 1.00 34.66 244 ALA C O 1
ATOM 5058 N N . ALA C 1 245 ? 2.685 -9.053 77.347 1.00 37.67 245 ALA C N 1
ATOM 5059 C CA . ALA C 1 245 ? 3.603 -10.174 77.172 1.00 36.95 245 ALA C CA 1
ATOM 5060 C C . ALA C 1 245 ? 4.872 -9.744 76.447 1.00 35.66 245 ALA C C 1
ATOM 5061 O O . ALA C 1 245 ? 5.964 -10.242 76.743 1.00 34.03 245 ALA C O 1
ATOM 5063 N N . LYS C 1 246 ? 4.748 -8.822 75.492 1.00 32.59 246 LYS C N 1
ATOM 5064 C CA . LYS C 1 246 ? 5.928 -8.332 74.788 1.00 35.15 246 LYS C CA 1
ATOM 5065 C C . LYS C 1 246 ? 6.902 -7.659 75.745 1.00 39.91 246 LYS C C 1
ATOM 5066 O O . LYS C 1 246 ? 8.121 -7.835 75.626 1.00 45.34 246 LYS C O 1
ATOM 5072 N N . GLU C 1 247 ? 6.382 -6.881 76.699 1.00 38.30 247 GLU C N 1
ATOM 5073 C CA . GLU C 1 247 ? 7.234 -6.230 77.691 1.00 35.13 247 GLU C CA 1
ATOM 5074 C C . GLU C 1 247 ? 7.821 -7.239 78.669 1.00 37.34 247 GLU C C 1
ATOM 5075 O O . GLU C 1 247 ? 8.980 -7.110 79.081 1.00 46.40 247 GLU C O 1
ATOM 5081 N N . GLU C 1 248 ? 7.032 -8.240 79.061 1.00 41.74 248 GLU C N 1
ATOM 5082 C CA . GLU C 1 248 ? 7.531 -9.284 79.951 1.00 41.09 248 GLU C CA 1
ATOM 5083 C C . GLU C 1 248 ? 8.696 -10.035 79.312 1.00 37.27 248 GLU C C 1
ATOM 5084 O O . GLU C 1 248 ? 9.723 -10.275 79.957 1.00 39.94 248 GLU C O 1
ATOM 5090 N N . VAL C 1 249 ? 8.550 -10.423 78.042 1.00 38.74 249 VAL C N 1
ATOM 5091 C CA . VAL C 1 249 ? 9.607 -11.176 77.373 1.00 37.03 249 VAL C CA 1
ATOM 5092 C C . VAL C 1 249 ? 10.842 -10.307 77.181 1.00 43.34 249 VAL C C 1
ATOM 5093 O O . VAL C 1 249 ? 11.975 -10.762 77.379 1.00 46.62 249 VAL C O 1
ATOM 5097 N N . LYS C 1 250 ? 10.643 -9.043 76.800 1.00 41.16 250 LYS C N 1
ATOM 5098 C CA . LYS C 1 250 ? 11.760 -8.116 76.675 1.00 43.33 250 LYS C CA 1
ATOM 5099 C C . LYS C 1 250 ? 12.506 -7.984 77.999 1.00 51.27 250 LYS C C 1
ATOM 5100 O O . LYS C 1 250 ? 13.740 -8.050 78.040 1.00 49.04 250 LYS C O 1
ATOM 5106 N N . ALA C 1 251 ? 11.766 -7.826 79.099 1.00 45.07 251 ALA C N 1
ATOM 5107 C CA . ALA C 1 251 ? 12.395 -7.687 80.409 1.00 45.07 251 ALA C CA 1
ATOM 5108 C C . ALA C 1 251 ? 13.148 -8.949 80.812 1.00 43.90 251 ALA C C 1
ATOM 5109 O O . ALA C 1 251 ? 14.252 -8.871 81.360 1.00 54.35 251 ALA C O 1
ATOM 5111 N N . ALA C 1 252 ? 12.566 -10.123 80.555 1.00 45.08 252 ALA C N 1
ATOM 5112 C CA . ALA C 1 252 ? 13.215 -11.367 80.956 1.00 48.57 252 ALA C CA 1
ATOM 5113 C C . ALA C 1 252 ? 14.494 -11.608 80.165 1.00 56.35 252 ALA C C 1
ATOM 5114 O O . ALA C 1 252 ? 15.521 -11.999 80.734 1.00 55.76 252 ALA C O 1
ATOM 5116 N N . GLN C 1 253 ? 14.449 -11.384 78.852 1.00 57.39 253 GLN C N 1
ATOM 5117 C CA . GLN C 1 253 ? 15.622 -11.610 78.017 1.00 61.14 253 GLN C CA 1
ATOM 5118 C C . GLN C 1 253 ? 16.713 -10.586 78.302 1.00 63.71 253 GLN C C 1
ATOM 5119 O O . GLN C 1 253 ? 17.905 -10.919 78.286 1.00 67.20 253 GLN C O 1
ATOM 5125 N N . GLN C 1 254 ? 16.328 -9.337 78.569 1.00 72.01 254 GLN C N 1
ATOM 5126 C CA . GLN C 1 254 ? 17.320 -8.313 78.875 1.00 76.78 254 GLN C CA 1
ATOM 5127 C C . GLN C 1 254 ? 17.967 -8.560 80.231 1.00 77.18 254 GLN C C 1
ATOM 5128 O O . GLN C 1 254 ? 19.149 -8.248 80.422 1.00 77.30 254 GLN C O 1
ATOM 5134 N N . ALA C 1 255 ? 17.217 -9.132 81.174 1.00 66.23 255 ALA C N 1
ATOM 5135 C CA . ALA C 1 255 ? 17.744 -9.526 82.473 1.00 54.73 255 ALA C CA 1
ATOM 5136 C C . ALA C 1 255 ? 18.496 -10.851 82.438 1.00 56.06 255 ALA C C 1
ATOM 5137 O O . ALA C 1 255 ? 18.982 -11.294 83.485 1.00 57.75 255 ALA C O 1
ATOM 5139 N N . GLY C 1 256 ? 18.582 -11.495 81.277 1.00 55.04 256 GLY C N 1
ATOM 5140 C CA . GLY C 1 256 ? 19.336 -12.726 81.128 1.00 55.58 256 GLY C CA 1
ATOM 5141 C C . GLY C 1 256 ? 18.714 -13.975 81.717 1.00 60.31 256 GLY C C 1
ATOM 5142 O O . GLY C 1 256 ? 19.441 -14.919 82.047 1.00 59.65 256 GLY C O 1
ATOM 5143 N N . LEU C 1 257 ? 17.391 -14.020 81.848 1.00 51.23 257 LEU C N 1
ATOM 5144 C CA . LEU C 1 257 ? 16.727 -15.213 82.364 1.00 52.93 257 LEU C CA 1
ATOM 5145 C C . LEU C 1 257 ? 16.678 -16.253 81.251 1.00 49.44 257 LEU C C 1
ATOM 5146 O O . LEU C 1 257 ? 15.999 -16.059 80.239 1.00 54.16 257 LEU C O 1
ATOM 5151 N N . LYS C 1 258 ? 17.405 -17.338 81.425 1.00 55.76 258 LYS C N 1
ATOM 5152 C CA . LYS C 1 258 ? 17.407 -18.432 80.469 1.00 54.48 258 LYS C CA 1
ATOM 5153 C C . LYS C 1 258 ? 16.297 -19.421 80.799 1.00 50.24 258 LYS C C 1
ATOM 5154 O O . LYS C 1 258 ? 15.820 -19.478 81.936 1.00 50.49 258 LYS C O 1
ATOM 5160 N N . PRO C 1 259 ? 15.849 -20.207 79.819 1.00 52.25 259 PRO C N 1
ATOM 5161 C CA . PRO C 1 259 ? 14.847 -21.238 80.109 1.00 50.05 259 PRO C CA 1
ATOM 5162 C C . PRO C 1 259 ? 15.316 -22.189 81.200 1.00 53.58 259 PRO C C 1
ATOM 5163 O O . PRO C 1 259 ? 16.505 -22.489 81.334 1.00 49.92 259 PRO C O 1
ATOM 5167 N N . ALA C 1 260 ? 14.362 -22.642 82.005 1.00 45.35 260 ALA C N 1
ATOM 5168 C CA . ALA C 1 260 ? 14.617 -23.660 83.020 1.00 51.09 260 ALA C CA 1
ATOM 5169 C C . ALA C 1 260 ? 14.322 -25.050 82.486 1.00 54.24 260 ALA C C 1
ATOM 5170 O O . ALA C 1 260 ? 13.856 -25.933 83.211 1.00 62.83 260 ALA C O 1
ATOM 5172 N N . GLU C 1 261 ? 14.599 -25.261 81.204 1.00 52.28 261 GLU C N 1
ATOM 5173 C CA . GLU C 1 261 ? 14.397 -26.534 80.534 1.00 48.84 261 GLU C CA 1
ATOM 5174 C C . GLU C 1 261 ? 15.719 -26.997 79.941 1.00 49.07 261 GLU C C 1
ATOM 5175 O O . GLU C 1 261 ? 16.642 -26.203 79.737 1.00 48.77 261 GLU C O 1
ATOM 5181 N N . ASP C 1 262 ? 15.817 -28.300 79.684 1.00 43.75 262 ASP C N 1
ATOM 5182 C CA . ASP C 1 262 ? 17.002 -28.849 79.030 1.00 42.97 262 ASP C CA 1
ATOM 5183 C C . ASP C 1 262 ? 16.860 -28.569 77.536 1.00 43.81 262 ASP C C 1
ATOM 5184 O O . ASP C 1 262 ? 16.392 -29.396 76.749 1.00 45.73 262 ASP C O 1
ATOM 5189 N N . CYS C 1 263 ? 17.284 -27.366 77.140 1.00 38.51 263 CYS C N 1
ATOM 5190 C CA . CYS C 1 263 ? 17.124 -26.963 75.748 1.00 40.54 263 CYS C CA 1
ATOM 5191 C C . CYS C 1 263 ? 18.043 -27.753 74.834 1.00 49.54 263 CYS C C 1
ATOM 5192 O O . CYS C 1 263 ? 17.716 -27.957 73.659 1.00 46.95 263 CYS C O 1
ATOM 5195 N N . ALA C 1 264 ? 19.196 -28.185 75.347 1.00 46.16 264 ALA C N 1
ATOM 5196 C CA . ALA C 1 264 ? 20.061 -29.079 74.589 1.00 46.35 264 ALA C CA 1
ATOM 5197 C C . ALA C 1 264 ? 19.327 -30.363 74.225 1.00 51.98 264 ALA C C 1
ATOM 5198 O O . ALA C 1 264 ? 19.327 -30.784 73.062 1.00 48.67 264 ALA C O 1
ATOM 5200 N N . ALA C 1 265 ? 18.692 -31.001 75.213 1.00 48.68 265 ALA C N 1
ATOM 5201 C CA . ALA C 1 265 ? 18.002 -32.262 74.958 1.00 52.65 265 ALA C CA 1
ATOM 5202 C C . ALA C 1 265 ? 16.818 -32.076 74.014 1.00 46.34 265 ALA C C 1
ATOM 5203 O O . ALA C 1 265 ? 16.557 -32.933 73.163 1.00 52.31 265 ALA C O 1
ATOM 5205 N N . GLU C 1 266 ? 16.082 -30.970 74.152 1.00 45.68 266 GLU C N 1
ATOM 5206 C CA . GLU C 1 266 ? 14.972 -30.724 73.233 1.00 46.27 266 GLU C CA 1
ATOM 5207 C C . GLU C 1 266 ? 15.472 -30.480 71.816 1.00 47.86 266 GLU C C 1
ATOM 5208 O O . GLU C 1 266 ? 14.854 -30.940 70.847 1.00 43.12 266 GLU C O 1
ATOM 5214 N N . GLY C 1 267 ? 16.586 -29.755 71.680 1.00 48.37 267 GLY C N 1
ATOM 5215 C CA . GLY C 1 267 ? 17.172 -29.548 70.365 1.00 49.97 267 GLY C CA 1
ATOM 5216 C C . GLY C 1 267 ? 17.547 -30.853 69.688 1.00 54.25 267 GLY C C 1
ATOM 5217 O O . GLY C 1 267 ? 17.291 -31.042 68.497 1.00 54.33 267 GLY C O 1
ATOM 5218 N N . VAL C 1 268 ? 18.174 -31.764 70.437 1.00 48.47 268 VAL C N 1
ATOM 5219 C CA . VAL C 1 268 ? 18.518 -33.073 69.885 1.00 55.52 268 VAL C CA 1
ATOM 5220 C C . VAL C 1 268 ? 17.258 -33.811 69.453 1.00 50.48 268 VAL C C 1
ATOM 5221 O O . VAL C 1 268 ? 17.178 -34.342 68.338 1.00 52.50 268 VAL C O 1
ATOM 5225 N N . ALA C 1 269 ? 16.248 -33.842 70.326 1.00 51.39 269 ALA C N 1
ATOM 5226 C CA . ALA C 1 269 ? 15.013 -34.546 70.005 1.00 48.35 269 ALA C CA 1
ATOM 5227 C C . ALA C 1 269 ? 14.375 -33.981 68.744 1.00 48.47 269 ALA C C 1
ATOM 5228 O O . ALA C 1 269 ? 13.796 -34.725 67.945 1.00 45.81 269 ALA C O 1
ATOM 5230 N N . LEU C 1 270 ? 14.488 -32.668 68.542 1.00 49.93 270 LEU C N 1
ATOM 5231 C CA . LEU C 1 270 ? 13.908 -32.007 67.380 1.00 51.40 270 LEU C CA 1
ATOM 5232 C C . LEU C 1 270 ? 14.707 -32.251 66.108 1.00 60.45 270 LEU C C 1
ATOM 5233 O O . LEU C 1 270 ? 14.163 -32.092 65.010 1.00 65.66 270 LEU C O 1
ATOM 5238 N N . GLY C 1 271 ? 15.981 -32.616 66.232 1.00 66.83 271 GLY C N 1
ATOM 5239 C CA . GLY C 1 271 ? 16.836 -32.838 65.084 1.00 64.91 271 GLY C CA 1
ATOM 5240 C C . GLY C 1 271 ? 17.422 -31.562 64.517 1.00 89.74 271 GLY C C 1
ATOM 5241 O O . GLY C 1 271 ? 18.542 -31.572 63.995 1.00 97.37 271 GLY C O 1
ATOM 5242 N N . LEU C 1 272 ? 16.685 -30.455 64.641 1.00 106.50 272 LEU C N 1
ATOM 5243 C CA . LEU C 1 272 ? 17.093 -29.157 64.111 1.00 103.43 272 LEU C CA 1
ATOM 5244 C C . LEU C 1 272 ? 17.608 -29.287 62.683 1.00 115.28 272 LEU C C 1
ATOM 5245 O O . LEU C 1 272 ? 16.861 -29.702 61.790 1.00 118.30 272 LEU C O 1
ATOM 5250 N N . THR C 1 273 ? 18.888 -28.972 62.474 1.00 116.30 273 THR C N 1
ATOM 5251 C CA . THR C 1 273 ? 19.490 -28.903 61.141 1.00 115.42 273 THR C CA 1
ATOM 5252 C C . THR C 1 273 ? 18.569 -28.137 60.193 1.00 114.87 273 THR C C 1
ATOM 5253 O O . THR C 1 273 ? 18.259 -28.569 59.079 1.00 117.63 273 THR C O 1
ATOM 5257 N N . GLN C 1 274 ? 18.111 -26.984 60.671 1.00 112.31 274 GLN C N 1
ATOM 5258 C CA . GLN C 1 274 ? 17.100 -26.196 59.983 1.00 97.13 274 GLN C CA 1
ATOM 5259 C C . GLN C 1 274 ? 17.650 -25.568 58.706 1.00 98.79 274 GLN C C 1
ATOM 5260 O O . GLN C 1 274 ? 17.651 -24.347 58.551 1.00 91.12 274 GLN C O 1
ATOM 5266 N N . LYS D 1 38 ? -38.425 -6.489 6.715 1.00 76.10 38 LYS D N 1
ATOM 5267 C CA . LYS D 1 38 ? -37.686 -5.242 6.562 1.00 85.21 38 LYS D CA 1
ATOM 5268 C C . LYS D 1 38 ? -37.155 -4.763 7.914 1.00 91.48 38 LYS D C 1
ATOM 5269 O O . LYS D 1 38 ? -36.025 -4.283 8.013 1.00 88.25 38 LYS D O 1
ATOM 5275 N N . LEU D 1 39 ? -37.982 -4.897 8.951 1.00 86.98 39 LEU D N 1
ATOM 5276 C CA . LEU D 1 39 ? -37.624 -4.503 10.308 1.00 77.71 39 LEU D CA 1
ATOM 5277 C C . LEU D 1 39 ? -37.825 -5.683 11.244 1.00 73.33 39 LEU D C 1
ATOM 5278 O O . LEU D 1 39 ? -38.846 -6.373 11.169 1.00 80.60 39 LEU D O 1
ATOM 5283 N N . ALA D 1 40 ? -36.848 -5.908 12.121 1.00 72.05 40 ALA D N 1
ATOM 5284 C CA . ALA D 1 40 ? -36.965 -6.927 13.148 1.00 63.32 40 ALA D CA 1
ATOM 5285 C C . ALA D 1 40 ? -37.979 -6.492 14.205 1.00 60.45 40 ALA D C 1
ATOM 5286 O O . ALA D 1 40 ? -38.274 -5.304 14.342 1.00 59.59 40 ALA D O 1
ATOM 5288 N N . PRO D 1 41 ? -38.552 -7.439 14.946 1.00 55.29 41 PRO D N 1
ATOM 5289 C CA . PRO D 1 41 ? -39.452 -7.058 16.044 1.00 53.57 41 PRO D CA 1
ATOM 5290 C C . PRO D 1 41 ? -38.711 -6.279 17.123 1.00 54.40 41 PRO D C 1
ATOM 5291 O O . PRO D 1 41 ? -37.631 -6.673 17.569 1.00 52.47 41 PRO D O 1
ATOM 5295 N N . GLY D 1 42 ? -39.293 -5.152 17.528 1.00 46.01 42 GLY D N 1
ATOM 5296 C CA . GLY D 1 42 ? -38.770 -4.424 18.664 1.00 48.87 42 GLY D CA 1
ATOM 5297 C C . GLY D 1 42 ? -39.003 -5.150 19.976 1.00 52.39 42 GLY D C 1
ATOM 5298 O O . GLY D 1 42 ? -39.904 -5.979 20.120 1.00 52.18 42 GLY D O 1
ATOM 5299 N N . TYR D 1 43 ? -38.162 -4.826 20.962 1.00 48.37 43 TYR D N 1
ATOM 5300 C CA . TYR D 1 43 ? -38.376 -5.346 22.310 1.00 50.08 43 TYR D CA 1
ATOM 5301 C C . TYR D 1 43 ? -39.634 -4.757 22.931 1.00 48.54 43 TYR D C 1
ATOM 5302 O O . TYR D 1 43 ? -40.381 -5.455 23.627 1.00 48.34 43 TYR D O 1
ATOM 5311 N N . LEU D 1 44 ? -39.873 -3.471 22.699 1.00 51.23 44 LEU D N 1
ATOM 5312 C CA . LEU D 1 44 ? -40.880 -2.715 23.426 1.00 54.47 44 LEU D CA 1
ATOM 5313 C C . LEU D 1 44 ? -42.225 -2.757 22.714 1.00 50.13 44 LEU D C 1
ATOM 5314 O O . LEU D 1 44 ? -42.304 -2.601 21.491 1.00 55.54 44 LEU D O 1
ATOM 5319 N N . GLU D 1 45 ? -43.282 -2.965 23.495 1.00 52.72 45 GLU D N 1
ATOM 5320 C CA . GLU D 1 45 ? -44.630 -2.742 23.008 1.00 53.88 45 GLU D CA 1
ATOM 5321 C C . GLU D 1 45 ? -44.871 -1.251 22.785 1.00 53.04 45 GLU D C 1
ATOM 5322 O O . GLU D 1 45 ? -44.218 -0.411 23.409 1.00 55.59 45 GLU D O 1
ATOM 5328 N N . PRO D 1 46 ? -45.785 -0.899 21.875 1.00 54.16 46 PRO D N 1
ATOM 5329 C CA . PRO D 1 46 ? -46.026 0.526 21.586 1.00 55.33 46 PRO D CA 1
ATOM 5330 C C . PRO D 1 46 ? -46.304 1.372 22.818 1.00 58.82 46 PRO D C 1
ATOM 5331 O O . PRO D 1 46 ? -45.809 2.503 22.909 1.00 57.41 46 PRO D O 1
ATOM 5335 N N . ALA D 1 47 ? -47.081 0.855 23.773 1.00 59.03 47 ALA D N 1
ATOM 5336 C CA . ALA D 1 47 ? -47.409 1.626 24.966 1.00 55.97 47 ALA D CA 1
ATOM 5337 C C . ALA D 1 47 ? -46.195 1.874 25.853 1.00 55.71 47 ALA D C 1
ATOM 5338 O O . ALA D 1 47 ? -46.244 2.752 26.721 1.00 50.25 47 ALA D O 1
ATOM 5340 N N . ASP D 1 48 ? -45.110 1.132 25.654 1.00 52.17 48 ASP D N 1
ATOM 5341 C CA . ASP D 1 48 ? -43.907 1.279 26.459 1.00 53.09 48 ASP D CA 1
ATOM 5342 C C . ASP D 1 48 ? -42.821 2.089 25.765 1.00 54.50 48 ASP D C 1
ATOM 5343 O O . ASP D 1 48 ? -41.733 2.251 26.326 1.00 51.56 48 ASP D O 1
ATOM 5348 N N . LEU D 1 49 ? -43.089 2.598 24.569 1.00 51.44 49 LEU D N 1
ATOM 5349 C CA . LEU D 1 49 ? -42.142 3.481 23.908 1.00 56.10 49 LEU D CA 1
ATOM 5350 C C . LEU D 1 49 ? -42.151 4.850 24.584 1.00 51.02 49 LEU D C 1
ATOM 5351 O O . LEU D 1 49 ? -43.213 5.337 24.984 1.00 48.98 49 LEU D O 1
ATOM 5356 N N . PRO D 1 50 ? -40.988 5.479 24.749 1.00 47.47 50 PRO D N 1
ATOM 5357 C CA . PRO D 1 50 ? -40.967 6.858 25.253 1.00 45.25 50 PRO D CA 1
ATOM 5358 C C . PRO D 1 50 ? -41.766 7.777 24.341 1.00 44.87 50 PRO D C 1
ATOM 5359 O O . PRO D 1 50 ? -41.749 7.638 23.115 1.00 46.37 50 PRO D O 1
ATOM 5363 N N . VAL D 1 51 ? -42.464 8.727 24.953 1.00 42.08 51 VAL D N 1
ATOM 5364 C CA . VAL D 1 51 ? -43.413 9.580 24.246 1.00 40.98 51 VAL D CA 1
ATOM 5365 C C . VAL D 1 51 ? -42.675 10.822 23.758 1.00 40.12 51 VAL D C 1
ATOM 5366 O O . VAL D 1 51 ? -42.323 11.694 24.557 1.00 43.26 51 VAL D O 1
ATOM 5370 N N . ARG D 1 52 ? -42.449 10.900 22.442 1.00 36.31 52 ARG D N 1
ATOM 5371 C CA . ARG D 1 52 ? -41.731 12.029 21.853 1.00 41.53 52 ARG D CA 1
ATOM 5372 C C . ARG D 1 52 ? -42.309 13.355 22.302 1.00 39.85 52 ARG D C 1
ATOM 5373 O O . ARG D 1 52 ? -41.573 14.288 22.640 1.00 40.45 52 ARG D O 1
ATOM 5381 N N . LEU D 1 53 ? -43.638 13.464 22.267 1.00 45.09 53 LEU D N 1
ATOM 5382 C CA . LEU D 1 53 ? -44.292 14.737 22.532 1.00 43.15 53 LEU D CA 1
ATOM 5383 C C . LEU D 1 53 ? -43.964 15.248 23.929 1.00 45.37 53 LEU D C 1
ATOM 5384 O O . LEU D 1 53 ? -43.804 16.456 24.134 1.00 48.60 53 LEU D O 1
ATOM 5389 N N . ALA D 1 54 ? -43.853 14.341 24.903 1.00 43.50 54 ALA D N 1
ATOM 5390 C CA . ALA D 1 54 ? -43.533 14.743 26.269 1.00 40.13 54 ALA D CA 1
ATOM 5391 C C . ALA D 1 54 ? -42.060 15.089 26.446 1.00 37.94 54 ALA D C 1
ATOM 5392 O O . ALA D 1 54 ? -41.728 15.964 27.252 1.00 35.75 54 ALA D O 1
ATOM 5394 N N . LEU D 1 55 ? -41.165 14.406 25.731 1.00 43.55 55 LEU D N 1
ATOM 5395 C CA . LEU D 1 55 ? -39.735 14.532 25.984 1.00 39.50 55 LEU D CA 1
ATOM 5396 C C . LEU D 1 55 ? -39.060 15.612 25.147 1.00 41.29 55 LEU D C 1
ATOM 5397 O O . LEU D 1 55 ? -38.001 16.111 25.545 1.00 40.00 55 LEU D O 1
ATOM 5402 N N . LEU D 1 56 ? -39.628 15.977 24.005 1.00 37.80 56 LEU D N 1
ATOM 5403 C CA . LEU D 1 56 ? -38.979 16.889 23.076 1.00 38.53 56 LEU D CA 1
ATOM 5404 C C . LEU D 1 56 ? -39.710 18.221 23.015 1.00 39.24 56 LEU D C 1
ATOM 5405 O O . LEU D 1 56 ? -40.933 18.291 23.173 1.00 40.55 56 LEU D O 1
ATOM 5410 N N . GLY D 1 57 ? -38.943 19.281 22.783 1.00 35.70 57 GLY D N 1
ATOM 5411 C CA . GLY D 1 57 ? -39.531 20.558 22.460 1.00 37.77 57 GLY D CA 1
ATOM 5412 C C . GLY D 1 57 ? -39.914 20.631 20.994 1.00 43.78 57 GLY D C 1
ATOM 5413 O O . GLY D 1 57 ? -39.630 19.735 20.197 1.00 41.30 57 GLY D O 1
ATOM 5414 N N . ALA D 1 58 ? -40.579 21.721 20.637 1.00 41.96 58 ALA D N 1
ATOM 5415 C CA . ALA D 1 58 ? -40.914 21.951 19.244 1.00 40.98 58 ALA D CA 1
ATOM 5416 C C . ALA D 1 58 ? -39.641 22.165 18.423 1.00 45.00 58 ALA D C 1
ATOM 5417 O O . ALA D 1 58 ? -38.619 22.610 18.950 1.00 41.48 58 ALA D O 1
ATOM 5419 N N . PRO D 1 59 ? -39.673 21.839 17.133 1.00 43.08 59 PRO D N 1
ATOM 5420 C CA . PRO D 1 59 ? -38.525 22.137 16.267 1.00 39.89 59 PRO D CA 1
ATOM 5421 C C . PRO D 1 59 ? -38.305 23.630 16.168 1.00 36.64 59 PRO D C 1
ATOM 5422 O O . PRO D 1 59 ? -39.211 24.420 16.487 1.00 36.73 59 PRO D O 1
ATOM 5426 N N . PRO D 1 60 ? -37.120 24.073 15.750 1.00 41.57 60 PRO D N 1
ATOM 5427 C CA . PRO D 1 60 ? -36.871 25.513 15.609 1.00 36.77 60 PRO D CA 1
ATOM 5428 C C . PRO D 1 60 ? -37.933 26.185 14.747 1.00 41.31 60 PRO D C 1
ATOM 5429 O O . PRO D 1 60 ? -38.262 25.715 13.657 1.00 43.81 60 PRO D O 1
ATOM 5433 N N . LYS D 1 61 ? -38.482 27.287 15.249 1.00 39.78 61 LYS D N 1
ATOM 5434 C CA . LYS D 1 61 ? -39.491 28.025 14.508 1.00 40.16 61 LYS D CA 1
ATOM 5435 C C . LYS D 1 61 ? -38.849 28.856 13.402 1.00 40.91 61 LYS D C 1
ATOM 5436 O O . LYS D 1 61 ? -37.657 29.176 13.460 1.00 42.29 61 LYS D O 1
ATOM 5442 N N . PRO D 1 62 ? -39.613 29.194 12.364 1.00 39.06 62 PRO D N 1
ATOM 5443 C CA . PRO D 1 62 ? -39.091 30.089 11.325 1.00 44.02 62 PRO D CA 1
ATOM 5444 C C . PRO D 1 62 ? -38.668 31.427 11.912 1.00 40.27 62 PRO D C 1
ATOM 5445 O O . PRO D 1 62 ? -39.300 31.951 12.834 1.00 40.84 62 PRO D O 1
ATOM 5449 N N . GLY D 1 63 ? -37.581 31.971 11.366 1.00 40.81 63 GLY D N 1
ATOM 5450 C CA . GLY D 1 63 ? -37.049 33.247 11.803 1.00 39.53 63 GLY D CA 1
ATOM 5451 C C . GLY D 1 63 ? -36.355 33.242 13.146 1.00 38.80 63 GLY D C 1
ATOM 5452 O O . GLY D 1 63 ? -36.006 34.314 13.646 1.00 40.10 63 GLY D O 1
ATOM 5453 N N . SER D 1 64 ? -36.156 32.079 13.759 1.00 34.54 64 SER D N 1
ATOM 5454 C CA . SER D 1 64 ? -35.562 32.006 15.085 1.00 37.20 64 SER D CA 1
ATOM 5455 C C . SER D 1 64 ? -34.051 31.799 15.004 1.00 32.61 64 SER D C 1
ATOM 5456 O O . SER D 1 64 ? -33.521 31.268 14.026 1.00 33.94 64 SER D O 1
ATOM 5459 N N . ALA D 1 65 ? -33.359 32.210 16.072 1.00 37.85 65 ALA D N 1
ATOM 5460 C CA . ALA D 1 65 ? -31.935 31.903 16.198 1.00 33.32 65 ALA D CA 1
ATOM 5461 C C . ALA D 1 65 ? -31.692 30.402 16.260 1.00 31.65 65 ALA D C 1
ATOM 5462 O O . ALA D 1 65 ? -30.632 29.928 15.836 1.00 34.59 65 ALA D O 1
ATOM 5464 N N . ALA D 1 66 ? -32.643 29.640 16.806 1.00 33.78 66 ALA D N 1
ATOM 5465 C CA . ALA D 1 66 ? -32.519 28.186 16.788 1.00 36.76 66 ALA D CA 1
ATOM 5466 C C . ALA D 1 66 ? -32.455 27.658 15.360 1.00 33.20 66 ALA D C 1
ATOM 5467 O O . ALA D 1 66 ? -31.665 26.755 15.056 1.00 37.33 66 ALA D O 1
ATOM 5469 N N . LEU D 1 67 ? -33.300 28.189 14.474 1.00 33.96 67 LEU D N 1
ATOM 5470 C CA . LEU D 1 67 ? -33.221 27.820 13.065 1.00 37.53 67 LEU D CA 1
ATOM 5471 C C . LEU D 1 67 ? -31.927 28.319 12.433 1.00 35.57 67 LEU D C 1
ATOM 5472 O O . LEU D 1 67 ? -31.311 27.614 11.624 1.00 33.53 67 LEU D O 1
ATOM 5477 N N . ALA D 1 68 ? -31.495 29.529 12.796 1.00 29.97 68 ALA D N 1
ATOM 5478 C CA . ALA D 1 68 ? -30.225 30.038 12.292 1.00 33.20 68 ALA D CA 1
ATOM 5479 C C . ALA D 1 68 ? -29.076 29.113 12.676 1.00 35.18 68 ALA D C 1
ATOM 5480 O O . ALA D 1 68 ? -28.153 28.892 11.882 1.00 34.25 68 ALA D O 1
ATOM 5482 N N . ARG D 1 69 ? -29.123 28.551 13.886 1.00 35.05 69 ARG D N 1
ATOM 5483 C CA . ARG D 1 69 ? -28.108 27.590 14.302 1.00 33.96 69 ARG D CA 1
ATOM 5484 C C . ARG D 1 69 ? -28.122 26.343 13.425 1.00 35.44 69 ARG D C 1
ATOM 5485 O O . ARG D 1 69 ? -27.062 25.800 13.092 1.00 38.48 69 ARG D O 1
ATOM 5493 N N . ASP D 1 70 ? -29.312 25.872 13.044 1.00 35.02 70 ASP D N 1
ATOM 5494 C CA . ASP D 1 70 ? -29.396 24.718 12.154 1.00 33.71 70 ASP D CA 1
ATOM 5495 C C . ASP D 1 70 ? -28.778 25.024 10.796 1.00 34.60 70 ASP D C 1
ATOM 5496 O O . ASP D 1 70 ? -28.076 24.186 10.222 1.00 37.32 70 ASP D O 1
ATOM 5501 N N . GLU D 1 71 ? -29.028 26.222 10.263 1.00 33.96 71 GLU D N 1
ATOM 5502 C CA . GLU D 1 71 ? -28.431 26.592 8.981 1.00 36.69 71 GLU D CA 1
ATOM 5503 C C . GLU D 1 71 ? -26.920 26.742 9.101 1.00 35.17 71 GLU D C 1
ATOM 5504 O O . GLU D 1 71 ? -26.178 26.358 8.190 1.00 34.09 71 GLU D O 1
ATOM 5510 N N . GLU D 1 72 ? -26.452 27.300 10.221 1.00 33.67 72 GLU D N 1
ATOM 5511 C CA . GLU D 1 72 ? -25.018 27.428 10.463 1.00 36.99 72 GLU D CA 1
ATOM 5512 C C . GLU D 1 72 ? -24.348 26.060 10.513 1.00 38.66 72 GLU D C 1
ATOM 5513 O O . GLU D 1 72 ? -23.290 25.848 9.910 1.00 35.00 72 GLU D O 1
ATOM 5519 N N . ALA D 1 73 ? -24.955 25.115 11.233 1.00 34.22 73 ALA D N 1
ATOM 5520 C CA . ALA D 1 73 ? -24.403 23.767 11.289 1.00 35.04 73 ALA D CA 1
ATOM 5521 C C . ALA D 1 73 ? -24.440 23.104 9.919 1.00 33.26 73 ALA D C 1
ATOM 5522 O O . ALA D 1 73 ? -23.521 22.361 9.553 1.00 36.04 73 ALA D O 1
ATOM 5524 N N . ARG D 1 74 ? -25.499 23.358 9.148 1.00 35.11 74 ARG D N 1
ATOM 5525 C CA . ARG D 1 74 ? -25.559 22.832 7.788 1.00 38.34 74 ARG D CA 1
ATOM 5526 C C . ARG D 1 74 ? -24.396 23.351 6.948 1.00 37.39 74 ARG D C 1
ATOM 5527 O O . ARG D 1 74 ? -23.719 22.576 6.264 1.00 32.19 74 ARG D O 1
ATOM 5535 N N . ARG D 1 75 ? -24.143 24.663 6.994 1.00 34.32 75 ARG D N 1
ATOM 5536 C CA . ARG D 1 75 ? -23.075 25.229 6.173 1.00 37.92 75 ARG D CA 1
ATOM 5537 C C . ARG D 1 75 ? -21.716 24.671 6.575 1.00 37.43 75 ARG D C 1
ATOM 5538 O O . ARG D 1 75 ? -20.894 24.346 5.711 1.00 34.72 75 ARG D O 1
ATOM 5546 N N . ALA D 1 76 ? -21.465 24.542 7.881 1.00 38.10 76 ALA D N 1
ATOM 5547 C CA . ALA D 1 76 ? -20.203 23.962 8.333 1.00 35.06 76 ALA D CA 1
ATOM 5548 C C . ALA D 1 76 ? -20.078 22.506 7.895 1.00 37.59 76 ALA D C 1
ATOM 5549 O O . ALA D 1 76 ? -18.980 22.036 7.576 1.00 37.62 76 ALA D O 1
ATOM 5551 N N . ALA D 1 77 ? -21.193 21.774 7.877 1.00 38.33 77 ALA D N 1
ATOM 5552 C CA . ALA D 1 77 ? -21.155 20.375 7.463 1.00 44.28 77 ALA D CA 1
ATOM 5553 C C . ALA D 1 77 ? -20.896 20.243 5.966 1.00 38.17 77 ALA D C 1
ATOM 5554 O O . ALA D 1 77 ? -20.139 19.365 5.536 1.00 39.61 77 ALA D O 1
ATOM 5556 N N . LEU D 1 78 ? -21.522 21.098 5.156 1.00 38.12 78 LEU D N 1
ATOM 5557 C CA . LEU D 1 78 ? -21.367 20.997 3.711 1.00 33.96 78 LEU D CA 1
ATOM 5558 C C . LEU D 1 78 ? -19.960 21.350 3.242 1.00 43.10 78 LEU D C 1
ATOM 5559 O O . LEU D 1 78 ? -19.602 21.023 2.105 1.00 39.46 78 LEU D O 1
ATOM 5564 N N . ALA D 1 79 ? -19.160 22.017 4.080 1.00 38.64 79 ALA D N 1
ATOM 5565 C CA . ALA D 1 79 ? -17.754 22.228 3.757 1.00 37.41 79 ALA D CA 1
ATOM 5566 C C . ALA D 1 79 ? -16.989 20.914 3.648 1.00 42.94 79 ALA D C 1
ATOM 5567 O O . ALA D 1 79 ? -15.950 20.862 2.978 1.00 38.32 79 ALA D O 1
ATOM 5569 N N . LEU D 1 80 ? -17.484 19.854 4.279 1.00 38.39 80 LEU D N 1
ATOM 5570 C CA . LEU D 1 80 ? -16.862 18.540 4.235 1.00 32.61 80 LEU D CA 1
ATOM 5571 C C . LEU D 1 80 ? -17.298 17.725 3.025 1.00 35.52 80 LEU D C 1
ATOM 5572 O O . LEU D 1 80 ? -16.967 16.539 2.939 1.00 39.54 80 LEU D O 1
ATOM 5577 N N . ARG D 1 81 ? -18.049 18.328 2.107 1.00 34.73 81 ARG D N 1
ATOM 5578 C CA . ARG D 1 81 ? -18.460 17.643 0.889 1.00 38.22 81 ARG D CA 1
ATOM 5579 C C . ARG D 1 81 ? -17.242 17.184 0.097 1.00 37.42 81 ARG D C 1
ATOM 5580 O O . ARG D 1 81 ? -16.321 17.963 -0.159 1.00 33.37 81 ARG D O 1
ATOM 5588 N N . GLY D 1 82 ? -17.238 15.912 -0.289 1.00 33.65 82 GLY D N 1
ATOM 5589 C CA . GLY D 1 82 ? -16.112 15.344 -0.996 1.00 31.56 82 GLY D CA 1
ATOM 5590 C C . GLY D 1 82 ? -15.042 14.747 -0.108 1.00 33.53 82 GLY D C 1
ATOM 5591 O O . GLY D 1 82 ? -14.076 14.182 -0.631 1.00 34.81 82 GLY D O 1
ATOM 5592 N N . SER D 1 83 ? -15.176 14.858 1.211 1.00 31.87 83 SER D N 1
ATOM 5593 C CA . SER D 1 83 ? -14.141 14.416 2.133 1.00 36.98 83 SER D CA 1
ATOM 5594 C C . SER D 1 83 ? -14.366 12.967 2.564 1.00 38.67 83 SER D C 1
ATOM 5595 O O . SER D 1 83 ? -15.413 12.365 2.315 1.00 35.77 83 SER D O 1
ATOM 5598 N N . SER D 1 84 ? -13.340 12.396 3.199 1.00 37.12 84 SER D N 1
ATOM 5599 C CA . SER D 1 84 ? -13.476 11.062 3.777 1.00 41.35 84 SER D CA 1
ATOM 5600 C C . SER D 1 84 ? -14.510 11.041 4.897 1.00 40.25 84 SER D C 1
ATOM 5601 O O . SER D 1 84 ? -15.180 10.021 5.101 1.00 36.44 84 SER D O 1
ATOM 5604 N N . ARG D 1 85 ? -14.641 12.140 5.647 1.00 32.14 85 ARG D N 1
ATOM 5605 C CA . ARG D 1 85 ? -15.682 12.203 6.670 1.00 37.45 85 ARG D CA 1
ATOM 5606 C C . ARG D 1 85 ? -17.064 12.093 6.043 1.00 37.70 85 ARG D C 1
ATOM 5607 O O . ARG D 1 85 ? -17.968 11.474 6.617 1.00 39.21 85 ARG D O 1
ATOM 5615 N N . GLU D 1 86 ? -17.252 12.698 4.869 1.00 38.86 86 GLU D N 1
ATOM 5616 C CA . GLU D 1 86 ? -18.525 12.555 4.173 1.00 36.52 86 GLU D CA 1
ATOM 5617 C C . GLU D 1 86 ? -18.751 11.116 3.735 1.00 36.68 86 GLU D C 1
ATOM 5618 O O . GLU D 1 86 ? -19.870 10.599 3.825 1.00 36.85 86 GLU D O 1
ATOM 5624 N N . LYS D 1 87 ? -17.701 10.464 3.237 1.00 35.36 87 LYS D N 1
ATOM 5625 C CA . LYS D 1 87 ? -17.821 9.076 2.812 1.00 39.75 87 LYS D CA 1
ATOM 5626 C C . LYS D 1 87 ? -18.182 8.169 3.981 1.00 38.00 87 LYS D C 1
ATOM 5627 O O . LYS D 1 87 ? -18.982 7.239 3.826 1.00 34.79 87 LYS D O 1
ATOM 5633 N N . LEU D 1 88 ? -17.606 8.423 5.159 1.00 35.00 88 LEU D N 1
ATOM 5634 C CA . LEU D 1 88 ? -18.007 7.668 6.341 1.00 36.84 88 LEU D CA 1
ATOM 5635 C C . LEU D 1 88 ? -19.453 7.963 6.722 1.00 41.97 88 LEU D C 1
ATOM 5636 O O . LEU D 1 88 ? -20.161 7.069 7.199 1.00 42.65 88 LEU D O 1
ATOM 5641 N N . ALA D 1 89 ? -19.908 9.202 6.518 1.00 40.92 89 ALA D N 1
ATOM 5642 C CA . ALA D 1 89 ? -21.317 9.521 6.739 1.00 38.58 89 ALA D CA 1
ATOM 5643 C C . ALA D 1 89 ? -22.214 8.734 5.798 1.00 40.75 89 ALA D C 1
ATOM 5644 O O . ALA D 1 89 ? -23.373 8.459 6.129 1.00 42.61 89 ALA D O 1
ATOM 5646 N N . ALA D 1 90 ? -21.703 8.382 4.616 1.00 39.47 90 ALA D N 1
ATOM 5647 C CA . ALA D 1 90 ? -22.494 7.609 3.666 1.00 41.00 90 ALA D CA 1
ATOM 5648 C C . ALA D 1 90 ? -22.714 6.180 4.155 1.00 39.69 90 ALA D C 1
ATOM 5649 O O . ALA D 1 90 ? -23.821 5.642 4.031 1.00 39.40 90 ALA D O 1
ATOM 5651 N N . THR D 1 91 ? -21.677 5.545 4.711 1.00 36.23 91 THR D N 1
ATOM 5652 C CA . THR D 1 91 ? -21.852 4.204 5.259 1.00 42.37 91 THR D CA 1
ATOM 5653 C C . THR D 1 91 ? -22.571 4.232 6.601 1.00 45.01 91 THR D C 1
ATOM 5654 O O . THR D 1 91 ? -23.250 3.260 6.954 1.00 47.50 91 THR D O 1
ATOM 5658 N N . ASP D 1 92 ? -22.444 5.329 7.354 1.00 37.72 92 ASP D N 1
ATOM 5659 C CA . ASP D 1 92 ? -23.239 5.499 8.564 1.00 35.48 92 ASP D CA 1
ATOM 5660 C C . ASP D 1 92 ? -24.727 5.547 8.267 1.00 39.18 92 ASP D C 1
ATOM 5661 O O . ASP D 1 92 ? -25.535 5.261 9.156 1.00 45.33 92 ASP D O 1
ATOM 5666 N N . ALA D 1 93 ? -25.109 5.909 7.041 1.00 39.43 93 ALA D N 1
ATOM 5667 C CA . ALA D 1 93 ? -26.518 5.968 6.681 1.00 41.11 93 ALA D CA 1
ATOM 5668 C C . ALA D 1 93 ? -27.152 4.590 6.543 1.00 44.38 93 ALA D C 1
ATOM 5669 O O . ALA D 1 93 ? -28.381 4.497 6.481 1.00 45.27 93 ALA D O 1
ATOM 5671 N N . GLU D 1 94 ? -26.354 3.529 6.484 1.00 43.17 94 GLU D N 1
ATOM 5672 C CA . GLU D 1 94 ? -26.872 2.194 6.209 1.00 43.02 94 GLU D CA 1
ATOM 5673 C C . GLU D 1 94 ? -27.489 1.630 7.484 1.00 45.27 94 GLU D C 1
ATOM 5674 O O . GLU D 1 94 ? -26.771 1.269 8.422 1.00 42.67 94 GLU D O 1
ATOM 5680 N N . LEU D 1 95 ? -28.819 1.552 7.526 1.00 47.31 95 LEU D N 1
ATOM 5681 C CA . LEU D 1 95 ? -29.502 0.948 8.662 1.00 48.04 95 LEU D CA 1
ATOM 5682 C C . LEU D 1 95 ? -29.810 -0.523 8.446 1.00 51.98 95 LEU D C 1
ATOM 5683 O O . LEU D 1 95 ? -30.054 -1.244 9.422 1.00 54.72 95 LEU D O 1
ATOM 5688 N N . SER D 1 96 ? -29.809 -0.980 7.199 1.00 48.96 96 SER D N 1
ATOM 5689 C CA . SER D 1 96 ? -29.974 -2.396 6.922 1.00 55.80 96 SER D CA 1
ATOM 5690 C C . SER D 1 96 ? -28.755 -3.163 7.416 1.00 52.27 96 SER D C 1
ATOM 5691 O O . SER D 1 96 ? -27.619 -2.859 7.037 1.00 48.09 96 SER D O 1
ATOM 5694 N N . PHE D 1 97 ? -28.992 -4.156 8.265 1.00 50.10 97 PHE D N 1
ATOM 5695 C CA . PHE D 1 97 ? -27.904 -4.957 8.792 1.00 50.33 97 PHE D CA 1
ATOM 5696 C C . PHE D 1 97 ? -27.300 -5.821 7.684 1.00 52.54 97 PHE D C 1
ATOM 5697 O O . PHE D 1 97 ? -28.005 -6.243 6.764 1.00 51.10 97 PHE D O 1
ATOM 5705 N N . PRO D 1 98 ? -25.982 -6.092 7.742 1.00 51.29 98 PRO D N 1
ATOM 5706 C CA . PRO D 1 98 ? -25.036 -5.843 8.844 1.00 47.91 98 PRO D CA 1
ATOM 5707 C C . PRO D 1 98 ? -24.434 -4.439 8.912 1.00 47.63 98 PRO D C 1
ATOM 5708 O O . PRO D 1 98 ? -23.380 -4.272 9.521 1.00 48.42 98 PRO D O 1
ATOM 5712 N N . GLY D 1 99 ? -25.057 -3.432 8.300 1.00 50.68 99 GLY D N 1
ATOM 5713 C CA . GLY D 1 99 ? -24.555 -2.074 8.312 1.00 42.39 99 GLY D CA 1
ATOM 5714 C C . GLY D 1 99 ? -24.134 -1.564 9.679 1.00 41.95 99 GLY D C 1
ATOM 5715 O O . GLY D 1 99 ? -22.959 -1.262 9.916 1.00 35.50 99 GLY D O 1
ATOM 5716 N N . PRO D 1 100 ? -25.093 -1.447 10.607 1.00 41.35 100 PRO D N 1
ATOM 5717 C CA . PRO D 1 100 ? -24.749 -0.936 11.947 1.00 42.46 100 PRO D CA 1
ATOM 5718 C C . PRO D 1 100 ? -23.742 -1.794 12.697 1.00 47.67 100 PRO D C 1
ATOM 5719 O O . PRO D 1 100 ? -22.889 -1.252 13.412 1.00 43.19 100 PRO D O 1
ATOM 5723 N N . ALA D 1 101 ? -23.821 -3.121 12.562 1.00 43.49 101 ALA D N 1
ATOM 5724 C CA . ALA D 1 101 ? -22.864 -3.989 13.240 1.00 41.75 101 ALA D CA 1
ATOM 5725 C C . ALA D 1 101 ? -21.443 -3.688 12.789 1.00 41.17 101 ALA D C 1
ATOM 5726 O O . ALA D 1 101 ? -20.533 -3.543 13.611 1.00 41.18 101 ALA D O 1
ATOM 5728 N N . LYS D 1 102 ? -21.241 -3.575 11.476 1.00 38.61 102 LYS D N 1
ATOM 5729 C CA . LYS D 1 102 ? -19.932 -3.218 10.941 1.00 42.96 102 LYS D CA 1
ATOM 5730 C C . LYS D 1 102 ? -19.508 -1.830 11.411 1.00 42.74 102 LYS D C 1
ATOM 5731 O O . LYS D 1 102 ? -18.347 -1.616 11.786 1.00 47.33 102 LYS D O 1
ATOM 5737 N N . THR D 1 103 ? -20.442 -0.876 11.394 1.00 38.01 103 THR D N 1
ATOM 5738 C CA . THR D 1 103 ? -20.123 0.506 11.741 1.00 40.21 103 THR D CA 1
ATOM 5739 C C . THR D 1 103 ? -19.575 0.620 13.160 1.00 42.85 103 THR D C 1
ATOM 5740 O O . THR D 1 103 ? -18.653 1.403 13.416 1.00 43.18 103 THR D O 1
ATOM 5744 N N . PHE D 1 104 ? -20.116 -0.158 14.095 1.00 39.20 104 PHE D N 1
ATOM 5745 C CA . PHE D 1 104 ? -19.709 -0.053 15.490 1.00 42.78 104 PHE D CA 1
ATOM 5746 C C . PHE D 1 104 ? -18.632 -1.059 15.880 1.00 40.01 104 PHE D C 1
ATOM 5747 O O . PHE D 1 104 ? -18.218 -1.075 17.044 1.00 39.96 104 PHE D O 1
ATOM 5755 N N . SER D 1 105 ? -18.152 -1.878 14.939 1.00 39.13 105 SER D N 1
ATOM 5756 C CA . SER D 1 105 ? -17.192 -2.926 15.284 1.00 43.07 105 SER D CA 1
ATOM 5757 C C . SER D 1 105 ? -15.850 -2.351 15.721 1.00 44.85 105 SER D C 1
ATOM 5758 O O . SER D 1 105 ? -15.260 -2.821 16.700 1.00 41.33 105 SER D O 1
ATOM 5761 N N . CYS D 1 106 ? -15.344 -1.347 15.003 1.00 40.95 106 CYS D N 1
ATOM 5762 C CA . CYS D 1 106 ? -14.043 -0.785 15.347 1.00 43.15 106 CYS D CA 1
ATOM 5763 C C . CYS D 1 106 ? -14.057 -0.162 16.736 1.00 40.07 106 CYS D C 1
ATOM 5764 O O . CYS D 1 106 ? -13.120 -0.354 17.520 1.00 43.48 106 CYS D O 1
ATOM 5767 N N . ALA D 1 107 ? -15.110 0.588 17.062 1.00 38.45 107 ALA D N 1
ATOM 5768 C CA . ALA D 1 107 ? -15.213 1.167 18.397 1.00 39.94 107 ALA D CA 1
ATOM 5769 C C . ALA D 1 107 ? -15.337 0.095 19.475 1.00 45.14 107 ALA D C 1
ATOM 5770 O O . ALA D 1 107 ? -14.873 0.299 20.601 1.00 46.29 107 ALA D O 1
ATOM 5772 N N . LEU D 1 108 ? -15.972 -1.040 19.162 1.00 38.97 108 LEU D N 1
ATOM 5773 C CA . LEU D 1 108 ? -16.112 -2.114 20.144 1.00 39.61 108 LEU D CA 1
ATOM 5774 C C . LEU D 1 108 ? -14.813 -2.886 20.352 1.00 46.57 108 LEU D C 1
ATOM 5775 O O . LEU D 1 108 ? -14.587 -3.428 21.439 1.00 48.03 108 LEU D O 1
ATOM 5780 N N . GLY D 1 109 ? -13.952 -2.943 19.340 1.00 44.97 109 GLY D N 1
ATOM 5781 C CA . GLY D 1 109 ? -12.743 -3.732 19.406 1.00 49.43 109 GLY D CA 1
ATOM 5782 C C . GLY D 1 109 ? -12.889 -5.166 18.942 1.00 54.59 109 GLY D C 1
ATOM 5783 O O . GLY D 1 109 ? -11.916 -5.924 19.012 1.00 48.84 109 GLY D O 1
ATOM 5784 N N . THR D 1 110 ? -14.065 -5.558 18.462 1.00 49.33 110 THR D N 1
ATOM 5785 C CA . THR D 1 110 ? -14.273 -6.887 17.913 1.00 49.40 110 THR D CA 1
ATOM 5786 C C . THR D 1 110 ? -15.385 -6.799 16.882 1.00 53.29 110 THR D C 1
ATOM 5787 O O . THR D 1 110 ? -16.207 -5.878 16.905 1.00 50.07 110 THR D O 1
ATOM 5791 N N . GLN D 1 111 ? -15.402 -7.767 15.970 1.00 51.81 111 GLN D N 1
ATOM 5792 C CA . GLN D 1 111 ? -16.378 -7.752 14.890 1.00 51.70 111 GLN D CA 1
ATOM 5793 C C . GLN D 1 111 ? -17.740 -8.161 15.428 1.00 50.77 111 GLN D C 1
ATOM 5794 O O . GLN D 1 111 ? -17.874 -9.201 16.081 1.00 55.96 111 GLN D O 1
ATOM 5800 N N . ILE D 1 112 ? -18.750 -7.347 15.145 1.00 51.48 112 ILE D N 1
ATOM 5801 C CA . ILE D 1 112 ? -20.126 -7.658 15.509 1.00 54.35 112 ILE D CA 1
ATOM 5802 C C . ILE D 1 112 ? -20.731 -8.455 14.359 1.00 56.82 112 ILE D C 1
ATOM 5803 O O . ILE D 1 112 ? -20.932 -7.924 13.264 1.00 59.24 112 ILE D O 1
ATOM 5808 N N . SER D 1 113 ? -21.020 -9.732 14.600 1.00 53.27 113 SER D N 1
ATOM 5809 C CA . SER D 1 113 ? -21.564 -10.585 13.555 1.00 53.11 113 SER D CA 1
ATOM 5810 C C . SER D 1 113 ? -22.437 -11.659 14.181 1.00 60.21 113 SER D C 1
ATOM 5811 O O . SER D 1 113 ? -22.345 -11.946 15.377 1.00 57.10 113 SER D O 1
ATOM 5814 N N . GLU D 1 114 ? -23.293 -12.255 13.347 1.00 64.59 114 GLU D N 1
ATOM 5815 C CA . GLU D 1 114 ? -24.095 -13.387 13.800 1.00 70.86 114 GLU D CA 1
ATOM 5816 C C . GLU D 1 114 ? -23.213 -14.563 14.195 1.00 68.31 114 GLU D C 1
ATOM 5817 O O . GLU D 1 114 ? -23.569 -15.334 15.092 1.00 74.42 114 GLU D O 1
ATOM 5823 N N . LYS D 1 115 ? -22.053 -14.697 13.552 1.00 69.74 115 LYS D N 1
ATOM 5824 C CA . LYS D 1 115 ? -21.181 -15.842 13.788 1.00 72.24 115 LYS D CA 1
ATOM 5825 C C . LYS D 1 115 ? -20.525 -15.767 15.164 1.00 68.37 115 LYS D C 1
ATOM 5826 O O . LYS D 1 115 ? -20.455 -16.770 15.885 1.00 71.75 115 LYS D O 1
ATOM 5832 N N . SER D 1 116 ? -20.045 -14.585 15.548 1.00 64.40 116 SER D N 1
ATOM 5833 C CA . SER D 1 116 ? -19.263 -14.401 16.768 1.00 63.29 116 SER D CA 1
ATOM 5834 C C . SER D 1 116 ? -20.068 -13.838 17.932 1.00 64.70 116 SER D C 1
ATOM 5835 O O . SER D 1 116 ? -19.860 -14.251 19.078 1.00 61.02 116 SER D O 1
ATOM 5838 N N . THR D 1 117 ? -20.974 -12.898 17.676 1.00 63.23 117 THR D N 1
ATOM 5839 C CA . THR D 1 117 ? -21.771 -12.254 18.721 1.00 55.80 117 THR D CA 1
ATOM 5840 C C . THR D 1 117 ? -23.243 -12.265 18.320 1.00 55.23 117 THR D C 1
ATOM 5841 O O . THR D 1 117 ? -23.839 -11.212 18.063 1.00 59.26 117 THR D O 1
ATOM 5845 N N . PRO D 1 118 ? -23.860 -13.452 18.246 1.00 61.17 118 PRO D N 1
ATOM 5846 C CA . PRO D 1 118 ? -25.251 -13.519 17.752 1.00 54.61 118 PRO D CA 1
ATOM 5847 C C . PRO D 1 118 ? -26.234 -12.714 18.585 1.00 52.84 118 PRO D C 1
ATOM 5848 O O . PRO D 1 118 ? -27.107 -12.042 18.021 1.00 56.55 118 PRO D O 1
ATOM 5852 N N . HIS D 1 119 ? -26.126 -12.766 19.916 1.00 57.01 119 HIS D N 1
ATOM 5853 C CA . HIS D 1 119 ? -27.071 -12.039 20.757 1.00 49.80 119 HIS D CA 1
ATOM 5854 C C . HIS D 1 119 ? -26.855 -10.534 20.682 1.00 53.17 119 HIS D C 1
ATOM 5855 O O . HIS D 1 119 ? -27.819 -9.765 20.759 1.00 49.77 119 HIS D O 1
ATOM 5862 N N . LEU D 1 120 ? -25.602 -10.089 20.562 1.00 49.81 120 LEU D N 1
ATOM 5863 C CA . LEU D 1 120 ? -25.367 -8.666 20.347 1.00 49.81 120 LEU D CA 1
ATOM 5864 C C . LEU D 1 120 ? -25.920 -8.228 18.999 1.00 50.42 120 LEU D C 1
ATOM 5865 O O . LEU D 1 120 ? -26.555 -7.174 18.894 1.00 47.66 120 LEU D O 1
ATOM 5870 N N . TYR D 1 121 ? -25.695 -9.038 17.963 1.00 54.52 121 TYR D N 1
ATOM 5871 C CA . TYR D 1 121 ? -26.256 -8.755 16.647 1.00 52.55 121 TYR D CA 1
ATOM 5872 C C . TYR D 1 121 ? -27.774 -8.644 16.718 1.00 55.00 121 TYR D C 1
ATOM 5873 O O . TYR D 1 121 ? -28.362 -7.685 16.204 1.00 44.96 121 TYR D O 1
ATOM 5882 N N . THR D 1 122 ? -28.424 -9.624 17.357 1.00 56.97 122 THR D N 1
ATOM 5883 C CA . THR D 1 122 ? -29.873 -9.586 17.543 1.00 50.09 122 THR D CA 1
ATOM 5884 C C . THR D 1 122 ? -30.303 -8.354 18.332 1.00 55.16 122 THR D C 1
ATOM 5885 O O . THR D 1 122 ? -31.274 -7.680 17.969 1.00 49.24 122 THR D O 1
ATOM 5889 N N . LEU D 1 123 ? -29.605 -8.062 19.437 1.00 50.60 123 LEU D N 1
ATOM 5890 C CA . LEU D 1 123 ? -29.961 -6.906 20.255 1.00 48.30 123 LEU D CA 1
ATOM 5891 C C . LEU D 1 123 ? -29.906 -5.622 19.442 1.00 44.47 123 LEU D C 1
ATOM 5892 O O . LEU D 1 123 ? -30.791 -4.769 19.560 1.00 47.52 123 LEU D O 1
ATOM 5897 N N . MET D 1 124 ? -28.874 -5.468 18.609 1.00 45.16 124 MET D N 1
ATOM 5898 C CA . MET D 1 124 ? -28.751 -4.264 17.796 1.00 45.27 124 MET D CA 1
ATOM 5899 C C . MET D 1 124 ? -29.874 -4.172 16.769 1.00 46.29 124 MET D C 1
ATOM 5900 O O . MET D 1 124 ? -30.414 -3.086 16.534 1.00 43.56 124 MET D O 1
ATOM 5905 N N . GLN D 1 125 ? -30.243 -5.299 16.149 1.00 47.68 125 GLN D N 1
ATOM 5906 C CA . GLN D 1 125 ? -31.351 -5.285 15.194 1.00 47.23 125 GLN D CA 1
ATOM 5907 C C . GLN D 1 125 ? -32.651 -4.871 15.863 1.00 48.00 125 GLN D C 1
ATOM 5908 O O . GLN D 1 125 ? -33.396 -4.036 15.338 1.00 47.06 125 GLN D O 1
ATOM 5914 N N . ARG D 1 126 ? -32.946 -5.453 17.025 1.00 49.20 126 ARG D N 1
ATOM 5915 C CA . ARG D 1 126 ? -34.233 -5.197 17.663 1.00 51.03 126 ARG D CA 1
ATOM 5916 C C . ARG D 1 126 ? -34.294 -3.789 18.242 1.00 46.23 126 ARG D C 1
ATOM 5917 O O . ARG D 1 126 ? -35.346 -3.141 18.194 1.00 46.14 126 ARG D O 1
ATOM 5925 N N . THR D 1 127 ? -33.177 -3.293 18.786 1.00 39.91 127 THR D N 1
ATOM 5926 C CA . THR D 1 127 ? -33.167 -1.935 19.319 1.00 45.15 127 THR D CA 1
ATOM 5927 C C . THR D 1 127 ? -33.253 -0.891 18.217 1.00 47.80 127 THR D C 1
ATOM 5928 O O . THR D 1 127 ? -33.705 0.228 18.479 1.00 46.13 127 THR D O 1
ATOM 5932 N N . LEU D 1 128 ? -32.841 -1.232 16.993 1.00 45.74 128 LEU D N 1
ATOM 5933 C CA . LEU D 1 128 ? -33.069 -0.344 15.858 1.00 44.84 128 LEU D CA 1
ATOM 5934 C C . LEU D 1 128 ? -34.554 -0.060 15.682 1.00 48.55 128 LEU D C 1
ATOM 5935 O O . LEU D 1 128 ? -34.958 1.086 15.461 1.00 46.39 128 LEU D O 1
ATOM 5940 N N . THR D 1 129 ? -35.384 -1.101 15.775 1.00 52.91 129 THR D N 1
ATOM 5941 C CA . THR D 1 129 ? -36.826 -0.906 15.679 1.00 47.64 129 THR D CA 1
ATOM 5942 C C . THR D 1 129 ? -37.346 -0.063 16.838 1.00 43.55 129 THR D C 1
ATOM 5943 O O . THR D 1 129 ? -38.164 0.840 16.636 1.00 54.99 129 THR D O 1
ATOM 5947 N N . ASP D 1 130 ? -36.877 -0.338 18.058 1.00 48.28 130 ASP D N 1
ATOM 5948 C CA . ASP D 1 130 ? -37.338 0.413 19.225 1.00 53.45 130 ASP D CA 1
ATOM 5949 C C . ASP D 1 130 ? -36.941 1.882 19.137 1.00 49.55 130 ASP D C 1
ATOM 5950 O O . ASP D 1 130 ? -37.767 2.776 19.347 1.00 46.43 130 ASP D O 1
ATOM 5955 N N . ALA D 1 131 ? -35.680 2.152 18.816 1.00 44.86 131 ALA D N 1
ATOM 5956 C CA . ALA D 1 131 ? -35.146 3.501 18.924 1.00 52.01 131 ALA D CA 1
ATOM 5957 C C . ALA D 1 131 ? -35.248 4.300 17.634 1.00 56.44 131 ALA D C 1
ATOM 5958 O O . ALA D 1 131 ? -35.276 5.534 17.691 1.00 63.37 131 ALA D O 1
ATOM 5960 N N . GLY D 1 132 ? -35.326 3.641 16.484 1.00 65.02 132 GLY D N 1
ATOM 5961 C CA . GLY D 1 132 ? -35.128 4.302 15.213 1.00 61.22 132 GLY D CA 1
ATOM 5962 C C . GLY D 1 132 ? -36.394 4.962 14.702 1.00 74.56 132 GLY D C 1
ATOM 5963 O O . GLY D 1 132 ? -37.408 5.070 15.392 1.00 77.40 132 GLY D O 1
ATOM 5964 N N . GLY D 1 133 ? -36.321 5.406 13.446 1.00 96.28 133 GLY D N 1
ATOM 5965 C CA . GLY D 1 133 ? -37.432 6.071 12.781 1.00 102.49 133 GLY D CA 1
ATOM 5966 C C . GLY D 1 133 ? -38.671 5.217 12.576 1.00 105.67 133 GLY D C 1
ATOM 5967 O O . GLY D 1 133 ? -39.725 5.770 12.241 1.00 104.45 133 GLY D O 1
ATOM 5968 N N . SER D 1 134 ? -38.580 3.895 12.763 1.00 90.89 134 SER D N 1
ATOM 5969 C CA . SER D 1 134 ? -39.741 3.038 12.542 1.00 95.47 134 SER D CA 1
ATOM 5970 C C . SER D 1 134 ? -40.838 3.263 13.577 1.00 91.38 134 SER D C 1
ATOM 5971 O O . SER D 1 134 ? -41.989 2.883 13.331 1.00 80.03 134 SER D O 1
ATOM 5974 N N . THR D 1 135 ? -40.512 3.865 14.723 1.00 93.12 135 THR D N 1
ATOM 5975 C CA . THR D 1 135 ? -41.523 4.252 15.699 1.00 93.74 135 THR D CA 1
ATOM 5976 C C . THR D 1 135 ? -42.050 5.663 15.470 1.00 89.39 135 THR D C 1
ATOM 5977 O O . THR D 1 135 ? -43.086 6.026 16.042 1.00 87.37 135 THR D O 1
ATOM 5981 N N . TYR D 1 136 ? -41.354 6.461 14.660 1.00 89.60 136 TYR D N 1
ATOM 5982 C CA . TYR D 1 136 ? -41.729 7.844 14.357 1.00 81.93 136 TYR D CA 1
ATOM 5983 C C . TYR D 1 136 ? -42.813 7.784 13.283 1.00 91.78 136 TYR D C 1
ATOM 5984 O O . TYR D 1 136 ? -42.564 7.960 12.087 1.00 92.52 136 TYR D O 1
ATOM 5993 N N . ALA D 1 137 ? -44.047 7.533 13.726 1.00 95.73 137 ALA D N 1
ATOM 5994 C CA . ALA D 1 137 ? -45.151 7.350 12.786 1.00 100.88 137 ALA D CA 1
ATOM 5995 C C . ALA D 1 137 ? -45.521 8.641 12.064 1.00 102.84 137 ALA D C 1
ATOM 5996 O O . ALA D 1 137 ? -45.742 8.632 10.848 1.00 108.78 137 ALA D O 1
ATOM 5998 N N . GLY D 1 138 ? -45.591 9.761 12.784 1.00 89.61 138 GLY D N 1
ATOM 5999 C CA . GLY D 1 138 ? -45.971 11.043 12.219 1.00 87.28 138 GLY D CA 1
ATOM 6000 C C . GLY D 1 138 ? -47.272 11.572 12.794 1.00 84.61 138 GLY D C 1
ATOM 6001 O O . GLY D 1 138 ? -47.434 12.787 12.935 1.00 84.64 138 GLY D O 1
ATOM 6002 N N . LYS D 1 139 ? -48.204 10.677 13.110 1.00 85.27 139 LYS D N 1
ATOM 6003 C CA . LYS D 1 139 ? -49.288 11.026 14.016 1.00 86.08 139 LYS D CA 1
ATOM 6004 C C . LYS D 1 139 ? -48.693 11.331 15.383 1.00 84.18 139 LYS D C 1
ATOM 6005 O O . LYS D 1 139 ? -47.827 10.594 15.866 1.00 82.88 139 LYS D O 1
ATOM 6011 N N . ASN D 1 140 ? -49.151 12.424 15.998 1.00 87.85 140 ASN D N 1
ATOM 6012 C CA . ASN D 1 140 ? -48.538 12.957 17.215 1.00 85.40 140 ASN D CA 1
ATOM 6013 C C . ASN D 1 140 ? -47.074 13.317 16.955 1.00 80.71 140 ASN D C 1
ATOM 6014 O O . ASN D 1 140 ? -46.178 12.988 17.737 1.00 77.83 140 ASN D O 1
ATOM 6019 N N . ALA D 1 141 ? -46.833 14.008 15.841 1.00 72.95 141 ALA D N 1
ATOM 6020 C CA . ALA D 1 141 ? -45.469 14.361 15.475 1.00 63.60 141 ALA D CA 1
ATOM 6021 C C . ALA D 1 141 ? -45.467 15.565 14.547 1.00 60.04 141 ALA D C 1
ATOM 6022 O O . ALA D 1 141 ? -46.426 15.802 13.806 1.00 56.64 141 ALA D O 1
ATOM 6024 N N . TYR D 1 142 ? -44.381 16.327 14.614 1.00 56.19 142 TYR D N 1
ATOM 6025 C CA . TYR D 1 142 ? -44.142 17.405 13.669 1.00 49.91 142 TYR D CA 1
ATOM 6026 C C . TYR D 1 142 ? -43.674 16.831 12.339 1.00 54.04 142 TYR D C 1
ATOM 6027 O O . TYR D 1 142 ? -42.984 15.808 12.288 1.00 56.26 142 TYR D O 1
ATOM 6036 N N . ASN D 1 143 ? -44.083 17.479 11.254 1.00 60.04 143 ASN D N 1
ATOM 6037 C CA . ASN D 1 143 ? -43.554 17.174 9.932 1.00 56.97 143 ASN D CA 1
ATOM 6038 C C . ASN D 1 143 ? -42.317 18.034 9.701 1.00 55.96 143 ASN D C 1
ATOM 6039 O O . ASN D 1 143 ? -42.394 19.265 9.771 1.00 58.39 143 ASN D O 1
ATOM 6044 N N . ARG D 1 144 ? -41.182 17.392 9.439 1.00 55.02 144 ARG D N 1
ATOM 6045 C CA . ARG D 1 144 ? -39.896 18.069 9.311 1.00 49.04 144 ARG D CA 1
ATOM 6046 C C . ARG D 1 144 ? -39.439 18.002 7.861 1.00 44.94 144 ARG D C 1
ATOM 6047 O O . ARG D 1 144 ? -39.207 16.910 7.334 1.00 53.22 144 ARG D O 1
ATOM 6055 N N . THR D 1 145 ? -39.301 19.159 7.220 1.00 47.61 145 THR D N 1
ATOM 6056 C CA . THR D 1 145 ? -38.718 19.210 5.884 1.00 48.86 145 THR D CA 1
ATOM 6057 C C . THR D 1 145 ? -37.196 19.183 5.996 1.00 44.06 145 THR D C 1
ATOM 6058 O O . THR D 1 145 ? -36.601 20.026 6.676 1.00 44.25 145 THR D O 1
ATOM 6062 N N . ARG D 1 146 ? -36.573 18.211 5.334 1.00 45.17 146 ARG D N 1
ATOM 6063 C CA . ARG D 1 146 ? -35.151 17.957 5.493 1.00 43.76 146 ARG D CA 1
ATOM 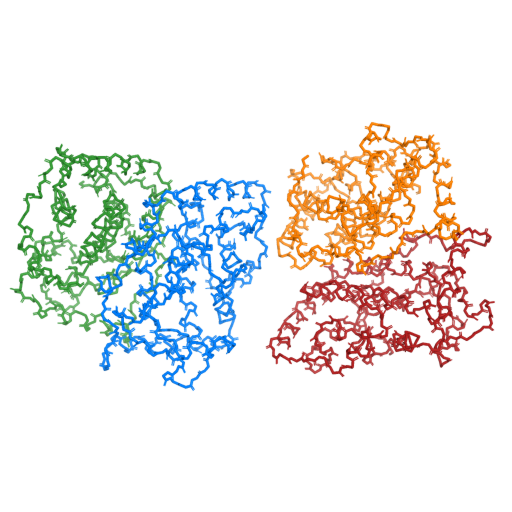6064 C C . ARG D 1 146 ? -34.306 19.030 4.800 1.00 43.79 146 ARG D C 1
ATOM 6065 O O . ARG D 1 146 ? -34.769 19.700 3.872 1.00 44.30 146 ARG D O 1
ATOM 6073 N N . PRO D 1 147 ? -33.057 19.216 5.249 1.00 39.67 147 PRO D N 1
ATOM 6074 C CA . PRO D 1 147 ? -32.234 20.311 4.694 1.00 42.33 147 PRO D CA 1
ATOM 6075 C C . PRO D 1 147 ? -32.036 20.239 3.192 1.00 41.17 147 PRO D C 1
ATOM 6076 O O . PRO D 1 147 ? -32.153 21.265 2.510 1.00 42.81 147 PRO D O 1
ATOM 6080 N N . PHE D 1 148 ? -31.720 19.060 2.654 1.00 38.23 148 PHE D N 1
ATOM 6081 C CA . PHE D 1 148 ? -31.464 18.957 1.222 1.00 42.26 148 PHE D CA 1
ATOM 6082 C C . PHE D 1 148 ? -32.714 19.228 0.399 1.00 48.03 148 PHE D C 1
ATOM 6083 O O . PHE D 1 148 ? -32.600 19.623 -0.767 1.00 48.75 148 PHE D O 1
ATOM 6091 N N . VAL D 1 149 ? -33.897 19.025 0.977 1.00 45.17 149 VAL D N 1
ATOM 6092 C CA . VAL D 1 149 ? -35.136 19.380 0.294 1.00 44.45 149 VAL D CA 1
ATOM 6093 C C . VAL D 1 149 ? -35.351 20.886 0.325 1.00 46.75 149 VAL D C 1
ATOM 6094 O O . VAL D 1 149 ? -35.673 21.501 -0.698 1.00 48.59 149 VAL D O 1
ATOM 6098 N N . VAL D 1 150 ? -35.177 21.498 1.500 1.00 42.70 150 VAL D N 1
ATOM 6099 C CA . VAL D 1 150 ? -35.342 22.944 1.636 1.00 39.75 150 VAL D CA 1
ATOM 6100 C C . VAL D 1 150 ? -34.449 23.683 0.648 1.00 44.41 150 VAL D C 1
ATOM 6101 O O . VAL D 1 150 ? -34.882 24.640 -0.006 1.00 51.36 150 VAL D O 1
ATOM 6105 N N . HIS D 1 151 ? -33.200 23.247 0.508 1.00 42.14 151 HIS D N 1
ATOM 6106 C CA . HIS D 1 151 ? -32.225 23.942 -0.320 1.00 51.42 151 HIS D CA 1
ATOM 6107 C C . HIS D 1 151 ? -32.027 23.296 -1.686 1.00 51.01 151 HIS D C 1
ATOM 6108 O O . HIS D 1 151 ? -31.123 23.706 -2.422 1.00 54.14 151 HIS D O 1
ATOM 6115 N N . ASP D 1 152 ? -32.850 22.308 -2.039 1.00 42.95 152 ASP D N 1
ATOM 6116 C CA . ASP D 1 152 ? -32.842 21.690 -3.366 1.00 48.28 152 ASP D CA 1
ATOM 6117 C C . ASP D 1 152 ? -31.424 21.294 -3.778 1.00 51.39 152 ASP D C 1
ATOM 6118 O O . ASP D 1 152 ? -30.902 21.711 -4.812 1.00 52.86 152 ASP D O 1
ATOM 6123 N N . GLU D 1 153 ? -30.800 20.486 -2.928 1.00 48.51 153 GLU D N 1
ATOM 6124 C CA . GLU D 1 153 ? -29.414 20.087 -3.102 1.00 48.14 153 GLU D CA 1
ATOM 6125 C C . GLU D 1 153 ? -29.303 18.596 -2.820 1.00 46.73 153 GLU D C 1
ATOM 6126 O O . GLU D 1 153 ? -30.293 17.928 -2.505 1.00 48.48 153 GLU D O 1
ATOM 6132 N N . GLY D 1 154 ? -28.088 18.065 -2.936 1.00 50.43 154 GLY D N 1
ATOM 6133 C CA . GLY D 1 154 ? -27.863 16.646 -2.788 1.00 50.56 154 GLY D CA 1
ATOM 6134 C C . GLY D 1 154 ? -27.387 16.237 -1.406 1.00 45.84 154 GLY D C 1
ATOM 6135 O O . GLY D 1 154 ? -26.923 17.053 -0.612 1.00 49.96 154 GLY D O 1
ATOM 6136 N N . THR D 1 155 ? -27.509 14.942 -1.134 1.00 49.68 155 THR D N 1
ATOM 6137 C CA . THR D 1 155 ? -27.015 14.320 0.083 1.00 44.60 155 THR D CA 1
ATOM 6138 C C . THR D 1 155 ? -25.823 13.431 -0.241 1.00 48.96 155 THR D C 1
ATOM 6139 O O . THR D 1 155 ? -25.467 13.219 -1.402 1.00 47.92 155 THR D O 1
ATOM 6143 N N . CYS D 1 156 ? -25.225 12.879 0.812 1.00 43.97 156 CYS D N 1
ATOM 6144 C CA . CYS D 1 156 ? -24.121 11.950 0.631 1.00 41.16 156 CYS D CA 1
ATOM 6145 C C . CYS D 1 156 ? -24.582 10.583 0.145 1.00 45.01 156 CYS D C 1
ATOM 6146 O O . CYS D 1 156 ? -23.739 9.768 -0.246 1.00 45.72 156 CYS D O 1
ATOM 6149 N N . ARG D 1 157 ? -25.894 10.316 0.149 1.00 46.79 157 ARG D N 1
ATOM 6150 C CA . ARG D 1 157 ? -26.467 9.049 -0.313 1.00 49.39 157 ARG D CA 1
ATOM 6151 C C . ARG D 1 157 ? -27.595 9.374 -1.296 1.00 51.75 157 ARG D C 1
ATOM 6152 O O . ARG D 1 157 ? -28.770 9.411 -0.920 1.00 51.09 157 ARG D O 1
ATOM 6160 N N . LYS D 1 158 ? -27.228 9.611 -2.559 1.00 52.23 158 LYS D N 1
ATOM 6161 C CA . LYS D 1 158 ? -28.228 9.919 -3.577 1.00 54.51 158 LYS D CA 1
ATOM 6162 C C . LYS D 1 158 ? -29.269 8.818 -3.692 1.00 56.48 158 LYS D C 1
ATOM 6163 O O . LYS D 1 158 ? -30.441 9.095 -3.976 1.00 53.57 158 LYS D O 1
ATOM 6169 N N . ASP D 1 159 ? -28.864 7.568 -3.459 1.00 60.59 159 ASP D N 1
ATOM 6170 C CA . ASP D 1 159 ? -29.775 6.443 -3.625 1.00 55.55 159 ASP D CA 1
ATOM 6171 C C . ASP D 1 159 ? -30.901 6.460 -2.600 1.00 49.20 159 ASP D C 1
ATOM 6172 O O . ASP D 1 159 ? -31.977 5.912 -2.859 1.00 54.45 159 ASP D O 1
ATOM 6177 N N . MET D 1 160 ? -30.681 7.075 -1.441 1.00 51.95 160 MET D N 1
ATOM 6178 C CA . MET D 1 160 ? -31.672 7.069 -0.374 1.00 53.54 160 MET D CA 1
ATOM 6179 C C . MET D 1 160 ? -32.605 8.271 -0.413 1.00 52.82 160 MET D C 1
ATOM 6180 O O . MET D 1 160 ? -33.542 8.333 0.389 1.00 51.16 160 MET D O 1
ATOM 6185 N N . GLU D 1 161 ? -32.366 9.225 -1.308 1.00 52.46 161 GLU D N 1
ATOM 6186 C CA . GLU D 1 161 ? -33.112 10.477 -1.345 1.00 51.45 161 GLU D CA 1
ATOM 6187 C C . GLU D 1 161 ? -34.573 10.312 -1.753 1.00 59.65 161 GLU D C 1
ATOM 6188 O O . GLU D 1 161 ? -35.430 10.985 -1.169 1.00 63.01 161 GLU D O 1
ATOM 6194 N N . PRO D 1 162 ? -34.911 9.474 -2.749 1.00 56.97 162 PRO D N 1
ATOM 6195 C CA . PRO D 1 162 ? -36.336 9.308 -3.091 1.00 63.07 162 PRO D CA 1
ATOM 6196 C C . PRO D 1 162 ? -37.212 8.942 -1.905 1.00 61.43 162 PRO D C 1
ATOM 6197 O O . PRO D 1 162 ? -38.354 9.407 -1.818 1.00 61.54 162 PRO D O 1
ATOM 6201 N N . LEU D 1 163 ? -36.703 8.124 -0.982 1.00 63.93 163 LEU D N 1
ATOM 6202 C CA . LEU D 1 163 ? -37.457 7.812 0.227 1.00 56.62 163 LEU D CA 1
ATOM 6203 C C . LEU D 1 163 ? -37.458 8.992 1.194 1.00 62.61 163 LEU D C 1
ATOM 6204 O O . LEU D 1 163 ? -38.512 9.390 1.705 1.00 57.44 163 LEU D O 1
ATOM 6209 N N . LEU D 1 164 ? -36.281 9.573 1.451 1.00 58.48 164 LEU D N 1
ATOM 6210 C CA . LEU D 1 164 ? -36.174 10.652 2.428 1.00 56.81 164 LEU D CA 1
ATOM 6211 C C . LEU D 1 164 ? -36.925 11.908 2.005 1.00 63.56 164 LEU D C 1
ATOM 6212 O O . LEU D 1 164 ? -37.263 12.724 2.868 1.00 63.08 164 LEU D O 1
ATOM 6217 N N . ARG D 1 165 ? -37.186 12.088 0.706 1.00 64.98 165 ARG D N 1
ATOM 6218 C CA . ARG D 1 165 ? -37.875 13.293 0.251 1.00 61.81 165 ARG D CA 1
ATOM 6219 C C . ARG D 1 165 ? -39.297 13.353 0.788 1.00 63.26 165 ARG D C 1
ATOM 6220 O O . ARG D 1 165 ? -39.785 14.427 1.158 1.00 73.00 165 ARG D O 1
ATOM 6228 N N . THR D 1 166 ? -39.976 12.213 0.839 1.00 64.91 166 THR D N 1
ATOM 6229 C CA . THR D 1 166 ? -41.333 12.134 1.359 1.00 73.23 166 THR D CA 1
ATOM 6230 C C . THR D 1 166 ? -41.366 11.901 2.864 1.00 69.74 166 THR D C 1
ATOM 6231 O O . THR D 1 166 ? -42.454 11.813 3.445 1.00 73.69 166 THR D O 1
ATOM 6235 N N . ASP D 1 167 ? -40.203 11.810 3.500 1.00 70.48 167 ASP D N 1
ATOM 6236 C CA . ASP D 1 167 ? -40.087 11.480 4.911 1.00 73.66 167 ASP D CA 1
ATOM 6237 C C . ASP D 1 167 ? -39.827 12.752 5.716 1.00 71.62 167 ASP D C 1
ATOM 6238 O O . ASP D 1 167 ? -38.901 13.508 5.406 1.00 69.53 167 ASP D O 1
ATOM 6243 N N . GLY D 1 168 ? -40.666 13.004 6.719 1.00 68.41 168 GLY D N 1
ATOM 6244 C CA . GLY D 1 168 ? -40.471 14.142 7.598 1.00 64.17 168 GLY D CA 1
ATOM 6245 C C . GLY D 1 168 ? -40.338 13.731 9.051 1.00 64.56 168 GLY D C 1
ATOM 6246 O O . GLY D 1 168 ? -40.908 14.378 9.936 1.00 58.90 168 GLY D O 1
ATOM 6247 N N . SER D 1 169 ? -39.581 12.661 9.303 1.00 63.97 169 SER D N 1
ATOM 6248 C CA . SER D 1 169 ? -39.549 12.056 10.628 1.00 67.04 169 SER D CA 1
ATOM 6249 C C . SER D 1 169 ? -38.937 12.992 11.656 1.00 61.54 169 SER D C 1
ATOM 6250 O O . SER D 1 169 ? -37.978 13.718 11.384 1.00 61.84 169 SER D O 1
ATOM 6253 N N . TRP D 1 170 ? -39.493 12.942 12.860 1.00 54.60 170 TRP D N 1
ATOM 6254 C CA . TRP D 1 170 ? -39.086 13.805 13.956 1.00 49.37 170 TRP D CA 1
ATOM 6255 C C . TRP D 1 170 ? -38.891 12.938 15.192 1.00 50.77 170 TRP D C 1
ATOM 6256 O O . TRP D 1 170 ? -39.819 12.200 15.580 1.00 54.36 170 TRP D O 1
ATOM 6267 N N . PRO D 1 171 ? -37.714 12.958 15.817 1.00 52.06 171 PRO D N 1
ATOM 6268 C CA . PRO D 1 171 ? -36.479 13.607 15.368 1.00 44.29 171 PRO D CA 1
ATOM 6269 C C . PRO D 1 171 ? -35.701 12.702 14.417 1.00 41.41 171 PRO D C 1
ATOM 6270 O O . PRO D 1 171 ? -36.293 11.997 13.600 1.00 40.58 171 PRO D O 1
ATOM 6274 N N . SER D 1 172 ? -34.374 12.685 14.498 1.00 38.93 172 SER D N 1
ATOM 6275 C CA . SER D 1 172 ? -33.566 11.839 13.628 1.00 39.05 172 SER D CA 1
ATOM 6276 C C . SER D 1 172 ? -33.495 10.428 14.197 1.00 40.19 172 SER D C 1
ATOM 6277 O O . SER D 1 172 ? -32.998 10.225 15.311 1.00 40.25 172 SER D O 1
ATOM 6280 N N . GLY D 1 173 ? -33.984 9.457 13.422 1.00 36.96 173 GLY D N 1
ATOM 6281 C CA . GLY D 1 173 ? -33.948 8.073 13.864 1.00 38.51 173 GLY D CA 1
ATOM 6282 C C . GLY D 1 173 ? -32.551 7.485 13.836 1.00 33.67 173 GLY D C 1
ATOM 6283 O O . GLY D 1 173 ? -32.178 6.712 14.723 1.00 35.84 173 GLY D O 1
ATOM 6284 N N . HIS D 1 174 ? -31.766 7.824 12.809 1.00 37.96 174 HIS D N 1
ATOM 6285 C CA . HIS D 1 174 ? -30.357 7.439 12.797 1.00 40.52 174 HIS D CA 1
ATOM 6286 C C . HIS D 1 174 ? -29.649 7.935 14.048 1.00 37.92 174 HIS D C 1
ATOM 6287 O O . HIS D 1 174 ? -28.863 7.203 14.661 1.00 43.62 174 HIS D O 1
ATOM 6294 N N . SER D 1 175 ? -29.893 9.192 14.423 1.00 33.93 175 SER D N 1
ATOM 6295 C CA . SER D 1 175 ? -29.257 9.752 15.610 1.00 36.94 175 SER D CA 1
ATOM 6296 C C . SER D 1 175 ? -29.688 9.011 16.867 1.00 34.54 175 SER D C 1
ATOM 6297 O O . SER D 1 175 ? -28.861 8.697 17.731 1.00 28.28 175 SER D O 1
ATOM 6300 N N . ALA D 1 176 ? -30.991 8.751 16.999 1.00 29.73 176 ALA D N 1
ATOM 6301 C CA . ALA D 1 176 ? -31.494 8.032 18.164 1.00 30.94 176 ALA D CA 1
ATOM 6302 C C . ALA D 1 176 ? -30.889 6.637 18.255 1.00 33.28 176 ALA D C 1
ATOM 6303 O O . ALA D 1 176 ? -30.427 6.215 19.322 1.00 34.03 176 ALA D O 1
ATOM 6305 N N . ALA D 1 177 ? -30.885 5.903 17.141 1.00 33.57 177 ALA D N 1
ATOM 6306 C CA . ALA D 1 177 ? -30.324 4.557 17.150 1.00 34.98 177 ALA D CA 1
ATOM 6307 C C . ALA D 1 177 ? -28.828 4.584 17.428 1.00 31.83 177 ALA D C 1
ATOM 6308 O O . ALA D 1 177 ? -28.317 3.742 18.174 1.00 35.36 177 ALA D O 1
ATOM 6310 N N . GLY D 1 178 ? -28.110 5.538 16.830 1.00 33.53 178 GLY D N 1
ATOM 6311 C CA . GLY D 1 178 ? -26.678 5.640 17.071 1.00 35.08 178 GLY D CA 1
ATOM 6312 C C . GLY D 1 178 ? -26.340 5.842 18.536 1.00 33.76 178 GLY D C 1
ATOM 6313 O O . GLY D 1 178 ? -25.478 5.156 19.086 1.00 32.45 178 GLY D O 1
ATOM 6314 N N . TRP D 1 179 ? -27.032 6.774 19.193 1.00 26.23 179 TRP D N 1
ATOM 6315 C CA . TRP D 1 179 ? -26.743 7.049 20.595 1.00 29.54 179 TRP D CA 1
ATOM 6316 C C . TRP D 1 179 ? -27.174 5.884 21.478 1.00 35.01 179 TRP D C 1
ATOM 6317 O O . TRP D 1 179 ? -26.449 5.503 22.404 1.00 32.61 179 TRP D O 1
ATOM 6328 N N . ALA D 1 180 ? -28.330 5.280 21.181 1.00 30.32 180 ALA D N 1
ATOM 6329 C CA . ALA D 1 180 ? -28.770 4.096 21.915 1.00 33.26 180 ALA D CA 1
ATOM 6330 C C . ALA D 1 180 ? -27.767 2.956 21.778 1.00 31.17 180 ALA D C 1
ATOM 6331 O O . ALA D 1 180 ? -27.427 2.293 22.763 1.00 37.32 180 ALA D O 1
ATOM 6333 N N . TRP D 1 181 ? -27.300 2.699 20.552 1.00 29.39 181 TRP D N 1
ATOM 6334 C CA . TRP D 1 181 ? -26.274 1.679 20.350 1.00 36.81 181 TRP D CA 1
ATOM 6335 C C . TRP D 1 181 ? -25.002 2.028 21.109 1.00 33.85 181 TRP D C 1
ATOM 6336 O O . TRP D 1 181 ? -24.381 1.156 21.727 1.00 36.93 181 TRP D O 1
ATOM 6347 N N . GLY D 1 182 ? -24.589 3.298 21.061 1.00 32.98 182 GLY D N 1
ATOM 6348 C CA . GLY D 1 182 ? -23.415 3.714 21.810 1.00 29.29 182 GLY D CA 1
ATOM 6349 C C . GLY D 1 182 ? -23.563 3.481 23.302 1.00 31.54 182 GLY D C 1
ATOM 6350 O O . GLY D 1 182 ? -22.629 3.023 23.965 1.00 33.99 182 GLY D O 1
ATOM 6351 N N . LEU D 1 183 ? -24.739 3.793 23.850 1.00 32.83 183 LEU D N 1
ATOM 6352 C CA . LEU D 1 183 ? -24.946 3.665 25.288 1.00 32.51 183 LEU D CA 1
ATOM 6353 C C . LEU D 1 183 ? -25.038 2.203 25.715 1.00 33.12 183 LEU D C 1
ATOM 6354 O O . LEU D 1 183 ? -24.508 1.824 26.766 1.00 35.73 183 LEU D O 1
ATOM 6359 N N . VAL D 1 184 ? -25.708 1.368 24.921 1.00 35.09 184 VAL D N 1
ATOM 6360 C CA . VAL D 1 184 ? -25.831 -0.045 25.275 1.00 34.76 184 VAL D CA 1
ATOM 6361 C C . VAL D 1 184 ? -24.482 -0.739 25.153 1.00 37.47 184 VAL D C 1
ATOM 6362 O O . VAL D 1 184 ? -24.045 -1.447 26.069 1.00 33.93 184 VAL D O 1
ATOM 6366 N N . LEU D 1 185 ? -23.797 -0.530 24.025 1.00 32.54 185 LEU D N 1
ATOM 6367 C CA . LEU D 1 185 ? -22.488 -1.140 23.821 1.00 32.73 185 LEU D CA 1
ATOM 6368 C C . LEU D 1 185 ? -21.494 -0.699 24.887 1.00 37.62 185 LEU D C 1
ATOM 6369 O O . LEU D 1 185 ? -20.638 -1.488 25.302 1.00 43.60 185 LEU D O 1
ATOM 6374 N N . ALA D 1 186 ? -21.580 0.560 25.336 1.00 37.73 186 ALA D N 1
ATOM 6375 C CA . ALA D 1 186 ? -20.670 1.038 26.374 1.00 36.69 186 ALA D CA 1
ATOM 6376 C C . ALA D 1 186 ? -20.853 0.259 27.671 1.00 36.07 186 ALA D C 1
ATOM 6377 O O . ALA D 1 186 ? -19.877 -0.032 28.370 1.00 35.57 186 ALA D O 1
ATOM 6379 N N . GLU D 1 187 ? -22.095 -0.088 28.007 1.00 37.05 187 GLU D N 1
ATOM 6380 C CA . GLU D 1 187 ? -22.326 -0.967 29.148 1.00 39.28 187 GLU D CA 1
ATOM 6381 C C . GLU D 1 187 ? -21.785 -2.367 28.887 1.00 38.73 187 GLU D C 1
ATOM 6382 O O . GLU D 1 187 ? -21.248 -3.011 29.796 1.00 41.71 187 GLU D O 1
ATOM 6388 N N . ILE D 1 188 ? -21.916 -2.853 27.650 1.00 39.29 188 ILE D N 1
ATOM 6389 C CA . ILE D 1 188 ? -21.459 -4.202 27.325 1.00 48.00 188 ILE D CA 1
ATOM 6390 C C . ILE D 1 188 ? -19.944 -4.303 27.449 1.00 44.81 188 ILE D C 1
ATOM 6391 O O . ILE D 1 188 ? -19.415 -5.305 27.944 1.00 41.72 188 ILE D O 1
ATOM 6396 N N . SER D 1 189 ? -19.223 -3.275 27.003 1.00 45.31 189 SER D N 1
ATOM 6397 C CA . SER D 1 189 ? -17.760 -3.248 27.033 1.00 39.93 189 SER D CA 1
ATOM 6398 C C . SER D 1 189 ? -17.337 -1.966 27.735 1.00 45.22 189 SER D C 1
ATOM 6399 O O . SER D 1 189 ? -16.962 -0.981 27.084 1.00 44.95 189 SER D O 1
ATOM 6402 N N . PRO D 1 190 ? -17.398 -1.943 29.071 1.00 48.25 190 PRO D N 1
ATOM 6403 C CA . PRO D 1 190 ? -17.106 -0.698 29.804 1.00 42.53 190 PRO D CA 1
ATOM 6404 C C . PRO D 1 190 ? -15.708 -0.153 29.566 1.00 45.72 190 PRO D C 1
ATOM 6405 O O . PRO D 1 190 ? -15.501 1.061 29.691 1.00 47.10 190 PRO D O 1
ATOM 6409 N N . ALA D 1 191 ? -14.738 -1.010 29.240 1.00 46.45 191 ALA D N 1
ATOM 6410 C CA . ALA D 1 191 ? -13.382 -0.538 28.981 1.00 44.75 191 ALA D CA 1
ATOM 6411 C C . ALA D 1 191 ? -13.294 0.345 27.744 1.00 41.05 191 ALA D C 1
ATOM 6412 O O . ALA D 1 191 ? -12.326 1.097 27.603 1.00 45.71 191 ALA D O 1
ATOM 6414 N N . ARG D 1 192 ? -14.277 0.278 26.851 1.00 43.53 192 ARG D N 1
ATOM 6415 C CA . ARG D 1 192 ? -14.299 1.086 25.638 1.00 43.96 192 ARG D CA 1
ATOM 6416 C C . ARG D 1 192 ? -15.519 2.005 25.605 1.00 42.84 192 ARG D C 1
ATOM 6417 O O . ARG D 1 192 ? -16.003 2.369 24.531 1.00 40.45 192 ARG D O 1
ATOM 6425 N N . ALA D 1 193 ? -15.999 2.407 26.786 1.00 38.96 193 ALA D N 1
ATOM 6426 C CA . ALA D 1 193 ? -17.245 3.165 26.884 1.00 46.27 193 ALA D CA 1
ATOM 6427 C C . ALA D 1 193 ? -17.169 4.483 26.118 1.00 39.61 193 ALA D C 1
ATOM 6428 O O . ALA D 1 193 ? -18.091 4.833 25.373 1.00 34.93 193 ALA D O 1
ATOM 6430 N N . THR D 1 194 ? -16.076 5.229 26.295 1.00 41.70 194 THR D N 1
ATOM 6431 C CA . THR D 1 194 ? -15.937 6.521 25.630 1.00 42.39 194 THR D CA 1
ATOM 6432 C C . THR D 1 194 ? -15.824 6.371 24.115 1.00 40.00 194 THR D C 1
ATOM 6433 O O . THR D 1 194 ? -16.416 7.157 23.367 1.00 36.96 194 THR D O 1
ATOM 6437 N N . GLU D 1 195 ? -15.063 5.378 23.639 1.00 34.75 195 GLU D N 1
ATOM 6438 C CA A GLU D 1 195 ? -14.949 5.162 22.198 0.72 42.24 195 GLU D CA 1
ATOM 6439 C CA B GLU D 1 195 ? -14.951 5.174 22.197 0.28 42.18 195 GLU D CA 1
ATOM 6440 C C . GLU D 1 195 ? -16.295 4.795 21.585 1.00 39.06 195 GLU D C 1
ATOM 6441 O O . GLU D 1 195 ? -16.614 5.210 20.465 1.00 38.21 195 GLU D O 1
ATOM 6452 N N . LEU D 1 196 ? -17.094 4.009 22.307 1.00 34.69 196 LEU D N 1
ATOM 6453 C CA . LEU D 1 196 ? -18.384 3.568 21.793 1.00 36.83 196 LEU D CA 1
ATOM 6454 C C . LEU D 1 196 ? -19.399 4.702 21.809 1.00 40.33 196 LEU D C 1
ATOM 6455 O O . LEU D 1 196 ? -20.176 4.867 20.860 1.00 27.52 196 LEU D O 1
ATOM 6460 N N . MET D 1 197 ? -19.406 5.491 22.882 1.00 33.70 197 MET D N 1
ATOM 6461 C CA . MET D 1 197 ? -20.329 6.615 22.962 1.00 35.42 197 MET D CA 1
ATOM 6462 C C . MET D 1 197 ? -19.954 7.715 21.974 1.00 32.61 197 MET D C 1
ATOM 6463 O O . MET D 1 197 ? -20.836 8.322 21.355 1.00 32.38 197 MET D O 1
ATOM 6468 N N . THR D 1 198 ? -18.654 7.976 21.801 1.00 26.78 198 THR D N 1
ATOM 6469 C CA . THR D 1 198 ? -18.214 8.900 20.759 1.00 30.48 198 THR D CA 1
ATOM 6470 C C . THR D 1 198 ? -18.685 8.443 19.383 1.00 30.20 198 THR D C 1
ATOM 6471 O O . THR D 1 198 ? -19.162 9.253 18.580 1.00 31.85 198 THR D O 1
ATOM 6475 N N . ARG D 1 199 ? -18.561 7.144 19.095 1.00 29.21 199 ARG D N 1
ATOM 6476 C CA . ARG D 1 199 ? -18.980 6.630 17.795 1.00 28.06 199 ARG D CA 1
ATOM 6477 C C . ARG D 1 199 ? -20.482 6.781 17.602 1.00 29.93 199 ARG D C 1
ATOM 6478 O O . ARG D 1 199 ? -20.946 7.111 16.503 1.00 30.89 199 ARG D O 1
ATOM 6486 N N . GLY D 1 200 ? -21.259 6.555 18.663 1.00 31.73 200 GLY D N 1
ATOM 6487 C CA . GLY D 1 200 ? -22.698 6.709 18.560 1.00 31.08 200 GLY D CA 1
ATOM 6488 C C . GLY D 1 200 ? -23.125 8.145 18.335 1.00 31.68 200 GLY D C 1
ATOM 6489 O O . GLY D 1 200 ? -24.112 8.399 17.638 1.00 31.16 200 GLY D O 1
ATOM 6490 N N . LEU D 1 201 ? -22.400 9.101 18.921 1.00 31.63 201 LEU D N 1
ATOM 6491 C CA . LEU D 1 201 ? -22.678 10.506 18.640 1.00 34.84 201 LEU D CA 1
ATOM 6492 C C . LEU D 1 201 ? -22.270 10.867 17.219 1.00 30.80 201 LEU D C 1
ATOM 6493 O O . LEU D 1 201 ? -23.013 11.556 16.512 1.00 28.77 201 LEU D O 1
ATOM 6498 N N . ALA D 1 202 ? -21.100 10.395 16.777 1.00 30.01 202 ALA D N 1
ATOM 6499 C CA . ALA D 1 202 ? -20.663 10.656 15.410 1.00 30.86 202 ALA D CA 1
ATOM 6500 C C . ALA D 1 202 ? -21.638 10.071 14.398 1.00 33.85 202 ALA D C 1
ATOM 6501 O O . ALA D 1 202 ? -21.832 10.639 13.317 1.00 36.13 202 ALA D O 1
ATOM 6503 N N . TYR D 1 203 ? -22.248 8.933 14.734 1.00 31.29 203 TYR D N 1
ATOM 6504 C CA . TYR D 1 203 ? -23.256 8.316 13.881 1.00 31.70 203 TYR D CA 1
ATOM 6505 C C . TYR D 1 203 ? -24.436 9.253 13.653 1.00 37.72 203 TYR D C 1
ATOM 6506 O O . TYR D 1 203 ? -24.933 9.381 12.527 1.00 36.77 203 TYR D O 1
ATOM 6515 N N . GLY D 1 204 ? -24.898 9.922 14.709 1.00 33.72 204 GLY D N 1
ATOM 6516 C CA . GLY D 1 204 ? -25.956 10.902 14.539 1.00 31.76 204 GLY D CA 1
ATOM 6517 C C . GLY D 1 204 ? -25.487 12.122 13.776 1.00 35.35 204 GLY D C 1
ATOM 6518 O O . GLY D 1 204 ? -26.218 12.669 12.945 1.00 33.74 204 GLY D O 1
ATOM 6519 N N . GLN D 1 205 ? -24.259 12.568 14.053 1.00 34.60 205 GLN D N 1
ATOM 6520 C CA . GLN D 1 205 ? -23.707 13.730 13.371 1.00 32.18 205 GLN D CA 1
ATOM 6521 C C . GLN D 1 205 ? -23.553 13.487 11.876 1.00 35.54 205 GLN D C 1
ATOM 6522 O O . GLN D 1 205 ? -23.618 14.432 11.082 1.00 29.25 205 GLN D O 1
ATOM 6528 N N . SER D 1 206 ? -23.356 12.227 11.477 1.00 36.73 206 SER D N 1
ATOM 6529 C CA . SER D 1 206 ? -23.285 11.889 10.059 1.00 34.53 206 SER D CA 1
ATOM 6530 C C . SER D 1 206 ? -24.525 12.338 9.296 1.00 32.83 206 SER D C 1
ATOM 6531 O O . SER D 1 206 ? -24.454 12.551 8.082 1.00 36.79 206 SER D O 1
ATOM 6534 N N . ARG D 1 207 ? -25.674 12.448 9.967 1.00 32.93 207 ARG D N 1
ATOM 6535 C CA . ARG D 1 207 ? -26.883 12.886 9.273 1.00 34.62 207 ARG D CA 1
ATOM 6536 C C . ARG D 1 207 ? -26.806 14.358 8.883 1.00 30.91 207 ARG D C 1
ATOM 6537 O O . ARG D 1 207 ? -27.344 14.753 7.843 1.00 34.47 207 ARG D O 1
ATOM 6545 N N . VAL D 1 208 ? -26.158 15.185 9.704 1.00 34.23 208 VAL D N 1
ATOM 6546 C CA . VAL D 1 208 ? -25.923 16.572 9.315 1.00 34.77 208 VAL D CA 1
ATOM 6547 C C . VAL D 1 208 ? -24.870 16.635 8.219 1.00 39.44 208 VAL D C 1
ATOM 6548 O O . VAL D 1 208 ? -25.009 17.385 7.247 1.00 34.36 208 VAL D O 1
ATOM 6552 N N . ILE D 1 209 ? -23.791 15.863 8.370 1.00 33.36 209 ILE D N 1
ATOM 6553 C CA . ILE D 1 209 ? -22.728 15.861 7.373 1.00 37.04 209 ILE D CA 1
ATOM 6554 C C . ILE D 1 209 ? -23.256 15.370 6.033 1.00 33.93 209 ILE D C 1
ATOM 6555 O O . ILE D 1 209 ? -22.862 15.869 4.972 1.00 33.13 209 ILE D O 1
ATOM 6560 N N . CYS D 1 210 ? -24.178 14.410 6.060 1.00 39.69 210 CYS D N 1
ATOM 6561 C CA . CYS D 1 210 ? -24.815 13.896 4.855 1.00 40.98 210 CYS D CA 1
ATOM 6562 C C . CYS D 1 210 ? -25.862 14.846 4.291 1.00 41.88 210 CYS D C 1
ATOM 6563 O O . CYS D 1 210 ? -26.351 14.606 3.184 1.00 41.61 210 CYS D O 1
ATOM 6566 N N . ASP D 1 211 ? -26.210 15.906 5.026 1.00 41.23 211 ASP D N 1
ATOM 6567 C CA . ASP D 1 211 ? -27.273 16.842 4.653 1.00 37.16 211 ASP D CA 1
ATOM 6568 C C . ASP D 1 211 ? -28.642 16.163 4.624 1.00 40.26 211 ASP D C 1
ATOM 6569 O O . ASP D 1 211 ? -29.554 16.607 3.924 1.00 42.23 211 ASP D O 1
ATOM 6574 N N . ALA D 1 212 ? -28.802 15.089 5.396 1.00 33.49 212 ALA D N 1
ATOM 6575 C CA . ALA D 1 212 ? -30.067 14.369 5.446 1.00 40.23 212 ALA D CA 1
ATOM 6576 C C . ALA D 1 212 ? -31.013 14.909 6.508 1.00 37.00 212 ALA D C 1
ATOM 6577 O O . ALA D 1 212 ? -32.233 14.840 6.327 1.00 38.88 212 ALA D O 1
ATOM 6579 N N . HIS D 1 213 ? -30.496 15.435 7.616 1.00 39.45 213 HIS D N 1
ATOM 6580 C CA . HIS D 1 213 ? -31.366 16.017 8.625 1.00 36.94 213 HIS D CA 1
ATOM 6581 C C . HIS D 1 213 ? -30.655 17.179 9.304 1.00 38.85 213 HIS D C 1
ATOM 6582 O O . HIS D 1 213 ? -29.452 17.385 9.136 1.00 33.19 213 HIS D O 1
ATOM 6589 N N . TRP D 1 214 ? -31.430 17.940 10.076 1.00 41.97 214 TRP D N 1
ATOM 6590 C CA . TRP D 1 214 ? -30.959 19.132 10.763 1.00 37.58 214 TRP D CA 1
ATOM 6591 C C . TRP D 1 214 ? -30.254 18.778 12.070 1.00 33.81 214 TRP D C 1
ATOM 6592 O O . TRP D 1 214 ? -30.454 17.705 12.650 1.00 33.86 214 TRP D O 1
ATOM 6603 N N . GLN D 1 215 ? -29.418 19.711 12.532 1.00 28.37 215 GLN D N 1
ATOM 6604 C CA . GLN D 1 215 ? -28.728 19.535 13.806 1.00 35.01 215 GLN D CA 1
ATOM 6605 C C . GLN D 1 215 ? -29.711 19.354 14.956 1.00 34.65 215 GLN D C 1
ATOM 6606 O O . GLN D 1 215 ? -29.511 18.492 15.818 1.00 31.60 215 GLN D O 1
ATOM 6612 N N . SER D 1 216 ? -30.771 20.168 14.995 1.00 32.56 216 SER D N 1
ATOM 6613 C CA . SER D 1 216 ? -31.719 20.092 16.103 1.00 35.11 216 SER D CA 1
ATOM 6614 C C . SER D 1 216 ? -32.393 18.727 16.158 1.00 33.83 216 SER D C 1
ATOM 6615 O O . SER D 1 216 ? -32.675 18.204 17.241 1.00 32.94 216 SER D O 1
ATOM 6618 N N . ASP D 1 217 ? -32.666 18.138 14.996 1.00 35.93 217 ASP D N 1
ATOM 6619 C CA . ASP D 1 217 ? -33.271 16.812 14.970 1.00 37.58 217 ASP D CA 1
ATOM 6620 C C . ASP D 1 217 ? -32.265 15.734 15.344 1.00 34.52 217 ASP D C 1
ATOM 6621 O O . ASP D 1 217 ? -32.650 14.687 15.876 1.00 29.71 217 ASP D O 1
ATOM 6626 N N . VAL D 1 218 ? -30.983 15.958 15.046 1.00 37.38 218 VAL D N 1
ATOM 6627 C CA . VAL D 1 218 ? -29.937 15.065 15.530 1.00 30.87 218 VAL D CA 1
ATOM 6628 C C . VAL D 1 218 ? -29.812 15.174 17.043 1.00 32.99 218 VAL D C 1
ATOM 6629 O O . VAL D 1 218 ? -29.711 14.162 17.745 1.00 31.89 218 VAL D O 1
ATOM 6633 N N . ASP D 1 219 ? -29.826 16.401 17.571 1.00 32.15 219 ASP D N 1
ATOM 6634 C CA . ASP D 1 219 ? -29.766 16.596 19.015 1.00 31.57 219 ASP D CA 1
ATOM 6635 C C . ASP D 1 219 ? -30.956 15.936 19.696 1.00 35.60 219 ASP D C 1
ATOM 6636 O O . ASP D 1 219 ? -30.800 15.195 20.672 1.00 37.96 219 ASP D O 1
ATOM 6641 N N . ALA D 1 220 ? -32.160 16.187 19.179 1.00 26.23 220 ALA D N 1
ATOM 6642 C CA . ALA D 1 220 ? -33.353 15.591 19.764 1.00 34.30 220 ALA D CA 1
ATOM 6643 C C . ALA D 1 220 ? -33.341 14.076 19.636 1.00 30.14 220 ALA D C 1
ATOM 6644 O O . ALA D 1 220 ? -33.874 13.378 20.506 1.00 36.39 220 ALA D O 1
ATOM 6646 N N . GLY D 1 221 ? -32.748 13.555 18.562 1.00 38.47 221 GLY D N 1
ATOM 6647 C CA . GLY D 1 221 ? -32.615 12.113 18.423 1.00 34.87 221 GLY D CA 1
ATOM 6648 C C . GLY D 1 221 ? -31.921 11.469 19.606 1.00 35.24 221 GLY D C 1
ATOM 6649 O O . GLY D 1 221 ? -32.279 10.367 20.026 1.00 30.76 221 GLY D O 1
ATOM 6650 N N . ARG D 1 222 ? -30.923 12.153 20.170 1.00 32.96 222 ARG D N 1
ATOM 6651 C CA . ARG D 1 222 ? -30.193 11.588 21.298 1.00 34.39 222 ARG D CA 1
ATOM 6652 C C . ARG D 1 222 ? -31.027 11.554 22.572 1.00 35.91 222 ARG D C 1
ATOM 6653 O O . ARG D 1 222 ? -30.843 10.652 23.396 1.00 35.45 222 ARG D O 1
ATOM 6661 N N . ILE D 1 223 ? -31.944 12.506 22.758 1.00 35.79 223 ILE D N 1
ATOM 6662 C CA . ILE D 1 223 ? -32.856 12.417 23.894 1.00 32.44 223 ILE D CA 1
ATOM 6663 C C . ILE D 1 223 ? -33.709 11.163 23.781 1.00 36.37 223 ILE D C 1
ATOM 6664 O O . ILE D 1 223 ? -33.875 10.413 24.749 1.00 31.46 223 ILE D O 1
ATOM 6669 N N . MET D 1 224 ? -34.267 10.920 22.591 1.00 30.53 224 MET D N 1
ATOM 6670 C CA . MET D 1 224 ? -35.092 9.735 22.393 1.00 35.12 224 MET D CA 1
ATOM 6671 C C . MET D 1 224 ? -34.267 8.462 22.498 1.00 32.62 224 MET D C 1
ATOM 6672 O O . MET D 1 224 ? -34.753 7.449 23.011 1.00 34.67 224 MET D O 1
ATOM 6677 N N . GLY D 1 225 ? -33.031 8.485 21.996 1.00 33.74 225 GLY D N 1
ATOM 6678 C CA . GLY D 1 225 ? -32.185 7.305 22.078 1.00 32.61 225 GLY D CA 1
ATOM 6679 C C . GLY D 1 225 ? -31.862 6.917 23.509 1.00 37.38 225 GLY D C 1
ATOM 6680 O O . GLY D 1 225 ? -31.933 5.743 23.882 1.00 34.32 225 GLY D O 1
ATOM 6681 N N . ALA D 1 226 ? -31.488 7.904 24.328 1.00 32.77 226 ALA D N 1
ATOM 6682 C CA . ALA D 1 226 ? -31.208 7.638 25.734 1.00 33.81 226 ALA D CA 1
ATOM 6683 C C . ALA D 1 226 ? -32.465 7.188 26.466 1.00 36.86 226 ALA D C 1
ATOM 6684 O O . ALA D 1 226 ? -32.416 6.273 27.301 1.00 33.67 226 ALA D O 1
ATOM 6686 N N . ALA D 1 227 ? -33.600 7.828 26.173 1.00 33.86 227 ALA D N 1
ATOM 6687 C CA . ALA D 1 227 ? -34.859 7.429 26.791 1.00 33.97 227 ALA D CA 1
ATOM 6688 C C . ALA D 1 227 ? -35.197 5.986 26.453 1.00 34.52 227 ALA D C 1
ATOM 6689 O O . ALA D 1 227 ? -35.650 5.227 27.319 1.00 39.17 227 ALA D O 1
ATOM 6691 N N . THR D 1 228 ? -34.989 5.594 25.193 1.00 33.70 228 THR D N 1
ATOM 6692 C CA . THR D 1 228 ? -35.287 4.231 24.768 1.00 37.50 228 THR D CA 1
ATOM 6693 C C . THR D 1 228 ? -34.440 3.216 25.523 1.00 37.48 228 THR D C 1
ATOM 6694 O O . THR D 1 228 ? -34.930 2.146 25.896 1.00 41.74 228 THR D O 1
ATOM 6698 N N . VAL D 1 229 ? -33.167 3.536 25.763 1.00 31.30 229 VAL D N 1
ATOM 6699 C CA . VAL D 1 229 ? -32.295 2.631 26.509 1.00 31.71 229 VAL D CA 1
ATOM 6700 C C . VAL D 1 229 ? -32.811 2.431 27.929 1.00 37.74 229 VAL D C 1
ATOM 6701 O O . VAL D 1 229 ? -32.781 1.316 28.464 1.00 40.52 229 VAL D O 1
ATOM 6705 N N . ALA D 1 230 ? -33.294 3.501 28.562 1.00 36.61 230 ALA D N 1
ATOM 6706 C CA . ALA D 1 230 ? -33.876 3.373 29.893 1.00 33.66 230 ALA D CA 1
ATOM 6707 C C . ALA D 1 230 ? -35.087 2.449 29.871 1.00 40.71 230 ALA D C 1
ATOM 6708 O O . ALA D 1 230 ? -35.235 1.576 30.735 1.00 35.29 230 ALA D O 1
ATOM 6710 N N . SER D 1 231 ? -35.964 2.624 28.880 1.00 33.16 231 SER D N 1
ATOM 6711 C CA . SER D 1 231 ? -37.115 1.739 28.749 1.00 39.08 231 SER D CA 1
ATOM 6712 C C . SER D 1 231 ? -36.675 0.305 28.493 1.00 44.04 231 SER D C 1
ATOM 6713 O O . SER D 1 231 ? -37.251 -0.639 29.048 1.00 43.91 231 SER D O 1
ATOM 6716 N N . LEU D 1 232 ? -35.652 0.124 27.656 1.00 42.52 232 LEU D N 1
ATOM 6717 C CA . LEU D 1 232 ? -35.171 -1.217 27.344 1.00 42.71 232 LEU D CA 1
ATOM 6718 C C . LEU D 1 232 ? -34.701 -1.959 28.587 1.00 42.64 232 LEU D C 1
ATOM 6719 O O . LEU D 1 232 ? -34.872 -3.179 28.677 1.00 47.28 232 LEU D O 1
ATOM 6724 N N . HIS D 1 233 ? -34.111 -1.251 29.552 1.00 37.09 233 HIS D N 1
ATOM 6725 C CA . HIS D 1 233 ? -33.639 -1.906 30.766 1.00 37.99 233 HIS D CA 1
ATOM 6726 C C . HIS D 1 233 ? -34.769 -2.391 31.667 1.00 45.74 233 HIS D C 1
ATOM 6727 O O . HIS D 1 233 ? -34.497 -3.113 32.633 1.00 50.97 233 HIS D O 1
ATOM 6734 N N . GLY D 1 234 ? -36.014 -2.018 31.386 1.00 40.77 234 GLY D N 1
ATOM 6735 C CA . GLY D 1 234 ? -37.159 -2.596 32.050 1.00 43.07 234 GLY D CA 1
ATOM 6736 C C . GLY D 1 234 ? -37.759 -3.783 31.339 1.00 51.80 234 GLY D C 1
ATOM 6737 O O . GLY D 1 234 ? -38.731 -4.369 31.828 1.00 50.37 234 GLY D O 1
ATOM 6738 N N . ASN D 1 235 ? -37.183 -4.170 30.201 1.00 50.93 235 ASN D N 1
ATOM 6739 C CA . ASN D 1 235 ? -37.738 -5.205 29.342 1.00 50.76 235 ASN D CA 1
ATOM 6740 C C . ASN D 1 235 ? -36.963 -6.500 29.519 1.00 46.59 235 ASN D C 1
ATOM 6741 O O . ASN D 1 235 ? -35.750 -6.524 29.251 1.00 44.10 235 ASN D O 1
ATOM 6746 N N . PRO D 1 236 ? -37.602 -7.584 29.971 1.00 44.09 236 PRO D N 1
ATOM 6747 C CA . PRO D 1 236 ? -36.849 -8.822 30.242 1.00 45.23 236 PRO D CA 1
ATOM 6748 C C . PRO D 1 236 ? -36.162 -9.418 29.024 1.00 47.54 236 PRO D C 1
ATOM 6749 O O . PRO D 1 236 ? -35.077 -9.996 29.165 1.00 52.56 236 PRO D O 1
ATOM 6753 N N . ALA D 1 237 ? -36.749 -9.291 27.829 1.00 49.34 237 ALA D N 1
ATOM 6754 C CA . ALA D 1 237 ? -36.119 -9.844 26.634 1.00 46.46 237 ALA D CA 1
ATOM 6755 C C . ALA D 1 237 ? -34.843 -9.091 26.272 1.00 47.29 237 ALA D C 1
ATOM 6756 O O . ALA D 1 237 ? -33.822 -9.708 25.944 1.00 48.26 237 ALA D O 1
ATOM 6758 N N . PHE D 1 238 ? -34.884 -7.759 26.311 1.00 44.61 238 PHE D N 1
ATOM 6759 C CA . PHE D 1 238 ? -33.672 -6.975 26.091 1.00 44.53 238 PHE D CA 1
ATOM 6760 C C . PHE D 1 238 ? -32.584 -7.342 27.093 1.00 43.73 238 PHE D C 1
ATOM 6761 O O . PHE D 1 238 ? -31.417 -7.502 26.719 1.00 43.61 238 PHE D O 1
ATOM 6769 N N . LEU D 1 239 ? -32.952 -7.482 28.370 1.00 39.57 239 LEU D N 1
ATOM 6770 C CA . LEU D 1 239 ? -31.966 -7.759 29.411 1.00 42.14 239 LEU D CA 1
ATOM 6771 C C . LEU D 1 239 ? -31.296 -9.113 29.209 1.00 49.43 239 LEU D C 1
ATOM 6772 O O . LEU D 1 239 ? -30.098 -9.267 29.480 1.00 47.51 239 LEU D O 1
ATOM 6777 N N . ALA D 1 240 ? -32.054 -10.112 28.747 1.00 47.62 240 ALA D N 1
ATOM 6778 C CA . ALA D 1 240 ? -31.474 -11.432 28.513 1.00 54.81 240 ALA D CA 1
ATOM 6779 C C . ALA D 1 240 ? -30.450 -11.396 27.382 1.00 49.59 240 ALA D C 1
ATOM 6780 O O . ALA D 1 240 ? -29.375 -11.998 27.492 1.00 48.76 240 ALA D O 1
ATOM 6782 N N . ASP D 1 241 ? -30.772 -10.707 26.282 1.00 47.07 241 ASP D N 1
ATOM 6783 C CA . ASP D 1 241 ? -29.810 -10.546 25.198 1.00 46.12 241 ASP D CA 1
ATOM 6784 C C . ASP D 1 241 ? -28.615 -9.711 25.630 1.00 53.76 241 ASP D C 1
ATOM 6785 O O . ASP D 1 241 ? -27.494 -9.952 25.167 1.00 53.47 241 ASP D O 1
ATOM 6790 N N . LEU D 1 242 ? -28.838 -8.722 26.501 1.00 55.91 242 LEU D N 1
ATOM 6791 C CA . LEU D 1 242 ? -27.744 -7.893 26.997 1.00 49.60 242 LEU D CA 1
ATOM 6792 C C . LEU D 1 242 ? -26.736 -8.733 27.770 1.00 47.03 242 LEU D C 1
ATOM 6793 O O . LEU D 1 242 ? -25.523 -8.612 27.568 1.00 46.37 242 LEU D O 1
ATOM 6798 N N . ALA D 1 243 ? -27.228 -9.585 28.674 1.00 51.77 243 ALA D N 1
ATOM 6799 C CA . ALA D 1 243 ? -26.344 -10.442 29.457 1.00 54.85 243 ALA D CA 1
ATOM 6800 C C . ALA D 1 243 ? -25.563 -11.395 28.563 1.00 53.11 243 ALA D C 1
ATOM 6801 O O . ALA D 1 243 ? -24.377 -11.651 28.800 1.00 55.50 243 ALA D O 1
ATOM 6803 N N . ALA D 1 244 ? -26.219 -11.944 27.538 1.00 55.30 244 ALA D N 1
ATOM 6804 C CA . ALA D 1 244 ? -25.529 -12.833 26.609 1.00 56.18 244 ALA D CA 1
ATOM 6805 C C . ALA D 1 244 ? -24.504 -12.077 25.774 1.00 56.53 244 ALA D C 1
ATOM 6806 O O . ALA D 1 244 ? -23.420 -12.600 25.490 1.00 55.13 244 ALA D O 1
ATOM 6808 N N . ALA D 1 245 ? -24.832 -10.849 25.368 1.00 49.21 245 ALA D N 1
ATOM 6809 C CA . ALA D 1 245 ? -23.900 -10.061 24.570 1.00 49.48 245 ALA D CA 1
ATOM 6810 C C . ALA D 1 245 ? -22.634 -9.748 25.354 1.00 53.77 245 ALA D C 1
ATOM 6811 O O . ALA D 1 245 ? -21.537 -9.711 24.785 1.00 50.81 245 ALA D O 1
ATOM 6813 N N . LYS D 1 246 ? -22.766 -9.527 26.665 1.00 52.65 246 LYS D N 1
ATOM 6814 C CA . LYS D 1 246 ? -21.592 -9.265 27.492 1.00 50.37 246 LYS D CA 1
ATOM 6815 C C . LYS D 1 246 ? -20.621 -10.444 27.472 1.00 55.38 246 LYS D C 1
ATOM 6816 O O . LYS D 1 246 ? -19.405 -10.246 27.388 1.00 59.06 246 LYS D O 1
ATOM 6822 N N . GLU D 1 247 ? -21.132 -11.678 27.547 1.00 52.30 247 GLU D N 1
ATOM 6823 C CA . GLU D 1 247 ? -20.248 -12.840 27.449 1.00 56.88 247 GLU D CA 1
ATOM 6824 C C . GLU D 1 247 ? -19.703 -13.023 26.038 1.00 59.56 247 GLU D C 1
ATOM 6825 O O . GLU D 1 247 ? -18.543 -13.411 25.868 1.00 60.73 247 GLU D O 1
ATOM 6831 N N . GLU D 1 248 ? -20.524 -12.774 25.015 1.00 56.42 248 GLU D N 1
ATOM 6832 C CA . GLU D 1 248 ? -20.048 -12.930 23.643 1.00 52.52 248 GLU D CA 1
ATOM 6833 C C . GLU D 1 248 ? -18.878 -11.996 23.363 1.00 52.36 248 GLU D C 1
ATOM 6834 O O . GLU D 1 248 ? -17.851 -12.415 22.817 1.00 56.65 248 GLU D O 1
ATOM 6840 N N . VAL D 1 249 ? -19.015 -10.723 23.735 1.00 53.27 249 VAL D N 1
ATOM 6841 C CA . VAL D 1 249 ? -17.943 -9.761 23.508 1.00 51.17 249 VAL D CA 1
ATOM 6842 C C . VAL D 1 249 ? -16.738 -10.087 24.384 1.00 59.84 249 VAL D C 1
ATOM 6843 O O . VAL D 1 249 ? -15.589 -10.029 23.931 1.00 64.24 249 VAL D O 1
ATOM 6847 N N . LYS D 1 250 ? -16.983 -10.440 25.647 1.00 58.72 250 LYS D N 1
ATOM 6848 C CA . LYS D 1 250 ? -15.899 -10.807 26.553 1.00 59.27 250 LYS D CA 1
ATOM 6849 C C . LYS D 1 250 ? -15.108 -11.990 26.007 1.00 64.61 250 LYS D C 1
ATOM 6850 O O . LYS D 1 250 ? -13.873 -12.005 26.056 1.00 69.60 250 LYS D O 1
ATOM 6856 N N . ALA D 1 251 ? -15.811 -13.012 25.514 1.00 60.13 251 ALA D N 1
ATOM 6857 C CA . ALA D 1 251 ? -15.140 -14.166 24.926 1.00 66.82 251 ALA D CA 1
ATOM 6858 C C . ALA D 1 251 ? -14.394 -13.790 23.650 1.00 73.01 251 ALA D C 1
ATOM 6859 O O . ALA D 1 251 ? -13.287 -14.283 23.406 1.00 76.90 251 ALA D O 1
ATOM 6861 N N . ALA D 1 252 ? -14.993 -12.936 22.813 1.00 68.19 252 ALA D N 1
ATOM 6862 C CA . ALA D 1 252 ? -14.364 -12.578 21.544 1.00 66.07 252 ALA D CA 1
ATOM 6863 C C . ALA D 1 252 ? -13.084 -11.784 21.761 1.00 72.80 252 ALA D C 1
ATOM 6864 O O . ALA D 1 252 ? -12.070 -12.034 21.098 1.00 68.75 252 ALA D O 1
ATOM 6866 N N . GLN D 1 253 ? -13.112 -10.820 22.680 1.00 78.08 253 GLN D N 1
ATOM 6867 C CA . GLN D 1 253 ? -11.912 -10.040 22.962 1.00 77.39 253 GLN D CA 1
ATOM 6868 C C . GLN D 1 253 ? -10.844 -10.904 23.616 1.00 81.45 253 GLN D C 1
ATOM 6869 O O . GLN D 1 253 ? -9.646 -10.699 23.386 1.00 86.48 253 GLN D O 1
ATOM 6875 N N . GLN D 1 254 ? -11.259 -11.857 24.445 1.00 75.01 254 GLN D N 1
ATOM 6876 C CA . GLN D 1 254 ? -10.308 -12.768 25.065 1.00 82.53 254 GLN D CA 1
ATOM 6877 C C . GLN D 1 254 ? -9.678 -13.709 24.043 1.00 86.79 254 GLN D C 1
ATOM 6878 O O . GLN D 1 254 ? -8.506 -14.082 24.186 1.00 90.61 254 GLN D O 1
ATOM 6884 N N . ALA D 1 255 ? -10.426 -14.088 23.007 1.00 81.41 255 ALA D N 1
ATOM 6885 C CA . ALA D 1 255 ? -9.900 -14.898 21.916 1.00 75.42 255 ALA D CA 1
ATOM 6886 C C . ALA D 1 255 ? -9.123 -14.087 20.884 1.00 80.18 255 ALA D C 1
ATOM 6887 O O . ALA D 1 255 ? -8.613 -14.668 19.919 1.00 77.73 255 ALA D O 1
ATOM 6889 N N . GLY D 1 256 ? -9.014 -12.772 21.055 1.00 75.96 256 GLY D N 1
ATOM 6890 C CA . GLY D 1 256 ? -8.257 -11.974 20.111 1.00 72.04 256 GLY D CA 1
ATOM 6891 C C . GLY D 1 256 ? -8.946 -11.768 18.783 1.00 68.47 256 GLY D C 1
ATOM 6892 O O . GLY D 1 256 ? -8.271 -11.564 17.770 1.00 67.25 256 GLY D O 1
ATOM 6893 N N . LEU D 1 257 ? -10.277 -11.821 18.754 1.00 67.72 257 LEU D N 1
ATOM 6894 C CA . LEU D 1 257 ? -11.027 -11.590 17.520 1.00 64.55 257 LEU D CA 1
ATOM 6895 C C . LEU D 1 257 ? -11.047 -10.091 17.247 1.00 58.65 257 LEU D C 1
ATOM 6896 O O . LEU D 1 257 ? -11.815 -9.342 17.852 1.00 64.17 257 LEU D O 1
ATOM 6901 N N . LYS D 1 258 ? -10.193 -9.660 16.348 1.00 60.17 258 LYS D N 1
ATOM 6902 C CA A LYS D 1 258 ? -10.002 -8.277 15.924 0.48 56.99 258 LYS D CA 1
ATOM 6903 C CA B LYS D 1 258 ? -10.069 -8.262 15.992 0.52 56.62 258 LYS D CA 1
ATOM 6904 C C . LYS D 1 258 ? -11.080 -7.887 14.911 1.00 60.02 258 LYS D C 1
ATOM 6905 O O . LYS D 1 258 ? -11.516 -8.735 14.124 1.00 62.44 258 LYS D O 1
ATOM 6916 N N . PRO D 1 259 ? -11.513 -6.621 14.889 1.00 58.98 259 PRO D N 1
ATOM 6917 C CA . PRO D 1 259 ? -12.507 -6.209 13.888 1.00 58.66 259 PRO D CA 1
ATOM 6918 C C . PRO D 1 259 ? -12.041 -6.501 12.469 1.00 59.66 259 PRO D C 1
ATOM 6919 O O . PRO D 1 259 ? -10.857 -6.383 12.145 1.00 59.70 259 PRO D O 1
ATOM 6923 N N . ALA D 1 260 ? -12.993 -6.893 11.621 1.00 62.21 260 ALA D N 1
ATOM 6924 C CA . ALA D 1 260 ? -12.747 -7.119 10.202 1.00 63.77 260 ALA D CA 1
ATOM 6925 C C . ALA D 1 260 ? -13.076 -5.891 9.366 1.00 62.90 260 ALA D C 1
ATOM 6926 O O . ALA D 1 260 ? -13.531 -6.014 8.226 1.00 69.77 260 ALA D O 1
ATOM 6928 N N . GLU D 1 261 ? -12.840 -4.709 9.914 1.00 61.15 261 GLU D N 1
ATOM 6929 C CA . GLU D 1 261 ? -13.060 -3.447 9.233 1.00 57.81 261 GLU D CA 1
ATOM 6930 C C . GLU D 1 261 ? -11.749 -2.679 9.210 1.00 52.27 261 GLU D C 1
ATOM 6931 O O . GLU D 1 261 ? -10.845 -2.933 10.009 1.00 56.11 261 GLU D O 1
ATOM 6937 N N . ASP D 1 262 ? -11.641 -1.745 8.272 1.00 53.02 262 ASP D N 1
ATOM 6938 C CA . ASP D 1 262 ? -10.449 -0.907 8.191 1.00 57.24 262 ASP D CA 1
ATOM 6939 C C . ASP D 1 262 ? -10.586 0.160 9.268 1.00 57.66 262 ASP D C 1
ATOM 6940 O O . ASP D 1 262 ? -11.052 1.273 9.023 1.00 56.64 262 ASP D O 1
ATOM 6945 N N . CYS D 1 263 ? -10.170 -0.193 10.488 1.00 56.24 263 CYS D N 1
ATOM 6946 C CA . CYS D 1 263 ? -10.316 0.721 11.614 1.00 57.18 263 CYS D CA 1
ATOM 6947 C C . CYS D 1 263 ? -9.381 1.913 11.489 1.00 55.31 263 CYS D C 1
ATOM 6948 O O . CYS D 1 263 ? -9.697 3.001 11.984 1.00 52.12 263 CYS D O 1
ATOM 6951 N N . ALA D 1 264 ? -8.230 1.726 10.842 1.00 60.47 264 ALA D N 1
ATOM 6952 C CA . ALA D 1 264 ? -7.357 2.852 10.533 1.00 60.49 264 ALA D CA 1
ATOM 6953 C C . ALA D 1 264 ? -8.092 3.885 9.690 1.00 50.97 264 ALA D C 1
ATOM 6954 O O . ALA D 1 264 ? -8.070 5.083 9.995 1.00 53.02 264 ALA D O 1
ATOM 6956 N N . ALA D 1 265 ? -8.747 3.434 8.616 1.00 55.51 265 ALA D N 1
ATOM 6957 C CA . ALA D 1 265 ? -9.441 4.358 7.726 1.00 57.34 265 ALA D CA 1
ATOM 6958 C C . ALA D 1 265 ? -10.598 5.051 8.434 1.00 49.62 265 ALA D C 1
ATOM 6959 O O . ALA D 1 265 ? -10.842 6.243 8.210 1.00 49.50 265 ALA D O 1
ATOM 6961 N N . GLU D 1 266 ? -11.327 4.326 9.289 1.00 50.77 266 GLU D N 1
ATOM 6962 C CA . GLU D 1 266 ? -12.409 4.967 10.028 1.00 50.77 266 GLU D CA 1
ATOM 6963 C C . GLU D 1 266 ? -11.859 5.995 11.009 1.00 50.58 266 GLU D C 1
ATOM 6964 O O . GLU D 1 266 ? -12.457 7.060 11.197 1.00 50.34 266 GLU D O 1
ATOM 6970 N N . GLY D 1 267 ? -10.729 5.686 11.652 1.00 51.81 267 GLY D N 1
ATOM 6971 C CA . GLY D 1 267 ? -10.107 6.651 12.548 1.00 55.43 267 GLY D CA 1
ATOM 6972 C C . GLY D 1 267 ? -9.724 7.939 11.844 1.00 55.06 267 GLY D C 1
ATOM 6973 O O . GLY D 1 267 ? -9.970 9.036 12.353 1.00 59.95 267 GLY D O 1
ATOM 6974 N N . VAL D 1 268 ? -9.102 7.824 10.667 1.00 46.44 268 VAL D N 1
ATOM 6975 C CA . VAL D 1 268 ? -8.747 9.014 9.894 1.00 62.50 268 VAL D CA 1
ATOM 6976 C C . VAL D 1 268 ? -10.003 9.789 9.513 1.00 54.56 268 VAL D C 1
ATOM 6977 O O . VAL D 1 268 ? -10.074 11.013 9.674 1.00 51.65 268 VAL D O 1
ATOM 6981 N N . ALA D 1 269 ? -11.015 9.080 9.005 1.00 48.39 269 ALA D N 1
ATOM 6982 C CA . ALA D 1 269 ? -12.240 9.737 8.562 1.00 46.86 269 ALA D CA 1
ATOM 6983 C C . ALA D 1 269 ? -12.913 10.501 9.695 1.00 52.42 269 ALA D C 1
ATOM 6984 O O . ALA D 1 269 ? -13.496 11.567 9.468 1.00 50.68 269 ALA D O 1
ATOM 6986 N N . LEU D 1 270 ? -12.850 9.981 10.921 1.00 49.94 270 LEU D N 1
ATOM 6987 C CA . LEU D 1 270 ? -13.524 10.662 12.020 1.00 49.51 270 LEU D CA 1
ATOM 6988 C C . LEU D 1 270 ? -12.763 11.894 12.495 1.00 58.07 270 LEU D C 1
ATOM 6989 O O . LEU D 1 270 ? -13.385 12.847 12.976 1.00 68.38 270 LEU D O 1
ATOM 6994 N N . GLY D 1 271 ? -11.441 11.917 12.344 1.00 66.67 271 GLY D N 1
ATOM 6995 C CA . GLY D 1 271 ? -10.669 13.071 12.769 1.00 67.63 271 GLY D CA 1
ATOM 6996 C C . GLY D 1 271 ? -10.400 13.176 14.254 1.00 74.22 271 GLY D C 1
ATOM 6997 O O . GLY D 1 271 ? -10.234 14.288 14.764 1.00 83.09 271 GLY D O 1
ATOM 6998 N N . LEU D 1 272 ? -10.369 12.054 14.970 1.00 81.87 272 LEU D N 1
ATOM 6999 C CA . LEU D 1 272 ? -10.087 12.058 16.407 1.00 82.75 272 LEU D CA 1
ATOM 7000 C C . LEU D 1 272 ? -9.811 10.649 16.917 1.00 71.32 272 LEU D C 1
ATOM 7001 O O . LEU D 1 272 ? -10.048 9.668 16.215 1.00 78.09 272 LEU D O 1
#

Foldseek 3Di:
DADAALDDLVLADDLLVQDDDQDDPPDVSVVVQVVLLVVLQVCVPHLLLVLLQLLPDPPPPSVQLLQQQLLFAGRDCVQQVLLSSLLRNVLCRQQQPSQDPPPDDFAQFQCLVVVHAFSHNVCCVVLRPGRGAAGRQLLSLQLQLCLSCVLRVVSNVSSNVSSLSSLSSCSSRSSHTPSSSVSSNSSNVSSNVSLVVRVVSVVSSVSSSVSSVVRVVVVRGYPHPSVSVCVSVVDDD/DADAALDDLVLADDLLVQDDDQDDPPDVSVVVQVVLLVVLQVCVPHLLLVLLQLLPDPPPPSVQLLQQLLLFAGRDCVQQVLLSSLLRNVLCRQAQPSQDPPPDDFAQFQCLVVVHAFSHNVCCVVLRPGRGAAHRQLLSLQLQLCLSCVLPVVSNVSSNVSSLSSLVSCSSRSSHTPSSSVSSNSSSVSSNVSLVVRVVSVVSSVSSSVSSVVRVVVVHGYPHPSVSVVVSVD/DADAALDDLVLADDLVVQDDDQDDPPDVSVVVQVVLLVVLQVCPPHLLLVLLQLLPDPPPPSVQQLQQLLLFFGRDCVQQVLLSSLLRNVLCRQAQVSQDPPNFDFAQFQCLVVVHAFSHNPCCVVLRPHRGAAHRQLLSLQLQLCLSCVLPVVSNVSSNLSSLSSLVSCSSRSSHTPSSSVSSNSSNVSSNVSLVVRVVSVVSSVSSSVSSVVRVVVPHGYPDPSVSVCVSSVPPD/DADAALDDLVLADQLLVQDDDQDDPPDVSVVVQVVLLVVLQVCVPHLLLVLLQLLPDPPPPSVQLLLQLLLFFRRDCVQQVLLSVLLRNVLCRQAQVSQPPVSDDFAQFQCRVVVHAFSHNPCCVVLRPGRGAAHRQLLSLQLQLCLSCVLPVVSNVSSNVSSLSSLVSCSSRSSHTPSSSVSSNSSNVVSNVSLVVRVVSVVSSVSSSVSSVVCVVVVRGRPDPSVSVCVSVPD

Nearest PDB structures (foldseek):
  1eoi-assembly1_C-2  TM=9.569E-01  e=2.867E-16  Shimwellia blattae
  1eoi-assembly1_A  TM=9.557E-01  e=8.743E-16  Shimwellia blattae
  2a96-assembly2_C  TM=9.508E-01  e=7.935E-16  Salmonella enterica subsp. enterica serovar Typhimurium
  9jq0-assembly1_A  TM=9.344E-01  e=5.516E-15  Klebsiella pneumoniae 342
  2ipb-assembly2_D  TM=9.387E-01  e=2.042E-14  Salmonella enterica subsp. enterica serovar Typhimurium

InterPro domains:
  IPR000326 Phosphatidic acid phosphatase type 2/haloperoxidase [PF01569] (133-230)
  IPR000326 Phosphatidic acid phosphatase type 2/haloperoxidase [SM00014] (119-233)
  IPR001011 Acid phosphatase, class A, bacterial [PIRSF000897] (12-266)
  IPR001011 Acid phosphatase, class A, bacterial [PR00483] (74-93)
  IPR001011 Acid phosphatase, class A, bacterial [PR00483] (138-156)
  IPR001011 Acid phosphatase, class A, bacterial [PR00483] (164-190)
  IPR001011 Acid phosphatase, class A, bacterial [PR00483] (196-220)
  IPR001011 Acid phosphatase, class A, bacterial [PR00483] (230-248)
  IPR001011 Acid phosphatase, class A, bacterial [cd03397] (17-242)
  IPR036938 Phosphatidic acid phosphatase type 2/haloperoxidase superfamily [SSF48317] (36-251)